Protein 3AQL (pdb70)

Secondary structure (DSSP, 8-state):
---EE-TTTS----GGGS-S-HHHHHHHHHTT--EEEETHHHHHHHHSSPPS--EEEESS-HHHHHHHTTTS-----SSS--EEESSS-EEEEEEP-------HHHHHTTSSBSGGG-EEETTT--EE-SSSHHHHHHHTEE-BSS-HHHHHHH-THHHHHHHHHHHHTT-EEPHHHHTHHHHHGGGGGGS-HHHHHHHHHHHHTSS-HHHHHHHHHHTT-STTT-HHHHTT--SSS--HHHHHHHHHHHHHHHHHHTT----HHHHHHHHTHHHHHHHHHHHHHTT---HHHHHHHHHHHHHHHHHTTS---HHHHHHHHHHHHHHHHTTS---TTHHHHHH-TTHHHHHHHHHHHHHHTT-HHHHHHHHHHHHHTTS-HHHHHHH-/---EE-TTTS----GGGSTTTHHHHHHHHHTT---EEETHHHHHHHHTS--S--EEEESS-TTHHHHHTTTS-B----SS-EEEEEESEEEEEEE-----S--HHHHHTTSSBSGGG-EEETTT--EE-SSSTHHHHHHTEE-BSS-HHHHHHH-TTHHHHHHHHHHHTT-EEPHHHHTHHHHHGGGGGGS-HHHHHHHHHHHHTTTTHHHHHHHHHTTT-HHHH-HHHHTT--SSS--HHHHHHHHHHHHHHHHHHTT----HHHHHHHHTHHHHHHHHHHHHHSS---HHHHHHHHHHHHHHHHTTTS---HHHHHHHHHHHHHHHHHHS--STHHHHHHH-TTHHHHHHHHHHHHHHH--TTHHHHHHHHHHHTTS-HHHHHHT-

Structure (mmCIF, N/CA/C/O backbone):
data_3AQL
#
_entry.id   3AQL
#
_cell.length_a   133.012
_cell.length_b   133.012
_cell.length_c   176.845
_cell.angle_alpha   90.00
_cell.angle_beta   90.00
_cell.angle_gamma   90.00
#
_symmetry.space_group_name_H-M   'P 42 21 2'
#
loop_
_entity.id
_entity.type
_entity.pdbx_description
1 polymer 'Poly(A) polymerase'
2 non-polymer 'MAGNESIUM ION'
3 non-polymer GLYCEROL
#
loop_
_atom_site.group_PDB
_atom_site.id
_atom_site.type_symbol
_atom_site.label_atom_id
_atom_site.label_alt_id
_atom_site.label_comp_id
_atom_site.label_asym_id
_atom_site.label_entity_id
_atom_site.label_seq_id
_atom_site.pdbx_PDB_ins_code
_atom_site.Cartn_x
_atom_site.Cartn_y
_atom_site.Cartn_z
_atom_site.occupancy
_atom_site.B_iso_or_equiv
_atom_site.auth_seq_id
_atom_site.auth_comp_id
_atom_site.auth_asym_id
_atom_site.auth_atom_id
_atom_site.pdbx_PDB_model_num
ATOM 1 N N . GLN A 1 1 ? 29.799 33.001 -36.629 1.00 119.84 17 GLN A N 1
ATOM 2 C CA . GLN A 1 1 ? 30.823 32.008 -36.286 1.00 120.38 17 GLN A CA 1
ATOM 3 C C . GLN A 1 1 ? 31.061 31.897 -34.764 1.00 118.88 17 GLN A C 1
ATOM 4 O O . GLN A 1 1 ? 30.685 30.888 -34.152 1.00 119.37 17 GLN A O 1
ATOM 10 N N . VAL A 1 2 ? 31.668 32.928 -34.163 1.00 115.71 18 VAL A N 1
ATOM 11 C CA . VAL A 1 2 ? 31.973 32.957 -32.714 1.00 111.18 18 VAL A CA 1
ATOM 12 C C . VAL A 1 2 ? 30.775 33.392 -31.833 1.00 107.00 18 VAL A C 1
ATOM 13 O O . VAL A 1 2 ? 30.749 34.511 -31.308 1.00 105.66 18 VAL A O 1
ATOM 17 N N . THR A 1 3 ? 29.797 32.501 -31.655 1.00 101.94 19 THR A N 1
ATOM 18 C CA . THR A 1 3 ? 28.497 32.931 -31.134 1.00 97.65 19 THR A CA 1
ATOM 19 C C . THR A 1 3 ? 28.276 32.789 -29.622 1.00 95.09 19 THR A C 1
ATOM 20 O O . THR A 1 3 ? 27.444 33.501 -29.073 1.00 96.62 19 THR A O 1
ATOM 24 N N . VAL A 1 4 ? 28.991 31.895 -28.938 1.00 91.61 20 VAL A N 1
ATOM 25 C CA . VAL A 1 4 ? 28.818 31.771 -27.476 1.00 87.64 20 VAL A CA 1
ATOM 26 C C . VAL A 1 4 ? 30.103 31.969 -26.666 1.00 85.83 20 VAL A C 1
ATOM 27 O O . VAL A 1 4 ? 31.054 31.197 -26.780 1.00 84.85 20 VAL A O 1
ATOM 31 N N . ILE A 1 5 ? 30.118 33.000 -25.831 1.00 85.41 21 ILE A N 1
ATOM 32 C CA . ILE A 1 5 ? 31.339 33.383 -25.123 1.00 85.32 21 ILE A CA 1
ATOM 33 C C . ILE A 1 5 ? 31.209 33.278 -23.574 1.00 86.13 21 ILE A C 1
ATOM 34 O O . ILE A 1 5 ? 30.401 33.969 -22.959 1.00 85.79 21 ILE A O 1
ATOM 39 N N . PRO A 1 6 ? 31.995 32.364 -22.964 1.00 87.24 22 PRO A N 1
ATOM 40 C CA . PRO A 1 6 ? 32.030 31.858 -21.579 1.00 87.45 22 PRO A CA 1
ATOM 41 C C . PRO A 1 6 ? 32.627 32.792 -20.531 1.00 88.16 22 PRO A C 1
ATOM 42 O O . PRO A 1 6 ? 33.497 33.612 -20.847 1.00 88.02 22 PRO A O 1
ATOM 46 N N . ARG A 1 7 ? 32.195 32.604 -19.282 1.00 88.06 23 ARG A N 1
ATOM 47 C CA . ARG A 1 7 ? 32.458 33.545 -18.193 1.00 88.83 23 ARG A CA 1
ATOM 48 C C . ARG A 1 7 ? 33.876 34.094 -18.129 1.00 88.52 23 ARG A C 1
ATOM 49 O O . ARG A 1 7 ? 34.060 35.278 -17.882 1.00 88.35 23 ARG A O 1
ATOM 57 N N . GLU A 1 8 ? 34.887 33.265 -18.345 1.00 90.25 24 GLU A N 1
ATOM 58 C CA . GLU A 1 8 ? 36.241 33.783 -18.181 1.00 92.99 24 GLU A CA 1
ATOM 59 C C . GLU A 1 8 ? 36.634 34.770 -19.274 1.00 94.00 24 GLU A C 1
ATOM 60 O O . GLU A 1 8 ? 37.167 35.839 -18.986 1.00 93.76 24 GLU A O 1
ATOM 66 N N . GLN A 1 9 ? 36.345 34.431 -20.522 1.00 96.48 25 GLN A N 1
ATOM 67 C CA . GLN A 1 9 ? 36.848 35.223 -21.637 1.00 98.98 25 GLN A CA 1
ATOM 68 C C . GLN A 1 9 ? 35.981 36.434 -21.937 1.00 99.21 25 GLN A C 1
ATOM 69 O O . GLN A 1 9 ? 36.390 37.316 -22.698 1.00 99.91 25 GLN A O 1
ATOM 75 N N . HIS A 1 10 ? 34.784 36.485 -21.367 1.00 99.48 26 HIS A N 1
ATOM 76 C CA . HIS A 1 10 ? 34.026 37.722 -21.459 1.00 100.33 26 HIS A CA 1
ATOM 77 C C . HIS A 1 10 ? 34.287 38.547 -20.218 1.00 103.78 26 HIS A C 1
ATOM 78 O O . HIS A 1 10 ? 34.571 37.992 -19.160 1.00 104.29 26 HIS A O 1
ATOM 85 N N . ALA A 1 11 ? 34.119 39.860 -20.310 1.00 107.48 27 ALA A N 1
ATOM 86 C CA . ALA A 1 11 ? 34.622 40.744 -19.279 1.00 109.95 27 ALA A CA 1
ATOM 87 C C . ALA A 1 11 ? 33.724 40.455 -18.126 1.00 111.40 27 ALA A C 1
ATOM 88 O O . ALA A 1 11 ? 32.743 41.139 -17.848 1.00 109.96 27 ALA A O 1
ATOM 90 N N . ILE A 1 12 ? 34.072 39.366 -17.464 1.00 113.87 28 ILE A N 1
ATOM 91 C CA . ILE A 1 12 ? 33.143 38.674 -16.633 1.00 114.92 28 ILE A CA 1
ATOM 92 C C . ILE A 1 12 ? 32.135 39.679 -16.154 1.00 113.93 28 ILE A C 1
ATOM 93 O O . ILE A 1 12 ? 32.410 40.516 -15.302 1.00 115.12 28 ILE A O 1
ATOM 98 N N . SER A 1 13 ? 30.942 39.574 -16.715 1.00 111.42 29 SER A N 1
ATOM 99 C CA . SER A 1 13 ? 29.846 40.330 -16.202 1.00 110.01 29 SER A CA 1
ATOM 100 C C . SER A 1 13 ? 29.660 39.297 -15.134 1.00 110.30 29 SER A C 1
ATOM 101 O O . SER A 1 13 ? 29.303 38.160 -15.415 1.00 110.75 29 SER A O 1
ATOM 104 N N . ARG A 1 14 ? 29.995 39.678 -13.906 1.00 109.62 30 ARG A N 1
ATOM 105 C CA . ARG A 1 14 ? 29.998 38.773 -12.765 1.00 108.90 30 ARG A CA 1
ATOM 106 C C . ARG A 1 14 ? 28.635 38.659 -12.112 1.00 106.32 30 ARG A C 1
ATOM 107 O O . ARG A 1 14 ? 27.993 39.664 -11.833 1.00 105.93 30 ARG A O 1
ATOM 115 N N . LYS A 1 15 ? 28.196 37.433 -11.851 1.00 104.15 31 LYS A N 1
ATOM 116 C CA . LYS A 1 15 ? 26.851 37.243 -11.287 1.00 102.95 31 LYS A CA 1
ATOM 117 C C . LYS A 1 15 ? 26.556 38.145 -10.064 1.00 103.05 31 LYS A C 1
ATOM 118 O O . LYS A 1 15 ? 25.402 38.318 -9.658 1.00 102.15 31 LYS A O 1
ATOM 124 N N . ASP A 1 16 ? 27.606 38.736 -9.502 1.00 104.21 32 ASP A N 1
ATOM 125 C CA . ASP A 1 16 ? 27.512 39.523 -8.273 1.00 104.06 32 ASP A CA 1
ATOM 126 C C . ASP A 1 16 ? 27.193 40.976 -8.567 1.00 102.21 32 ASP A C 1
ATOM 127 O O . ASP A 1 16 ? 26.832 41.739 -7.666 1.00 102.29 32 ASP A O 1
ATOM 132 N N . ILE A 1 17 ? 27.351 41.367 -9.826 1.00 99.75 33 ILE A N 1
ATOM 133 C CA . ILE A 1 17 ? 27.069 42.741 -10.191 1.00 96.86 33 ILE A CA 1
ATOM 134 C C . ILE A 1 17 ? 25.669 42.853 -10.825 1.00 95.29 33 ILE A C 1
ATOM 135 O O . ILE A 1 17 ? 25.305 43.905 -11.340 1.00 94.47 33 ILE A O 1
ATOM 140 N N . SER A 1 18 ? 24.882 41.776 -10.732 1.00 94.01 34 SER A N 1
ATOM 141 C CA . SER A 1 18 ? 23.450 41.802 -11.079 1.00 93.75 34 SER A CA 1
ATOM 142 C C . SER A 1 18 ? 22.546 42.081 -9.869 1.00 96.77 34 SER A C 1
ATOM 143 O O . SER A 1 18 ? 22.589 41.358 -8.868 1.00 98.07 34 SER A O 1
ATOM 146 N N . GLU A 1 19 ? 21.700 43.100 -9.977 1.00 99.99 35 GLU A N 1
ATOM 147 C CA . GLU A 1 19 ? 20.711 43.405 -8.948 1.00 102.86 35 GLU A CA 1
ATOM 148 C C . GLU A 1 19 ? 19.749 42.243 -8.869 1.00 102.13 35 GLU A C 1
ATOM 149 O O . GLU A 1 19 ? 19.526 41.587 -9.880 1.00 102.19 35 GLU A O 1
ATOM 155 N N . ASN A 1 20 ? 19.173 41.977 -7.696 1.00 101.26 36 ASN A N 1
ATOM 156 C CA . ASN A 1 20 ? 18.340 40.785 -7.584 1.00 101.24 36 ASN A CA 1
ATOM 157 C C . ASN A 1 20 ? 17.019 40.844 -8.345 1.00 102.28 36 ASN A C 1
ATOM 158 O O . ASN A 1 20 ? 15.927 40.702 -7.796 1.00 101.58 36 ASN A O 1
ATOM 163 N N . ALA A 1 21 ? 17.179 41.115 -9.636 1.00 103.83 37 ALA A N 1
ATOM 164 C CA . ALA A 1 21 ? 16.290 40.647 -10.679 1.00 102.73 37 ALA A CA 1
ATOM 165 C C . ALA A 1 21 ? 16.794 39.253 -11.044 1.00 102.52 37 ALA A C 1
ATOM 166 O O . ALA A 1 21 ? 16.292 38.609 -11.969 1.00 102.03 37 ALA A O 1
ATOM 168 N N . LEU A 1 22 ? 17.815 38.799 -10.320 1.00 102.52 38 LEU A N 1
ATOM 169 C CA . LEU A 1 22 ? 18.224 37.408 -10.390 1.00 101.37 38 LEU A CA 1
ATOM 170 C C . LEU A 1 22 ? 17.095 36.594 -9.817 1.00 102.46 38 LEU A C 1
ATOM 171 O O . LEU A 1 22 ? 16.881 35.459 -10.224 1.00 102.66 38 LEU A O 1
ATOM 176 N N . LYS A 1 23 ? 16.364 37.165 -8.868 1.00 103.84 39 LYS A N 1
ATOM 177 C CA . LYS A 1 23 ? 15.276 36.406 -8.272 1.00 104.79 39 LYS A CA 1
ATOM 178 C C . LYS A 1 23 ? 14.220 36.106 -9.333 1.00 104.67 39 LYS A C 1
ATOM 179 O O . LYS A 1 23 ? 13.582 35.047 -9.309 1.00 104.06 39 LYS A O 1
ATOM 185 N N . VAL A 1 24 ? 14.066 37.019 -10.290 1.00 104.37 40 VAL A N 1
ATOM 186 C CA . VAL A 1 24 ? 13.067 36.827 -11.347 1.00 104.10 40 VAL A CA 1
ATOM 187 C C . VAL A 1 24 ? 13.514 35.896 -12.477 1.00 103.43 40 VAL A C 1
ATOM 188 O O . VAL A 1 24 ? 12.686 35.208 -13.075 1.00 103.89 40 VAL A O 1
ATOM 192 N N . MET A 1 25 ? 14.807 35.852 -12.773 1.00 102.41 41 MET A N 1
ATOM 193 C CA . MET A 1 25 ? 15.271 34.864 -13.738 1.00 101.21 41 MET A CA 1
ATOM 194 C C . MET A 1 25 ? 15.134 33.464 -13.170 1.00 102.26 41 MET A C 1
ATOM 195 O O . MET A 1 25 ? 14.732 32.540 -13.881 1.00 101.64 41 MET A O 1
ATOM 200 N N . TYR A 1 26 ? 15.489 33.330 -11.888 1.00 104.06 42 TYR A N 1
ATOM 201 C CA . TYR A 1 26 ? 15.462 32.064 -11.156 1.00 104.94 42 TYR A CA 1
ATOM 202 C C . TYR A 1 26 ? 14.088 31.407 -11.204 1.00 103.53 42 TYR A C 1
ATOM 203 O O . TYR A 1 26 ? 13.981 30.207 -11.448 1.00 102.96 42 TYR A O 1
ATOM 212 N N . ARG A 1 27 ? 13.036 32.184 -10.959 1.00 101.90 43 ARG A N 1
ATOM 213 C CA . ARG A 1 27 ? 11.692 31.618 -10.942 1.00 101.22 43 ARG A CA 1
ATOM 214 C C . ARG A 1 27 ? 11.342 31.109 -12.323 1.00 99.95 43 ARG A C 1
ATOM 215 O O . ARG A 1 27 ? 10.587 30.151 -12.473 1.00 98.94 43 ARG A O 1
ATOM 223 N N . LEU A 1 28 ? 11.917 31.761 -13.327 1.00 99.43 44 LEU A N 1
ATOM 224 C CA . LEU A 1 28 ? 11.702 31.405 -14.723 1.00 99.34 44 LEU A CA 1
ATOM 225 C C . LEU A 1 28 ? 12.469 30.150 -15.071 1.00 99.95 44 LEU A C 1
ATOM 226 O O . LEU A 1 28 ? 11.920 29.231 -15.677 1.00 100.59 44 LEU A O 1
ATOM 231 N N . ASN A 1 29 ? 13.745 30.119 -14.698 1.00 100.49 45 ASN A N 1
ATOM 232 C CA . ASN A 1 29 ? 14.561 28.928 -14.898 1.00 101.04 45 ASN A CA 1
ATOM 233 C C . ASN A 1 29 ? 14.012 27.738 -14.121 1.00 102.67 45 ASN A C 1
ATOM 234 O O . ASN A 1 29 ? 13.631 26.731 -14.722 1.00 103.04 45 ASN A O 1
ATOM 239 N N . LYS A 1 30 ? 13.957 27.866 -12.794 1.00 103.98 46 LYS A N 1
ATOM 240 C CA . LYS A 1 30 ? 13.360 26.835 -11.947 1.00 104.68 46 LYS A CA 1
ATOM 241 C C . LYS A 1 30 ? 12.078 26.269 -12.596 1.00 104.36 46 LYS A C 1
ATOM 242 O O . LYS A 1 30 ? 11.788 25.077 -12.475 1.00 105.10 46 LYS A O 1
ATOM 248 N N . ALA A 1 31 ? 11.337 27.114 -13.312 1.00 103.80 47 ALA A N 1
ATOM 249 C CA . ALA A 1 31 ? 10.038 26.717 -13.870 1.00 102.87 47 ALA A CA 1
ATOM 250 C C . ALA A 1 31 ? 10.070 26.196 -15.311 1.00 102.10 47 ALA A C 1
ATOM 251 O O . ALA A 1 31 ? 9.022 25.978 -15.923 1.00 101.70 47 ALA A O 1
ATOM 253 N N . GLY A 1 32 ? 11.262 25.997 -15.860 1.00 101.29 48 GLY A N 1
ATOM 254 C CA . GLY A 1 32 ? 11.376 25.289 -17.124 1.00 101.22 48 GLY A CA 1
ATOM 255 C C . GLY A 1 32 ? 11.594 26.124 -18.373 1.00 101.10 48 GLY A C 1
ATOM 256 O O . GLY A 1 32 ? 11.851 25.581 -19.447 1.00 102.12 48 GLY A O 1
ATOM 257 N N . TYR A 1 33 ? 11.481 27.441 -18.239 1.00 99.87 49 TYR A N 1
ATOM 258 C CA . TYR A 1 33 ? 11.767 28.354 -19.340 1.00 97.32 49 TYR A CA 1
ATOM 259 C C . TYR A 1 33 ? 13.217 28.807 -19.204 1.00 96.44 49 TYR A C 1
ATOM 260 O O . TYR A 1 33 ? 13.851 28.532 -18.179 1.00 97.45 49 TYR A O 1
ATOM 269 N N . GLU A 1 34 ? 13.760 29.469 -20.223 1.00 94.11 50 GLU A N 1
ATOM 270 C CA . GLU A 1 34 ? 15.086 30.065 -20.067 1.00 92.59 50 GLU A CA 1
ATOM 271 C C . GLU A 1 34 ? 14.934 31.569 -19.867 1.00 90.56 50 GLU A C 1
ATOM 272 O O . GLU A 1 34 ? 13.861 32.121 -20.112 1.00 89.51 50 GLU A O 1
ATOM 278 N N . ALA A 1 35 ? 15.981 32.230 -19.389 1.00 88.46 51 ALA A N 1
ATOM 279 C CA . ALA A 1 35 ? 15.843 33.643 -19.072 1.00 86.18 51 ALA A CA 1
ATOM 280 C C . ALA A 1 35 ? 17.129 34.422 -19.240 1.00 84.82 51 ALA A C 1
ATOM 281 O O . ALA A 1 35 ? 18.121 34.177 -18.539 1.00 85.18 51 ALA A O 1
ATOM 283 N N . TRP A 1 36 ? 17.085 35.388 -20.154 1.00 82.55 52 TRP A N 1
ATOM 284 C CA . TRP A 1 36 ? 18.278 36.111 -20.548 1.00 80.19 52 TRP A CA 1
ATOM 285 C C . TRP A 1 36 ? 18.218 37.610 -20.322 1.00 77.77 52 TRP A C 1
ATOM 286 O O . TRP A 1 36 ? 17.181 38.254 -20.468 1.00 77.13 52 TRP A O 1
ATOM 297 N N . LEU A 1 37 ? 19.383 38.149 -20.016 1.00 74.94 53 LEU A N 1
ATOM 298 C CA . LEU A 1 37 ? 19.552 39.549 -19.731 1.00 74.24 53 LEU A CA 1
ATOM 299 C C . LEU A 1 37 ? 20.004 40.239 -20.995 1.00 73.60 53 LEU A C 1
ATOM 300 O O . LEU A 1 37 ? 20.872 39.719 -21.684 1.00 75.05 53 LEU A O 1
ATOM 305 N N . VAL A 1 38 ? 19.456 41.414 -21.300 1.00 71.33 54 VAL A N 1
ATOM 306 C CA . VAL A 1 38 ? 19.704 42.007 -22.607 1.00 68.92 54 VAL A CA 1
ATOM 307 C C . VAL A 1 38 ? 20.042 43.480 -22.682 1.00 70.85 54 VAL A C 1
ATOM 308 O O . VAL A 1 38 ? 19.444 44.310 -22.018 1.00 73.48 54 VAL A O 1
ATOM 312 N N . GLY A 1 39 ? 20.980 43.799 -23.555 1.00 72.37 55 GLY A N 1
ATOM 313 C CA . GLY A 1 39 ? 21.114 45.149 -24.052 1.00 75.26 55 GLY A CA 1
ATOM 314 C C . GLY A 1 39 ? 21.587 46.166 -23.053 1.00 77.36 55 GLY A C 1
ATOM 315 O O . GLY A 1 39 ? 22.717 46.078 -22.581 1.00 77.82 55 GLY A O 1
ATOM 316 N N . GLY A 1 40 ? 20.740 47.146 -22.745 1.00 79.43 56 GLY A N 1
ATOM 317 C CA . GLY A 1 40 ? 21.140 48.242 -21.870 1.00 80.99 56 GLY A CA 1
ATOM 318 C C . GLY A 1 40 ? 22.092 47.797 -20.769 1.00 80.57 56 GLY A C 1
ATOM 319 O O . GLY A 1 40 ? 23.231 48.281 -20.666 1.00 78.84 56 GLY A O 1
ATOM 320 N N . GLY A 1 41 ? 21.616 46.853 -19.959 1.00 79.99 57 GLY A N 1
ATOM 321 C CA . GLY A 1 41 ? 22.415 46.267 -18.908 1.00 78.57 57 GLY A CA 1
ATOM 322 C C . GLY A 1 41 ? 23.665 45.529 -19.360 1.00 77.50 57 GLY A C 1
ATOM 323 O O . GLY A 1 41 ? 24.779 45.867 -18.939 1.00 77.77 57 GLY A O 1
ATOM 324 N N . VAL A 1 42 ? 23.491 44.509 -20.200 1.00 75.64 58 VAL A N 1
ATOM 325 C CA . VAL A 1 42 ? 24.591 43.606 -20.516 1.00 74.63 58 VAL A CA 1
ATOM 326 C C . VAL A 1 42 ? 25.695 44.363 -21.220 1.00 76.08 58 VAL A C 1
ATOM 327 O O . VAL A 1 42 ? 26.857 43.974 -21.180 1.00 74.54 58 VAL A O 1
ATOM 331 N N . ARG A 1 43 ? 25.344 45.456 -21.902 1.00 79.01 59 ARG A N 1
ATOM 332 C CA . ARG A 1 43 ? 26.348 46.311 -22.556 1.00 82.23 59 ARG A CA 1
ATOM 333 C C . ARG A 1 43 ? 27.270 47.109 -21.630 1.00 84.98 59 ARG A C 1
ATOM 334 O O . ARG A 1 43 ? 28.488 47.032 -21.732 1.00 86.44 59 ARG A O 1
ATOM 342 N N . ASP A 1 44 ? 26.674 47.824 -20.686 1.00 87.69 60 ASP A N 1
ATOM 343 C CA . ASP A 1 44 ? 27.391 48.471 -19.590 1.00 89.22 60 ASP A CA 1
ATOM 344 C C . ASP A 1 44 ? 28.165 47.506 -18.695 1.00 87.92 60 ASP A C 1
ATOM 345 O O . ASP A 1 44 ? 29.288 47.795 -18.290 1.00 89.39 60 ASP A O 1
ATOM 350 N N . LEU A 1 45 ? 27.584 46.359 -18.386 1.00 85.87 61 LEU A N 1
ATOM 351 C CA . LEU A 1 45 ? 28.349 45.376 -17.639 1.00 84.60 61 LEU A CA 1
ATOM 352 C C . LEU A 1 45 ? 29.657 45.002 -18.335 1.00 84.39 61 LEU A C 1
ATOM 353 O O . LEU A 1 45 ? 30.728 45.199 -17.770 1.00 83.18 61 LEU A O 1
ATOM 358 N N . LEU A 1 46 ? 29.578 44.477 -19.556 1.00 85.19 62 LEU A N 1
ATOM 359 C CA . LEU A 1 46 ? 30.785 44.093 -20.296 1.00 85.26 62 LEU A CA 1
ATOM 360 C C . LEU A 1 46 ? 31.771 45.247 -20.388 1.00 86.37 62 LEU A C 1
ATOM 361 O O . LEU A 1 46 ? 32.984 45.042 -20.435 1.00 86.64 62 LEU A O 1
ATOM 366 N N . LEU A 1 47 ? 31.230 46.460 -20.411 1.00 87.63 63 LEU A N 1
ATOM 367 C CA . LEU A 1 47 ? 32.028 47.673 -20.507 1.00 88.89 63 LEU A CA 1
ATOM 368 C C . LEU A 1 47 ? 32.618 48.063 -19.162 1.00 90.64 63 LEU A C 1
ATOM 369 O O . LEU A 1 47 ? 33.565 48.851 -19.100 1.00 91.69 63 LEU A O 1
ATOM 374 N N . GLY A 1 48 ? 32.052 47.523 -18.087 1.00 91.22 64 GLY A N 1
ATOM 375 C CA . GLY A 1 48 ? 32.546 47.813 -16.757 1.00 92.86 64 GLY A CA 1
ATOM 376 C C . GLY A 1 48 ? 31.605 48.653 -15.913 1.00 94.66 64 GLY A C 1
ATOM 377 O O . GLY A 1 48 ? 31.390 48.336 -14.741 1.00 95.89 64 GLY A O 1
ATOM 378 N N . LYS A 1 49 ? 31.045 49.715 -16.495 1.00 95.76 65 LYS A N 1
ATOM 379 C CA . LYS A 1 49 ? 30.184 50.642 -15.751 1.00 97.61 65 LYS A CA 1
ATOM 380 C C . LYS A 1 49 ? 29.039 49.939 -15.009 1.00 98.08 65 LYS A C 1
ATOM 381 O O . LYS A 1 49 ? 28.789 48.751 -15.210 1.00 98.26 65 LYS A O 1
ATOM 387 N N . LYS A 1 50 ? 28.342 50.678 -14.149 1.00 98.74 66 LYS A N 1
ATOM 388 C CA . LYS A 1 50 ? 27.159 50.136 -13.488 1.00 98.64 66 LYS A CA 1
ATOM 389 C C . LYS A 1 50 ? 25.975 50.316 -14.424 1.00 97.23 66 LYS A C 1
ATOM 390 O O . LYS A 1 50 ? 25.720 51.427 -14.886 1.00 97.26 66 LYS A O 1
ATOM 396 N N . PRO A 1 51 ? 25.262 49.221 -14.726 1.00 95.96 67 PRO A N 1
ATOM 397 C CA . PRO A 1 51 ? 24.033 49.281 -15.527 1.00 95.59 67 PRO A CA 1
ATOM 398 C C . PRO A 1 51 ? 23.014 50.217 -14.909 1.00 95.37 67 PRO A C 1
ATOM 399 O O . PRO A 1 51 ? 23.105 50.510 -13.731 1.00 95.20 67 PRO A O 1
ATOM 403 N N . LYS A 1 52 ? 22.071 50.703 -15.696 1.00 96.14 68 LYS A N 1
ATOM 404 C CA . LYS A 1 52 ? 21.053 51.584 -15.153 1.00 97.60 68 LYS A CA 1
ATOM 405 C C . LYS A 1 52 ? 19.725 50.870 -15.123 1.00 97.81 68 LYS A C 1
ATOM 406 O O . LYS A 1 52 ? 18.707 51.438 -14.736 1.00 97.75 68 LYS A O 1
ATOM 412 N N . ASP A 1 53 ? 19.715 49.679 -15.693 1.00 98.26 69 ASP A N 1
ATOM 413 C CA . ASP A 1 53 ? 18.505 48.903 -15.804 1.00 99.55 69 ASP A CA 1
ATOM 414 C C . ASP A 1 53 ? 18.852 47.462 -16.030 1.00 97.81 69 ASP A C 1
ATOM 415 O O . ASP A 1 53 ? 19.926 47.146 -16.520 1.00 98.03 69 ASP A O 1
ATOM 420 N N . PHE A 1 54 ? 17.916 46.587 -15.720 1.00 95.50 70 PHE A N 1
ATOM 421 C CA . PHE A 1 54 ? 18.068 45.184 -16.082 1.00 94.02 70 PHE A CA 1
ATOM 422 C C . PHE A 1 54 ? 16.802 44.644 -16.709 1.00 94.30 70 PHE A C 1
ATOM 423 O O . PHE A 1 54 ? 15.789 44.468 -16.037 1.00 95.71 70 PHE A O 1
ATOM 431 N N . ASP A 1 55 ? 16.860 44.400 -18.012 1.00 93.87 71 ASP A N 1
ATOM 432 C CA . ASP A 1 55 ? 15.706 43.884 -18.727 1.00 92.96 71 ASP A CA 1
ATOM 433 C C . ASP A 1 55 ? 15.980 42.409 -18.996 1.00 91.94 71 ASP A C 1
ATOM 434 O O . ASP A 1 55 ? 17.076 42.054 -19.425 1.00 91.80 71 ASP A O 1
ATOM 439 N N . VAL A 1 56 ? 15.011 41.543 -18.714 1.00 90.72 72 VAL A N 1
ATOM 440 C CA . VAL A 1 56 ? 15.194 40.124 -18.987 1.00 89.32 72 VAL A CA 1
ATOM 441 C C . VAL A 1 56 ? 14.225 39.684 -20.054 1.00 89.02 72 VAL A C 1
ATOM 442 O O . VAL A 1 56 ? 13.098 40.168 -20.130 1.00 88.88 72 VAL A O 1
ATOM 446 N N . THR A 1 57 ? 14.673 38.759 -20.885 1.00 89.15 73 THR A N 1
ATOM 447 C CA . THR A 1 57 ? 13.834 38.252 -21.940 1.00 89.35 73 THR A CA 1
ATOM 448 C C . THR A 1 57 ? 13.667 36.768 -21.732 1.00 88.98 73 THR A C 1
ATOM 449 O O . THR A 1 57 ? 14.584 36.103 -21.258 1.00 88.05 73 THR A O 1
ATOM 453 N N . THR A 1 58 ? 12.491 36.256 -22.064 1.00 90.14 74 THR A N 1
ATOM 454 C CA . THR A 1 58 ? 12.209 34.839 -21.908 1.00 93.13 74 THR A CA 1
ATOM 455 C C . THR A 1 58 ? 11.365 34.302 -23.047 1.00 95.60 74 THR A C 1
ATOM 456 O O . THR A 1 58 ? 10.780 35.059 -23.812 1.00 96.85 74 THR A O 1
ATOM 460 N N . ASN A 1 59 ? 11.286 32.980 -23.123 1.00 98.39 75 ASN A N 1
ATOM 461 C CA . ASN A 1 59 ? 10.473 32.299 -24.112 1.00 100.26 75 ASN A CA 1
ATOM 462 C C . ASN A 1 59 ? 9.187 31.784 -23.502 1.00 101.31 75 ASN A C 1
ATOM 463 O O . ASN A 1 59 ? 8.614 30.806 -23.973 1.00 101.37 75 ASN A O 1
ATOM 468 N N . ALA A 1 60 ? 8.746 32.416 -22.430 1.00 103.07 76 ALA A N 1
ATOM 469 C CA . ALA A 1 60 ? 7.449 32.077 -21.894 1.00 106.17 76 ALA A CA 1
ATOM 470 C C . ALA A 1 60 ? 6.433 32.950 -22.623 1.00 108.72 76 ALA A C 1
ATOM 471 O O . ALA A 1 60 ? 6.727 34.104 -22.925 1.00 110.35 76 ALA A O 1
ATOM 473 N N . THR A 1 61 ? 5.260 32.404 -22.938 1.00 110.34 77 THR A N 1
ATOM 474 C CA . THR A 1 61 ? 4.175 33.224 -23.466 1.00 112.12 77 THR A CA 1
ATOM 475 C C . THR A 1 61 ? 4.055 34.438 -22.564 1.00 114.25 77 THR A C 1
ATOM 476 O O . THR A 1 61 ? 4.340 34.348 -21.370 1.00 113.80 77 THR A O 1
ATOM 480 N N . PRO A 1 62 ? 3.636 35.584 -23.115 1.00 116.43 78 PRO A N 1
ATOM 481 C CA . PRO A 1 62 ? 3.279 36.621 -22.150 1.00 118.12 78 PRO A CA 1
ATOM 482 C C . PRO A 1 62 ? 2.264 36.030 -21.178 1.00 119.27 78 PRO A C 1
ATOM 483 O O . PRO A 1 62 ? 2.228 36.433 -20.015 1.00 120.20 78 PRO A O 1
ATOM 487 N N . GLU A 1 63 ? 1.471 35.070 -21.659 1.00 119.05 79 GLU A N 1
ATOM 488 C CA . GLU A 1 63 ? 0.450 34.408 -20.851 1.00 118.47 79 GLU A CA 1
ATOM 489 C C . GLU A 1 63 ? 1.039 33.518 -19.755 1.00 116.91 79 GLU A C 1
ATOM 490 O O . GLU A 1 63 ? 0.515 33.461 -18.639 1.00 116.83 79 GLU A O 1
ATOM 496 N N . GLN A 1 64 ? 2.119 32.814 -20.077 1.00 115.43 80 GLN A N 1
ATOM 497 C CA . GLN A 1 64 ? 2.771 31.947 -19.102 1.00 114.02 80 GLN A CA 1
ATOM 498 C C . GLN A 1 64 ? 3.490 32.775 -18.040 1.00 113.89 80 GLN A C 1
ATOM 499 O O . GLN A 1 64 ? 3.542 32.390 -16.879 1.00 113.97 80 GLN A O 1
ATOM 505 N N . VAL A 1 65 ? 4.036 33.915 -18.448 1.00 113.57 81 VAL A N 1
ATOM 506 C CA . VAL A 1 65 ? 4.697 34.829 -17.525 1.00 113.31 81 VAL A CA 1
ATOM 507 C C . VAL A 1 65 ? 3.673 35.371 -16.540 1.00 114.49 81 VAL A C 1
ATOM 508 O O . VAL A 1 65 ? 3.943 35.471 -15.347 1.00 113.63 81 VAL A O 1
ATOM 512 N N . ARG A 1 66 ? 2.493 35.712 -17.054 1.00 116.77 82 ARG A N 1
ATOM 513 C CA . ARG A 1 66 ? 1.418 36.288 -16.243 1.00 119.16 82 ARG A CA 1
ATOM 514 C C . ARG A 1 66 ? 1.023 35.348 -15.104 1.00 119.68 82 ARG A C 1
ATOM 515 O O . ARG A 1 66 ? 0.788 35.787 -13.974 1.00 119.53 82 ARG A O 1
ATOM 523 N N . LYS A 1 67 ? 0.963 34.056 -15.415 1.00 120.11 83 LYS A N 1
ATOM 524 C CA . LYS A 1 67 ? 0.593 33.029 -14.447 1.00 120.54 83 LYS A CA 1
ATOM 525 C C . LYS A 1 67 ? 1.676 32.826 -13.377 1.00 121.57 83 LYS A C 1
ATOM 526 O O . LYS A 1 67 ? 1.395 32.897 -12.182 1.00 123.06 83 LYS A O 1
ATOM 532 N N . LEU A 1 68 ? 2.914 32.652 -13.797 1.00 121.64 84 LEU A N 1
ATOM 533 C CA . LEU A 1 68 ? 3.990 32.272 -12.895 1.00 121.55 84 LEU A CA 1
ATOM 534 C C . LEU A 1 68 ? 4.296 33.314 -11.826 1.00 121.82 84 LEU A C 1
ATOM 535 O O . LEU A 1 68 ? 5.030 33.047 -10.883 1.00 121.51 84 LEU A O 1
ATOM 540 N N . PHE A 1 69 ? 3.779 34.517 -12.007 1.00 122.74 85 PHE A N 1
ATOM 541 C CA . PHE A 1 69 ? 4.157 35.650 -11.178 1.00 124.03 85 PHE A CA 1
ATOM 542 C C . PHE A 1 69 ? 2.927 36.291 -10.566 1.00 126.47 85 PHE A C 1
ATOM 543 O O . PHE A 1 69 ? 2.928 37.488 -10.280 1.00 128.34 85 PHE A O 1
ATOM 551 N N . ARG A 1 70 ? 1.874 35.500 -10.379 1.00 127.81 86 ARG A N 1
ATOM 552 C CA . ARG A 1 70 ? 0.652 35.987 -9.745 1.00 128.70 86 ARG A CA 1
ATOM 553 C C . ARG A 1 70 ? 0.927 36.559 -8.344 1.00 129.07 86 ARG A C 1
ATOM 554 O O . ARG A 1 70 ? 0.453 37.648 -8.005 1.00 128.85 86 ARG A O 1
ATOM 562 N N . ASN A 1 71 ? 1.699 35.824 -7.541 1.00 128.99 87 ASN A N 1
ATOM 563 C CA . ASN A 1 71 ? 2.031 36.237 -6.175 1.00 128.35 87 ASN A CA 1
ATOM 564 C C . ASN A 1 71 ? 2.773 37.562 -6.137 1.00 127.42 87 ASN A C 1
ATOM 565 O O . ASN A 1 71 ? 2.965 38.133 -5.063 1.00 128.55 87 ASN A O 1
ATOM 570 N N . CYS A 1 72 ? 3.200 38.038 -7.304 1.00 125.52 88 CYS A N 1
ATOM 571 C CA . CYS A 1 72 ? 4.091 39.197 -7.386 1.00 123.64 88 CYS A CA 1
ATOM 572 C C . CYS A 1 72 ? 3.405 40.537 -7.645 1.00 123.34 88 CYS A C 1
ATOM 573 O O . CYS A 1 72 ? 2.210 40.598 -7.952 1.00 122.42 88 CYS A O 1
ATOM 576 N N . ARG A 1 73 ? 4.186 41.607 -7.512 1.00 123.05 89 ARG A N 1
ATOM 577 C CA . ARG A 1 73 ? 3.702 42.957 -7.772 1.00 123.74 89 ARG A CA 1
ATOM 578 C C . ARG A 1 73 ? 3.971 43.367 -9.232 1.00 123.79 89 ARG A C 1
ATOM 579 O O . ARG A 1 73 ? 4.843 44.197 -9.515 1.00 124.28 89 ARG A O 1
ATOM 587 N N . LEU A 1 74 ? 3.205 42.779 -10.153 1.00 123.11 90 LEU A N 1
ATOM 588 C CA . LEU A 1 74 ? 3.423 42.953 -11.594 1.00 122.43 90 LEU A CA 1
ATOM 589 C C . LEU A 1 74 ? 2.587 44.093 -12.214 1.00 123.17 90 LEU A C 1
ATOM 590 O O . LEU A 1 74 ? 1.371 43.965 -12.402 1.00 122.49 90 LEU A O 1
ATOM 595 N N . VAL A 1 75 ? 3.265 45.201 -12.531 1.00 124.22 91 VAL A N 1
ATOM 596 C CA . VAL A 1 75 ? 2.640 46.424 -13.071 1.00 124.27 91 VAL A CA 1
ATOM 597 C C . VAL A 1 75 ? 2.230 46.266 -14.556 1.00 125.68 91 VAL A C 1
ATOM 598 O O . VAL A 1 75 ? 3.025 45.824 -15.394 1.00 125.66 91 VAL A O 1
ATOM 602 N N . GLY A 1 76 ? 0.995 46.655 -14.873 1.00 127.00 92 GLY A N 1
ATOM 603 C CA . GLY A 1 76 ? 0.311 46.155 -16.057 1.00 128.84 92 GLY A CA 1
ATOM 604 C C . GLY A 1 76 ? 0.470 46.748 -17.453 1.00 130.44 92 GLY A C 1
ATOM 605 O O . GLY A 1 76 ? 1.247 47.682 -17.693 1.00 130.33 92 GLY A O 1
ATOM 606 N N . ARG A 1 77 ? -0.207 46.123 -18.409 1.00 131.79 93 ARG A N 1
ATOM 607 C CA . ARG A 1 77 ? -0.311 46.631 -19.772 1.00 132.14 93 ARG A CA 1
ATOM 608 C C . ARG A 1 77 ? 0.889 46.350 -20.675 1.00 132.53 93 ARG A C 1
ATOM 609 O O . ARG A 1 77 ? 1.939 45.901 -20.223 1.00 132.00 93 ARG A O 1
ATOM 617 N N . ARG A 1 78 ? 0.690 46.600 -21.963 1.00 133.07 94 ARG A N 1
ATOM 618 C CA . ARG A 1 78 ? 1.739 46.484 -22.961 1.00 133.33 94 ARG A CA 1
ATOM 619 C C . ARG A 1 78 ? 1.922 45.046 -23.421 1.00 133.28 94 ARG A C 1
ATOM 620 O O . ARG A 1 78 ? 2.460 44.219 -22.690 1.00 133.72 94 ARG A O 1
ATOM 628 N N . PHE A 1 79 ? 1.488 44.750 -24.639 1.00 133.05 95 PHE A N 1
ATOM 629 C CA . PHE A 1 79 ? 1.594 43.368 -25.153 1.00 133.74 95 PHE A CA 1
ATOM 630 C C . PHE A 1 79 ? 3.039 42.888 -25.118 1.00 133.83 95 PHE A C 1
ATOM 631 O O . PHE A 1 79 ? 3.954 43.660 -25.407 1.00 133.62 95 PHE A O 1
ATOM 639 N N . ARG A 1 80 ? 3.225 41.616 -24.809 1.00 134.19 96 ARG A N 1
ATOM 640 C CA . ARG A 1 80 ? 4.548 41.125 -24.550 1.00 134.86 96 ARG A CA 1
ATOM 641 C C . ARG A 1 80 ? 4.974 41.874 -23.310 1.00 133.83 96 ARG A C 1
ATOM 642 O O . ARG A 1 80 ? 4.322 41.820 -22.271 1.00 134.97 96 ARG A O 1
ATOM 650 N N . LEU A 1 81 ? 6.053 42.628 -23.428 1.00 131.31 97 LEU A N 1
ATOM 651 C CA . LEU A 1 81 ? 6.693 43.172 -22.255 1.00 128.51 97 LEU A CA 1
ATOM 652 C C . LEU A 1 81 ? 5.791 43.063 -21.046 1.00 126.27 97 LEU A C 1
ATOM 653 O O . LEU A 1 81 ? 4.633 43.465 -21.066 1.00 126.28 97 LEU A O 1
ATOM 658 N N . ALA A 1 82 ? 6.360 42.501 -19.986 1.00 123.26 98 ALA A N 1
ATOM 659 C CA . ALA A 1 82 ? 5.734 42.457 -18.660 1.00 119.83 98 ALA A CA 1
ATOM 660 C C . ALA A 1 82 ? 6.619 43.130 -17.598 1.00 118.18 98 ALA A C 1
ATOM 661 O O . ALA A 1 82 ? 7.853 43.096 -17.688 1.00 118.36 98 ALA A O 1
ATOM 663 N N . HIS A 1 83 ? 5.985 43.739 -16.598 1.00 115.97 99 HIS A N 1
ATOM 664 C CA . HIS A 1 83 ? 6.688 44.594 -15.640 1.00 113.51 99 HIS A CA 1
ATOM 665 C C . HIS A 1 83 ? 6.578 44.097 -14.204 1.00 112.77 99 HIS A C 1
ATOM 666 O O . HIS A 1 83 ? 5.502 43.711 -13.755 1.00 112.67 99 HIS A O 1
ATOM 673 N N . VAL A 1 84 ? 7.694 44.103 -13.483 1.00 111.78 100 VAL A N 1
ATOM 674 C CA . VAL A 1 84 ? 7.692 43.661 -12.088 1.00 110.49 100 VAL A CA 1
ATOM 675 C C . VAL A 1 84 ? 8.387 44.666 -11.162 1.00 112.08 100 VAL A C 1
ATOM 676 O O . VAL A 1 84 ? 9.466 45.178 -11.486 1.00 112.06 100 VAL A O 1
ATOM 680 N N . MET A 1 85 ? 7.763 44.926 -10.010 1.00 112.72 101 MET A N 1
ATOM 681 C CA . MET A 1 85 ? 8.212 45.940 -9.049 1.00 112.75 101 MET A CA 1
ATOM 682 C C . MET A 1 85 ? 8.713 45.389 -7.715 1.00 110.79 101 MET A C 1
ATOM 683 O O . MET A 1 85 ? 8.337 44.300 -7.297 1.00 108.92 101 MET A O 1
ATOM 688 N N . PHE A 1 86 ? 9.647 46.119 -7.102 1.00 109.24 102 PHE A N 1
ATOM 689 C CA . PHE A 1 86 ? 10.222 45.771 -5.799 1.00 108.12 102 PHE A CA 1
ATOM 690 C C . PHE A 1 86 ? 10.189 46.961 -4.845 1.00 109.11 102 PHE A C 1
ATOM 691 O O . PHE A 1 86 ? 9.240 47.160 -4.091 1.00 108.10 102 PHE A O 1
ATOM 699 N N . GLY A 1 87 ? 11.260 47.749 -4.912 1.00 110.28 103 GLY A N 1
ATOM 700 C CA . GLY A 1 87 ? 11.378 49.027 -4.232 1.00 109.04 103 GLY A CA 1
ATOM 701 C C . GLY A 1 87 ? 11.546 50.192 -5.210 1.00 106.62 103 GLY A C 1
ATOM 702 O O . GLY A 1 87 ? 10.581 50.653 -5.829 1.00 105.77 103 GLY A O 1
ATOM 703 N N . PRO A 1 88 ? 12.790 50.541 -5.466 1.00 103.98 104 PRO A N 1
ATOM 704 C CA . PRO A 1 88 ? 13.121 51.538 -6.474 1.00 103.20 104 PRO A CA 1
ATOM 705 C C . PRO A 1 88 ? 13.512 50.769 -7.724 1.00 103.59 104 PRO A C 1
ATOM 706 O O . PRO A 1 88 ? 14.281 51.269 -8.537 1.00 105.98 104 PRO A O 1
ATOM 710 N N . GLU A 1 89 ? 13.038 49.530 -7.837 1.00 101.34 105 GLU A N 1
ATOM 711 C CA . GLU A 1 89 ? 13.526 48.636 -8.881 1.00 99.86 105 GLU A CA 1
ATOM 712 C C . GLU A 1 89 ? 12.329 48.065 -9.635 1.00 97.72 105 GLU A C 1
ATOM 713 O O . GLU A 1 89 ? 11.366 47.596 -9.024 1.00 95.45 105 GLU A O 1
ATOM 719 N N . ILE A 1 90 ? 12.392 48.153 -10.966 1.00 96.82 106 ILE A N 1
ATOM 720 C CA . ILE A 1 90 ? 11.422 47.532 -11.865 1.00 94.85 106 ILE A CA 1
ATOM 721 C C . ILE A 1 90 ? 12.189 46.687 -12.864 1.00 93.89 106 ILE A C 1
ATOM 722 O O . ILE A 1 90 ? 13.267 47.079 -13.331 1.00 92.70 106 ILE A O 1
ATOM 727 N N . ILE A 1 91 ? 11.628 45.529 -13.189 1.00 93.58 107 ILE A N 1
ATOM 728 C CA . ILE A 1 91 ? 12.326 44.555 -14.009 1.00 93.99 107 ILE A CA 1
ATOM 729 C C . ILE A 1 91 ? 11.490 44.205 -15.222 1.00 94.79 107 ILE A C 1
ATOM 730 O O . ILE A 1 91 ? 10.392 43.661 -15.084 1.00 95.41 107 ILE A O 1
ATOM 735 N N . GLU A 1 92 ? 12.018 44.526 -16.405 1.00 94.25 108 GLU A N 1
ATOM 736 C CA . GLU A 1 92 ? 11.306 44.346 -17.664 1.00 94.92 108 GLU A CA 1
ATOM 737 C C . GLU A 1 92 ? 11.382 42.881 -18.077 1.00 93.20 108 GLU A C 1
ATOM 738 O O . GLU A 1 92 ? 12.475 42.348 -18.233 1.00 93.56 108 GLU A O 1
ATOM 744 N N . VAL A 1 93 ? 10.240 42.226 -18.269 1.00 90.53 109 VAL A N 1
ATOM 745 C CA . VAL A 1 93 ? 10.258 40.812 -18.655 1.00 89.25 109 VAL A CA 1
ATOM 746 C C . VAL A 1 93 ? 9.487 40.477 -19.927 1.00 90.48 109 VAL A C 1
ATOM 747 O O . VAL A 1 93 ? 8.338 40.044 -19.878 1.00 90.99 109 VAL A O 1
ATOM 751 N N . ALA A 1 94 ? 10.141 40.644 -21.069 1.00 91.74 110 ALA A N 1
ATOM 752 C CA . ALA A 1 94 ? 9.473 40.481 -22.352 1.00 93.04 110 ALA A CA 1
ATOM 753 C C . ALA A 1 94 ? 9.744 39.120 -22.980 1.00 94.29 110 ALA A C 1
ATOM 754 O O . ALA A 1 94 ? 10.832 38.567 -22.828 1.00 94.80 110 ALA A O 1
ATOM 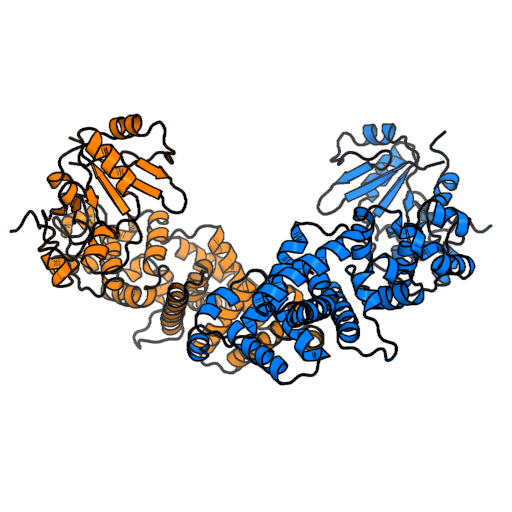756 N N . THR A 1 95 ? 8.745 38.592 -23.683 1.00 95.22 111 THR A N 1
ATOM 757 C CA . THR A 1 95 ? 8.898 37.360 -24.444 1.00 95.40 111 THR A CA 1
ATOM 758 C C . THR A 1 95 ? 9.765 37.614 -25.671 1.00 96.70 111 THR A C 1
ATOM 759 O O . THR A 1 95 ? 9.883 38.751 -26.123 1.00 98.36 111 THR A O 1
ATOM 763 N N . PHE A 1 96 ? 10.381 36.566 -26.207 1.00 97.38 112 PHE A N 1
ATOM 764 C CA . PHE A 1 96 ? 11.125 36.688 -27.454 1.00 97.77 112 PHE A CA 1
ATOM 765 C C . PHE A 1 96 ? 10.143 37.064 -28.556 1.00 99.52 112 PHE A C 1
ATOM 766 O O . PHE A 1 96 ? 8.934 36.929 -28.380 1.00 100.32 112 PHE A O 1
ATOM 774 N N . ARG A 1 97 ? 10.657 37.513 -29.698 1.00 101.10 113 ARG A N 1
ATOM 775 C CA . ARG A 1 97 ? 9.818 37.737 -30.881 1.00 103.21 113 ARG A CA 1
ATOM 776 C C . ARG A 1 97 ? 10.361 36.988 -32.108 1.00 104.71 113 ARG A C 1
ATOM 777 O O . ARG A 1 97 ? 11.531 36.598 -32.138 1.00 106.26 113 ARG A O 1
ATOM 785 N N . GLY A 1 98 ? 9.504 36.774 -33.106 1.00 104.86 114 GLY A N 1
ATOM 786 C CA . GLY A 1 98 ? 9.886 36.061 -34.314 1.00 103.48 114 GLY A CA 1
ATOM 787 C C . GLY A 1 98 ? 9.499 36.797 -35.584 1.00 103.18 114 GLY A C 1
ATOM 788 O O . GLY A 1 98 ? 10.333 37.455 -36.207 1.00 102.60 114 GLY A O 1
ATOM 789 N N . ASN A 1 122 ? 3.447 32.190 -34.779 1.00 145.25 138 ASN A N 1
ATOM 790 C CA . ASN A 1 122 ? 3.541 33.221 -35.811 1.00 145.30 138 ASN A CA 1
ATOM 791 C C . ASN A 1 122 ? 4.378 34.419 -35.353 1.00 145.58 138 ASN A C 1
ATOM 792 O O . ASN A 1 122 ? 5.387 34.770 -35.978 1.00 145.52 138 ASN A O 1
ATOM 797 N N . ILE A 1 123 ? 3.948 35.036 -34.253 1.00 145.59 139 ILE A N 1
ATOM 798 C CA . ILE A 1 123 ? 4.612 36.222 -33.711 1.00 145.27 139 ILE A CA 1
ATOM 799 C C . ILE A 1 123 ? 5.990 35.923 -33.140 1.00 145.36 139 ILE A C 1
ATOM 800 O O . ILE A 1 123 ? 6.986 36.507 -33.579 1.00 146.37 139 ILE A O 1
ATOM 805 N N . PHE A 1 124 ? 6.035 35.021 -32.157 1.00 143.94 140 PHE A N 1
ATOM 806 C CA . PHE A 1 124 ? 7.241 34.810 -31.359 1.00 141.67 140 PHE A CA 1
ATOM 807 C C . PHE A 1 124 ? 7.901 33.423 -31.483 1.00 140.18 140 PHE A C 1
ATOM 808 O O . PHE A 1 124 ? 7.227 32.417 -31.740 1.00 140.53 140 PHE A O 1
ATOM 816 N N . GLY A 1 125 ? 9.226 33.399 -31.307 1.00 137.69 141 GLY A N 1
ATOM 817 C CA . GLY A 1 125 ? 10.021 32.179 -31.368 1.00 134.25 141 GLY A CA 1
ATOM 818 C C . GLY A 1 125 ? 11.461 32.360 -30.892 1.00 131.98 141 GLY A C 1
ATOM 819 O O . GLY A 1 125 ? 11.771 33.311 -30.184 1.00 130.84 141 GLY A O 1
ATOM 820 N N . SER A 1 126 ? 12.373 31.530 -31.384 1.00 130.50 142 SER A N 1
ATOM 821 C CA . SER A 1 126 ? 13.705 31.298 -30.804 1.00 128.35 142 SER A CA 1
ATOM 822 C C . SER A 1 126 ? 14.678 32.468 -30.571 1.00 125.13 142 SER A C 1
ATOM 823 O O . SER A 1 126 ? 14.715 33.439 -31.319 1.00 125.42 142 SER A O 1
ATOM 826 N N . ILE A 1 127 ? 15.438 32.342 -29.480 1.00 121.45 143 ILE A N 1
ATOM 827 C CA . ILE A 1 127 ? 16.321 33.377 -28.953 1.00 118.39 143 ILE A CA 1
ATOM 828 C C . ILE A 1 127 ? 17.026 34.089 -30.094 1.00 118.24 143 ILE A C 1
ATOM 829 O O . ILE A 1 127 ? 17.265 35.295 -30.027 1.00 117.70 143 ILE A O 1
ATOM 834 N N . GLU A 1 128 ? 17.367 33.332 -31.136 1.00 117.97 144 GLU A N 1
ATOM 835 C CA . GLU A 1 128 ? 18.079 33.879 -32.283 1.00 117.10 144 GLU A CA 1
ATOM 836 C C . GLU A 1 128 ? 17.142 34.748 -33.126 1.00 115.53 144 GLU A C 1
ATOM 837 O O . GLU A 1 128 ? 17.520 35.834 -33.563 1.00 114.15 144 GLU A O 1
ATOM 843 N N . GLU A 1 129 ? 15.916 34.275 -33.342 1.00 115.14 145 GLU A N 1
ATOM 844 C CA . GLU A 1 129 ? 14.904 35.078 -34.027 1.00 113.89 145 GLU A CA 1
ATOM 845 C C . GLU A 1 129 ? 14.765 36.462 -33.385 1.00 111.93 145 GLU A C 1
ATOM 846 O O . GLU A 1 129 ? 14.559 37.446 -34.089 1.00 111.56 145 GLU A O 1
ATOM 852 N N . ASP A 1 130 ? 14.876 36.530 -32.056 1.00 110.00 146 ASP A N 1
ATOM 853 C CA . ASP A 1 130 ? 14.737 37.794 -31.316 1.00 107.27 146 ASP A CA 1
ATOM 854 C C . ASP A 1 130 ? 15.901 38.742 -31.577 1.00 105.36 146 ASP A C 1
ATOM 855 O O . ASP A 1 130 ? 15.695 39.932 -31.795 1.00 106.70 146 ASP A O 1
ATOM 860 N N . ALA A 1 131 ? 17.117 38.249 -31.627 1.00 102.16 147 ALA A N 1
ATOM 861 C CA . ALA A 1 131 ? 18.259 39.140 -31.600 1.00 98.08 147 ALA A CA 1
ATOM 862 C C . ALA A 1 131 ? 18.212 40.073 -32.787 1.00 95.18 147 ALA A C 1
ATOM 863 O O . ALA A 1 131 ? 18.957 41.036 -32.866 1.00 93.56 147 ALA A O 1
ATOM 865 N N . GLN A 1 132 ? 17.353 39.744 -33.732 1.00 93.29 148 GLN A N 1
ATOM 866 C CA . GLN A 1 132 ? 17.326 40.396 -35.045 1.00 91.22 148 GLN A CA 1
ATOM 867 C C . GLN A 1 132 ? 16.457 41.658 -35.101 1.00 90.44 148 GLN A C 1
ATOM 868 O O . GLN A 1 132 ? 16.690 42.526 -35.942 1.00 91.33 148 GLN A O 1
ATOM 874 N N . ARG A 1 133 ? 15.468 41.767 -34.218 1.00 88.58 149 ARG A N 1
ATOM 875 C CA . ARG A 1 133 ? 14.574 42.915 -34.252 1.00 87.36 149 ARG A CA 1
ATOM 876 C C . ARG A 1 133 ? 15.094 44.033 -33.350 1.00 86.52 149 ARG A C 1
ATOM 877 O O . ARG A 1 133 ? 14.496 45.103 -33.267 1.00 86.72 149 ARG A O 1
ATOM 885 N N . ARG A 1 134 ? 16.214 43.779 -32.682 1.00 86.54 150 ARG A N 1
ATOM 886 C CA . ARG A 1 134 ? 16.859 44.809 -31.877 1.00 88.10 150 ARG A CA 1
ATOM 887 C C . ARG A 1 134 ? 17.633 45.740 -32.786 1.00 87.76 150 ARG A C 1
ATOM 888 O O . ARG A 1 134 ? 18.335 45.295 -33.682 1.00 88.12 150 ARG A O 1
ATOM 896 N N . ASP A 1 135 ? 17.563 47.046 -32.528 1.00 87.73 151 ASP A N 1
ATOM 897 C CA . ASP A 1 135 ? 18.206 48.042 -33.398 1.00 87.19 151 ASP A CA 1
ATOM 898 C C . ASP A 1 135 ? 19.737 48.055 -33.566 1.00 84.93 151 ASP A C 1
ATOM 899 O O . ASP A 1 135 ? 20.210 48.065 -34.691 1.00 86.60 151 ASP A O 1
ATOM 904 N N . PHE A 1 136 ? 20.517 48.004 -32.490 1.00 83.04 152 PHE A N 1
ATOM 905 C CA . PHE A 1 136 ? 21.980 47.920 -32.651 1.00 82.85 152 PHE A CA 1
ATOM 906 C C . PHE A 1 136 ? 22.702 46.719 -32.040 1.00 83.88 152 PHE A C 1
ATOM 907 O O . PHE A 1 136 ? 22.188 46.043 -31.144 1.00 86.02 152 PHE A O 1
ATOM 915 N N . THR A 1 137 ? 23.915 46.485 -32.533 1.00 83.57 153 THR A N 1
ATOM 916 C CA . THR A 1 137 ? 24.709 45.321 -32.165 1.00 82.98 153 THR A CA 1
ATOM 917 C C . THR A 1 137 ? 24.942 45.226 -30.657 1.00 83.32 153 THR A C 1
ATOM 918 O O . THR A 1 137 ?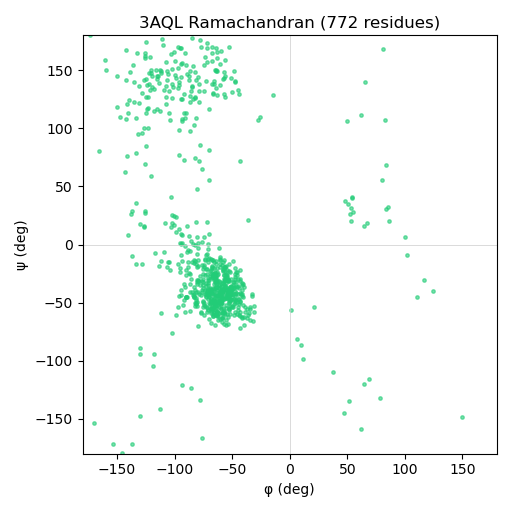 24.416 44.327 -29.995 1.00 84.52 153 THR A O 1
ATOM 922 N N . ILE A 1 138 ? 25.724 46.150 -30.114 1.00 81.80 154 ILE A N 1
ATOM 923 C CA . ILE A 1 138 ? 26.019 46.129 -28.688 1.00 81.13 154 ILE A CA 1
ATOM 924 C C . ILE A 1 138 ? 24.782 45.952 -27.772 1.00 81.35 154 ILE A C 1
ATOM 925 O O . ILE A 1 138 ? 24.858 45.257 -26.744 1.00 81.89 154 ILE A O 1
ATOM 930 N N . ASN A 1 139 ? 23.651 46.559 -28.131 1.00 80.17 155 ASN A N 1
ATOM 931 C CA . ASN A 1 139 ? 22.455 46.428 -27.302 1.00 79.90 155 ASN A CA 1
ATOM 932 C C . ASN A 1 139 ? 21.728 45.147 -27.559 1.00 80.39 155 ASN A C 1
ATOM 933 O O . ASN A 1 139 ? 20.527 45.037 -27.257 1.00 81.73 155 ASN A O 1
ATOM 938 N N . SER A 1 140 ? 22.434 44.187 -28.141 1.00 78.84 156 SER A N 1
ATOM 939 C CA . SER A 1 140 ? 21.795 42.922 -28.413 1.00 77.32 156 SER A CA 1
ATOM 940 C C . SER A 1 140 ? 22.647 41.708 -28.090 1.00 76.99 156 SER A C 1
ATOM 941 O O . SER A 1 140 ? 22.498 40.638 -28.695 1.00 76.71 156 SER A O 1
ATOM 944 N N . LEU A 1 141 ? 23.519 41.893 -27.103 1.00 75.43 157 LEU A N 1
ATOM 945 C CA . LEU A 1 141 ? 24.179 40.793 -26.425 1.00 74.32 157 LEU A CA 1
ATOM 946 C C . LEU A 1 141 ? 23.227 40.171 -25.380 1.00 76.13 157 LEU A C 1
ATOM 947 O O . LEU A 1 141 ? 22.425 40.873 -24.783 1.00 76.95 157 LEU A O 1
ATOM 952 N N . TYR A 1 142 ? 23.287 38.854 -25.197 1.00 78.02 158 TYR A N 1
ATOM 953 C CA . TYR A 1 142 ? 22.419 38.146 -24.245 1.00 80.04 158 TYR A CA 1
ATOM 954 C C . TYR A 1 142 ? 23.210 37.434 -23.123 1.00 82.15 158 TYR A C 1
ATOM 955 O O . TYR A 1 142 ? 24.193 36.743 -23.392 1.00 83.04 158 TYR A O 1
ATOM 964 N N . TYR A 1 143 ? 22.779 37.572 -21.869 1.00 83.87 159 TYR A N 1
ATOM 965 C CA . TYR A 1 143 ? 23.477 36.915 -20.751 1.00 85.59 159 TYR A CA 1
ATOM 966 C C . TYR A 1 143 ? 22.569 35.984 -19.969 1.00 88.11 159 TYR A C 1
ATOM 967 O O . TYR A 1 143 ? 21.414 36.317 -19.698 1.00 89.79 159 TYR A O 1
ATOM 976 N N . SER A 1 144 ? 23.092 34.819 -19.600 1.00 89.38 160 SER A N 1
ATOM 977 C CA . SER A 1 144 ? 22.326 33.877 -18.793 1.00 90.48 160 SER A CA 1
ATOM 978 C C . SER A 1 144 ? 23.083 33.605 -17.518 1.00 91.01 160 SER A C 1
ATOM 979 O O . SER A 1 144 ? 24.291 33.352 -17.542 1.00 90.18 160 SER A O 1
ATOM 982 N N . VAL A 1 145 ? 22.374 33.656 -16.400 1.00 92.25 161 VAL A N 1
ATOM 983 C CA . VAL A 1 145 ? 23.003 33.329 -15.140 1.00 93.05 161 VAL A CA 1
ATOM 984 C C . VAL A 1 145 ? 23.024 31.811 -14.969 1.00 94.90 161 VAL A C 1
ATOM 985 O O . VAL A 1 145 ? 23.757 31.279 -14.132 1.00 95.78 161 VAL A O 1
ATOM 989 N N . ALA A 1 146 ? 22.240 31.116 -15.787 1.00 95.24 162 ALA A N 1
ATOM 990 C CA . ALA A 1 146 ? 22.213 29.659 -15.754 1.00 95.12 162 ALA A CA 1
ATOM 991 C C . ALA A 1 146 ? 23.499 28.990 -16.271 1.00 95.43 162 ALA A C 1
ATOM 992 O O . ALA A 1 146 ? 23.685 27.790 -16.070 1.00 96.01 162 ALA A O 1
ATOM 994 N N . ASP A 1 147 ? 24.266 29.715 -17.087 1.00 95.84 163 ASP A N 1
ATOM 995 C CA . ASP A 1 147 ? 25.527 29.206 -17.637 1.00 96.27 163 ASP A CA 1
ATOM 996 C C . ASP A 1 147 ? 26.730 30.166 -17.645 1.00 95.62 163 ASP A C 1
ATOM 997 O O . ASP A 1 147 ? 27.847 29.761 -17.939 1.00 94.33 163 ASP A O 1
ATOM 1002 N N . PHE A 1 148 ? 26.488 31.434 -17.347 1.00 95.91 164 PHE A N 1
ATOM 1003 C CA . PHE A 1 148 ? 27.508 32.485 -17.364 1.00 96.83 164 PHE A CA 1
ATOM 1004 C C . PHE A 1 148 ? 28.091 32.761 -18.747 1.00 96.21 164 PHE A C 1
ATOM 1005 O O . PHE A 1 148 ? 29.135 33.411 -18.882 1.00 96.14 164 PHE A O 1
ATOM 1013 N N . THR A 1 149 ? 27.394 32.271 -19.766 1.00 94.64 165 THR A N 1
ATOM 1014 C CA . THR A 1 149 ? 27.787 32.494 -21.144 1.00 93.18 165 THR A CA 1
ATOM 1015 C C . THR A 1 149 ? 27.028 33.692 -21.645 1.00 91.70 165 THR A C 1
ATOM 1016 O O . THR A 1 149 ? 25.877 33.901 -21.269 1.00 92.37 165 THR A O 1
ATOM 1020 N N . VAL A 1 150 ? 27.673 34.493 -22.479 1.00 88.74 166 VAL A N 1
ATOM 1021 C CA . VAL A 1 150 ? 26.953 35.502 -23.233 1.00 84.78 166 VAL A CA 1
ATOM 1022 C C . VAL A 1 150 ? 26.881 35.054 -24.693 1.00 84.16 166 VAL A C 1
ATOM 1023 O O . VAL A 1 150 ? 27.893 34.699 -25.295 1.00 84.32 166 VAL A O 1
ATOM 1027 N N . ARG A 1 151 ? 25.666 35.027 -25.230 1.00 83.08 167 ARG A N 1
ATOM 1028 C CA . ARG A 1 151 ? 25.436 34.731 -26.633 1.00 83.08 167 ARG A CA 1
ATOM 1029 C C . ARG A 1 151 ? 25.573 35.986 -27.511 1.00 84.06 167 ARG A C 1
ATOM 1030 O O . ARG A 1 151 ? 25.074 37.063 -27.173 1.00 84.91 167 ARG A O 1
ATOM 1038 N N . ASP A 1 152 ? 26.244 35.831 -28.648 1.00 84.54 168 ASP A N 1
ATOM 1039 C CA . ASP A 1 152 ? 26.496 36.927 -29.568 1.00 84.41 168 ASP A CA 1
ATOM 1040 C C . ASP A 1 152 ? 26.065 36.520 -30.975 1.00 84.74 168 ASP A C 1
ATOM 1041 O O . ASP A 1 152 ? 26.818 35.861 -31.688 1.00 86.50 168 ASP A O 1
ATOM 1046 N N . TYR A 1 153 ? 24.852 36.895 -31.373 1.00 84.19 169 TYR A N 1
ATOM 1047 C CA . TYR A 1 153 ? 24.367 36.576 -32.716 1.00 84.07 169 TYR A CA 1
ATOM 1048 C C . TYR A 1 153 ? 24.469 37.760 -33.693 1.00 83.48 169 TYR A C 1
ATOM 1049 O O . TYR A 1 153 ? 23.711 37.849 -34.662 1.00 84.39 169 TYR A O 1
ATOM 1058 N N . VAL A 1 154 ? 25.384 38.681 -33.422 1.00 81.19 170 VAL A N 1
ATOM 1059 C CA . VAL A 1 154 ? 25.640 39.790 -34.325 1.00 79.45 170 VAL A CA 1
ATOM 1060 C C . VAL A 1 154 ? 27.078 40.218 -34.103 1.00 80.08 170 VAL A C 1
ATOM 1061 O O . VAL A 1 154 ? 27.817 39.550 -33.383 1.00 80.31 170 VAL A O 1
ATOM 1065 N N . GLY A 1 155 ? 27.491 41.327 -34.704 1.00 80.85 171 GLY A N 1
ATOM 1066 C CA . GLY A 1 155 ? 28.828 41.836 -34.438 1.00 81.71 171 GLY A CA 1
ATOM 1067 C C . GLY A 1 155 ? 29.075 41.897 -32.933 1.00 82.08 171 GLY A C 1
ATOM 1068 O O . GLY A 1 155 ? 30.198 41.709 -32.454 1.00 81.92 171 GLY A O 1
ATOM 1069 N N . GLY A 1 156 ? 27.990 42.150 -32.204 1.00 81.64 172 GLY A N 1
ATOM 1070 C CA . GLY A 1 156 ? 28.005 42.351 -30.772 1.00 80.93 172 GLY A CA 1
ATOM 1071 C C . GLY A 1 156 ? 29.361 42.529 -30.132 1.00 81.48 172 GLY A C 1
ATOM 1072 O O . GLY A 1 156 ? 29.924 43.626 -30.134 1.00 81.86 172 GLY A O 1
ATOM 1073 N N . MET A 1 157 ? 29.880 41.441 -29.573 1.00 81.64 173 MET A N 1
ATOM 1074 C CA . MET A 1 157 ? 31.120 41.495 -28.823 1.00 81.50 173 MET A CA 1
ATOM 1075 C C . MET A 1 157 ? 32.200 42.277 -29.557 1.00 80.68 173 MET A C 1
ATOM 1076 O O . MET A 1 157 ? 32.857 43.138 -28.974 1.00 78.78 173 MET A O 1
ATOM 1081 N N . LYS A 1 158 ? 32.380 41.985 -30.841 1.00 81.13 174 LYS A N 1
ATOM 1082 C CA . LYS A 1 158 ? 33.434 42.643 -31.589 1.00 81.33 174 LYS A CA 1
ATOM 1083 C C . LYS A 1 158 ? 33.204 44.143 -31.705 1.00 81.02 174 LYS A C 1
ATOM 1084 O O . LYS A 1 158 ? 34.134 44.924 -31.519 1.00 80.90 174 LYS A O 1
ATOM 1090 N N . ASP A 1 159 ? 31.973 44.541 -32.011 1.00 81.05 175 ASP A N 1
ATOM 1091 C CA . ASP A 1 159 ? 31.640 45.961 -32.135 1.00 81.83 175 ASP A CA 1
ATOM 1092 C C . ASP A 1 159 ? 31.837 46.691 -30.807 1.00 82.20 175 ASP A C 1
ATOM 1093 O O . ASP A 1 159 ? 32.299 47.833 -30.750 1.00 82.31 175 ASP A O 1
ATOM 1098 N N . LEU A 1 160 ? 31.459 46.013 -29.736 1.00 81.99 176 LEU A N 1
ATOM 1099 C CA . LEU A 1 160 ? 31.670 46.512 -28.397 1.00 81.74 176 LEU A CA 1
ATOM 1100 C C . LEU A 1 160 ? 33.142 46.822 -28.173 1.00 83.46 176 LEU A C 1
ATOM 1101 O O . LEU A 1 160 ? 33.518 47.932 -27.781 1.00 83.73 176 LEU A O 1
ATOM 1106 N N . LYS A 1 161 ? 33.972 45.820 -28.413 1.00 84.85 177 LYS A N 1
ATOM 1107 C CA . LYS A 1 161 ? 35.397 45.984 -28.273 1.00 86.52 177 LYS A CA 1
ATOM 1108 C C . LYS A 1 161 ? 35.845 47.157 -29.152 1.00 86.68 177 LYS A C 1
ATOM 1109 O O . LYS A 1 161 ? 36.484 48.096 -28.664 1.00 87.21 177 LYS A O 1
ATOM 1115 N N . ASP A 1 162 ? 35.455 47.117 -30.428 1.00 86.40 178 ASP A N 1
ATOM 1116 C CA . ASP A 1 162 ? 35.892 48.083 -31.448 1.00 86.34 178 ASP A CA 1
ATOM 1117 C C . ASP A 1 162 ? 35.390 49.509 -31.277 1.00 84.04 178 ASP A C 1
ATOM 1118 O O . ASP A 1 162 ? 35.948 50.434 -31.866 1.00 84.17 178 ASP A O 1
ATOM 1123 N N . GLY A 1 163 ? 34.313 49.685 -30.523 1.00 81.79 179 GLY A N 1
ATOM 1124 C CA . GLY A 1 163 ? 33.752 51.008 -30.317 1.00 80.22 179 GLY A CA 1
ATOM 1125 C C . GLY A 1 163 ? 32.885 51.492 -31.465 1.00 78.76 179 GLY A C 1
ATOM 1126 O O . GLY A 1 163 ? 33.099 52.587 -31.984 1.00 79.46 179 GLY A O 1
ATOM 1127 N N . VAL A 1 164 ? 31.875 50.692 -31.812 1.00 77.05 180 VAL A N 1
ATOM 1128 C CA . VAL A 1 164 ? 31.067 50.884 -33.017 1.00 74.57 180 VAL A CA 1
ATOM 1129 C C . VAL A 1 164 ? 29.539 50.734 -32.849 1.00 73.17 180 VAL A C 1
ATOM 1130 O O . VAL A 1 164 ? 29.043 49.683 -32.427 1.00 72.06 180 VAL A O 1
ATOM 1134 N N . ILE A 1 165 ? 28.797 51.779 -33.207 1.00 71.87 181 ILE A N 1
ATOM 1135 C CA . ILE A 1 165 ? 27.344 51.684 -33.291 1.00 70.32 181 ILE A CA 1
ATOM 1136 C C . ILE A 1 165 ? 27.010 51.253 -34.701 1.00 70.16 181 ILE A C 1
ATOM 1137 O O . ILE A 1 165 ? 27.240 52.000 -35.649 1.00 70.08 181 ILE A O 1
ATOM 1142 N N . ARG A 1 166 ? 26.475 50.048 -34.840 1.00 69.88 182 ARG A N 1
ATOM 1143 C CA . ARG A 1 166 ? 26.242 49.459 -36.147 1.00 70.38 182 ARG A CA 1
ATOM 1144 C C . ARG A 1 166 ? 24.826 48.943 -36.209 1.00 71.02 182 ARG A C 1
ATOM 1145 O O . ARG A 1 166 ? 24.461 48.076 -35.440 1.00 70.73 182 ARG A O 1
ATOM 1153 N N . LEU A 1 167 ? 24.036 49.419 -37.160 1.00 74.04 183 LEU A N 1
ATOM 1154 C CA . LEU A 1 167 ? 22.644 48.996 -37.261 1.00 76.23 183 LEU A CA 1
ATOM 1155 C C . LEU A 1 167 ? 22.564 47.534 -37.662 1.00 76.59 183 LEU A C 1
ATOM 1156 O O . LEU A 1 167 ? 23.523 46.985 -38.175 1.00 76.64 183 LEU A O 1
ATOM 1161 N N . ILE A 1 168 ? 21.445 46.883 -37.376 1.00 77.61 184 ILE A N 1
ATOM 1162 C CA . ILE A 1 168 ? 21.399 45.436 -37.501 1.00 80.98 184 ILE A CA 1
ATOM 1163 C C . ILE A 1 168 ? 21.216 44.950 -38.945 1.00 84.48 184 ILE A C 1
ATOM 1164 O O . ILE A 1 168 ? 22.154 44.401 -39.546 1.00 85.75 184 ILE A O 1
ATOM 1169 N N . GLY A 1 169 ? 20.030 45.158 -39.514 1.00 86.77 185 GLY A N 1
ATOM 1170 C CA . GLY A 1 169 ? 19.736 44.625 -40.834 1.00 89.22 185 GLY A CA 1
ATOM 1171 C C . GLY A 1 169 ? 20.197 45.530 -41.955 1.00 90.55 185 GLY A C 1
ATOM 1172 O O . GLY A 1 169 ? 21.380 45.897 -42.048 1.00 90.32 185 GLY A O 1
ATOM 1173 N N . ASN A 1 170 ? 19.253 45.894 -42.814 1.00 91.41 186 ASN A N 1
ATOM 1174 C CA . ASN A 1 170 ? 19.530 46.895 -43.820 1.00 91.59 186 ASN A CA 1
ATOM 1175 C C . ASN A 1 170 ? 19.184 48.277 -43.306 1.00 90.98 186 ASN A C 1
ATOM 1176 O O . ASN A 1 170 ? 18.006 48.609 -43.160 1.00 90.96 186 ASN A O 1
ATOM 1181 N N . PRO A 1 171 ? 20.211 49.091 -43.028 1.00 89.83 187 PRO A N 1
ATOM 1182 C CA . PRO A 1 171 ? 19.930 50.457 -42.596 1.00 89.00 187 PRO A CA 1
ATOM 1183 C C . PRO A 1 171 ? 18.764 51.041 -43.392 1.00 88.47 187 PRO A C 1
ATOM 1184 O O . PRO A 1 171 ? 17.680 51.205 -42.847 1.00 87.59 187 PRO A O 1
ATOM 1188 N N . GLU A 1 172 ? 18.967 51.310 -44.673 1.00 89.52 188 GLU A N 1
ATOM 1189 C CA . GLU A 1 172 ? 17.917 51.913 -45.483 1.00 90.92 188 GLU A CA 1
ATOM 1190 C C . GLU A 1 172 ? 16.528 51.438 -45.083 1.00 90.33 188 GLU A C 1
ATOM 1191 O O . GLU A 1 172 ? 15.659 52.253 -44.795 1.00 90.92 188 GLU A O 1
ATOM 1197 N N . THR A 1 173 ? 16.304 50.129 -45.075 1.00 89.45 189 THR A N 1
ATOM 1198 C CA . THR A 1 173 ? 14.946 49.634 -44.872 1.00 89.46 189 THR A CA 1
ATOM 1199 C C . THR A 1 173 ? 14.450 49.958 -43.484 1.00 89.36 189 THR A C 1
ATOM 1200 O O . THR A 1 173 ? 13.290 50.337 -43.297 1.00 88.46 189 THR A O 1
ATOM 1204 N N . ARG A 1 174 ? 15.338 49.784 -42.511 1.00 89.89 190 ARG A N 1
ATOM 1205 C CA . ARG A 1 174 ? 14.977 49.912 -41.105 1.00 90.49 190 ARG A CA 1
ATOM 1206 C C . ARG A 1 174 ? 14.645 51.339 -40.740 1.00 90.17 190 ARG A C 1
ATOM 1207 O O . ARG A 1 174 ? 13.574 51.600 -40.205 1.00 91.50 190 ARG A O 1
ATOM 1215 N N . TYR A 1 175 ? 15.560 52.261 -41.018 1.00 88.91 191 TYR A N 1
ATOM 1216 C CA . TYR A 1 175 ? 15.269 53.667 -40.810 1.00 86.97 191 TYR A CA 1
ATOM 1217 C C . TYR A 1 175 ? 13.920 54.055 -41.390 1.00 87.16 191 TYR A C 1
ATOM 1218 O O . TYR A 1 175 ? 13.304 54.997 -40.920 1.00 87.97 191 TYR A O 1
ATOM 1227 N N . ARG A 1 176 ? 13.459 53.356 -42.419 1.00 87.10 192 ARG A N 1
ATOM 1228 C CA . ARG A 1 176 ? 12.173 53.707 -43.011 1.00 87.44 192 ARG A CA 1
ATOM 1229 C C . ARG A 1 176 ? 11.067 53.085 -42.181 1.00 87.33 192 ARG A C 1
ATOM 1230 O O . ARG A 1 176 ? 10.019 53.694 -41.949 1.00 86.43 192 ARG A O 1
ATOM 1238 N N . GLU A 1 177 ? 11.314 51.867 -41.719 1.00 89.04 193 GLU A N 1
ATOM 1239 C CA . GLU A 1 177 ? 10.368 51.195 -40.845 1.00 90.99 193 GLU A CA 1
ATOM 1240 C C . GLU A 1 177 ? 10.154 52.023 -39.562 1.00 90.00 193 GLU A C 1
ATOM 1241 O O . GLU A 1 177 ? 9.011 52.198 -39.115 1.00 89.54 193 GLU A O 1
ATOM 1247 N N . ASP A 1 178 ? 11.255 52.525 -38.985 1.00 89.66 194 ASP A N 1
ATOM 1248 C CA . ASP A 1 178 ? 11.214 53.466 -37.849 1.00 88.50 194 ASP A CA 1
ATOM 1249 C C . ASP A 1 178 ? 12.303 54.539 -37.922 1.00 84.94 194 ASP A C 1
ATOM 1250 O O . ASP A 1 178 ? 13.470 54.261 -37.674 1.00 85.09 194 ASP A O 1
ATOM 1255 N N . PRO A 1 179 ? 11.915 55.782 -38.224 1.00 81.49 195 PRO A N 1
ATOM 1256 C CA . PRO A 1 179 ? 12.911 56.851 -38.345 1.00 79.79 195 PRO A CA 1
ATOM 1257 C C . PRO A 1 179 ? 13.626 57.172 -37.031 1.00 78.31 195 PRO A C 1
ATOM 1258 O O . PRO A 1 179 ? 14.734 57.701 -37.064 1.00 77.44 195 PRO A O 1
ATOM 1262 N N . VAL A 1 180 ? 13.017 56.876 -35.890 1.00 77.20 196 VAL A N 1
ATOM 1263 C CA . VAL A 1 180 ? 13.658 57.240 -34.628 1.00 74.77 196 VAL A CA 1
ATOM 1264 C C . VAL A 1 180 ? 14.934 56.430 -34.381 1.00 72.55 196 VAL A C 1
ATOM 1265 O O . VAL A 1 180 ? 15.859 56.910 -33.718 1.00 70.25 196 VAL A O 1
ATOM 1269 N N . ARG A 1 181 ? 14.988 55.218 -34.933 1.00 71.15 197 ARG A N 1
ATOM 1270 C CA . ARG A 1 181 ? 16.220 54.445 -34.923 1.00 70.03 197 ARG A CA 1
ATOM 1271 C C . ARG A 1 181 ? 17.381 55.343 -35.343 1.00 68.91 197 ARG A C 1
ATOM 1272 O O . ARG A 1 181 ? 18.531 55.070 -35.020 1.00 68.70 197 ARG A O 1
ATOM 1280 N N . MET A 1 182 ? 17.085 56.407 -36.080 1.00 68.78 198 MET A N 1
ATOM 1281 C CA . MET A 1 182 ? 18.132 57.311 -36.542 1.00 69.16 198 MET A CA 1
ATOM 1282 C C . MET A 1 182 ? 18.690 58.112 -35.397 1.00 68.15 198 MET A C 1
ATOM 1283 O O . MET A 1 182 ? 19.904 58.252 -35.245 1.00 69.40 198 MET A O 1
ATOM 1288 N N . LEU A 1 183 ? 17.782 58.660 -34.603 1.00 66.16 199 LEU A N 1
ATOM 1289 C CA . LEU A 1 183 ? 18.148 59.436 -33.443 1.00 63.46 199 LEU A CA 1
ATOM 1290 C C . LEU A 1 183 ? 18.855 58.517 -32.451 1.00 62.94 199 LEU A C 1
ATOM 1291 O O . LEU A 1 183 ? 19.971 58.796 -32.016 1.00 63.77 199 LEU A O 1
ATOM 1296 N N . ARG A 1 184 ? 18.214 57.406 -32.112 1.00 61.66 200 ARG A N 1
ATOM 1297 C CA . ARG A 1 184 ? 18.856 56.472 -31.226 1.00 60.08 200 ARG A CA 1
ATOM 1298 C C . ARG A 1 184 ? 20.315 56.355 -31.635 1.00 58.66 200 ARG A C 1
ATOM 1299 O O . ARG A 1 184 ? 21.200 56.734 -30.879 1.00 58.03 200 ARG A O 1
ATOM 1307 N N . ALA A 1 185 ? 20.570 55.886 -32.844 1.00 57.80 201 ALA A N 1
ATOM 1308 C CA . ALA A 1 185 ? 21.938 55.732 -33.312 1.00 59.64 201 ALA A CA 1
ATOM 1309 C C . ALA A 1 185 ? 22.848 56.902 -32.932 1.00 62.07 201 ALA A C 1
ATOM 1310 O O . ALA A 1 185 ? 23.983 56.700 -32.507 1.00 63.87 201 ALA A O 1
ATOM 1312 N N . VAL A 1 186 ? 22.370 58.129 -33.092 1.00 63.63 202 VAL A N 1
ATOM 1313 C CA . VAL A 1 186 ? 23.229 59.280 -32.832 1.00 64.99 202 VAL A CA 1
ATOM 1314 C C . VAL A 1 186 ? 23.396 59.483 -31.326 1.00 66.43 202 VAL A C 1
ATOM 1315 O O . VAL A 1 186 ? 24.429 59.972 -30.874 1.00 67.86 202 VAL A O 1
ATOM 1319 N N . ARG A 1 187 ? 22.375 59.089 -30.560 1.00 66.77 203 ARG A N 1
ATOM 1320 C CA . ARG A 1 187 ? 22.405 59.170 -29.100 1.00 66.93 203 ARG A CA 1
ATOM 1321 C C . ARG A 1 187 ? 23.413 58.222 -28.476 1.00 67.08 203 ARG A C 1
ATOM 1322 O O . ARG A 1 187 ? 24.241 58.639 -27.663 1.00 67.81 203 ARG A O 1
ATOM 1330 N N . PHE A 1 188 ? 23.330 56.946 -28.835 1.00 66.19 204 PHE A N 1
ATOM 1331 C CA . PHE A 1 188 ? 24.281 55.979 -28.318 1.00 64.91 204 PHE A CA 1
ATOM 1332 C C . PHE A 1 188 ? 25.670 56.400 -28.709 1.00 63.91 204 PHE A C 1
ATOM 1333 O O . PHE A 1 188 ? 26.570 56.439 -27.886 1.00 62.97 204 PHE A O 1
ATOM 1341 N N . ALA A 1 189 ? 25.831 56.728 -29.978 1.00 64.57 205 ALA A N 1
ATOM 1342 C CA . ALA A 1 189 ? 27.089 57.241 -30.492 1.00 66.97 205 ALA A CA 1
ATOM 1343 C C . ALA A 1 189 ? 27.740 58.238 -29.536 1.00 69.10 205 ALA A C 1
ATOM 1344 O O . ALA A 1 189 ? 28.952 58.197 -29.330 1.00 72.15 205 ALA A O 1
ATOM 1346 N N . ALA A 1 190 ? 26.935 59.132 -28.963 1.00 69.08 206 ALA A N 1
ATOM 1347 C CA . ALA A 1 190 ? 27.461 60.243 -28.173 1.00 68.68 206 ALA A CA 1
ATOM 1348 C C . ALA A 1 190 ? 27.717 59.847 -26.731 1.00 68.80 206 ALA A C 1
ATOM 1349 O O . ALA A 1 190 ? 28.721 60.244 -26.138 1.00 68.83 206 ALA A O 1
ATOM 1351 N N . LYS A 1 191 ? 26.787 59.075 -26.177 1.00 69.47 207 LYS A N 1
ATOM 1352 C CA . LYS A 1 191 ? 26.817 58.658 -24.776 1.00 69.86 207 LYS A CA 1
ATOM 1353 C C . LYS A 1 191 ? 27.995 57.728 -24.496 1.00 70.39 207 LYS A C 1
ATOM 1354 O O . LYS A 1 191 ? 28.857 58.043 -23.659 1.00 72.61 207 LYS A O 1
ATOM 1360 N N . LEU A 1 192 ? 28.023 56.590 -25.194 1.00 69.14 208 LEU A N 1
ATOM 1361 C CA . LEU A 1 192 ? 29.198 55.734 -25.244 1.00 68.12 208 LEU A CA 1
ATOM 1362 C C . LEU A 1 192 ? 30.163 56.594 -26.018 1.00 70.65 208 LEU A C 1
ATOM 1363 O O . LEU A 1 192 ? 29.758 57.632 -26.524 1.00 72.55 208 LEU A O 1
ATOM 1368 N N . GLY A 1 193 ? 31.436 56.240 -26.102 1.00 72.47 209 GLY A N 1
ATOM 1369 C CA . GLY A 1 193 ? 32.355 57.153 -26.770 1.00 74.96 209 GLY A CA 1
ATOM 1370 C C . GLY A 1 193 ? 32.753 56.760 -28.181 1.00 76.86 209 GLY A C 1
ATOM 1371 O O . GLY A 1 193 ? 33.918 56.916 -28.556 1.00 78.73 209 GLY A O 1
ATOM 1372 N N . MET A 1 194 ? 31.794 56.275 -28.970 1.00 77.81 210 MET A N 1
ATOM 1373 C CA . MET A 1 194 ? 32.134 55.527 -30.185 1.00 78.63 210 MET A CA 1
ATOM 1374 C C . MET A 1 194 ? 31.531 55.992 -31.505 1.00 78.88 210 MET A C 1
ATOM 1375 O O . MET A 1 194 ? 30.563 56.757 -31.541 1.00 78.41 210 MET A O 1
ATOM 1380 N N . ARG A 1 195 ? 32.117 55.484 -32.586 1.00 79.49 211 ARG A N 1
ATOM 1381 C CA . ARG A 1 195 ? 31.806 55.933 -33.937 1.00 80.34 211 ARG A CA 1
ATOM 1382 C C . ARG A 1 195 ? 30.659 55.154 -34.577 1.00 79.01 211 ARG A C 1
ATOM 1383 O O . ARG A 1 195 ? 30.481 53.968 -34.327 1.00 77.85 211 ARG A O 1
ATOM 1391 N N . ILE A 1 196 ? 29.877 55.838 -35.401 1.00 79.54 212 ILE A N 1
ATOM 1392 C CA . ILE A 1 196 ? 28.779 55.207 -36.123 1.00 79.14 212 ILE A CA 1
ATOM 1393 C C . ILE A 1 196 ? 29.363 54.550 -37.357 1.00 80.34 212 ILE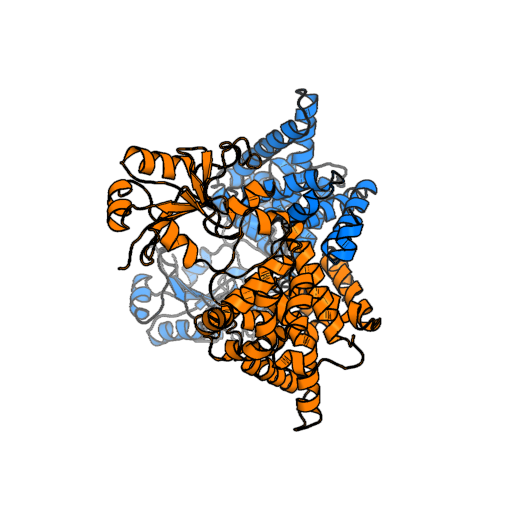 A C 1
ATOM 1394 O O . ILE A 1 196 ? 30.078 55.195 -38.130 1.00 80.18 212 ILE A O 1
ATOM 1399 N N . SER A 1 197 ? 29.077 53.266 -37.538 1.00 82.18 213 SER A N 1
ATOM 1400 C CA . SER A 1 197 ? 29.691 52.533 -38.632 1.00 83.95 213 SER A CA 1
ATOM 1401 C C . SER A 1 197 ? 29.167 53.070 -39.947 1.00 85.52 213 SER A C 1
ATOM 1402 O O . SER A 1 197 ? 27.972 53.354 -40.083 1.00 86.17 213 SER A O 1
ATOM 1405 N N . PRO A 1 198 ? 30.078 53.222 -40.916 1.00 86.59 214 PRO A N 1
ATOM 1406 C CA . PRO A 1 198 ? 29.870 53.651 -42.301 1.00 85.38 214 PRO A CA 1
ATOM 1407 C C . PRO A 1 198 ? 28.525 53.226 -42.883 1.00 84.62 214 PRO A C 1
ATOM 1408 O O . PRO A 1 198 ? 27.700 54.099 -43.161 1.00 84.46 214 PRO A O 1
ATOM 1412 N N . GLU A 1 199 ? 28.296 51.929 -43.063 1.00 84.28 215 GLU A N 1
ATOM 1413 C CA . GLU A 1 199 ? 27.034 51.479 -43.663 1.00 85.56 215 GLU A CA 1
ATOM 1414 C C . GLU A 1 199 ? 25.786 51.974 -42.911 1.00 83.43 215 GLU A C 1
ATOM 1415 O O . GLU A 1 199 ? 24.687 51.985 -43.470 1.00 81.67 215 GLU A O 1
ATOM 1421 N N . THR A 1 200 ? 25.967 52.372 -41.648 1.00 82.10 216 THR A N 1
ATOM 1422 C CA . THR A 1 200 ? 24.865 52.798 -40.781 1.00 79.85 216 THR A CA 1
ATOM 1423 C C . THR A 1 200 ? 24.728 54.320 -40.770 1.00 79.61 216 THR A C 1
ATOM 1424 O O . THR A 1 200 ? 23.696 54.853 -40.374 1.00 79.69 216 THR A O 1
ATOM 1428 N N . ALA A 1 201 ? 25.768 55.014 -41.223 1.00 78.37 217 ALA A N 1
ATOM 1429 C CA . ALA A 1 201 ? 25.795 56.472 -41.194 1.00 77.40 217 ALA A CA 1
ATOM 1430 C C . ALA A 1 201 ? 25.319 57.089 -42.505 1.00 78.41 217 ALA A C 1
ATOM 1431 O O . ALA A 1 201 ? 24.618 58.112 -42.507 1.00 78.30 217 ALA A O 1
ATOM 1433 N N . GLU A 1 202 ? 25.711 56.463 -43.615 1.00 78.81 218 GLU A N 1
ATOM 1434 C CA . GLU A 1 202 ? 25.410 56.979 -44.950 1.00 79.03 218 GLU A CA 1
ATOM 1435 C C . GLU A 1 202 ? 23.961 57.443 -45.059 1.00 77.31 218 GLU A C 1
ATOM 1436 O O . GLU A 1 202 ? 23.716 58.603 -45.397 1.00 79.41 218 GLU A O 1
ATOM 1442 N N . PRO A 1 203 ? 22.994 56.554 -44.758 1.00 73.68 219 PRO A N 1
ATOM 1443 C CA . PRO A 1 203 ? 21.597 56.918 -45.026 1.00 71.74 219 PRO A CA 1
ATOM 1444 C C . PRO A 1 203 ? 21.016 58.045 -44.164 1.00 72.06 219 PRO A C 1
ATOM 1445 O O . PRO A 1 203 ? 19.954 58.571 -44.509 1.00 70.99 219 PRO A O 1
ATOM 1449 N N . ILE A 1 204 ? 21.685 58.423 -43.076 1.00 73.33 220 ILE A N 1
ATOM 1450 C CA . ILE A 1 204 ? 21.060 59.326 -42.102 1.00 74.13 220 ILE A CA 1
ATOM 1451 C C . ILE A 1 204 ? 20.794 60.728 -42.636 1.00 74.19 220 ILE A C 1
ATOM 1452 O O . ILE A 1 204 ? 19.657 61.204 -42.571 1.00 73.27 220 ILE A O 1
ATOM 1457 N N . PRO A 1 205 ? 21.837 61.389 -43.164 1.00 73.90 221 PRO A N 1
ATOM 1458 C CA . PRO A 1 205 ? 21.646 62.758 -43.658 1.00 74.08 221 PRO A CA 1
ATOM 1459 C C . PRO A 1 205 ? 20.549 62.821 -44.725 1.00 75.77 221 PRO A C 1
ATOM 1460 O O . PRO A 1 205 ? 19.844 63.834 -44.830 1.00 78.26 221 PRO A O 1
ATOM 1464 N N . ARG A 1 206 ? 20.389 61.745 -45.492 1.00 76.07 222 ARG A N 1
ATOM 1465 C CA . ARG A 1 206 ? 19.387 61.714 -46.561 1.00 75.85 222 ARG A CA 1
ATOM 1466 C C . ARG A 1 206 ? 17.993 61.540 -45.988 1.00 75.09 222 ARG A C 1
ATOM 1467 O O . ARG A 1 206 ? 17.089 62.342 -46.268 1.00 74.44 222 ARG A O 1
ATOM 1475 N N . LEU A 1 207 ? 17.831 60.498 -45.173 1.00 73.86 223 LEU A N 1
ATOM 1476 C CA . LEU A 1 207 ? 16.517 60.150 -44.636 1.00 74.74 223 LEU A CA 1
ATOM 1477 C C . LEU A 1 207 ? 16.069 61.000 -43.438 1.00 76.02 223 LEU A C 1
ATOM 1478 O O . LEU A 1 207 ? 14.940 60.839 -42.941 1.00 74.73 223 LEU A O 1
ATOM 1483 N N . ALA A 1 208 ? 16.945 61.902 -42.993 1.00 77.03 224 ALA A N 1
ATOM 1484 C CA . ALA A 1 208 ? 16.654 62.770 -41.850 1.00 78.04 224 ALA A CA 1
ATOM 1485 C C . ALA A 1 208 ? 15.208 63.249 -41.837 1.00 79.12 224 ALA A C 1
ATOM 1486 O O . ALA A 1 208 ? 14.442 62.898 -40.955 1.00 79.85 224 ALA A O 1
ATOM 1488 N N . THR A 1 209 ? 14.766 63.843 -42.924 1.00 81.26 225 THR A N 1
ATOM 1489 C CA . THR A 1 209 ? 13.472 64.490 -42.959 1.00 81.83 225 THR A CA 1
ATOM 1490 C C . THR A 1 209 ? 12.420 63.515 -42.496 1.00 82.22 225 THR A C 1
ATOM 1491 O O . THR A 1 209 ? 11.403 63.893 -41.929 1.00 82.59 225 THR A O 1
ATOM 1495 N N . LEU A 1 210 ? 12.655 62.251 -42.774 1.00 82.04 226 LEU A N 1
ATOM 1496 C CA . LEU A 1 210 ? 11.668 61.207 -42.497 1.00 83.59 226 LEU A CA 1
ATOM 1497 C C . LEU A 1 210 ? 10.996 61.352 -41.129 1.00 84.57 226 LEU A C 1
ATOM 1498 O O . LEU A 1 210 ? 9.903 60.821 -40.902 1.00 85.09 226 LEU A O 1
ATOM 1503 N N . LEU A 1 211 ? 11.674 62.069 -40.231 1.00 84.62 227 LEU A N 1
ATOM 1504 C CA . LEU A 1 211 ? 11.247 62.275 -38.853 1.00 84.22 227 LEU A CA 1
ATOM 1505 C C . LEU A 1 211 ? 10.001 63.128 -38.785 1.00 85.73 227 LEU A C 1
ATOM 1506 O O . LEU A 1 211 ? 9.311 63.140 -37.764 1.00 87.33 227 LEU A O 1
ATOM 1511 N N . ASN A 1 212 ? 9.728 63.869 -39.852 1.00 86.51 228 ASN A N 1
ATOM 1512 C CA . ASN A 1 212 ? 8.636 64.822 -39.825 1.00 87.64 228 ASN A CA 1
ATOM 1513 C C . ASN A 1 212 ? 7.302 64.119 -39.885 1.00 88.88 228 ASN A C 1
ATOM 1514 O O . ASN A 1 212 ? 6.256 64.707 -39.603 1.00 89.63 228 ASN A O 1
ATOM 1519 N N . ASP A 1 213 ? 7.360 62.838 -40.227 1.00 90.77 229 ASP A N 1
ATOM 1520 C CA . ASP A 1 213 ? 6.162 62.036 -40.425 1.00 93.62 229 ASP A CA 1
ATOM 1521 C C . ASP A 1 213 ? 5.721 61.447 -39.064 1.00 93.29 229 ASP A C 1
ATOM 1522 O O . ASP A 1 213 ? 4.645 60.845 -38.943 1.00 94.41 229 ASP A O 1
ATOM 1527 N N . ILE A 1 214 ? 6.558 61.670 -38.043 1.00 91.48 230 ILE A N 1
ATOM 1528 C CA . ILE A 1 214 ? 6.408 61.096 -36.696 1.00 88.26 230 ILE A CA 1
ATOM 1529 C C . ILE A 1 214 ? 5.709 62.037 -35.721 1.00 87.92 230 ILE A C 1
ATOM 1530 O O . ILE A 1 214 ? 5.984 63.251 -35.708 1.00 88.46 230 ILE A O 1
ATOM 1535 N N . PRO A 1 215 ? 4.826 61.474 -34.875 1.00 87.03 231 PRO A N 1
ATOM 1536 C CA . PRO A 1 215 ? 4.096 62.239 -33.851 1.00 86.98 231 PRO A CA 1
ATOM 1537 C C . PRO A 1 215 ? 5.021 63.193 -33.103 1.00 87.42 231 PRO A C 1
ATOM 1538 O O . PRO A 1 215 ? 6.099 62.782 -32.691 1.00 88.37 231 PRO A O 1
ATOM 1542 N N . PRO A 1 216 ? 4.617 64.455 -32.931 1.00 87.74 232 PRO A N 1
ATOM 1543 C CA . PRO A 1 216 ? 5.448 65.347 -32.119 1.00 88.94 232 PRO A CA 1
ATOM 1544 C C . PRO A 1 216 ? 5.677 64.780 -30.708 1.00 89.58 232 PRO A C 1
ATOM 1545 O O . PRO A 1 216 ? 6.657 65.150 -30.057 1.00 89.11 232 PRO A O 1
ATOM 1549 N N . ALA A 1 217 ? 4.785 63.900 -30.252 1.00 89.37 233 ALA A N 1
ATOM 1550 C CA . ALA A 1 217 ? 4.958 63.218 -28.974 1.00 88.84 233 ALA A CA 1
ATOM 1551 C C . ALA A 1 217 ? 6.275 62.455 -28.959 1.00 88.80 233 ALA A C 1
ATOM 1552 O O . ALA A 1 217 ? 7.144 62.723 -28.132 1.00 87.95 233 ALA A O 1
ATOM 1554 N N . HIS A 1 218 ? 6.462 61.562 -29.889 1.00 89.78 234 HIS A N 1
ATOM 1555 C CA . HIS A 1 218 ? 7.667 60.804 -29.843 1.00 90.81 234 HIS A CA 1
ATOM 1556 C C . HIS A 1 218 ? 8.857 61.713 -29.915 1.00 90.34 234 HIS A C 1
ATOM 1557 O O . HIS A 1 218 ? 9.774 61.571 -29.152 1.00 90.92 234 HIS A O 1
ATOM 1564 N N . LEU A 1 219 ? 8.835 62.671 -30.815 1.00 89.70 235 LEU A N 1
ATOM 1565 C CA . LEU A 1 219 ? 9.998 63.544 -30.971 1.00 88.62 235 LEU A CA 1
ATOM 1566 C C . LEU A 1 219 ? 10.344 64.268 -29.676 1.00 88.54 235 LEU A C 1
ATOM 1567 O O . LEU A 1 219 ? 11.512 64.549 -29.397 1.00 88.05 235 LEU A O 1
ATOM 1572 N N . PHE A 1 220 ? 9.325 64.582 -28.886 1.00 88.48 236 PHE A N 1
ATOM 1573 C CA . PHE A 1 220 ? 9.572 65.182 -27.591 1.00 87.46 236 PHE A CA 1
ATOM 1574 C C . PHE A 1 220 ? 10.276 64.188 -26.673 1.00 87.02 236 PHE A C 1
ATOM 1575 O O . PHE A 1 220 ? 11.400 64.432 -26.244 1.00 85.93 236 PHE A O 1
ATOM 1583 N N . GLU A 1 221 ? 9.628 63.063 -26.392 1.00 87.79 237 GLU A N 1
ATOM 1584 C CA . GLU A 1 221 ? 10.268 62.005 -25.617 1.00 88.77 237 GLU A CA 1
ATOM 1585 C C . GLU A 1 221 ? 11.747 61.897 -25.969 1.00 86.14 237 GLU A C 1
ATOM 1586 O O . GLU A 1 221 ? 12.618 62.131 -25.133 1.00 84.31 237 GLU A O 1
ATOM 1592 N N . GLU A 1 222 ? 12.034 61.558 -27.217 1.00 84.81 238 GLU A N 1
ATOM 1593 C CA . GLU A 1 222 ? 13.420 61.368 -27.630 1.00 83.91 238 GLU A CA 1
ATOM 1594 C C . GLU A 1 222 ? 14.265 62.644 -27.615 1.00 80.92 238 GLU A C 1
ATOM 1595 O O . GLU A 1 222 ? 15.484 62.586 -27.467 1.00 81.01 238 GLU A O 1
ATOM 1601 N N . SER A 1 223 ? 13.623 63.795 -27.748 1.00 78.15 239 SER A N 1
ATOM 1602 C CA . SER A 1 223 ? 14.367 65.043 -27.726 1.00 74.96 239 SER A CA 1
ATOM 1603 C C . SER A 1 223 ? 15.032 65.198 -26.373 1.00 72.31 239 SER A C 1
ATOM 1604 O O . SER A 1 223 ? 16.036 65.897 -26.243 1.00 70.34 239 SER A O 1
ATOM 1607 N N . LEU A 1 224 ? 14.474 64.531 -25.366 1.00 69.89 240 LEU A N 1
ATOM 1608 C CA . LEU A 1 224 ? 14.967 64.669 -24.002 1.00 68.42 240 LEU A CA 1
ATOM 1609 C C . LEU A 1 224 ? 16.004 63.627 -23.694 1.00 68.23 240 LEU A C 1
ATOM 1610 O O . LEU A 1 224 ? 16.935 63.884 -22.948 1.00 67.70 240 LEU A O 1
ATOM 1615 N N . LYS A 1 225 ? 15.843 62.443 -24.264 1.00 68.21 241 LYS A N 1
ATOM 1616 C CA . LYS A 1 225 ? 16.844 61.414 -24.066 1.00 68.01 241 LYS A CA 1
ATOM 1617 C C . LYS A 1 225 ? 18.159 61.834 -24.728 1.00 67.61 241 LYS A C 1
ATOM 1618 O O . LYS A 1 225 ? 19.226 61.291 -24.424 1.00 67.65 241 LYS A O 1
ATOM 1624 N N . LEU A 1 226 ? 18.088 62.836 -25.597 1.00 66.67 242 LEU A N 1
ATOM 1625 C CA . LEU A 1 226 ? 19.264 63.255 -26.338 1.00 67.12 242 LEU A CA 1
ATOM 1626 C C . LEU A 1 226 ? 20.016 64.406 -25.674 1.00 68.25 242 LEU A C 1
ATOM 1627 O O . LEU A 1 226 ? 21.245 64.400 -25.615 1.00 69.02 242 LEU A O 1
ATOM 1632 N N . LEU A 1 227 ? 19.286 65.406 -25.193 1.00 68.71 243 LEU A N 1
ATOM 1633 C CA . LEU A 1 227 ? 19.924 66.629 -24.693 1.00 68.97 243 LEU A CA 1
ATOM 1634 C C . LEU A 1 227 ? 19.956 66.751 -23.156 1.00 71.70 243 LEU A C 1
ATOM 1635 O O . LEU A 1 227 ? 20.703 67.552 -22.587 1.00 72.01 243 LEU A O 1
ATOM 1640 N N . GLN A 1 228 ? 19.156 65.926 -22.497 1.00 74.83 244 GLN A N 1
ATOM 1641 C CA . GLN A 1 228 ? 18.898 66.055 -21.083 1.00 77.03 244 GLN A CA 1
ATOM 1642 C C . GLN A 1 228 ? 19.514 64.878 -20.334 1.00 78.38 244 GLN A C 1
ATOM 1643 O O . GLN A 1 228 ? 19.617 64.904 -19.126 1.00 81.55 244 GLN A O 1
ATOM 1649 N N . ALA A 1 229 ? 19.909 63.830 -21.039 1.00 78.69 245 ALA A N 1
ATOM 1650 C CA . ALA A 1 229 ? 20.393 62.622 -20.376 1.00 77.26 245 ALA A CA 1
ATOM 1651 C C . ALA A 1 229 ? 21.792 62.857 -19.867 1.00 76.70 245 ALA A C 1
ATOM 1652 O O . ALA A 1 229 ? 22.435 61.954 -19.337 1.00 73.76 245 ALA A O 1
ATOM 1654 N N . GLY A 1 230 ? 22.277 64.072 -20.065 1.00 77.39 246 GLY A N 1
ATOM 1655 C CA . GLY A 1 230 ? 23.596 64.405 -19.593 1.00 79.55 246 GLY A CA 1
ATOM 1656 C C . GLY A 1 230 ? 24.666 64.021 -20.588 1.00 80.99 246 GLY A C 1
ATOM 1657 O O . GLY A 1 230 ? 25.780 63.658 -20.202 1.00 81.53 246 GLY A O 1
ATOM 1658 N N . TYR A 1 231 ? 24.330 64.099 -21.875 1.00 80.72 247 TYR A N 1
ATOM 1659 C CA . TYR A 1 231 ? 25.344 64.012 -22.914 1.00 78.69 247 TYR A CA 1
ATOM 1660 C C . TYR A 1 231 ? 25.125 65.117 -23.933 1.00 77.87 247 TYR A C 1
ATOM 1661 O O . TYR A 1 231 ? 26.024 65.460 -24.687 1.00 78.17 247 TYR A O 1
ATOM 1670 N N . GLY A 1 232 ? 23.930 65.697 -23.901 1.00 77.69 248 GLY A N 1
ATOM 1671 C CA . GLY A 1 232 ? 23.615 66.915 -24.629 1.00 76.52 248 GLY A CA 1
ATOM 1672 C C . GLY A 1 232 ? 24.674 67.461 -25.568 1.00 75.43 248 GLY A C 1
ATOM 1673 O O . GLY A 1 232 ? 24.595 67.225 -26.766 1.00 76.79 248 GLY A O 1
ATOM 1674 N N . TYR A 1 233 ? 25.660 68.187 -25.049 1.00 72.90 249 TYR A N 1
ATOM 1675 C CA . TYR A 1 233 ? 26.659 68.804 -25.918 1.00 71.05 249 TYR A CA 1
ATOM 1676 C C . TYR A 1 233 ? 27.168 67.894 -27.030 1.00 70.52 249 TYR A C 1
ATOM 1677 O O . TYR A 1 233 ? 27.071 68.243 -28.193 1.00 71.22 249 TYR A O 1
ATOM 1686 N N . GLU A 1 234 ? 27.722 66.743 -26.675 1.00 70.18 250 GLU A N 1
ATOM 1687 C CA . GLU A 1 234 ? 28.215 65.815 -27.682 1.00 70.43 250 GLU A CA 1
ATOM 1688 C C . GLU A 1 234 ? 27.113 65.317 -28.628 1.00 68.43 250 GLU A C 1
ATOM 1689 O O . GLU A 1 234 ? 27.284 65.308 -29.853 1.00 67.53 250 GLU A O 1
ATOM 1695 N N . THR A 1 235 ? 25.985 64.916 -28.064 1.00 67.09 251 THR A N 1
ATOM 1696 C CA . THR A 1 235 ? 24.824 64.530 -28.854 1.00 67.11 251 THR A CA 1
ATOM 1697 C C . THR A 1 235 ? 24.317 65.661 -29.793 1.00 67.88 251 THR A C 1
ATOM 1698 O O . THR A 1 235 ? 23.547 65.426 -30.717 1.00 68.11 251 THR A O 1
ATOM 1702 N N . TYR A 1 236 ? 24.763 66.889 -29.563 1.00 68.69 252 TYR A N 1
ATOM 1703 C CA . TYR A 1 236 ? 24.352 68.026 -30.384 1.00 68.47 252 TYR A CA 1
ATOM 1704 C C . TYR A 1 236 ? 25.337 68.209 -31.527 1.00 69.89 252 TYR A C 1
ATOM 1705 O O . TYR A 1 236 ? 24.947 68.370 -32.680 1.00 72.00 252 TYR A O 1
ATOM 1714 N N . LYS A 1 237 ? 26.620 68.186 -31.196 1.00 69.25 253 LYS A N 1
ATOM 1715 C CA . LYS A 1 237 ? 27.659 68.157 -32.198 1.00 68.57 253 LYS A CA 1
ATOM 1716 C C . LYS A 1 237 ? 27.340 67.098 -33.254 1.00 67.01 253 LYS A C 1
ATOM 1717 O O . LYS A 1 237 ? 27.804 67.185 -34.386 1.00 67.38 253 LYS A O 1
ATOM 1723 N N . LEU A 1 238 ? 26.562 66.092 -32.874 1.00 65.04 254 LEU A N 1
ATOM 1724 C CA . LEU A 1 238 ? 26.235 65.001 -33.782 1.00 65.16 254 LEU A CA 1
ATOM 1725 C C . LEU A 1 238 ? 24.972 65.283 -34.547 1.00 65.71 254 LEU A C 1
ATOM 1726 O O . LEU A 1 238 ? 24.972 65.282 -35.771 1.00 66.81 254 LEU A O 1
ATOM 1731 N N . LEU A 1 239 ? 23.892 65.495 -33.812 1.00 66.26 255 LEU A N 1
ATOM 1732 C CA . LEU A 1 239 ? 22.635 65.914 -34.400 1.00 68.66 255 LEU A CA 1
ATOM 1733 C C . LEU A 1 239 ? 22.830 67.004 -35.462 1.00 71.04 255 LEU A C 1
ATOM 1734 O O . LEU A 1 239 ? 22.067 67.097 -36.425 1.00 71.79 255 LEU A O 1
ATOM 1739 N N . CYS A 1 240 ? 23.844 67.838 -35.281 1.00 72.36 256 CYS A N 1
ATOM 1740 C CA . CYS A 1 240 ? 24.124 68.866 -36.259 1.00 72.96 256 CYS A CA 1
ATOM 1741 C C . CYS A 1 240 ? 24.888 68.296 -37.435 1.00 72.37 256 CYS A C 1
ATOM 1742 O O . CYS A 1 240 ? 24.505 68.493 -38.583 1.00 72.36 256 CYS A O 1
ATOM 1745 N N . GLU A 1 241 ? 25.950 67.561 -37.151 1.00 72.03 257 GLU A N 1
ATOM 1746 C CA . GLU A 1 241 ? 26.725 66.918 -38.202 1.00 72.27 257 GLU A CA 1
ATOM 1747 C C . GLU A 1 241 ? 25.940 65.880 -39.047 1.00 71.36 257 GLU A C 1
ATOM 1748 O O . GLU A 1 241 ? 26.482 65.333 -40.006 1.00 72.48 257 GLU A O 1
ATOM 1754 N N . TYR A 1 242 ? 24.672 65.619 -38.727 1.00 70.51 258 TYR A N 1
ATOM 1755 C CA . TYR A 1 242 ? 23.883 64.662 -39.517 1.00 69.73 258 TYR A CA 1
ATOM 1756 C C . TYR A 1 242 ? 22.542 65.226 -39.933 1.00 71.31 258 TYR A C 1
ATOM 1757 O O . TYR A 1 242 ? 21.636 64.476 -40.301 1.00 71.84 258 TYR A O 1
ATOM 1766 N N . HIS A 1 243 ? 22.411 66.546 -39.861 1.00 72.94 259 HIS A N 1
ATOM 1767 C CA . HIS A 1 243 ? 21.195 67.235 -40.306 1.00 74.43 259 HIS A CA 1
ATOM 1768 C C . HIS A 1 243 ? 19.962 66.626 -39.651 1.00 74.61 259 HIS A C 1
ATOM 1769 O O . HIS A 1 243 ? 18.850 66.706 -40.185 1.00 75.45 259 HIS A O 1
ATOM 1776 N N . LEU A 1 244 ? 20.183 66.032 -38.480 1.00 73.72 260 LEU A N 1
ATOM 1777 C CA . LEU A 1 244 ? 19.118 65.443 -37.685 1.00 73.22 260 LEU A CA 1
ATOM 1778 C C . LEU A 1 244 ? 18.553 66.471 -36.722 1.00 73.74 260 LEU A C 1
ATOM 1779 O O . LEU A 1 244 ? 17.428 66.345 -36.242 1.00 73.92 260 LEU A O 1
ATOM 1784 N N . PHE A 1 245 ? 19.355 67.492 -36.449 1.00 73.49 261 PHE A N 1
ATOM 1785 C CA . PHE A 1 245 ? 18.944 68.577 -35.588 1.00 73.64 261 PHE A CA 1
ATOM 1786 C C . PHE A 1 245 ? 17.773 69.346 -36.175 1.00 74.41 261 PHE A C 1
ATOM 1787 O O . PHE A 1 245 ? 16.815 69.660 -35.479 1.00 74.36 261 PHE A O 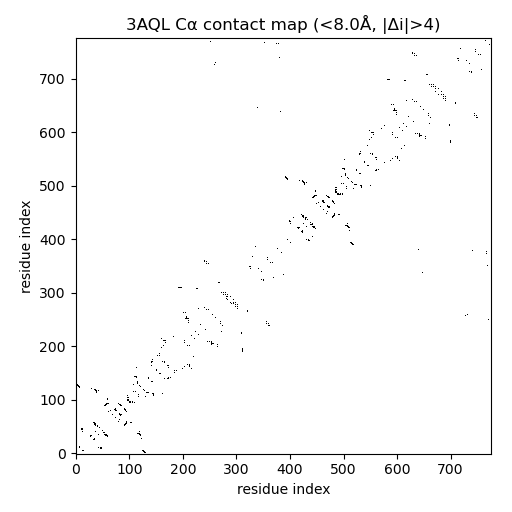1
ATOM 1795 N N . GLN A 1 246 ? 17.847 69.646 -37.465 1.00 75.60 262 GLN A N 1
ATOM 1796 C CA . GLN A 1 246 ? 16.865 70.529 -38.076 1.00 76.33 262 GLN A CA 1
ATOM 1797 C C . GLN A 1 246 ? 15.401 70.069 -38.011 1.00 74.51 262 GLN A C 1
ATOM 1798 O O . GLN A 1 246 ? 14.529 70.842 -37.625 1.00 74.16 262 GLN A O 1
ATOM 1804 N N . PRO A 1 247 ? 15.124 68.821 -38.403 1.00 73.22 263 PRO A N 1
ATOM 1805 C CA . PRO A 1 247 ? 13.751 68.296 -38.347 1.00 74.41 263 PRO A CA 1
ATOM 1806 C C . PRO A 1 247 ? 13.121 68.479 -36.970 1.00 76.07 263 PRO A C 1
ATOM 1807 O O . PRO A 1 247 ? 11.895 68.498 -36.851 1.00 77.83 263 PRO A O 1
ATOM 1811 N N . LEU A 1 248 ? 13.970 68.589 -35.951 1.00 75.56 264 LEU A N 1
ATOM 1812 C CA . LEU A 1 248 ? 13.544 68.694 -34.564 1.00 74.36 264 LEU A CA 1
ATOM 1813 C C . LEU A 1 248 ? 13.341 70.142 -34.132 1.00 75.04 264 LEU A C 1
ATOM 1814 O O . LEU A 1 248 ? 12.363 70.467 -33.469 1.00 75.53 264 LEU A O 1
ATOM 1819 N N . PHE A 1 249 ? 14.283 71.006 -34.482 1.00 76.36 265 PHE A N 1
ATOM 1820 C CA . PHE A 1 249 ? 14.214 72.401 -34.064 1.00 78.01 265 PHE A CA 1
ATOM 1821 C C . PHE A 1 249 ? 14.188 73.352 -35.248 1.00 78.47 265 PHE A C 1
ATOM 1822 O O . PHE A 1 249 ? 15.067 74.199 -35.372 1.00 79.73 265 PHE A O 1
ATOM 1830 N N . PRO A 1 250 ? 13.182 73.217 -36.128 1.00 78.77 266 PRO A N 1
ATOM 1831 C CA . PRO A 1 250 ? 13.150 74.117 -37.276 1.00 78.35 266 PRO A CA 1
ATOM 1832 C C . PRO A 1 250 ? 13.477 75.517 -36.800 1.00 78.96 266 PRO A C 1
ATOM 1833 O O . PRO A 1 250 ? 14.501 76.069 -37.198 1.00 79.63 266 PRO A O 1
ATOM 1837 N N . THR A 1 251 ? 12.644 76.060 -35.920 1.00 79.16 267 THR A N 1
ATOM 1838 C CA . THR A 1 251 ? 12.809 77.435 -35.462 1.00 80.13 267 THR A CA 1
ATOM 1839 C C . THR A 1 251 ? 14.251 77.851 -35.200 1.00 80.87 267 THR A C 1
ATOM 1840 O O . THR A 1 251 ? 14.664 78.930 -35.599 1.00 80.66 267 THR A O 1
ATOM 1844 N N . ILE A 1 252 ? 15.019 77.013 -34.523 1.00 82.36 268 ILE A N 1
ATOM 1845 C CA . ILE A 1 252 ? 16.382 77.404 -34.204 1.00 83.63 268 ILE A CA 1
ATOM 1846 C C . ILE A 1 252 ? 17.291 77.317 -35.427 1.00 85.41 268 ILE A C 1
ATOM 1847 O O . ILE A 1 252 ? 18.007 78.269 -35.720 1.00 86.73 268 ILE A O 1
ATOM 1852 N N . THR A 1 253 ? 17.260 76.187 -36.135 1.00 86.68 269 THR A N 1
ATOM 1853 C CA . THR A 1 253 ? 18.178 75.947 -37.261 1.00 88.03 269 THR A CA 1
ATOM 1854 C C . THR A 1 253 ? 18.226 77.193 -38.119 1.00 88.34 269 THR A C 1
ATOM 1855 O O . THR A 1 253 ? 19.297 77.725 -38.421 1.00 87.97 269 THR A O 1
ATOM 1859 N N . ARG A 1 254 ? 17.056 77.758 -38.322 1.00 88.99 270 ARG A N 1
ATOM 1860 C CA . ARG A 1 254 ? 16.867 78.878 -39.204 1.00 88.53 270 ARG A CA 1
ATOM 1861 C C . ARG A 1 254 ? 17.764 80.025 -38.793 1.00 87.74 270 ARG A C 1
ATOM 1862 O O . ARG A 1 254 ? 18.163 80.827 -39.626 1.00 87.38 270 ARG A O 1
ATOM 1870 N N . TYR A 1 255 ? 18.067 80.123 -37.509 1.00 87.24 271 TYR A N 1
ATOM 1871 C CA . TYR A 1 255 ? 18.850 81.248 -37.026 1.00 87.54 271 TYR A CA 1
ATOM 1872 C C . TYR A 1 255 ? 20.351 80.988 -36.955 1.00 88.79 271 TYR A C 1
ATOM 1873 O O . TYR A 1 255 ? 21.102 81.862 -36.527 1.00 88.58 271 TYR A O 1
ATOM 1882 N N . PHE A 1 256 ? 20.803 79.804 -37.355 1.00 90.54 272 PHE A N 1
ATOM 1883 C CA . PHE A 1 256 ? 22.244 79.554 -37.333 1.00 93.49 272 PHE A CA 1
ATOM 1884 C C . PHE A 1 256 ? 22.974 80.550 -38.238 1.00 96.12 272 PHE A C 1
ATOM 1885 O O . PHE A 1 256 ? 22.354 81.248 -39.044 1.00 97.27 272 PHE A O 1
ATOM 1893 N N . THR A 1 257 ? 24.291 80.621 -38.098 1.00 98.79 273 THR A N 1
ATOM 1894 C CA . THR A 1 257 ? 25.078 81.587 -38.850 1.00 101.23 273 THR A CA 1
ATOM 1895 C C . THR A 1 257 ? 26.403 80.979 -39.277 1.00 103.79 273 THR A C 1
ATOM 1896 O O . THR A 1 257 ? 27.023 80.226 -38.526 1.00 103.63 273 THR A O 1
ATOM 1900 N N . GLU A 1 258 ? 26.836 81.313 -40.487 1.00 106.87 274 GLU A N 1
ATOM 1901 C CA . GLU A 1 258 ? 28.078 80.767 -41.023 1.00 110.27 274 GLU A CA 1
ATOM 1902 C C . GLU A 1 258 ? 29.297 81.063 -40.141 1.00 111.34 274 GLU A C 1
ATOM 1903 O O . GLU A 1 258 ? 30.129 80.185 -39.912 1.00 111.08 274 GLU A O 1
ATOM 1909 N N . ASN A 1 259 ? 29.407 82.298 -39.662 1.00 113.14 275 ASN A N 1
ATOM 1910 C CA . ASN A 1 259 ? 30.423 82.629 -38.673 1.00 114.70 275 ASN A CA 1
ATOM 1911 C C . ASN A 1 259 ? 30.555 81.463 -37.688 1.00 114.35 275 ASN A C 1
ATOM 1912 O O . ASN A 1 259 ? 31.630 80.870 -37.540 1.00 114.95 275 ASN A O 1
ATOM 1917 N N . GLY A 1 260 ? 29.442 81.123 -37.040 1.00 112.55 276 GLY A N 1
ATOM 1918 C CA . GLY A 1 260 ? 29.422 80.075 -36.037 1.00 109.76 276 GLY A CA 1
ATOM 1919 C C . GLY A 1 260 ? 29.465 80.587 -34.602 1.00 107.75 276 GLY A C 1
ATOM 1920 O O . GLY A 1 260 ? 29.551 79.800 -33.663 1.00 107.08 276 GLY A O 1
ATOM 1921 N N . ASP A 1 261 ? 29.390 81.902 -34.424 1.00 105.82 277 ASP A N 1
ATOM 1922 C CA . ASP A 1 261 ? 29.570 82.492 -33.104 1.00 103.86 277 ASP A CA 1
ATOM 1923 C C . ASP A 1 261 ? 28.527 83.539 -32.734 1.00 101.03 277 ASP A C 1
ATOM 1924 O O . ASP A 1 261 ? 28.843 84.524 -32.062 1.00 101.36 277 ASP A O 1
ATOM 1929 N N . SER A 1 262 ? 27.286 83.330 -33.164 1.00 96.41 278 SER A N 1
ATOM 1930 C CA . SER A 1 262 ? 26.214 84.239 -32.787 1.00 92.06 278 SER A CA 1
ATOM 1931 C C . SER A 1 262 ? 25.886 83.973 -31.338 1.00 90.36 278 SER A C 1
ATOM 1932 O O . SER A 1 262 ? 26.214 82.908 -30.814 1.00 89.68 278 SER A O 1
ATOM 1935 N N . PRO A 1 263 ? 25.221 84.926 -30.677 1.00 88.69 279 PRO A N 1
ATOM 1936 C CA . PRO A 1 263 ? 25.030 84.709 -29.247 1.00 86.38 279 PRO A CA 1
ATOM 1937 C C . PRO A 1 263 ? 24.078 83.528 -28.995 1.00 84.72 279 PRO A C 1
ATOM 1938 O O . PRO A 1 263 ? 24.214 82.841 -27.988 1.00 84.73 279 PRO A O 1
ATOM 1942 N N . MET A 1 264 ? 23.151 83.265 -29.910 1.00 82.73 280 MET A N 1
ATOM 1943 C CA . MET A 1 264 ? 22.333 82.071 -29.769 1.00 80.51 280 MET A CA 1
ATOM 1944 C C . MET A 1 264 ? 23.149 80.783 -29.789 1.00 81.02 280 MET A C 1
ATOM 1945 O O . MET A 1 264 ? 22.932 79.885 -28.985 1.00 82.02 280 MET A O 1
ATOM 1950 N N . GLU A 1 265 ? 24.069 80.670 -30.729 1.00 81.37 281 GLU A N 1
ATOM 1951 C CA . GLU A 1 265 ? 24.801 79.430 -30.860 1.00 81.34 281 GLU A CA 1
ATOM 1952 C C . GLU A 1 265 ? 25.649 79.220 -29.639 1.00 81.10 281 GLU A C 1
ATOM 1953 O O . GLU A 1 265 ? 25.784 78.100 -29.159 1.00 81.74 281 GLU A O 1
ATOM 1959 N N . ARG A 1 266 ? 26.225 80.301 -29.128 1.00 80.88 282 ARG A N 1
ATOM 1960 C CA . ARG A 1 266 ? 27.069 80.199 -27.939 1.00 80.98 282 ARG A CA 1
ATOM 1961 C C . ARG A 1 266 ? 26.237 79.643 -26.802 1.00 78.64 282 ARG A C 1
ATOM 1962 O O . ARG A 1 266 ? 26.630 78.691 -26.141 1.00 79.50 282 ARG A O 1
ATOM 1970 N N . ILE A 1 267 ? 25.063 80.232 -26.616 1.00 75.80 283 ILE A N 1
ATOM 1971 C CA . ILE A 1 267 ? 24.154 79.867 -25.541 1.00 72.15 283 ILE A CA 1
ATOM 1972 C C . ILE A 1 267 ? 23.745 78.404 -25.639 1.00 71.32 283 ILE A C 1
ATOM 1973 O O . ILE A 1 267 ? 23.786 77.685 -24.651 1.00 70.37 283 ILE A O 1
ATOM 1978 N N . ILE A 1 268 ? 23.370 77.955 -26.828 1.00 70.80 284 ILE A N 1
ATOM 1979 C CA . ILE A 1 268 ? 22.914 76.586 -26.968 1.00 71.27 284 ILE A CA 1
ATOM 1980 C C . ILE A 1 268 ? 24.033 75.620 -26.651 1.00 72.12 284 ILE A C 1
ATOM 1981 O O . ILE A 1 268 ? 23.784 74.499 -26.219 1.00 70.71 284 ILE A O 1
ATOM 1986 N N . GLU A 1 269 ? 25.271 76.034 -26.868 1.00 73.80 285 GLU A N 1
ATOM 1987 C CA . GLU A 1 269 ? 26.374 75.186 -26.446 1.00 75.72 285 GLU A CA 1
ATOM 1988 C C . GLU A 1 269 ? 26.458 75.162 -24.921 1.00 74.92 285 GLU A C 1
ATOM 1989 O O . GLU A 1 269 ? 26.257 74.123 -24.281 1.00 72.54 285 GLU A O 1
ATOM 1995 N N . GLN A 1 270 ? 26.738 76.330 -24.355 1.00 74.46 286 GLN A N 1
ATOM 1996 C CA . GLN A 1 270 ? 26.899 76.492 -22.925 1.00 73.91 286 GLN A CA 1
ATOM 1997 C C . GLN A 1 270 ? 25.801 75.792 -22.115 1.00 73.32 286 GLN A C 1
ATOM 1998 O O . GLN A 1 270 ? 26.083 74.908 -21.306 1.00 75.02 286 GLN A O 1
ATOM 2004 N N . VAL A 1 271 ? 24.549 76.172 -22.333 1.00 70.82 287 VAL A N 1
ATOM 2005 C CA . VAL A 1 271 ? 23.458 75.544 -21.601 1.00 66.60 287 VAL A CA 1
ATOM 2006 C C . VAL A 1 271 ? 23.543 74.035 -21.679 1.00 65.22 287 VAL A C 1
ATOM 2007 O O . VAL A 1 271 ? 23.291 73.355 -20.701 1.00 65.59 287 VAL A O 1
ATOM 2011 N N . LEU A 1 272 ? 23.895 73.494 -22.835 1.00 63.97 288 LEU A N 1
ATOM 2012 C CA . LEU A 1 272 ? 23.989 72.044 -22.933 1.00 63.29 288 LEU A CA 1
ATOM 2013 C C . LEU A 1 272 ? 25.131 71.503 -22.058 1.00 63.53 288 LEU A C 1
ATOM 2014 O O . LEU A 1 272 ? 24.935 70.547 -21.307 1.00 59.02 288 LEU A O 1
ATOM 2019 N N . LYS A 1 273 ? 26.309 72.129 -22.152 1.00 65.46 289 LYS A N 1
ATOM 2020 C CA . LYS A 1 273 ? 27.460 71.758 -21.321 1.00 67.89 289 LYS A CA 1
ATOM 2021 C C . LYS A 1 273 ? 27.052 71.745 -19.850 1.00 70.09 289 LYS A C 1
ATOM 2022 O O . LYS A 1 273 ? 27.263 70.752 -19.145 1.00 70.87 289 LYS A O 1
ATOM 2028 N N . ASN A 1 274 ? 26.471 72.865 -19.411 1.00 71.41 290 ASN A N 1
ATOM 2029 C CA . ASN A 1 274 ? 26.027 73.062 -18.035 1.00 71.14 290 ASN A CA 1
ATOM 2030 C C . ASN A 1 274 ? 24.974 72.046 -17.590 1.00 72.71 290 ASN A C 1
ATOM 2031 O O . ASN A 1 274 ? 25.187 71.341 -16.597 1.00 74.10 290 ASN A O 1
ATOM 2036 N N . THR A 1 275 ? 23.868 71.942 -18.321 1.00 73.08 291 THR A N 1
ATOM 2037 C CA . THR A 1 275 ? 22.951 70.829 -18.107 1.00 74.11 291 THR A CA 1
ATOM 2038 C C . THR A 1 275 ? 23.728 69.529 -17.910 1.00 76.57 291 THR A C 1
ATOM 2039 O O . THR A 1 275 ? 23.400 68.731 -17.041 1.00 77.54 291 THR A O 1
ATOM 2043 N N . ASP A 1 276 ? 24.758 69.299 -18.712 1.00 78.83 292 ASP A N 1
ATOM 2044 C CA . ASP A 1 276 ? 25.470 68.028 -18.607 1.00 80.46 292 ASP A CA 1
ATOM 2045 C C . ASP A 1 276 ? 26.175 67.907 -17.255 1.00 78.21 292 ASP A C 1
ATOM 2046 O O . ASP A 1 276 ? 26.139 66.849 -16.628 1.00 77.33 292 ASP A O 1
ATOM 2051 N N . THR A 1 277 ? 26.815 68.993 -16.817 1.00 76.53 293 THR A N 1
ATOM 2052 C CA . THR A 1 277 ? 27.520 69.033 -15.533 1.00 74.81 293 THR A CA 1
ATOM 2053 C C . THR A 1 277 ? 26.554 68.738 -14.395 1.00 75.55 293 THR A C 1
ATOM 2054 O O . THR A 1 277 ? 26.837 67.906 -13.540 1.00 75.08 293 THR A O 1
ATOM 2058 N N . ARG A 1 278 ? 25.417 69.432 -14.397 1.00 77.06 294 ARG A N 1
ATOM 2059 C CA . ARG A 1 278 ? 24.329 69.172 -13.457 1.00 78.91 294 ARG A CA 1
ATOM 2060 C C . ARG A 1 278 ? 23.989 67.688 -13.329 1.00 79.70 294 ARG A C 1
ATOM 2061 O O . ARG A 1 278 ? 23.744 67.200 -12.236 1.00 81.50 294 ARG A O 1
ATOM 2069 N N . ILE A 1 279 ? 23.958 66.967 -14.439 1.00 79.95 295 ILE A N 1
ATOM 2070 C CA . ILE A 1 279 ? 23.554 65.572 -14.399 1.00 80.21 295 ILE A CA 1
ATOM 2071 C C . ILE A 1 279 ? 24.694 64.682 -13.887 1.00 83.29 295 ILE A C 1
ATOM 2072 O O . ILE A 1 279 ? 24.445 63.628 -13.303 1.00 84.20 295 ILE A O 1
ATOM 2077 N N . HIS A 1 280 ? 25.941 65.103 -14.076 1.00 86.36 296 HIS A N 1
ATOM 2078 C CA . HIS A 1 280 ? 27.055 64.293 -13.581 1.00 90.45 296 HIS A CA 1
ATOM 2079 C C . HIS A 1 280 ? 27.369 64.558 -12.113 1.00 91.64 296 HIS A C 1
ATOM 2080 O O . HIS A 1 280 ? 28.287 63.964 -11.548 1.00 94.32 296 HIS A O 1
ATOM 2087 N N . ASN A 1 281 ? 26.594 65.453 -11.508 1.00 91.15 297 ASN A N 1
ATOM 2088 C CA . ASN A 1 281 ? 26.679 65.735 -10.082 1.00 90.71 297 ASN A CA 1
ATOM 2089 C C . ASN A 1 281 ? 25.296 65.559 -9.465 1.00 92.55 297 ASN A C 1
ATOM 2090 O O . ASN A 1 281 ? 24.935 66.226 -8.488 1.00 92.64 297 ASN A O 1
ATOM 2095 N N . ASP A 1 282 ? 24.514 64.677 -10.077 1.00 93.80 298 ASP A N 1
ATOM 2096 C CA . ASP A 1 282 ? 23.248 64.250 -9.506 1.00 96.07 298 ASP A CA 1
ATOM 2097 C C . ASP A 1 282 ? 22.279 65.350 -9.135 1.00 96.68 298 ASP A C 1
ATOM 2098 O O . ASP A 1 282 ? 21.624 65.247 -8.102 1.00 97.60 298 ASP A O 1
ATOM 2103 N N . MET A 1 283 ? 22.158 66.390 -9.949 1.00 96.97 299 MET A N 1
ATOM 2104 C CA . MET A 1 283 ? 21.198 67.435 -9.621 1.00 97.57 299 MET A CA 1
ATOM 2105 C C . MET A 1 283 ? 19.892 67.231 -10.376 1.00 97.76 299 MET A C 1
ATOM 2106 O O . MET A 1 283 ? 19.869 66.600 -11.434 1.00 96.73 299 MET A O 1
ATOM 2111 N N . ARG A 1 284 ? 18.794 67.706 -9.800 1.00 99.40 300 ARG A N 1
ATOM 2112 C CA . ARG A 1 284 ? 17.546 67.708 -10.531 1.00 100.03 300 ARG A CA 1
ATOM 2113 C C . ARG A 1 284 ? 17.793 68.679 -11.659 1.00 98.56 300 ARG A C 1
ATOM 2114 O O . ARG A 1 284 ? 18.440 69.729 -11.474 1.00 97.94 300 ARG A O 1
ATOM 2122 N N . VAL A 1 285 ? 17.330 68.303 -12.842 1.00 95.65 301 VAL A N 1
ATOM 2123 C CA . VAL A 1 285 ? 17.411 69.213 -13.957 1.00 93.18 301 VAL A CA 1
ATOM 2124 C C . VAL A 1 285 ? 16.012 69.590 -14.411 1.00 92.90 301 VAL A C 1
ATOM 2125 O O . VAL A 1 285 ? 15.069 68.795 -14.333 1.00 92.31 301 VAL A O 1
ATOM 2129 N N . ASN A 1 286 ? 15.895 70.837 -14.845 1.00 92.53 302 ASN A N 1
ATOM 2130 C CA . ASN A 1 286 ? 14.651 71.400 -15.339 1.00 92.08 302 ASN A CA 1
ATOM 2131 C C . ASN A 1 286 ? 14.600 71.258 -16.863 1.00 91.67 302 ASN A C 1
ATOM 2132 O O . ASN A 1 286 ? 15.535 71.672 -17.559 1.00 91.10 302 ASN A O 1
ATOM 2137 N N . PRO A 1 287 ? 13.523 70.638 -17.381 1.00 91.06 303 PRO A N 1
ATOM 2138 C CA . PRO A 1 287 ? 13.274 70.528 -18.829 1.00 88.70 303 PRO A CA 1
ATOM 2139 C C . PRO A 1 287 ? 12.951 71.888 -19.419 1.00 87.20 303 PRO A C 1
ATOM 2140 O O . PRO A 1 287 ? 13.490 72.264 -20.460 1.00 87.74 303 PRO A O 1
ATOM 2144 N N . ALA A 1 288 ? 12.079 72.624 -18.740 1.00 84.38 304 ALA A N 1
ATOM 2145 C CA . ALA A 1 288 ? 11.570 73.876 -19.272 1.00 81.72 304 ALA A CA 1
ATOM 2146 C C . ALA A 1 288 ? 12.648 74.940 -19.337 1.00 81.11 304 ALA A C 1
ATOM 2147 O O . ALA A 1 288 ? 12.522 75.898 -20.096 1.00 82.30 304 ALA A O 1
ATOM 2149 N N . PHE A 1 289 ? 13.698 74.786 -18.535 1.00 79.13 305 PHE A N 1
ATOM 2150 C CA . PHE A 1 289 ? 14.825 75.700 -18.623 1.00 77.05 305 PHE A CA 1
ATOM 2151 C C . PHE A 1 289 ? 15.462 75.524 -19.978 1.00 77.12 305 PHE A C 1
ATOM 2152 O O . PHE A 1 289 ? 15.536 76.465 -20.769 1.00 78.27 305 PHE A O 1
ATOM 2160 N N . LEU A 1 290 ? 15.927 74.308 -20.239 1.00 76.29 306 LEU A N 1
ATOM 2161 C CA . LEU A 1 290 ? 16.603 73.998 -21.489 1.00 75.98 306 LEU A CA 1
ATOM 2162 C C . LEU A 1 290 ? 15.985 74.735 -22.665 1.00 78.05 306 LEU A C 1
ATOM 2163 O O . LEU A 1 290 ? 16.670 75.455 -23.401 1.00 79.97 306 LEU A O 1
ATOM 2168 N N . PHE A 1 291 ? 14.681 74.554 -22.839 1.00 78.47 307 PHE A N 1
ATOM 2169 C CA . PHE A 1 291 ? 13.989 75.171 -23.958 1.00 78.84 307 PHE A CA 1
ATOM 2170 C C . PHE A 1 291 ? 14.041 76.687 -23.860 1.00 77.82 307 PHE A C 1
ATOM 2171 O O . PHE A 1 291 ? 14.586 77.349 -24.736 1.00 77.89 307 PHE A O 1
ATOM 2179 N N . ALA A 1 292 ? 13.527 77.232 -22.770 1.00 77.59 308 ALA A N 1
ATOM 2180 C CA . ALA A 1 292 ? 13.619 78.666 -22.531 1.00 77.02 308 ALA A CA 1
ATOM 2181 C C . ALA A 1 292 ? 15.021 79.243 -22.784 1.00 76.78 308 ALA A C 1
ATOM 2182 O O . ALA A 1 292 ? 15.155 80.428 -23.054 1.00 78.08 308 ALA A O 1
ATOM 2184 N N . ALA A 1 293 ? 16.065 78.430 -22.705 1.00 76.12 309 ALA A N 1
ATOM 2185 C CA . ALA A 1 293 ? 17.394 78.933 -23.053 1.00 75.07 309 ALA A CA 1
ATOM 2186 C C . ALA A 1 293 ? 17.639 78.896 -24.562 1.00 75.61 309 ALA A C 1
ATOM 2187 O O . ALA A 1 293 ? 18.149 79.855 -25.137 1.00 76.00 309 ALA A O 1
ATOM 2189 N N . MET A 1 294 ? 17.289 77.792 -25.211 1.00 76.21 310 MET A N 1
ATOM 2190 C CA . MET A 1 294 ? 17.543 77.702 -26.635 1.00 77.09 310 MET A CA 1
ATOM 2191 C C . MET A 1 294 ? 16.761 78.750 -27.385 1.00 76.82 310 MET A C 1
ATOM 2192 O O . MET A 1 294 ? 17.343 79.651 -27.994 1.00 78.07 310 MET A O 1
ATOM 2197 N N . PHE A 1 295 ? 15.458 78.749 -27.239 1.00 75.45 311 PHE A N 1
ATOM 2198 C CA . PHE A 1 295 ? 14.624 79.628 -28.031 1.00 74.43 311 PHE A CA 1
ATOM 2199 C C . PHE A 1 295 ? 14.753 81.088 -27.645 1.00 74.79 311 PHE A C 1
ATOM 2200 O O . PHE A 1 295 ? 14.056 81.935 -28.186 1.00 74.61 311 PHE A O 1
ATOM 2208 N N . TRP A 1 296 ? 15.588 81.387 -26.664 1.00 75.79 312 TRP A N 1
ATOM 2209 C CA . TRP A 1 296 ? 15.583 82.747 -26.128 1.00 76.53 312 TRP A CA 1
ATOM 2210 C C . TRP A 1 296 ? 15.790 83.724 -27.252 1.00 77.71 312 TRP A C 1
ATOM 2211 O O . TRP A 1 296 ? 14.946 84.572 -27.521 1.00 79.93 312 TRP A O 1
ATOM 2222 N N . TYR A 1 297 ? 16.917 83.594 -27.926 1.00 77.70 313 TYR A N 1
ATOM 2223 C CA . TYR A 1 297 ? 17.238 84.523 -28.980 1.00 77.21 313 TYR A CA 1
ATOM 2224 C C . TYR A 1 297 ? 16.236 84.522 -30.128 1.00 77.11 313 TYR A C 1
ATOM 2225 O O . TYR A 1 297 ? 15.871 85.584 -30.619 1.00 76.33 313 TYR A O 1
ATOM 2234 N N . PRO A 1 298 ? 15.773 83.340 -30.554 1.00 77.30 314 PRO A N 1
ATOM 2235 C CA . PRO A 1 298 ? 14.659 83.390 -31.504 1.00 78.45 314 PRO A CA 1
ATOM 2236 C C . PRO A 1 298 ? 13.478 84.158 -30.936 1.00 79.92 314 PRO A C 1
ATOM 2237 O O . PRO A 1 298 ? 12.733 84.763 -31.699 1.00 81.60 314 PRO A O 1
ATOM 2241 N N . LEU A 1 299 ? 13.305 84.144 -29.618 1.00 81.27 315 LEU A N 1
ATOM 2242 C CA . LEU A 1 299 ? 12.194 84.874 -29.009 1.00 82.75 315 LEU A CA 1
ATOM 2243 C C . LEU A 1 299 ? 12.487 86.350 -28.987 1.00 83.59 315 LEU A C 1
ATOM 2244 O O . LEU A 1 299 ? 11.614 87.172 -29.228 1.00 83.63 315 LEU A O 1
ATOM 2249 N N . LEU A 1 300 ? 13.728 86.676 -28.673 1.00 85.49 316 LEU A N 1
ATOM 2250 C CA . LEU A 1 300 ? 14.166 88.051 -28.666 1.00 88.69 316 LEU A CA 1
ATOM 2251 C C . LEU A 1 300 ? 13.998 88.671 -30.060 1.00 91.46 316 LEU A C 1
ATOM 2252 O O . LEU A 1 300 ? 13.575 89.826 -30.193 1.00 92.69 316 LEU A O 1
ATOM 2257 N N . GLU A 1 301 ? 14.308 87.878 -31.085 1.00 93.74 317 GLU A N 1
ATOM 2258 C CA . GLU A 1 301 ? 14.329 88.319 -32.480 1.00 95.43 317 GLU A CA 1
ATOM 2259 C C . GLU A 1 301 ? 12.924 88.546 -33.023 1.00 94.95 317 GLU A C 1
ATOM 2260 O O . GLU A 1 301 ? 12.592 89.631 -33.493 1.00 94.31 317 GLU A O 1
ATOM 2266 N N . THR A 1 302 ? 12.117 87.494 -32.974 1.00 95.04 318 THR A N 1
ATOM 2267 C CA . THR A 1 302 ? 10.716 87.558 -33.340 1.00 95.70 318 THR A CA 1
ATOM 2268 C C . THR A 1 302 ? 10.015 88.679 -32.584 1.00 98.21 318 THR A C 1
ATOM 2269 O O . THR A 1 302 ? 8.986 89.181 -33.017 1.00 100.01 318 THR A O 1
ATOM 2273 N N . ALA A 1 303 ? 10.572 89.076 -31.449 1.00 100.25 319 ALA A N 1
ATOM 2274 C CA . ALA A 1 303 ? 9.972 90.145 -30.663 1.00 102.47 319 ALA A CA 1
ATOM 2275 C C . ALA A 1 303 ? 10.216 91.486 -31.325 1.00 104.36 319 ALA A C 1
ATOM 2276 O O . ALA A 1 303 ? 9.279 92.196 -31.679 1.00 104.89 319 ALA A O 1
ATOM 2278 N N . GLN A 1 304 ? 11.489 91.832 -31.466 1.00 106.62 320 GLN A N 1
ATOM 2279 C CA . GLN A 1 304 ? 11.882 93.101 -32.064 1.00 108.75 320 GLN A CA 1
ATOM 2280 C C . GLN A 1 304 ? 11.247 93.317 -33.436 1.00 109.45 320 GLN A C 1
ATOM 2281 O O . GLN A 1 304 ? 10.791 94.416 -33.743 1.00 110.21 320 GLN A O 1
ATOM 2287 N N . LYS A 1 305 ? 11.214 92.270 -34.257 1.00 109.81 321 LYS A N 1
ATOM 2288 C CA . LYS A 1 305 ? 10.551 92.329 -35.561 1.00 109.57 321 LYS A CA 1
ATOM 2289 C C . LYS A 1 305 ? 9.074 92.713 -35.443 1.00 109.58 321 LYS A C 1
ATOM 2290 O O . LYS A 1 305 ? 8.551 93.456 -36.269 1.00 109.49 321 LYS A O 1
ATOM 2296 N N . ILE A 1 306 ? 8.410 92.206 -34.413 1.00 109.67 322 ILE A N 1
ATOM 2297 C CA . ILE A 1 306 ? 7.019 92.553 -34.153 1.00 110.59 322 ILE A CA 1
ATOM 2298 C C . ILE A 1 306 ? 6.909 93.994 -33.659 1.00 112.36 322 ILE A C 1
ATOM 2299 O O . ILE A 1 306 ? 5.897 94.664 -33.874 1.00 112.12 322 ILE A O 1
ATOM 2304 N N . ALA A 1 307 ? 7.969 94.461 -33.006 1.00 114.87 323 ALA A N 1
ATOM 2305 C CA . ALA A 1 307 ? 8.033 95.818 -32.473 1.00 117.60 323 ALA A CA 1
ATOM 2306 C C . ALA A 1 307 ? 8.036 96.916 -33.555 1.00 120.05 323 ALA A C 1
ATOM 2307 O O . ALA A 1 307 ? 7.262 97.871 -33.462 1.00 121.49 323 ALA A O 1
ATOM 2309 N N . GLN A 1 308 ? 8.894 96.804 -34.569 1.00 122.15 324 GLN A N 1
ATOM 2310 C CA . GLN A 1 308 ? 8.904 97.813 -35.638 1.00 124.17 324 GLN A CA 1
ATOM 2311 C C . GLN A 1 308 ? 7.841 97.544 -36.702 1.00 124.57 324 GLN A C 1
ATOM 2312 O O . GLN A 1 308 ? 7.042 98.420 -37.028 1.00 125.15 324 GLN A O 1
ATOM 2318 N N . GLU A 1 309 ? 7.711 96.292 -37.086 1.00 124.80 325 GLU A N 1
ATOM 2319 C CA . GLU A 1 309 ? 6.877 95.889 -38.196 1.00 124.62 325 GLU A CA 1
ATOM 2320 C C . GLU A 1 309 ? 5.434 96.269 -37.916 1.00 124.15 325 GLU A C 1
ATOM 2321 O O . GLU A 1 309 ? 4.581 96.197 -38.794 1.00 124.76 325 GLU A O 1
ATOM 2327 N N . SER A 1 310 ? 5.162 96.629 -36.672 1.00 122.67 326 SER A N 1
ATOM 2328 C CA . SER A 1 310 ? 3.794 96.860 -36.191 1.00 122.22 326 SER A CA 1
ATOM 2329 C C . SER A 1 310 ? 3.791 97.583 -34.858 1.00 121.88 326 SER A C 1
ATOM 2330 O O . SER A 1 310 ? 3.598 96.952 -33.827 1.00 123.36 326 SER A O 1
ATOM 2333 N N . GLY A 1 311 ? 3.970 98.901 -34.889 1.00 120.91 327 GLY A N 1
ATOM 2334 C CA . GLY A 1 311 ? 4.265 99.706 -33.703 1.00 120.79 327 GLY A CA 1
ATOM 2335 C C . GLY A 1 311 ? 3.532 99.505 -32.377 1.00 120.81 327 GLY A C 1
ATOM 2336 O O . GLY A 1 311 ? 2.737 100.354 -31.958 1.00 121.05 327 GLY A O 1
ATOM 2337 N N . LEU A 1 312 ? 3.821 98.402 -31.692 1.00 120.67 328 LEU A N 1
ATOM 2338 C CA . LEU A 1 312 ? 3.246 98.152 -30.377 1.00 120.46 328 LEU A CA 1
ATOM 2339 C C . LEU A 1 312 ? 4.259 98.490 -29.308 1.00 121.06 328 LEU A C 1
ATOM 2340 O O . LEU A 1 312 ? 5.448 98.645 -29.583 1.00 120.60 328 LEU A O 1
ATOM 2345 N N . THR A 1 313 ? 3.780 98.599 -28.079 1.00 121.97 329 THR A N 1
ATOM 2346 C CA . THR A 1 313 ? 4.671 98.716 -26.952 1.00 122.73 329 THR A CA 1
ATOM 2347 C C . THR A 1 313 ? 5.509 97.440 -26.974 1.00 122.69 329 THR A C 1
ATOM 2348 O O . THR A 1 313 ? 5.076 96.422 -27.527 1.00 122.11 329 THR A O 1
ATOM 2352 N N . TYR A 1 314 ? 6.707 97.484 -26.397 1.00 122.48 330 TYR A N 1
ATOM 2353 C CA . TYR A 1 314 ? 7.570 96.302 -26.384 1.00 121.86 330 TYR A CA 1
ATOM 2354 C C . TYR A 1 314 ? 6.993 95.176 -25.532 1.00 121.39 330 TYR A C 1
ATOM 2355 O O . TYR A 1 314 ? 7.115 94.003 -25.882 1.00 120.79 330 TYR A O 1
ATOM 2364 N N . HIS A 1 315 ? 6.364 95.548 -24.419 1.00 121.10 331 HIS A N 1
ATOM 2365 C CA . HIS A 1 315 ? 5.757 94.589 -23.496 1.00 120.49 331 HIS A CA 1
ATOM 2366 C C . HIS A 1 315 ? 4.647 93.770 -24.167 1.00 119.50 331 HIS A C 1
ATOM 2367 O O . HIS A 1 315 ? 4.562 92.557 -23.992 1.00 117.96 331 HIS A O 1
ATOM 2374 N N . ASP A 1 316 ? 3.801 94.430 -24.945 1.00 119.45 332 ASP A N 1
ATOM 2375 C CA . ASP A 1 316 ? 2.759 93.719 -25.672 1.00 119.37 332 ASP A CA 1
ATOM 2376 C C . ASP A 1 316 ? 3.354 92.905 -26.821 1.00 117.38 332 ASP A C 1
ATOM 2377 O O . ASP A 1 316 ? 2.929 91.774 -27.080 1.00 116.73 332 ASP A O 1
ATOM 2382 N N . ALA A 1 317 ? 4.341 93.494 -27.498 1.00 114.68 333 ALA A N 1
ATOM 2383 C CA . ALA A 1 317 ? 5.044 92.857 -28.609 1.00 111.48 333 ALA A CA 1
ATOM 2384 C C . ALA A 1 317 ? 5.591 91.491 -28.198 1.00 109.52 333 ALA A C 1
ATOM 2385 O O . ALA A 1 317 ? 5.219 90.455 -28.754 1.00 109.19 333 ALA A O 1
ATOM 2387 N N . PHE A 1 318 ? 6.488 91.519 -27.220 1.00 106.65 334 PHE A N 1
ATOM 2388 C CA . PHE A 1 318 ? 7.021 90.337 -26.546 1.00 102.11 334 PHE A CA 1
ATOM 2389 C C . PHE A 1 318 ? 5.999 89.212 -26.343 1.00 99.37 334 PHE A C 1
ATOM 2390 O O . PHE A 1 318 ? 6.186 88.112 -26.848 1.00 99.12 334 PHE A O 1
ATOM 2398 N N . ALA A 1 319 ? 4.925 89.475 -25.604 1.00 96.83 335 ALA A N 1
ATOM 2399 C CA . ALA A 1 319 ? 3.965 88.419 -25.285 1.00 94.57 335 ALA A CA 1
ATOM 2400 C C . ALA A 1 319 ? 3.405 87.746 -26.528 1.00 94.32 335 ALA A C 1
ATOM 2401 O O . ALA A 1 319 ? 3.051 86.568 -26.493 1.00 94.62 335 ALA A O 1
ATOM 2403 N N . LEU A 1 320 ? 3.309 88.496 -27.622 1.00 93.63 336 LEU A N 1
ATOM 2404 C CA . LEU A 1 320 ? 2.912 87.913 -28.895 1.00 92.85 336 LEU A CA 1
ATOM 2405 C C . LEU A 1 320 ? 4.002 86.987 -29.364 1.00 92.89 336 LEU A C 1
ATOM 2406 O O . LEU A 1 320 ? 3.759 85.821 -29.647 1.00 92.61 336 LEU A O 1
ATOM 2411 N N . ALA A 1 321 ? 5.212 87.526 -29.444 1.00 93.33 337 ALA A N 1
ATOM 2412 C CA . ALA A 1 321 ? 6.365 86.750 -29.866 1.00 93.01 337 ALA A CA 1
ATOM 2413 C C . ALA A 1 321 ? 6.479 85.430 -29.089 1.00 93.44 337 ALA A C 1
ATOM 2414 O O . ALA A 1 321 ? 6.833 84.404 -29.665 1.00 93.99 337 ALA A O 1
ATOM 2416 N N . MET A 1 322 ? 6.172 85.446 -27.792 1.00 94.23 338 MET A N 1
ATOM 2417 C CA . MET A 1 322 ? 6.161 84.210 -27.015 1.00 94.07 338 MET A CA 1
ATOM 2418 C C . MET A 1 322 ? 5.165 83.251 -27.645 1.00 94.81 338 MET A C 1
ATOM 2419 O O . MET A 1 322 ? 5.528 82.155 -28.063 1.00 94.10 338 MET A O 1
ATOM 2424 N N . ASN A 1 323 ? 3.908 83.667 -27.732 1.00 96.39 339 ASN A N 1
ATOM 2425 C CA . ASN A 1 323 ? 2.926 82.848 -28.425 1.00 98.64 339 ASN A CA 1
ATOM 2426 C C . ASN A 1 323 ? 3.467 82.270 -29.724 1.00 98.46 339 ASN A C 1
ATOM 2427 O O . ASN A 1 323 ? 3.331 81.073 -29.963 1.00 99.10 339 ASN A O 1
ATOM 2432 N N . ASP A 1 324 ? 4.081 83.120 -30.550 1.00 97.66 340 ASP A N 1
ATOM 2433 C CA . ASP A 1 324 ? 4.563 82.732 -31.880 1.00 95.99 340 ASP A CA 1
ATOM 2434 C C . ASP A 1 324 ? 5.646 81.662 -31.841 1.00 93.66 340 ASP A C 1
ATOM 2435 O O . ASP A 1 324 ? 5.496 80.591 -32.425 1.00 92.93 340 ASP A O 1
ATOM 2440 N N . VAL A 1 325 ? 6.742 81.963 -31.155 1.00 91.40 341 VAL A N 1
ATOM 2441 C CA . VAL A 1 325 ? 7.866 81.042 -31.070 1.00 88.72 341 VAL A CA 1
ATOM 2442 C C . VAL A 1 325 ? 7.428 79.654 -30.626 1.00 88.07 341 VAL A C 1
ATOM 2443 O O . VAL A 1 325 ? 7.877 78.651 -31.168 1.00 87.89 341 VAL A O 1
ATOM 2447 N N . LEU A 1 326 ? 6.522 79.617 -29.657 1.00 87.91 342 LEU A N 1
ATOM 2448 C CA . LEU A 1 326 ? 5.989 78.377 -29.094 1.00 88.62 342 LEU A CA 1
ATOM 2449 C C . LEU A 1 326 ? 5.133 77.478 -30.006 1.00 89.96 342 LEU A C 1
ATOM 2450 O O . LEU A 1 326 ? 5.153 76.262 -29.846 1.00 89.36 342 LEU A O 1
ATOM 2455 N N . ASP A 1 327 ? 4.358 78.042 -30.929 1.00 92.79 343 ASP A N 1
ATOM 2456 C CA . ASP A 1 327 ? 3.478 77.191 -31.733 1.00 95.64 343 ASP A CA 1
ATOM 2457 C C . ASP A 1 327 ? 4.287 76.563 -32.835 1.00 96.25 343 ASP A C 1
ATOM 2458 O O . ASP A 1 327 ? 4.009 75.442 -33.255 1.00 97.33 343 ASP A O 1
ATOM 2463 N N . GLU A 1 328 ? 5.288 77.291 -33.313 1.00 96.84 344 GLU A N 1
ATOM 2464 C CA . GLU A 1 328 ? 6.102 76.765 -34.389 1.00 98.18 344 GLU A CA 1
ATOM 2465 C C . GLU A 1 328 ? 6.940 75.604 -33.893 1.00 97.31 344 GLU A C 1
ATOM 2466 O O . GLU A 1 328 ? 7.094 74.596 -34.583 1.00 97.99 344 GLU A O 1
ATOM 2472 N N . ALA A 1 329 ? 7.482 75.742 -32.693 1.00 96.04 345 ALA A N 1
ATOM 2473 C CA . ALA A 1 329 ? 8.217 74.643 -32.105 1.00 95.49 345 ALA A CA 1
ATOM 2474 C C . ALA A 1 329 ? 7.275 73.494 -31.772 1.00 94.92 345 ALA A C 1
ATOM 2475 O O . ALA A 1 329 ? 7.627 72.336 -31.967 1.00 96.16 345 ALA A O 1
ATOM 2477 N N . CYS A 1 330 ? 6.085 73.809 -31.271 1.00 94.21 346 CYS A N 1
ATOM 2478 C CA . CYS A 1 330 ? 5.111 72.766 -30.952 1.00 94.28 346 CYS A CA 1
ATOM 2479 C C . CYS A 1 330 ? 4.755 71.995 -32.215 1.00 93.93 346 CYS A C 1
ATOM 2480 O O . CYS A 1 330 ? 4.197 70.899 -32.151 1.00 94.56 346 CYS A O 1
ATOM 2483 N N . ARG A 1 331 ? 5.072 72.583 -33.363 1.00 93.19 347 ARG A N 1
ATOM 2484 C CA . ARG A 1 331 ? 4.735 71.996 -34.648 1.00 93.60 347 ARG A CA 1
ATOM 2485 C C . ARG A 1 331 ? 5.663 70.812 -34.947 1.00 93.00 347 ARG A C 1
ATOM 2486 O O . ARG A 1 331 ? 5.363 69.969 -35.801 1.00 94.00 347 ARG A O 1
ATOM 2494 N N . SER A 1 332 ? 6.786 70.746 -34.235 1.00 91.56 348 SER A N 1
ATOM 2495 C CA . SER A 1 332 ? 7.701 69.611 -34.356 1.00 90.49 348 SER A CA 1
ATOM 2496 C C . SER A 1 332 ? 7.705 68.780 -33.075 1.00 89.76 348 SER A C 1
ATOM 2497 O O . SER A 1 332 ? 7.402 67.589 -33.106 1.00 92.21 348 SER A O 1
ATOM 2500 N N . LEU A 1 333 ? 8.048 69.410 -31.952 1.00 87.17 349 LEU A N 1
ATOM 2501 C CA . LEU A 1 333 ? 8.015 68.744 -30.652 1.00 84.19 349 LEU A CA 1
ATOM 2502 C C . LEU A 1 333 ? 6.683 68.927 -29.925 1.00 83.44 349 LEU A C 1
ATOM 2503 O O . LEU A 1 333 ? 6.198 70.047 -29.752 1.00 83.00 349 LEU A O 1
ATOM 2508 N N . ALA A 1 334 ? 6.105 67.824 -29.471 1.00 83.15 350 ALA A N 1
ATOM 2509 C CA . ALA A 1 334 ? 4.915 67.896 -28.625 1.00 83.56 350 ALA A CA 1
ATOM 2510 C C . ALA A 1 334 ? 5.244 68.306 -27.185 1.00 83.59 350 ALA A C 1
ATOM 2511 O O . ALA A 1 334 ? 5.056 67.526 -26.252 1.00 84.33 350 ALA A O 1
ATOM 2513 N N . ILE A 1 335 ? 5.724 69.531 -27.014 1.00 83.15 351 ILE A N 1
ATOM 2514 C CA . ILE A 1 335 ? 6.032 70.055 -25.695 1.00 83.94 351 ILE A CA 1
ATOM 2515 C C . ILE A 1 335 ? 4.765 70.225 -24.870 1.00 85.07 351 ILE A C 1
ATOM 2516 O O . ILE A 1 335 ? 3.801 70.853 -25.330 1.00 84.94 351 ILE A O 1
ATOM 2521 N N . PRO A 1 336 ? 4.777 69.685 -23.636 1.00 85.89 352 PRO A N 1
ATOM 2522 C CA . PRO A 1 336 ? 3.636 69.640 -22.712 1.00 87.79 352 PRO A CA 1
ATOM 2523 C C . PRO A 1 336 ? 3.197 71.011 -22.223 1.00 90.25 352 PRO A C 1
ATOM 2524 O O . PRO A 1 336 ? 4.029 71.878 -21.957 1.00 89.95 352 PRO A O 1
ATOM 2528 N N . LYS A 1 337 ? 1.883 71.191 -22.123 1.00 92.71 353 LYS A N 1
ATOM 2529 C CA . LYS A 1 337 ? 1.297 72.454 -21.695 1.00 93.26 353 LYS A CA 1
ATOM 2530 C C . LYS A 1 337 ? 1.903 72.812 -20.340 1.00 92.56 353 LYS A C 1
ATOM 2531 O O . LYS A 1 337 ? 2.115 73.982 -20.023 1.00 90.67 353 LYS A O 1
ATOM 2537 N N . ARG A 1 338 ? 2.203 71.782 -19.556 1.00 92.86 354 ARG A N 1
ATOM 2538 C CA . ARG A 1 338 ? 2.941 71.943 -18.313 1.00 92.98 354 ARG A CA 1
ATOM 2539 C C . ARG A 1 338 ? 4.187 72.798 -18.510 1.00 92.05 354 ARG A C 1
ATOM 2540 O O . ARG A 1 338 ? 4.326 73.855 -17.906 1.00 92.52 354 ARG A O 1
ATOM 2548 N N . LEU A 1 339 ? 5.090 72.341 -19.370 1.00 90.69 355 LEU A N 1
ATOM 2549 C CA . LEU A 1 339 ? 6.383 72.999 -19.547 1.00 89.74 355 LEU A CA 1
ATOM 2550 C C . LEU A 1 339 ? 6.362 74.315 -20.323 1.00 89.80 355 LEU A C 1
ATOM 2551 O O . LEU A 1 339 ? 7.307 75.090 -20.240 1.00 88.19 355 LEU A O 1
ATOM 2556 N N . THR A 1 340 ? 5.311 74.572 -21.091 1.00 91.15 356 THR A N 1
ATOM 2557 C CA . THR A 1 340 ? 5.237 75.835 -21.825 1.00 91.68 356 THR A CA 1
ATOM 2558 C C . THR A 1 340 ? 4.893 76.998 -20.890 1.00 92.89 356 THR A C 1
ATOM 2559 O O . THR A 1 340 ? 5.334 78.125 -21.109 1.00 92.99 356 THR A O 1
ATOM 2563 N N . THR A 1 341 ? 4.111 76.712 -19.848 1.00 93.73 357 THR A N 1
ATOM 2564 C CA . THR A 1 341 ? 3.750 77.705 -18.839 1.00 93.53 357 THR A CA 1
ATOM 2565 C C . THR A 1 341 ? 4.996 78.167 -18.103 1.00 92.49 357 THR A C 1
ATOM 2566 O O . THR A 1 341 ? 5.280 79.363 -18.034 1.00 91.80 357 THR A O 1
ATOM 2570 N N . LEU A 1 342 ? 5.734 77.202 -17.557 1.00 91.52 358 LEU A N 1
ATOM 2571 C CA . LEU A 1 342 ? 7.005 77.464 -16.882 1.00 91.01 358 LEU A CA 1
ATOM 2572 C C . LEU A 1 342 ? 7.962 78.295 -17.746 1.00 90.59 358 LEU A C 1
ATOM 2573 O O . LEU A 1 342 ? 8.556 79.261 -17.271 1.00 90.28 358 LEU A O 1
ATOM 2578 N N . THR A 1 343 ? 8.109 77.917 -19.015 1.00 90.67 359 THR A N 1
ATOM 2579 C CA . THR A 1 343 ? 9.019 78.618 -19.921 1.00 90.14 359 THR A CA 1
ATOM 2580 C C . THR A 1 343 ? 8.644 80.093 -20.013 1.00 92.38 359 THR A C 1
ATOM 2581 O O . THR A 1 343 ? 9.457 80.971 -19.696 1.00 92.75 359 THR A O 1
ATOM 2585 N N . ARG A 1 344 ? 7.406 80.359 -20.427 1.00 94.31 360 ARG A N 1
ATOM 2586 C CA . ARG A 1 344 ? 6.898 81.727 -20.499 1.00 95.28 360 ARG A CA 1
ATOM 2587 C C . ARG A 1 344 ? 7.264 82.484 -19.227 1.00 95.85 360 ARG A C 1
ATOM 2588 O O . ARG A 1 344 ? 7.774 83.606 -19.280 1.00 94.92 360 ARG A O 1
ATOM 2596 N N . ASP A 1 345 ? 7.022 81.850 -18.084 1.00 96.44 361 ASP A N 1
ATOM 2597 C CA . ASP A 1 345 ? 7.298 82.490 -16.807 1.00 97.18 361 ASP A CA 1
ATOM 2598 C C . ASP A 1 345 ? 8.791 82.842 -16.686 1.00 95.26 361 ASP A C 1
ATOM 2599 O O . ASP A 1 345 ? 9.139 83.952 -16.264 1.00 96.46 361 ASP A O 1
ATOM 2604 N N . ILE A 1 346 ? 9.670 81.926 -17.090 1.00 91.68 362 ILE A N 1
ATOM 2605 C CA . ILE A 1 346 ? 11.106 82.186 -17.021 1.00 87.99 362 ILE A CA 1
ATOM 2606 C C . ILE A 1 346 ? 11.496 83.386 -17.852 1.00 87.20 362 ILE A C 1
ATOM 2607 O O . ILE A 1 346 ? 12.389 84.144 -17.487 1.00 86.92 362 ILE A O 1
ATOM 2612 N N . TRP A 1 347 ? 10.825 83.541 -18.987 1.00 86.75 363 TRP A N 1
ATOM 2613 C CA . TRP A 1 347 ? 11.142 84.606 -19.928 1.00 85.97 363 TRP A CA 1
ATOM 2614 C C . TRP A 1 347 ? 10.649 85.944 -19.397 1.00 85.48 363 TRP A C 1
ATOM 2615 O O . TRP A 1 347 ? 11.401 86.920 -19.355 1.00 83.93 363 TRP A O 1
ATOM 2626 N N . GLN A 1 348 ? 9.370 85.970 -19.019 1.00 85.67 364 GLN A N 1
ATOM 2627 C CA . GLN A 1 348 ? 8.737 87.132 -18.402 1.00 86.02 364 GLN A CA 1
ATOM 2628 C C . GLN A 1 348 ? 9.623 87.719 -17.314 1.00 85.05 364 GLN A C 1
ATOM 2629 O O . GLN A 1 348 ? 9.851 88.930 -17.273 1.00 84.52 364 GLN A O 1
ATOM 2635 N N . LEU A 1 349 ? 10.108 86.850 -16.426 1.00 84.72 365 LEU A N 1
ATOM 2636 C CA . LEU A 1 349 ? 10.969 87.290 -15.338 1.00 86.38 365 LEU A CA 1
ATOM 2637 C C . LEU A 1 349 ? 12.177 88.039 -15.890 1.00 87.54 365 LEU A C 1
ATOM 2638 O O . LEU A 1 349 ? 12.760 88.877 -15.207 1.00 88.48 365 LEU A O 1
ATOM 2643 N N . GLN A 1 350 ? 12.541 87.749 -17.135 1.00 88.36 366 GLN A N 1
ATOM 2644 C CA . GLN A 1 350 ? 13.689 88.399 -17.766 1.00 88.61 366 GLN A CA 1
ATOM 2645 C C . GLN A 1 350 ? 13.469 89.899 -18.013 1.00 89.54 366 GLN A C 1
ATOM 2646 O O . GLN A 1 350 ? 14.424 90.679 -18.067 1.00 88.85 366 GLN A O 1
ATOM 2652 N N . LEU A 1 351 ? 12.214 90.306 -18.156 1.00 91.04 367 LEU A N 1
ATOM 2653 C CA . LEU A 1 351 ? 11.916 91.723 -18.221 1.00 93.20 367 LEU A CA 1
ATOM 2654 C C . LEU A 1 351 ? 11.907 92.277 -16.804 1.00 94.92 367 LEU A C 1
ATOM 2655 O O . LEU A 1 351 ? 12.604 93.246 -16.505 1.00 95.23 367 LEU A O 1
ATOM 2660 N N . ARG A 1 352 ? 11.128 91.648 -15.925 1.00 95.98 368 ARG A N 1
ATOM 2661 C CA . ARG A 1 352 ? 10.982 92.131 -14.552 1.00 96.35 368 ARG A CA 1
ATOM 2662 C C . ARG A 1 352 ? 12.328 92.361 -13.862 1.00 96.13 368 ARG A C 1
ATOM 2663 O O . ARG A 1 352 ? 12.522 93.370 -13.192 1.00 94.99 368 ARG A O 1
ATOM 2671 N N . MET A 1 353 ? 13.256 91.432 -14.043 1.00 97.55 369 MET A N 1
ATOM 2672 C CA . MET A 1 353 ? 14.565 91.527 -13.413 1.00 100.58 369 MET A CA 1
ATOM 2673 C C . MET A 1 353 ? 15.430 92.616 -14.006 1.00 104.67 369 MET A C 1
ATOM 2674 O O . MET A 1 353 ? 16.443 92.995 -13.423 1.00 104.34 369 MET A O 1
ATOM 2679 N N . SER A 1 354 ? 15.042 93.112 -15.176 1.00 110.54 370 SER A N 1
ATOM 2680 C CA . SER A 1 354 ? 15.839 94.132 -15.859 1.00 115.91 370 SER A CA 1
ATOM 2681 C C . SER A 1 354 ? 15.542 95.510 -15.281 1.00 118.85 370 SER A C 1
ATOM 2682 O O . SER A 1 354 ? 16.459 96.276 -14.971 1.00 118.78 370 SER A O 1
ATOM 2685 N N . ARG A 1 355 ? 14.256 95.816 -15.136 1.00 122.29 371 ARG A N 1
ATOM 2686 C CA . ARG A 1 355 ? 13.850 97.033 -14.459 1.00 125.61 371 ARG A CA 1
ATOM 2687 C C . ARG A 1 355 ? 14.424 97.046 -13.064 1.00 127.75 371 ARG A C 1
ATOM 2688 O O . ARG A 1 355 ? 14.245 96.096 -12.298 1.00 128.33 371 ARG A O 1
ATOM 2696 N N . ARG A 1 356 ? 15.069 98.138 -12.684 1.00 130.21 372 ARG A N 1
ATOM 2697 C CA . ARG A 1 356 ? 15.721 98.158 -11.391 1.00 132.25 372 ARG A CA 1
ATOM 2698 C C . ARG A 1 356 ? 14.625 98.399 -10.390 1.00 132.88 372 ARG A C 1
ATOM 2699 O O . ARG A 1 356 ? 14.496 99.458 -9.787 1.00 132.47 372 ARG A O 1
ATOM 2707 N N . GLN A 1 357 ? 13.840 97.342 -10.241 1.00 133.68 373 GLN A N 1
ATOM 2708 C CA . GLN A 1 357 ? 12.632 97.314 -9.438 1.00 133.98 373 GLN A CA 1
ATOM 2709 C C . GLN A 1 357 ? 12.963 97.560 -7.980 1.00 132.73 373 GLN A C 1
ATOM 2710 O O . GLN A 1 357 ? 14.056 97.225 -7.509 1.00 131.57 373 GLN A O 1
ATOM 2716 N N . GLY A 1 358 ? 12.015 98.170 -7.280 1.00 131.28 374 GLY A N 1
ATOM 2717 C CA . GLY A 1 358 ? 12.184 98.440 -5.872 1.00 129.06 374 GLY A CA 1
ATOM 2718 C C . GLY A 1 358 ? 11.594 97.320 -5.044 1.00 127.66 374 GLY A C 1
ATOM 2719 O O . GLY A 1 358 ? 11.989 96.161 -5.178 1.00 127.99 374 GLY A O 1
ATOM 2720 N N . LYS A 1 359 ? 10.626 97.676 -4.203 1.00 126.31 375 LYS A N 1
ATOM 2721 C CA . LYS A 1 359 ? 10.044 96.762 -3.220 1.00 124.60 375 LYS A CA 1
ATOM 2722 C C . LYS A 1 359 ? 9.239 95.604 -3.823 1.00 123.16 375 LYS A C 1
ATOM 2723 O O . LYS A 1 359 ? 8.901 94.645 -3.132 1.00 122.44 375 LYS A O 1
ATOM 2729 N N . ARG A 1 360 ? 8.933 95.692 -5.110 1.00 121.41 376 ARG A N 1
ATOM 2730 C CA . ARG A 1 360 ? 8.236 94.609 -5.778 1.00 119.52 376 ARG A CA 1
ATOM 2731 C C . ARG A 1 360 ? 9.154 93.388 -5.848 1.00 117.97 376 ARG A C 1
ATOM 2732 O O . ARG A 1 360 ? 8.696 92.266 -6.045 1.00 117.70 376 ARG A O 1
ATOM 2740 N N . ALA A 1 361 ? 10.452 93.631 -5.678 1.00 115.98 377 ALA A N 1
ATOM 2741 C CA . ALA A 1 361 ? 11.488 92.602 -5.755 1.00 114.06 377 ALA A CA 1
ATOM 2742 C C . ALA A 1 361 ? 11.257 91.416 -4.829 1.00 113.45 377 ALA A C 1
ATOM 2743 O O . ALA A 1 361 ? 11.473 90.274 -5.211 1.00 113.48 377 ALA A O 1
ATOM 2745 N N . TRP A 1 362 ? 10.850 91.688 -3.598 1.00 113.04 378 TRP A N 1
ATOM 2746 C CA . TRP A 1 362 ? 10.608 90.619 -2.639 1.00 112.68 378 TRP A CA 1
ATOM 2747 C C . TRP A 1 362 ? 9.687 89.567 -3.244 1.00 112.02 378 TRP A C 1
ATOM 2748 O O . TRP A 1 362 ? 9.961 88.374 -3.167 1.00 111.94 378 TRP A O 1
ATOM 2759 N N . LYS A 1 363 ? 8.597 90.017 -3.855 1.00 111.56 379 LYS A N 1
ATOM 2760 C CA . LYS A 1 363 ? 7.677 89.120 -4.548 1.00 110.54 379 LYS A CA 1
ATOM 2761 C C . LYS A 1 363 ? 8.421 88.25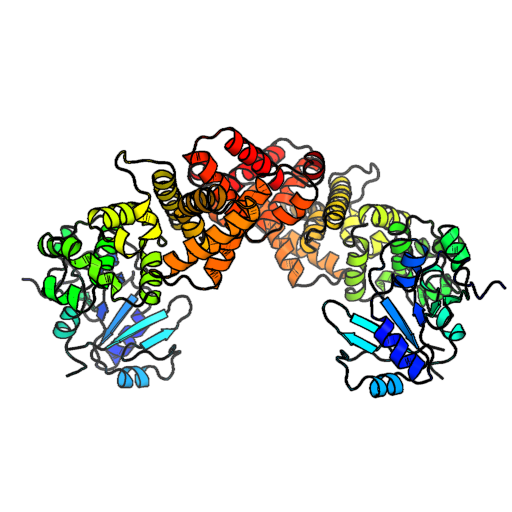1 -5.566 1.00 108.32 379 LYS A C 1
ATOM 2762 O O . LYS A 1 363 ? 8.214 87.033 -5.623 1.00 107.38 379 LYS A O 1
ATOM 2768 N N . LEU A 1 364 ? 9.287 88.887 -6.358 1.00 105.43 380 LEU A N 1
ATOM 2769 C CA . LEU A 1 364 ? 10.076 88.194 -7.375 1.00 102.30 380 LEU A CA 1
ATOM 2770 C C . LEU A 1 364 ? 10.962 87.125 -6.793 1.00 99.91 380 LEU A C 1
ATOM 2771 O O . LEU A 1 364 ? 10.931 85.982 -7.229 1.00 100.68 380 LEU A O 1
ATOM 2776 N N . LEU A 1 365 ? 11.777 87.516 -5.823 1.00 96.92 381 LEU A N 1
ATOM 2777 C CA . LEU A 1 365 ? 12.709 86.602 -5.188 1.00 94.34 381 LEU A CA 1
ATOM 2778 C C . LEU A 1 365 ? 11.968 85.312 -4.872 1.00 93.72 381 LEU A C 1
ATOM 2779 O O . LEU A 1 365 ? 12.545 84.220 -4.822 1.00 92.27 381 LEU A O 1
ATOM 2784 N N . GLU A 1 366 ? 10.661 85.460 -4.698 1.00 94.71 382 GLU A N 1
ATOM 2785 C CA . GLU A 1 366 ? 9.812 84.390 -4.212 1.00 96.11 382 GLU A CA 1
ATOM 2786 C C . GLU A 1 366 ? 9.296 83.466 -5.307 1.00 95.08 382 GLU A C 1
ATOM 2787 O O . GLU A 1 366 ? 8.980 82.308 -5.031 1.00 95.96 382 GLU A O 1
ATOM 2793 N N . HIS A 1 367 ? 9.212 83.971 -6.537 1.00 93.04 383 HIS A N 1
ATOM 2794 C CA . HIS A 1 367 ? 8.690 83.183 -7.654 1.00 90.03 383 HIS A CA 1
ATOM 2795 C C . HIS A 1 367 ? 9.354 81.821 -7.652 1.00 88.19 383 HIS A C 1
ATOM 2796 O O . HIS A 1 367 ? 10.551 81.705 -7.355 1.00 86.97 383 HIS A O 1
ATOM 2803 N N . PRO A 1 368 ? 8.569 80.777 -7.953 1.00 86.47 384 PRO A N 1
ATOM 2804 C CA . PRO A 1 368 ? 9.080 79.406 -8.011 1.00 86.08 384 PRO A CA 1
ATOM 2805 C C . PRO A 1 368 ? 10.211 79.320 -9.023 1.00 85.75 384 PRO A C 1
ATOM 2806 O O . PRO A 1 368 ? 11.249 78.696 -8.780 1.00 85.24 384 PRO A O 1
ATOM 2810 N N . LYS A 1 369 ? 10.019 79.996 -10.146 1.00 84.82 385 LYS A N 1
ATOM 2811 C CA . LYS A 1 369 ? 10.976 79.925 -11.231 1.00 84.53 385 LYS A CA 1
ATOM 2812 C C . LYS A 1 369 ? 12.207 80.820 -11.073 1.00 84.78 385 LYS A C 1
ATOM 2813 O O . LYS A 1 369 ? 13.217 80.583 -11.717 1.00 86.13 385 LYS A O 1
ATOM 2819 N N . PHE A 1 370 ? 12.233 81.680 -10.080 1.00 84.34 386 PHE A N 1
ATOM 2820 C CA . PHE A 1 370 ? 13.278 82.673 -10.043 1.00 83.84 386 PHE A CA 1
ATOM 2821 C C . PHE A 1 370 ? 14.647 82.033 -10.190 1.00 85.87 386 PHE A C 1
ATOM 2822 O O . PHE A 1 370 ? 15.519 82.606 -10.831 1.00 86.74 386 PHE A O 1
ATOM 2830 N N . ARG A 1 371 ? 14.865 80.859 -9.621 1.00 87.53 387 ARG A N 1
ATOM 2831 C CA . ARG A 1 371 ? 16.188 80.253 -9.779 1.00 89.28 387 ARG A CA 1
ATOM 2832 C C . ARG A 1 371 ? 16.518 80.058 -11.261 1.00 88.08 387 ARG A C 1
ATOM 2833 O O . ARG A 1 371 ? 17.598 80.448 -11.715 1.00 88.30 387 ARG A O 1
ATOM 2841 N N . ALA A 1 372 ? 15.575 79.518 -12.032 1.00 85.37 388 ALA A N 1
ATOM 2842 C CA . ALA A 1 372 ? 15.775 79.364 -13.474 1.00 82.44 388 ALA A CA 1
ATOM 2843 C C . ALA A 1 372 ? 15.912 80.678 -14.252 1.00 80.14 388 ALA A C 1
ATOM 2844 O O . ALA A 1 372 ? 16.858 80.848 -15.007 1.00 80.66 388 ALA A O 1
ATOM 2846 N N . ALA A 1 373 ? 15.009 81.625 -14.019 1.00 77.02 389 ALA A N 1
ATOM 2847 C CA . ALA A 1 373 ? 15.153 82.974 -14.534 1.00 74.69 389 ALA A CA 1
ATOM 2848 C C . ALA A 1 373 ? 16.538 83.508 -14.238 1.00 73.65 389 ALA A C 1
ATOM 2849 O O . ALA A 1 373 ? 17.204 84.061 -15.101 1.00 73.50 389 ALA A O 1
ATOM 2851 N N . TYR A 1 374 ? 16.983 83.341 -13.010 1.00 73.13 390 TYR A N 1
ATOM 2852 C CA . TYR A 1 374 ? 18.295 83.838 -12.662 1.00 74.13 390 TYR A CA 1
ATOM 2853 C C . TYR A 1 374 ? 19.378 83.135 -13.477 1.00 76.14 390 TYR A C 1
ATOM 2854 O O . TYR A 1 374 ? 20.232 83.794 -14.067 1.00 76.36 390 TYR A O 1
ATOM 2863 N N . ASP A 1 375 ? 19.341 81.805 -13.501 1.00 77.96 391 ASP A N 1
ATOM 2864 C CA . ASP A 1 375 ? 20.301 81.002 -14.262 1.00 78.55 391 ASP A CA 1
ATOM 2865 C C . ASP A 1 375 ? 20.375 81.375 -15.772 1.00 77.16 391 ASP A C 1
ATOM 2866 O O . ASP A 1 375 ? 21.408 81.199 -16.422 1.00 75.52 391 ASP A O 1
ATOM 2871 N N . LEU A 1 376 ? 19.272 81.893 -16.311 1.00 76.32 392 LEU A N 1
ATOM 2872 C CA . LEU A 1 376 ? 19.206 82.351 -17.698 1.00 74.42 392 LEU A CA 1
ATOM 2873 C C . LEU A 1 376 ? 19.742 83.765 -17.866 1.00 74.67 392 LEU A C 1
ATOM 2874 O O . LEU A 1 376 ? 20.493 84.041 -18.792 1.00 75.16 392 LEU A O 1
ATOM 2879 N N . LEU A 1 377 ? 19.353 84.674 -16.987 1.00 75.38 393 LEU A N 1
ATOM 2880 C CA . LEU A 1 377 ? 20.006 85.965 -16.983 1.00 76.79 393 LEU A CA 1
ATOM 2881 C C . LEU A 1 377 ? 21.486 85.722 -16.778 1.00 77.78 393 LEU A C 1
ATOM 2882 O O . LEU A 1 377 ? 22.318 86.525 -17.173 1.00 77.81 393 LEU A O 1
ATOM 2887 N N . ALA A 1 378 ? 21.808 84.606 -16.141 1.00 79.50 394 ALA A N 1
ATOM 2888 C CA . ALA A 1 378 ? 23.193 84.247 -15.893 1.00 82.10 394 ALA A CA 1
ATOM 2889 C C . ALA A 1 378 ? 23.951 84.096 -17.206 1.00 84.30 394 ALA A C 1
ATOM 2890 O O . ALA A 1 378 ? 24.897 84.837 -17.487 1.00 84.58 394 ALA A O 1
ATOM 2892 N N . LEU A 1 379 ? 23.529 83.105 -17.991 1.00 85.40 395 LEU A N 1
ATOM 2893 C CA . LEU A 1 379 ? 24.055 82.854 -19.327 1.00 84.64 395 LEU A CA 1
ATOM 2894 C C . LEU A 1 379 ? 23.993 84.103 -20.182 1.00 85.35 395 LEU A C 1
ATOM 2895 O O . LEU A 1 379 ? 25.002 84.536 -20.724 1.00 85.86 395 LEU A O 1
ATOM 2900 N N . ARG A 1 380 ? 22.800 84.674 -20.314 1.00 86.31 396 ARG A N 1
ATOM 2901 C CA . ARG A 1 380 ? 22.634 85.868 -21.130 1.00 88.32 396 ARG A CA 1
ATOM 2902 C C . ARG A 1 380 ? 23.768 86.870 -20.941 1.00 90.81 396 ARG A C 1
ATOM 2903 O O . ARG A 1 380 ? 24.205 87.491 -21.903 1.00 93.54 396 ARG A O 1
ATOM 2911 N N . ALA A 1 381 ? 24.246 87.035 -19.711 1.00 91.67 397 ALA A N 1
ATOM 2912 C CA . ALA A 1 381 ? 25.374 87.927 -19.484 1.00 92.38 397 ALA A CA 1
ATOM 2913 C C . ALA A 1 381 ? 26.669 87.300 -19.980 1.00 93.65 397 ALA A C 1
ATOM 2914 O O . ALA A 1 381 ? 27.506 87.987 -20.555 1.00 92.88 397 ALA A O 1
ATOM 2916 N N . GLU A 1 382 ? 26.825 85.994 -19.774 1.00 96.35 398 GLU A N 1
ATOM 2917 C CA . GLU A 1 382 ? 28.076 85.301 -20.122 1.00 98.09 398 GLU A CA 1
ATOM 2918 C C . GLU A 1 382 ? 28.341 85.191 -21.630 1.00 97.66 398 GLU A C 1
ATOM 2919 O O . GLU A 1 382 ? 29.488 85.308 -22.053 1.00 98.63 398 GLU A O 1
ATOM 2925 N N . VAL A 1 383 ? 27.301 84.969 -22.436 1.00 97.27 399 VAL A N 1
ATOM 2926 C CA . VAL A 1 383 ? 27.488 84.812 -23.884 1.00 97.03 399 VAL A CA 1
ATOM 2927 C C . VAL A 1 383 ? 27.573 86.145 -24.625 1.00 98.62 399 VAL A C 1
ATOM 2928 O O . VAL A 1 383 ? 28.433 86.320 -25.488 1.00 98.86 399 VAL A O 1
ATOM 2932 N N . GLU A 1 384 ? 26.688 87.083 -24.296 1.00 99.88 400 GLU A N 1
ATOM 2933 C CA . GLU A 1 384 ? 26.764 88.418 -24.883 1.00 100.55 400 GLU A CA 1
ATOM 2934 C C . GLU A 1 384 ? 27.944 89.226 -24.305 1.00 103.25 400 GLU A C 1
ATOM 2935 O O . GLU A 1 384 ? 28.150 90.379 -24.692 1.00 103.70 400 GLU A O 1
ATOM 2941 N N . ARG A 1 385 ? 28.595 88.725 -23.272 1.00 106.07 401 ARG A N 1
ATOM 2942 C CA . ARG A 1 385 ? 29.793 89.392 -22.796 1.00 108.67 401 ARG A CA 1
ATOM 2943 C C . ARG A 1 385 ? 29.469 90.874 -22.684 1.00 109.13 401 ARG A C 1
ATOM 2944 O O . ARG A 1 385 ? 30.296 91.737 -22.962 1.00 108.99 401 ARG A O 1
ATOM 2952 N N . ASN A 1 386 ? 28.244 91.134 -22.265 1.00 109.66 402 ASN A N 1
ATOM 2953 C CA . ASN A 1 386 ? 27.697 92.460 -22.017 1.00 109.86 402 ASN A CA 1
ATOM 2954 C C . ASN A 1 386 ? 28.030 92.837 -20.569 1.00 112.09 402 ASN A C 1
ATOM 2955 O O . ASN A 1 386 ? 28.070 91.969 -19.693 1.00 113.23 402 ASN A O 1
ATOM 2960 N N . ALA A 1 387 ? 28.304 94.110 -20.307 1.00 113.80 403 ALA A N 1
ATOM 2961 C CA . ALA A 1 387 ? 28.578 94.526 -18.932 1.00 114.84 403 ALA A CA 1
ATOM 2962 C C . ALA A 1 387 ? 27.298 94.951 -18.187 1.00 115.24 403 ALA A C 1
ATOM 2963 O O . ALA A 1 387 ? 27.078 94.551 -17.040 1.00 115.09 403 ALA A O 1
ATOM 2965 N N . GLU A 1 388 ? 26.460 95.750 -18.843 1.00 115.66 404 GLU A N 1
ATOM 2966 C CA . GLU A 1 388 ? 25.146 96.104 -18.310 1.00 116.04 404 GLU A CA 1
ATOM 2967 C C . GLU A 1 388 ? 24.490 94.905 -17.639 1.00 115.11 404 GLU A C 1
ATOM 2968 O O . GLU A 1 388 ? 24.222 94.937 -16.445 1.00 115.59 404 GLU A O 1
ATOM 2974 N N . LEU A 1 389 ? 24.228 93.854 -18.414 1.00 113.67 405 LEU A N 1
ATOM 2975 C CA . LEU A 1 389 ? 23.611 92.633 -17.891 1.00 112.08 405 LEU A CA 1
ATOM 2976 C C . LEU A 1 389 ? 24.447 91.989 -16.800 1.00 112.67 405 LEU A C 1
ATOM 2977 O O . LEU A 1 389 ? 23.926 91.549 -15.780 1.00 112.52 405 LEU A O 1
ATOM 2982 N N . GLN A 1 390 ? 25.750 91.913 -17.032 1.00 113.79 406 GLN A N 1
ATOM 2983 C CA . GLN A 1 390 ? 26.645 91.260 -16.097 1.00 115.70 406 GLN A CA 1
ATOM 2984 C C . GLN A 1 390 ? 26.484 91.885 -14.716 1.00 115.54 406 GLN A C 1
ATOM 2985 O O . GLN A 1 390 ? 26.864 91.289 -13.701 1.00 115.85 406 GLN A O 1
ATOM 2991 N N . ARG A 1 391 ? 25.908 93.086 -14.687 1.00 115.44 407 ARG A N 1
ATOM 2992 C CA . ARG A 1 391 ? 25.671 93.811 -13.440 1.00 114.92 407 ARG A CA 1
ATOM 2993 C C . ARG A 1 391 ? 24.416 93.330 -12.721 1.00 111.65 407 ARG A C 1
ATOM 2994 O O . ARG A 1 391 ? 24.468 93.010 -11.533 1.00 111.40 407 ARG A O 1
ATOM 3002 N N . LEU A 1 392 ? 23.291 93.275 -13.429 1.00 107.36 408 LEU A N 1
ATOM 3003 C CA . LEU A 1 392 ? 22.078 92.748 -12.825 1.00 103.73 408 LEU A CA 1
ATOM 3004 C C . LEU A 1 392 ? 22.326 91.338 -12.292 1.00 102.45 408 LEU A C 1
ATOM 3005 O O . LEU A 1 392 ? 21.585 90.856 -11.443 1.00 102.36 408 LEU A O 1
ATOM 3010 N N . VAL A 1 393 ? 23.375 90.683 -12.781 1.00 101.73 409 VAL A N 1
ATOM 3011 C CA . VAL A 1 393 ? 23.729 89.334 -12.326 1.00 100.18 409 VAL A CA 1
ATOM 3012 C C . VAL A 1 393 ? 24.445 89.362 -10.988 1.00 99.96 409 VAL A C 1
ATOM 3013 O O . VAL A 1 393 ? 24.198 88.523 -10.118 1.00 100.01 409 VAL A O 1
ATOM 3017 N N . LYS A 1 394 ? 25.360 90.314 -10.843 1.00 99.39 410 LYS A N 1
ATOM 3018 C CA . LYS A 1 394 ? 26.089 90.481 -9.602 1.00 98.31 410 LYS A CA 1
ATOM 3019 C C . LYS A 1 394 ? 25.105 91.006 -8.568 1.00 97.27 410 LYS A C 1
ATOM 3020 O O . LYS A 1 394 ? 25.075 90.532 -7.428 1.00 96.79 410 LYS A O 1
ATOM 3026 N N . TRP A 1 395 ? 24.270 91.959 -8.974 1.00 95.20 411 TRP A N 1
ATOM 3027 C CA . TRP A 1 395 ? 23.275 92.506 -8.060 1.00 93.57 411 TRP A CA 1
ATOM 3028 C C . TRP A 1 395 ? 22.348 91.420 -7.537 1.00 92.01 411 TRP A C 1
ATOM 3029 O O . TRP A 1 395 ? 22.365 91.100 -6.356 1.00 92.15 411 TRP A O 1
ATOM 3040 N N . TRP A 1 396 ? 21.541 90.850 -8.418 1.00 89.99 412 TRP A N 1
ATOM 3041 C CA . TRP A 1 396 ? 20.613 89.810 -8.014 1.00 88.82 412 TRP A CA 1
ATOM 3042 C C . TRP A 1 396 ? 21.299 88.666 -7.298 1.00 89.96 412 TRP A C 1
ATOM 3043 O O . TRP A 1 396 ? 20.682 87.957 -6.515 1.00 89.46 412 TRP A O 1
ATOM 3054 N N . GLY A 1 397 ? 22.576 88.468 -7.586 1.00 92.11 413 GLY A N 1
ATOM 3055 C CA . GLY A 1 397 ? 23.325 87.411 -6.938 1.00 94.23 413 GLY A CA 1
ATOM 3056 C C . GLY A 1 397 ? 23.417 87.653 -5.445 1.00 95.89 413 GLY A C 1
ATOM 3057 O O . GLY A 1 397 ? 23.380 86.713 -4.654 1.00 96.35 413 GLY A O 1
ATOM 3058 N N . GLU A 1 398 ? 23.538 88.924 -5.068 1.00 97.47 414 GLU A N 1
ATOM 3059 C CA . GLU A 1 398 ? 23.638 89.327 -3.669 1.00 99.05 414 GLU A CA 1
ATOM 3060 C C . GLU A 1 398 ? 22.268 89.406 -3.031 1.00 98.10 414 GLU A C 1
ATOM 3061 O O . GLU A 1 398 ? 21.997 88.744 -2.039 1.00 98.03 414 GLU A O 1
ATOM 3067 N N . PHE A 1 399 ? 21.350 90.086 -3.669 1.00 97.41 415 PHE A N 1
ATOM 3068 C CA . PHE A 1 399 ? 20.102 90.360 -3.020 1.00 98.46 415 PHE A CA 1
ATOM 3069 C C . PHE A 1 399 ? 19.463 89.052 -2.614 1.00 98.82 415 PHE A C 1
ATOM 3070 O O . PHE A 1 399 ? 18.573 89.029 -1.773 1.00 100.38 415 PHE A O 1
ATOM 3078 N N . GLN A 1 400 ? 19.890 87.962 -3.233 1.00 98.47 416 GLN A N 1
ATOM 3079 C CA . GLN A 1 400 ? 19.176 86.695 -3.097 1.00 98.30 416 GLN A CA 1
ATOM 3080 C C . GLN A 1 400 ? 19.745 85.844 -1.990 1.00 98.17 416 GLN A C 1
ATOM 3081 O O . GLN A 1 400 ? 19.119 84.881 -1.566 1.00 97.54 416 GLN A O 1
ATOM 3087 N N . VAL A 1 401 ? 20.938 86.199 -1.527 1.00 99.55 417 VAL A N 1
ATOM 3088 C CA . VAL A 1 401 ? 21.620 85.445 -0.477 1.00 101.18 417 VAL A CA 1
ATOM 3089 C C . VAL A 1 401 ? 21.813 86.301 0.771 1.00 102.53 417 VAL A C 1
ATOM 3090 O O . VAL A 1 401 ? 22.249 85.800 1.804 1.00 103.18 417 VAL A O 1
ATOM 3094 N N . SER A 1 402 ? 21.496 87.588 0.667 1.00 103.10 418 SER A N 1
ATOM 3095 C CA . SER A 1 402 ? 21.666 88.518 1.775 1.00 103.40 418 SER A CA 1
ATOM 3096 C C . SER A 1 402 ? 20.637 88.261 2.876 1.00 104.45 418 SER A C 1
ATOM 3097 O O . SER A 1 402 ? 19.743 87.435 2.720 1.00 103.83 418 SER A O 1
ATOM 3100 N N . ALA A 1 403 ? 20.771 88.960 3.998 1.00 106.13 419 ALA A N 1
ATOM 3101 C CA . ALA A 1 403 ? 19.760 88.875 5.041 1.00 107.55 419 ALA A CA 1
ATOM 3102 C C . ALA A 1 403 ? 18.840 90.089 4.933 1.00 108.51 419 ALA A C 1
ATOM 3103 O O . ALA A 1 403 ? 19.239 91.112 4.370 1.00 109.26 419 ALA A O 1
ATOM 3105 N N . PRO A 1 404 ? 17.608 89.981 5.469 1.00 108.20 420 PRO A N 1
ATOM 3106 C CA . PRO A 1 404 ? 16.619 91.067 5.410 1.00 108.83 420 PRO A CA 1
ATOM 3107 C C . PRO A 1 404 ? 17.147 92.458 5.819 1.00 110.29 420 PRO A C 1
ATOM 3108 O O . PRO A 1 404 ? 16.721 93.452 5.225 1.00 109.49 420 PRO A O 1
ATOM 3112 N N . PRO A 1 405 ? 18.047 92.535 6.820 1.00 111.55 421 PRO A N 1
ATOM 3113 C CA . PRO A 1 405 ? 18.693 93.824 7.091 1.00 112.78 421 PRO A CA 1
ATOM 3114 C C . PRO A 1 405 ? 19.441 94.314 5.863 1.00 114.07 421 PRO A C 1
ATOM 3115 O O . PRO A 1 405 ? 19.105 95.359 5.309 1.00 114.78 421 PRO A O 1
ATOM 3119 N N . ASP A 1 406 ? 20.449 93.557 5.445 1.00 114.74 422 ASP A N 1
ATOM 3120 C CA . ASP A 1 406 ? 21.201 93.906 4.252 1.00 115.31 422 ASP A CA 1
ATOM 3121 C C . ASP A 1 406 ? 20.254 94.118 3.074 1.00 115.75 422 ASP A C 1
ATOM 3122 O O . ASP A 1 406 ? 20.280 95.169 2.428 1.00 115.66 422 ASP A O 1
ATOM 3127 N N . GLN A 1 407 ? 19.423 93.111 2.804 1.00 115.86 423 GLN A N 1
ATOM 3128 C CA . GLN A 1 407 ? 18.474 93.154 1.691 1.00 116.30 423 GLN A CA 1
ATOM 3129 C C . GLN A 1 407 ? 17.644 94.431 1.731 1.00 117.96 423 GLN A C 1
ATOM 3130 O O . GLN A 1 407 ? 17.485 95.109 0.715 1.00 118.96 423 GLN A O 1
ATOM 3136 N N . LYS A 1 408 ? 17.113 94.749 2.910 1.00 118.71 424 LYS A N 1
ATOM 3137 C CA . LYS A 1 408 ? 16.366 95.988 3.103 1.00 118.63 424 LYS A CA 1
ATOM 3138 C C . LYS A 1 408 ? 17.154 97.107 2.423 1.00 118.57 424 LYS A C 1
ATOM 3139 O O . LYS A 1 408 ? 16.671 97.739 1.469 1.00 117.64 424 LYS A O 1
ATOM 3145 N N . GLY A 1 409 ? 18.385 97.307 2.899 1.00 118.73 425 GLY A N 1
ATOM 3146 C CA . GLY A 1 409 ? 19.274 98.341 2.394 1.00 120.08 425 GLY A CA 1
ATOM 3147 C C . GLY A 1 409 ? 19.341 98.443 0.877 1.00 121.19 425 GLY A C 1
ATOM 3148 O O . GLY A 1 409 ? 19.124 99.519 0.302 1.00 122.01 425 GLY A O 1
ATOM 3149 N N . MET A 1 410 ? 19.631 97.322 0.224 1.00 121.05 426 MET A N 1
ATOM 3150 C CA . MET A 1 410 ? 19.898 97.329 -1.209 1.00 120.20 426 MET A CA 1
ATOM 3151 C C . MET A 1 410 ? 18.812 98.012 -2.029 1.00 118.80 426 MET A C 1
ATOM 3152 O O . MET A 1 410 ? 19.040 98.384 -3.174 1.00 118.85 426 MET A O 1
ATOM 3157 N N . LEU A 1 411 ? 17.641 98.205 -1.442 1.00 117.25 427 LEU A N 1
ATOM 3158 C CA . LEU A 1 411 ? 16.506 98.663 -2.226 1.00 116.00 427 LEU A CA 1
ATOM 3159 C C . LEU A 1 411 ? 16.242 100.162 -2.236 1.00 116.29 427 LEU A C 1
ATOM 3160 O O . LEU A 1 411 ? 15.605 100.666 -3.164 1.00 115.21 427 LEU A O 1
ATOM 3165 N N . GLN B 1 1 ? -21.138 107.596 30.077 1.00 113.03 17 GLN B N 1
ATOM 3166 C CA . GLN B 1 1 ? -21.473 106.324 29.436 1.00 113.91 17 GLN B CA 1
ATOM 3167 C C . GLN B 1 1 ? -22.238 106.537 28.140 1.00 112.46 17 GLN B C 1
ATOM 3168 O O . GLN B 1 1 ? -23.334 107.095 28.152 1.00 113.59 17 GLN B O 1
ATOM 3174 N N . VAL B 1 2 ? -21.675 106.074 27.028 1.00 109.77 18 VAL B N 1
ATOM 3175 C CA . VAL B 1 2 ? -22.294 106.299 25.723 1.00 106.14 18 VAL B CA 1
ATOM 3176 C C . VAL B 1 2 ? -22.491 105.004 24.925 1.00 103.81 18 VAL B C 1
ATOM 3177 O O . VAL B 1 2 ? -21.570 104.492 24.296 1.00 102.84 18 VAL B O 1
ATOM 3181 N N . THR B 1 3 ? -23.715 104.495 24.946 1.00 101.60 19 THR B N 1
ATOM 3182 C CA . THR B 1 3 ? -24.001 103.162 24.436 1.00 99.45 19 THR B CA 1
ATOM 3183 C C . THR B 1 3 ? -24.176 103.089 22.909 1.00 98.27 19 THR B C 1
ATOM 3184 O O . THR B 1 3 ? -24.111 102.008 22.329 1.00 98.52 19 THR B O 1
ATOM 3188 N N . VAL B 1 4 ? -24.386 104.220 22.244 1.00 96.74 20 VAL B N 1
ATOM 3189 C CA . VAL B 1 4 ? -24.568 104.163 20.789 1.00 95.80 20 VAL B CA 1
ATOM 3190 C C . VAL B 1 4 ? -23.898 105.321 20.038 1.00 95.35 20 VAL B C 1
ATOM 3191 O O . VAL B 1 4 ? -24.182 106.494 20.282 1.00 94.29 20 VAL B O 1
ATOM 3195 N N . ILE B 1 5 ? -22.986 104.987 19.135 1.00 95.29 21 ILE B N 1
ATOM 3196 C CA . ILE B 1 5 ? -22.301 106.021 18.371 1.00 96.13 21 ILE B CA 1
ATOM 3197 C C . ILE B 1 5 ? -22.869 106.143 16.955 1.00 97.66 21 ILE B C 1
ATOM 3198 O O . ILE B 1 5 ? -22.957 105.152 16.225 1.00 97.27 21 ILE B O 1
ATOM 3203 N N . PRO B 1 6 ? -23.271 107.367 16.570 1.00 98.91 22 PRO B N 1
ATOM 3204 C CA . PRO B 1 6 ? -23.853 107.631 15.251 1.00 99.60 22 PRO B CA 1
ATOM 3205 C C . PRO B 1 6 ? -22.776 107.816 14.178 1.00 101.32 22 PRO B C 1
ATOM 3206 O O . PRO B 1 6 ? -21.705 108.363 14.458 1.00 101.04 22 PRO B O 1
ATOM 3210 N N . ARG B 1 7 ? -23.057 107.443 12.947 1.00 103.06 23 ARG B N 1
ATOM 3211 C CA . ARG B 1 7 ? -22.006 107.330 11.957 1.00 105.05 23 ARG B CA 1
ATOM 3212 C C . ARG B 1 7 ? -21.263 108.640 11.770 1.00 106.26 23 ARG B C 1
ATOM 3213 O O . ARG B 1 7 ? -20.148 108.663 11.263 1.00 106.45 23 ARG B O 1
ATOM 3221 N N . GLU B 1 8 ? -21.902 109.731 12.149 1.00 108.41 24 GLU B N 1
ATOM 3222 C CA . GLU B 1 8 ? -21.360 111.069 11.922 1.00 110.44 24 GLU B CA 1
ATOM 3223 C C . GLU B 1 8 ? -20.463 111.499 13.066 1.00 110.87 24 GLU B C 1
ATOM 3224 O O . GLU B 1 8 ? -19.860 112.572 13.037 1.00 111.38 24 GLU B O 1
ATOM 3230 N N . GLN B 1 9 ? -20.394 110.663 14.090 1.00 110.99 25 GLN B N 1
ATOM 3231 C CA . GLN B 1 9 ? -19.506 110.936 15.200 1.00 111.32 25 GLN B CA 1
ATOM 3232 C C . GLN B 1 9 ? -18.425 109.893 15.229 1.00 110.65 25 GLN B C 1
ATOM 3233 O O . GLN B 1 9 ? -17.390 110.092 15.859 1.00 110.45 25 GLN B O 1
ATOM 3239 N N . HIS B 1 10 ? -18.664 108.770 14.560 1.00 109.96 26 HIS B N 1
ATOM 3240 C CA . HIS B 1 10 ? -17.680 107.704 14.604 1.00 109.26 26 HIS B CA 1
ATOM 3241 C C . HIS B 1 10 ? -16.821 107.632 13.371 1.00 110.70 26 HIS B C 1
ATOM 3242 O O . HIS B 1 10 ? -17.325 107.580 12.252 1.00 109.37 26 HIS B O 1
ATOM 3249 N N . ALA B 1 11 ? -15.523 107.459 13.557 1.00 113.50 27 ALA B N 1
ATOM 3250 C CA . ALA B 1 11 ? -14.609 107.597 12.446 1.00 116.08 27 ALA B CA 1
ATOM 3251 C C . ALA B 1 11 ? -15.084 106.769 11.271 1.00 117.45 27 ALA B C 1
ATOM 3252 O O . ALA B 1 11 ? -15.444 105.600 11.384 1.00 116.36 27 ALA B O 1
ATOM 3254 N N . ILE B 1 12 ? -15.094 107.431 10.124 1.00 120.12 28 ILE B N 1
ATOM 3255 C CA . ILE B 1 12 ? -15.631 106.874 8.901 1.00 121.77 28 ILE B CA 1
ATOM 3256 C C . ILE B 1 12 ? -16.370 105.579 9.157 1.00 119.94 28 ILE B C 1
ATOM 3257 O O . ILE B 1 12 ? -17.584 105.574 9.334 1.00 119.67 28 ILE B O 1
ATOM 3262 N N . SER B 1 13 ? -15.644 104.476 9.158 1.00 117.92 29 SER B N 1
ATOM 3263 C CA . SER B 1 13 ? -16.316 103.212 9.277 1.00 116.65 29 SER B CA 1
ATOM 3264 C C . SER B 1 13 ? -17.299 103.314 8.136 1.00 117.66 29 SER B C 1
ATOM 3265 O O . SER B 1 13 ? -18.467 102.958 8.264 1.00 117.77 29 SER B O 1
ATOM 3268 N N . ARG B 1 14 ? -16.813 103.846 7.020 1.00 117.88 30 ARG B N 1
ATOM 3269 C CA . ARG B 1 14 ? -17.652 104.060 5.843 1.00 117.56 30 ARG B CA 1
ATOM 3270 C C . ARG B 1 14 ? -18.147 102.737 5.285 1.00 115.99 30 ARG B C 1
ATOM 3271 O O . ARG B 1 14 ? -17.370 101.794 5.110 1.00 114.05 30 ARG B O 1
ATOM 3279 N N . LYS B 1 15 ? -19.419 102.639 4.959 1.00 115.65 31 LYS B N 1
ATOM 3280 C CA . LYS B 1 15 ? -19.988 101.336 4.687 1.00 115.60 31 LYS B CA 1
ATOM 3281 C C . LYS B 1 15 ? -19.230 100.713 3.543 1.00 115.25 31 LYS B C 1
ATOM 3282 O O . LYS B 1 15 ? -19.307 99.513 3.306 1.00 115.07 31 LYS B O 1
ATOM 3288 N N . ASP B 1 16 ? -18.519 101.549 2.809 1.00 114.62 32 ASP B N 1
ATOM 3289 C CA . ASP B 1 16 ? -17.854 101.109 1.587 1.00 113.11 32 ASP B CA 1
ATOM 3290 C C . ASP B 1 16 ? -16.498 100.425 1.803 1.00 111.10 32 ASP B C 1
ATOM 3291 O O . ASP B 1 16 ? -15.857 100.009 0.836 1.00 111.19 32 ASP B O 1
ATOM 3296 N N . ILE B 1 17 ? -16.055 100.306 3.052 1.00 108.00 33 ILE B N 1
ATOM 3297 C CA . ILE B 1 17 ? -14.792 99.627 3.310 1.00 103.90 33 ILE B CA 1
ATOM 3298 C C . ILE B 1 17 ? -15.036 98.221 3.838 1.00 102.11 33 ILE B C 1
ATOM 3299 O O . ILE B 1 17 ? -14.127 97.566 4.339 1.00 100.59 33 ILE B O 1
ATOM 3304 N N . SER B 1 18 ? -16.262 97.743 3.687 1.00 101.18 34 SER B N 1
ATOM 3305 C CA . SER B 1 18 ? -16.626 96.471 4.284 1.00 102.04 34 SER B CA 1
ATOM 3306 C C . SER B 1 18 ? -16.674 95.271 3.344 1.00 104.52 34 SER B C 1
ATOM 3307 O O . SER B 1 18 ? -17.349 94.281 3.627 1.00 105.12 34 SER B O 1
ATOM 3310 N N . GLU B 1 19 ? -16.046 95.367 2.182 1.00 107.91 35 GLU B N 1
ATOM 3311 C CA . GLU B 1 19 ? -16.004 94.235 1.254 1.00 110.65 35 GLU B CA 1
ATOM 3312 C C . GLU B 1 19 ? -17.413 93.717 1.016 1.00 110.07 35 GLU B C 1
ATOM 3313 O O . GLU B 1 19 ? -18.331 94.507 0.846 1.00 109.98 35 GLU B O 1
ATOM 3319 N N . ASN B 1 20 ? -17.617 92.402 1.049 1.00 109.60 36 ASN B N 1
ATOM 3320 C CA . ASN B 1 20 ? -18.993 91.954 1.008 1.00 109.47 36 ASN B CA 1
ATOM 3321 C C . ASN B 1 20 ? -19.351 90.751 1.825 1.00 109.23 36 ASN B C 1
ATOM 3322 O O . ASN B 1 20 ? -19.774 89.715 1.312 1.00 108.94 36 ASN B O 1
ATOM 3327 N N . ALA B 1 21 ? -19.172 90.927 3.123 1.00 108.25 37 ALA B N 1
ATOM 3328 C CA . ALA B 1 21 ? -20.010 90.249 4.075 1.00 107.27 37 ALA B CA 1
ATOM 3329 C C . ALA B 1 21 ? -21.305 91.053 4.114 1.00 106.16 37 ALA B C 1
ATOM 3330 O O . ALA B 1 21 ? -22.306 90.591 4.652 1.00 106.25 37 ALA B O 1
ATOM 3332 N N . LEU B 1 22 ? -21.277 92.260 3.540 1.00 104.61 38 LEU B N 1
ATOM 3333 C CA . LEU B 1 22 ? -22.482 93.083 3.380 1.00 102.36 38 LEU B CA 1
ATOM 3334 C C . LEU B 1 22 ? -23.618 92.230 2.840 1.00 102.78 38 LEU B C 1
ATOM 3335 O O . LEU B 1 22 ? -24.779 92.410 3.201 1.00 102.33 38 LEU B O 1
ATOM 3340 N N . LYS B 1 23 ? -23.276 91.305 1.953 1.00 103.73 39 LYS B N 1
ATOM 3341 C CA . LYS B 1 23 ? -24.284 90.454 1.351 1.00 104.14 39 LYS B CA 1
ATOM 3342 C C . LYS B 1 23 ? -24.786 89.487 2.420 1.00 103.50 39 LYS B C 1
ATOM 3343 O O . LYS B 1 23 ? -25.969 89.127 2.450 1.00 104.02 39 LYS B O 1
ATOM 3349 N N . VAL B 1 24 ? -23.888 89.107 3.324 1.00 102.05 40 VAL B N 1
ATOM 3350 C CA . VAL B 1 24 ? -24.218 88.169 4.398 1.00 99.97 40 VAL B CA 1
ATOM 3351 C C . VAL B 1 24 ? -25.133 88.766 5.471 1.00 99.82 40 VAL B C 1
ATOM 3352 O O . VAL B 1 24 ? -25.932 88.057 6.084 1.00 99.33 40 VAL B O 1
ATOM 3356 N N . MET B 1 25 ? -25.011 90.069 5.687 1.00 99.48 41 MET B N 1
ATOM 3357 C CA . MET B 1 25 ? -25.859 90.779 6.634 1.00 99.82 41 MET B CA 1
ATOM 3358 C C . MET B 1 25 ? -27.215 91.168 6.045 1.00 101.95 41 MET B C 1
ATOM 3359 O O . MET B 1 25 ? -28.253 90.876 6.642 1.00 102.50 41 MET B O 1
ATOM 3364 N N . TYR B 1 26 ? -27.195 91.850 4.896 1.00 103.41 42 TYR B N 1
ATOM 3365 C CA . TYR B 1 26 ? -28.415 92.282 4.220 1.00 103.98 42 TYR B CA 1
ATOM 3366 C C . TYR B 1 26 ? -29.365 91.110 4.143 1.00 103.34 42 TYR B C 1
ATOM 3367 O O . TYR B 1 26 ? -30.579 91.284 4.171 1.00 102.98 42 TYR B O 1
ATOM 3376 N N . ARG B 1 27 ? -28.805 89.911 4.030 1.00 102.30 43 ARG B N 1
ATOM 3377 C CA . ARG B 1 27 ? -29.623 88.715 3.926 1.00 101.84 43 ARG B CA 1
ATOM 3378 C C . ARG B 1 27 ? -30.343 88.470 5.248 1.00 100.81 43 ARG B C 1
ATOM 3379 O O . ARG B 1 27 ? -31.554 88.240 5.273 1.00 100.80 43 ARG B O 1
ATOM 3387 N N . LEU B 1 28 ? -29.588 88.531 6.345 1.00 100.18 44 LEU B N 1
ATOM 3388 C CA . LEU B 1 28 ? -30.151 88.400 7.689 1.00 100.00 44 LEU B CA 1
ATOM 3389 C C . LEU B 1 28 ? -31.092 89.549 8.000 1.00 99.96 44 LEU B C 1
ATOM 3390 O O . LEU B 1 28 ? -32.218 89.331 8.440 1.00 99.27 44 LEU B O 1
ATOM 3395 N N . ASN B 1 29 ? -30.614 90.772 7.786 1.00 100.47 45 ASN B N 1
ATOM 3396 C CA . ASN B 1 29 ? -31.439 91.957 7.972 1.00 100.74 45 ASN B CA 1
ATOM 3397 C C . ASN B 1 29 ? -32.788 91.862 7.230 1.00 100.59 45 ASN B C 1
ATOM 3398 O O . ASN B 1 29 ? -33.820 92.282 7.758 1.00 100.17 45 ASN B O 1
ATOM 3403 N N . LYS B 1 30 ? -32.781 91.291 6.024 1.00 100.74 46 LYS B N 1
ATOM 3404 C CA . LYS B 1 30 ? -34.018 91.089 5.255 1.00 99.89 46 LYS B CA 1
ATOM 3405 C C . LYS B 1 30 ? -34.964 90.093 5.943 1.00 98.84 46 LYS B C 1
ATOM 3406 O O . LYS B 1 30 ? -36.181 90.136 5.742 1.00 98.47 46 LYS B O 1
ATOM 3412 N N . ALA B 1 31 ? -34.412 89.199 6.757 1.00 98.00 47 ALA B N 1
ATOM 3413 C CA . ALA B 1 31 ? -35.214 88.115 7.331 1.00 97.27 47 ALA B CA 1
ATOM 3414 C C . ALA B 1 31 ? -35.672 88.323 8.782 1.00 96.42 47 ALA B C 1
ATOM 3415 O O . ALA B 1 31 ? -36.085 87.372 9.444 1.00 95.70 47 ALA B O 1
ATOM 3417 N N . GLY B 1 32 ? -35.608 89.558 9.270 1.00 95.86 48 GLY B N 1
ATOM 3418 C CA . GLY B 1 32 ? -36.096 89.865 10.606 1.00 95.71 48 GLY B CA 1
ATOM 3419 C C . GLY B 1 32 ? -35.082 89.570 11.695 1.00 95.79 48 GLY B C 1
ATOM 3420 O O . GLY B 1 32 ? -35.436 89.238 12.831 1.00 96.34 48 GLY B O 1
ATOM 3421 N N . TYR B 1 33 ? -33.812 89.705 11.336 1.00 95.07 49 TYR B N 1
ATOM 3422 C CA . TYR B 1 33 ? -32.716 89.429 12.242 1.00 93.43 49 TYR B CA 1
ATOM 3423 C C . TYR B 1 33 ? -31.804 90.638 12.335 1.00 94.36 49 TYR B C 1
ATOM 3424 O O . TYR B 1 33 ? -31.974 91.616 11.603 1.00 94.43 49 TYR B O 1
ATOM 3433 N N . GLU B 1 34 ? -30.826 90.566 13.230 1.00 95.41 50 GLU B N 1
ATOM 3434 C CA . GLU B 1 34 ? -29.911 91.677 13.421 1.00 96.25 50 GLU B CA 1
ATOM 3435 C C . GLU B 1 34 ? -28.524 91.272 12.976 1.00 95.13 50 GLU B C 1
ATOM 3436 O O . GLU B 1 34 ? -28.084 90.149 13.223 1.00 95.20 50 GLU B O 1
ATOM 3442 N N . ALA B 1 35 ? -27.834 92.184 12.308 1.00 92.97 51 ALA B N 1
ATOM 3443 C CA . ALA B 1 35 ? -26.519 91.863 11.788 1.00 90.24 51 ALA B CA 1
ATOM 3444 C C . ALA B 1 35 ? -25.489 92.854 12.288 1.00 88.69 51 ALA B C 1
ATOM 3445 O O . ALA B 1 35 ? -25.513 94.036 11.927 1.00 88.02 51 ALA B O 1
ATOM 3447 N N . TRP B 1 36 ? -24.572 92.368 13.110 1.00 87.24 52 TRP B N 1
ATOM 3448 C CA . TRP B 1 36 ? -23.547 93.242 13.637 1.00 86.45 52 TRP B CA 1
ATOM 3449 C C . TRP B 1 36 ? -22.150 92.784 13.271 1.00 84.28 52 TRP B C 1
ATOM 3450 O O . TRP B 1 36 ? -21.886 91.592 13.116 1.00 82.21 52 TRP B O 1
ATOM 3461 N N . LEU B 1 37 ? -21.257 93.754 13.146 1.00 81.91 53 LEU B N 1
ATOM 3462 C CA . LEU B 1 37 ? -19.878 93.488 12.781 1.00 80.41 53 LEU B CA 1
ATOM 3463 C C . LEU B 1 37 ? -18.970 93.628 13.996 1.00 79.91 53 LEU B C 1
ATOM 3464 O O . LEU B 1 37 ? -18.777 94.726 14.516 1.00 78.57 53 LEU B O 1
ATOM 3469 N N . VAL B 1 38 ? -18.397 92.516 14.436 1.00 80.25 54 VAL B N 1
ATOM 3470 C CA . VAL B 1 38 ? -17.692 92.502 15.710 1.00 80.79 54 VAL B CA 1
ATOM 3471 C C . VAL B 1 38 ? -16.192 92.334 15.698 1.00 81.01 54 VAL B C 1
ATOM 3472 O O . VAL B 1 38 ? -15.616 91.649 14.861 1.00 82.78 54 VAL B O 1
ATOM 3476 N N . GLY B 1 39 ? -15.569 92.960 16.677 1.00 80.45 55 GLY B N 1
ATOM 3477 C CA . GLY B 1 39 ? -14.210 92.632 17.011 1.00 80.63 55 GLY B CA 1
ATOM 3478 C C . GLY B 1 39 ? -13.165 93.206 16.104 1.00 80.20 55 GLY B C 1
ATOM 3479 O O . GLY B 1 39 ? -13.176 94.401 15.793 1.00 78.26 55 GLY B O 1
ATOM 3480 N N . GLY B 1 40 ? -12.248 92.334 15.698 1.00 81.34 56 GLY B N 1
ATOM 3481 C CA . GLY B 1 40 ? -11.054 92.742 14.981 1.00 83.60 56 GLY B CA 1
ATOM 3482 C C . GLY B 1 40 ? -11.303 93.800 13.925 1.00 84.82 56 GLY B C 1
ATOM 3483 O O . GLY B 1 40 ? -10.787 94.921 14.012 1.00 83.81 56 GLY B O 1
ATOM 3484 N N . GLY B 1 41 ? -12.104 93.434 12.927 1.00 85.96 57 GLY B N 1
ATOM 3485 C CA . GLY B 1 41 ? -12.354 94.295 11.792 1.00 85.97 57 GLY B CA 1
ATOM 3486 C C . GLY B 1 41 ? -12.816 95.670 12.204 1.00 85.80 57 GLY B C 1
ATOM 3487 O O . GLY B 1 41 ? -12.259 96.681 11.757 1.00 85.82 57 GLY B O 1
ATOM 3488 N N . VAL B 1 42 ? -13.823 95.702 13.073 1.00 84.81 58 VAL B N 1
ATOM 3489 C CA . VAL B 1 42 ? -14.482 96.954 13.432 1.00 83.25 58 VAL B CA 1
ATOM 3490 C C . VAL B 1 42 ? -13.594 97.864 14.269 1.00 84.36 58 VAL B C 1
ATOM 3491 O O . VAL B 1 42 ? -13.682 99.096 14.181 1.00 82.36 58 VAL B O 1
ATOM 3495 N N . ARG B 1 43 ? -12.715 97.250 15.052 1.00 87.31 59 ARG B N 1
ATOM 3496 C CA . ARG B 1 43 ? -11.621 97.985 15.677 1.00 91.27 59 ARG B CA 1
ATOM 3497 C C . ARG B 1 43 ? -10.866 98.736 14.579 1.00 93.01 59 ARG B C 1
ATOM 3498 O O . ARG B 1 43 ? -10.912 99.967 14.489 1.00 92.92 59 ARG B O 1
ATOM 3506 N N . ASP B 1 44 ? -10.193 97.967 13.731 1.00 94.93 60 ASP B N 1
ATOM 3507 C CA . ASP B 1 44 ? -9.344 98.502 12.679 1.00 95.53 60 ASP B CA 1
ATOM 3508 C C . ASP B 1 44 ? -10.024 99.594 11.872 1.00 93.89 60 ASP B C 1
ATOM 3509 O O . ASP B 1 44 ? -9.460 100.667 11.697 1.00 93.74 60 ASP B O 1
ATOM 3514 N N . LEU B 1 45 ? -11.232 99.327 11.383 1.00 91.90 61 LEU B N 1
ATOM 3515 C CA . LEU B 1 45 ? -11.980 100.345 10.650 1.00 89.82 61 LEU B CA 1
ATOM 3516 C C . LEU B 1 45 ? -11.982 101.687 11.372 1.00 89.17 61 LEU B C 1
ATOM 3517 O O . LEU B 1 45 ? -11.533 102.679 10.815 1.00 88.14 61 LEU B O 1
ATOM 3522 N N . LEU B 1 46 ? -12.477 101.719 12.608 1.00 88.89 62 LEU B N 1
ATOM 3523 C CA . LEU B 1 46 ? -12.428 102.944 13.412 1.00 88.11 62 LEU B CA 1
ATOM 3524 C C . LEU B 1 46 ? -11.014 103.495 13.476 1.00 88.74 62 LEU B C 1
ATOM 3525 O O . LEU B 1 46 ? -10.801 104.708 13.448 1.00 86.45 62 LEU B O 1
ATOM 3530 N N . LEU B 1 47 ? -10.056 102.582 13.594 1.00 91.81 63 LEU B N 1
ATOM 3531 C CA . LEU B 1 47 ? -8.643 102.929 13.697 1.00 94.60 63 LEU B CA 1
ATOM 3532 C C . LEU B 1 47 ? -8.127 103.636 12.446 1.00 96.75 63 LEU B C 1
ATOM 3533 O O . LEU B 1 47 ? -7.208 104.460 12.519 1.00 96.19 63 LEU B O 1
ATOM 3538 N N . GLY B 1 48 ? -8.726 103.297 11.304 1.00 98.51 64 GLY B N 1
ATOM 3539 C CA . GLY B 1 48 ? -8.337 103.844 10.013 1.00 99.67 64 GLY B CA 1
ATOM 3540 C C . GLY B 1 48 ? -7.809 102.768 9.080 1.00 100.44 64 GLY B C 1
ATOM 3541 O O . GLY B 1 48 ? -8.037 102.814 7.868 1.00 99.63 64 GLY B O 1
ATOM 3542 N N . LYS B 1 49 ? -7.207 101.751 9.692 1.00 101.82 65 LYS B N 1
ATOM 3543 C CA . LYS B 1 49 ? -6.532 100.624 9.038 1.00 102.97 65 LYS B CA 1
ATOM 3544 C C . LYS B 1 49 ? -7.456 99.610 8.363 1.00 103.34 65 LYS B C 1
ATOM 3545 O O . LYS B 1 49 ? -8.670 99.667 8.510 1.00 103.48 65 LYS B O 1
ATOM 3551 N N . LYS B 1 50 ? -6.861 98.714 7.578 1.00 103.57 66 LYS B N 1
ATOM 3552 C CA . LYS B 1 50 ? -7.611 97.783 6.745 1.00 104.22 66 LYS B CA 1
ATOM 3553 C C . LYS B 1 50 ? -7.891 96.449 7.437 1.00 102.89 66 LYS B C 1
ATOM 3554 O O . LYS B 1 50 ? -6.982 95.666 7.707 1.00 101.55 66 LYS B O 1
ATOM 3560 N N . PRO B 1 51 ? -9.167 96.192 7.722 1.00 102.68 67 PRO B N 1
ATOM 3561 C CA . PRO B 1 51 ? -9.634 94.950 8.344 1.00 103.14 67 PRO B CA 1
ATOM 3562 C C . PRO B 1 51 ? -9.047 93.722 7.669 1.00 103.40 67 PRO B C 1
ATOM 3563 O O . PRO B 1 51 ? -8.941 93.696 6.442 1.00 103.89 67 PRO B O 1
ATOM 3567 N N . LYS B 1 52 ? -8.675 92.723 8.466 1.00 102.78 68 LYS B N 1
ATOM 3568 C CA . LYS B 1 52 ? -8.147 91.468 7.943 1.00 101.85 68 LYS B CA 1
ATOM 3569 C C . LYS B 1 52 ? -9.195 90.374 8.033 1.00 100.36 68 LYS B C 1
ATOM 3570 O O . LYS B 1 52 ? -9.140 89.368 7.326 1.00 99.50 68 LYS B O 1
ATOM 3576 N N . ASP B 1 53 ? -10.155 90.583 8.918 1.00 99.46 69 ASP B N 1
ATOM 3577 C CA . ASP B 1 53 ? -11.278 89.676 9.044 1.00 98.95 69 ASP B CA 1
ATOM 3578 C C . ASP B 1 53 ? -12.544 90.496 9.075 1.00 96.25 69 ASP B C 1
ATOM 3579 O O . ASP B 1 53 ? -12.508 91.711 9.252 1.00 94.04 69 ASP B O 1
ATOM 3584 N N . PHE B 1 54 ? -13.660 89.815 8.879 1.00 94.63 70 PHE B N 1
ATOM 3585 C CA . PHE B 1 54 ? -14.967 90.389 9.104 1.00 94.00 70 PHE B CA 1
ATOM 3586 C C . PHE B 1 54 ? -15.782 89.288 9.740 1.00 94.42 70 PHE B C 1
ATOM 3587 O O . PHE B 1 54 ? -16.036 88.246 9.134 1.00 95.37 70 PHE B O 1
ATOM 3595 N N . ASP B 1 55 ? -16.144 89.496 10.994 1.00 93.60 71 ASP B N 1
ATOM 3596 C CA . ASP B 1 55 ? -16.901 88.500 11.713 1.00 91.76 71 ASP B CA 1
ATOM 3597 C C . ASP B 1 55 ? -18.233 89.159 11.984 1.00 89.12 71 ASP B C 1
ATOM 3598 O O . ASP B 1 55 ? -18.276 90.364 12.219 1.00 88.43 71 ASP B O 1
ATOM 3603 N N . VAL B 1 56 ? -19.327 88.411 11.907 1.00 86.87 72 VAL B N 1
ATOM 3604 C CA . VAL B 1 56 ? -20.611 88.995 12.289 1.00 85.86 72 VAL B CA 1
ATOM 3605 C C . VAL B 1 56 ? -21.353 88.184 13.337 1.00 85.81 72 VAL B C 1
ATOM 3606 O O . VAL B 1 56 ? -21.071 87.002 13.554 1.00 84.53 72 VAL B O 1
ATOM 3610 N N . THR B 1 57 ? -22.314 88.842 13.977 1.00 86.02 73 THR B N 1
ATOM 3611 C CA . THR B 1 57 ? -23.079 88.236 15.051 1.00 86.77 73 THR B CA 1
ATOM 3612 C C . THR B 1 57 ? -24.539 88.578 14.862 1.00 86.60 73 THR B C 1
ATOM 3613 O O . THR B 1 57 ? -24.871 89.595 14.247 1.00 84.41 73 THR B O 1
ATOM 3617 N N . THR B 1 58 ? -25.410 87.724 15.385 1.00 87.99 74 THR B N 1
ATOM 3618 C CA . THR B 1 58 ? -26.839 87.885 15.169 1.00 89.99 74 THR B CA 1
ATOM 3619 C C . THR B 1 58 ? -27.697 87.158 16.189 1.00 90.64 74 THR B C 1
ATOM 3620 O O . THR B 1 58 ? -27.315 86.110 16.711 1.00 90.28 74 THR B O 1
ATOM 3624 N N . ASN B 1 59 ? -28.878 87.709 16.440 1.00 91.86 75 ASN B N 1
ATOM 3625 C CA . ASN B 1 59 ? -29.842 87.081 17.328 1.00 92.61 75 ASN B CA 1
ATOM 3626 C C . ASN B 1 59 ? -30.508 85.894 16.667 1.00 92.38 75 ASN B C 1
ATOM 3627 O O . ASN B 1 59 ? -31.450 85.311 17.204 1.00 90.90 75 ASN B O 1
ATOM 3632 N N . ALA B 1 60 ? -30.023 85.542 15.488 1.00 94.59 76 ALA B N 1
ATOM 3633 C CA . ALA B 1 60 ? -30.548 84.385 14.799 1.00 98.12 76 ALA B CA 1
ATOM 3634 C C . ALA B 1 60 ? -29.934 83.143 15.420 1.00 101.27 76 ALA B C 1
ATOM 3635 O O . ALA B 1 60 ? -28.723 83.088 15.616 1.00 103.40 76 ALA B O 1
ATOM 3637 N N . THR B 1 61 ? -30.761 82.150 15.737 1.00 103.61 77 THR B N 1
ATOM 3638 C CA . THR B 1 61 ? -30.248 80.880 16.242 1.00 105.83 77 THR B CA 1
ATOM 3639 C C . THR B 1 61 ? -29.385 80.201 15.164 1.00 108.20 77 THR B C 1
ATOM 3640 O O . THR B 1 61 ? -29.475 80.544 13.993 1.00 107.95 77 THR B O 1
ATOM 3644 N N . PRO B 1 62 ? -28.523 79.253 15.555 1.00 110.82 78 PRO B N 1
ATOM 3645 C CA . PRO B 1 62 ? -27.594 78.652 14.590 1.00 113.11 78 PRO B CA 1
ATOM 3646 C C . PRO B 1 62 ? -28.284 77.719 13.616 1.00 114.93 78 PRO B C 1
ATOM 3647 O O . PRO B 1 62 ? -27.739 77.431 12.552 1.00 115.14 78 PRO B O 1
ATOM 3651 N N . GLU B 1 63 ? -29.462 77.236 13.986 1.00 116.50 79 GLU B N 1
ATOM 3652 C CA . GLU B 1 63 ? -30.254 76.445 13.063 1.00 117.64 79 GLU B CA 1
ATOM 3653 C C . GLU B 1 63 ? -31.143 77.352 12.223 1.00 116.63 79 GLU B C 1
ATOM 3654 O O . GLU B 1 63 ? -31.620 76.954 11.166 1.00 116.57 79 GLU B O 1
ATOM 3660 N N . GLN B 1 64 ? -31.369 78.571 12.698 1.00 116.15 80 GLN B N 1
ATOM 3661 C CA . GLN B 1 64 ? -32.065 79.572 11.895 1.00 116.39 80 GLN B CA 1
ATOM 3662 C C . GLN B 1 64 ? -31.108 80.183 10.887 1.00 116.13 80 GLN B C 1
ATOM 3663 O O . GLN B 1 64 ? -31.520 80.601 9.813 1.00 116.01 80 GLN B O 1
ATOM 3669 N N . VAL B 1 65 ? -29.832 80.260 11.251 1.00 116.44 81 VAL B N 1
ATOM 3670 C CA . VAL B 1 65 ? -28.809 80.742 10.332 1.00 116.39 81 VAL B CA 1
ATOM 3671 C C . VAL B 1 65 ? -28.557 79.656 9.305 1.00 118.09 81 VAL B C 1
ATOM 3672 O O . VAL B 1 65 ? -28.145 79.933 8.182 1.00 117.17 81 VAL B O 1
ATOM 3676 N N . ARG B 1 66 ? -28.826 78.415 9.703 1.00 121.10 82 ARG B N 1
ATOM 3677 C CA . ARG B 1 66 ? -28.736 77.273 8.797 1.00 124.25 82 ARG B CA 1
ATOM 3678 C C . ARG B 1 66 ? -29.743 77.362 7.644 1.00 124.97 82 ARG B C 1
ATOM 3679 O O . ARG B 1 66 ? -29.348 77.400 6.481 1.00 126.55 82 ARG B O 1
ATOM 3687 N N . LYS B 1 67 ? -31.038 77.390 7.959 1.00 124.28 83 LYS B N 1
ATOM 3688 C CA . LYS B 1 67 ? -32.063 77.481 6.919 1.00 122.35 83 LYS B CA 1
ATOM 3689 C C . LYS B 1 67 ? -31.800 78.642 5.961 1.00 121.55 83 LYS B C 1
ATOM 3690 O O . LYS B 1 67 ? -31.732 78.445 4.748 1.00 122.02 83 LYS B O 1
ATOM 3696 N N . LEU B 1 68 ? -31.533 79.815 6.496 1.00 120.15 84 LEU B N 1
ATOM 3697 C CA . LEU B 1 68 ? -31.428 80.997 5.667 1.00 119.76 84 LEU B CA 1
ATOM 3698 C C . LEU B 1 68 ? -30.318 80.855 4.639 1.00 120.61 84 LEU B C 1
ATOM 3699 O O . LEU B 1 68 ? -30.278 81.589 3.659 1.00 120.71 84 LEU B O 1
ATOM 3704 N N . PHE B 1 69 ? -29.397 79.934 4.877 1.00 121.25 85 PHE B N 1
ATOM 3705 C CA . PHE B 1 69 ? -28.236 79.794 3.996 1.00 122.50 85 PHE B CA 1
ATOM 3706 C C . PHE B 1 69 ? -28.026 78.373 3.454 1.00 125.05 85 PHE B C 1
ATOM 3707 O O . PHE B 1 69 ? -26.949 78.051 2.953 1.00 125.86 85 PHE B O 1
ATOM 3715 N N . ARG B 1 70 ? -29.048 77.527 3.543 1.00 127.87 86 ARG B N 1
ATOM 3716 C CA . ARG B 1 70 ? -28.918 76.138 3.106 1.00 130.22 86 ARG B CA 1
ATOM 3717 C C . ARG B 1 70 ? -28.520 76.066 1.637 1.00 131.37 86 ARG B C 1
ATOM 3718 O O . ARG B 1 70 ? -27.961 75.063 1.182 1.00 131.71 86 ARG B O 1
ATOM 3726 N N . ASN B 1 71 ? -28.812 77.140 0.906 1.00 132.11 87 ASN B N 1
ATOM 3727 C CA . ASN B 1 71 ? -28.442 77.248 -0.501 1.00 132.52 87 ASN B CA 1
ATOM 3728 C C . ASN B 1 71 ? -26.974 77.635 -0.697 1.00 132.15 87 ASN B C 1
ATOM 3729 O O . ASN B 1 71 ? -26.358 77.242 -1.686 1.00 132.50 87 ASN B O 1
ATOM 3734 N N . CYS B 1 72 ? -26.414 78.394 0.248 1.00 131.28 88 CYS B N 1
ATOM 3735 C CA . CYS B 1 72 ? -25.013 78.827 0.165 1.00 129.80 88 CYS B CA 1
ATOM 3736 C C . CYS B 1 72 ? -24.011 77.741 0.556 1.00 130.29 88 CYS B C 1
ATOM 3737 O O . CYS B 1 72 ? -24.394 76.647 0.973 1.00 129.44 88 CYS B O 1
ATOM 3740 N N . ARG B 1 73 ? -22.724 78.059 0.424 1.00 131.56 89 ARG B N 1
ATOM 3741 C CA . ARG B 1 73 ? -21.653 77.110 0.738 1.00 133.72 89 ARG B CA 1
ATOM 3742 C C . ARG B 1 73 ? -21.129 77.329 2.153 1.00 133.66 89 ARG B C 1
ATOM 3743 O O . ARG B 1 73 ? -20.303 78.214 2.404 1.00 133.33 89 ARG B O 1
ATOM 3751 N N . LEU B 1 74 ? -21.619 76.505 3.071 1.00 133.39 90 LEU B N 1
ATOM 3752 C CA . LEU B 1 74 ? -21.339 76.676 4.487 1.00 133.64 90 LEU B CA 1
ATOM 3753 C C . LEU B 1 74 ? -20.309 75.682 4.991 1.00 134.67 90 LEU B C 1
ATOM 3754 O O . LEU B 1 74 ? -20.610 74.505 5.165 1.00 134.50 90 LEU B O 1
ATOM 3759 N N . VAL B 1 75 ? -19.105 76.178 5.260 1.00 136.29 91 VAL B N 1
ATOM 3760 C CA . VAL B 1 75 ? -17.958 75.336 5.622 1.00 137.16 91 VAL B CA 1
ATOM 3761 C C . VAL B 1 75 ? -17.911 74.807 7.071 1.00 138.87 91 VAL B C 1
ATOM 3762 O O . VAL B 1 75 ? -17.292 75.412 7.951 1.00 138.19 91 VAL B O 1
ATOM 3766 N N . GLY B 1 76 ? -18.577 73.675 7.295 1.00 141.21 92 GLY B N 1
ATOM 3767 C CA . GLY B 1 76 ? -18.367 72.855 8.480 1.00 144.12 92 GLY B CA 1
ATOM 3768 C C . GLY B 1 76 ? -18.728 73.412 9.849 1.00 146.21 92 GLY B C 1
ATOM 3769 O O . GLY B 1 76 ? -18.730 74.636 10.073 1.00 147.15 92 GLY B O 1
ATOM 3770 N N . ARG B 1 77 ? -19.305 72.551 10.685 1.00 147.36 93 ARG B N 1
ATOM 3771 C CA . ARG B 1 77 ? -19.234 72.406 12.148 1.00 148.11 93 ARG B CA 1
ATOM 3772 C C . ARG B 1 77 ? -19.371 73.555 13.186 1.00 147.23 93 ARG B C 1
ATOM 3773 O O . ARG B 1 77 ? -20.088 74.538 13.017 1.00 147.68 93 ARG B O 1
ATOM 3781 N N . ARG B 1 78 ? -18.590 73.386 14.258 1.00 145.90 94 ARG B N 1
ATOM 3782 C CA . ARG B 1 78 ? -18.377 74.400 15.292 1.00 144.20 94 ARG B CA 1
ATOM 3783 C C . ARG B 1 78 ? -19.618 74.830 16.055 1.00 142.72 94 ARG B C 1
ATOM 3784 O O . ARG B 1 78 ? -20.499 75.457 15.475 1.00 143.87 94 ARG B O 1
ATOM 3792 N N . PHE B 1 79 ? -19.730 74.495 17.340 1.00 140.06 95 PHE B N 1
ATOM 3793 C CA . PHE B 1 79 ? -21.004 74.879 17.972 1.00 137.72 95 PHE B CA 1
ATOM 3794 C C . PHE B 1 79 ? -21.213 76.395 17.942 1.00 136.61 95 PHE B C 1
ATOM 3795 O O . PHE B 1 79 ? -20.247 77.157 18.021 1.00 136.43 95 PHE B O 1
ATOM 3803 N N . ARG B 1 80 ? -22.450 76.768 17.631 1.00 135.30 96 ARG B N 1
ATOM 3804 C CA . ARG B 1 80 ? -22.822 78.135 17.339 1.00 133.75 96 ARG B CA 1
ATOM 3805 C C . ARG B 1 80 ? -21.971 78.406 16.119 1.00 132.50 96 ARG B C 1
ATOM 3806 O O . ARG B 1 80 ? -21.567 77.468 15.435 1.00 133.77 96 ARG B O 1
ATOM 3814 N N . LEU B 1 81 ? -21.701 79.665 15.813 1.00 130.15 97 LEU B N 1
ATOM 3815 C CA . LEU B 1 81 ? -20.687 79.968 14.817 1.00 127.53 97 LEU B CA 1
ATOM 3816 C C . LEU B 1 81 ? -20.810 79.208 13.498 1.00 125.83 97 LEU B C 1
ATOM 3817 O O . LEU B 1 81 ? -20.503 78.023 13.434 1.00 124.93 97 LEU B O 1
ATOM 3822 N N . ALA B 1 82 ? -21.251 79.889 12.451 1.00 123.90 98 ALA B N 1
ATOM 3823 C CA . ALA B 1 82 ? -21.303 79.304 11.114 1.00 122.24 98 ALA B CA 1
ATOM 3824 C C . ALA B 1 82 ? -20.293 79.954 10.148 1.00 122.35 98 ALA B C 1
ATOM 3825 O O . ALA B 1 82 ? -19.963 81.143 10.272 1.00 121.50 98 ALA B O 1
ATOM 3827 N N . HIS B 1 83 ? -19.801 79.161 9.193 1.00 122.59 99 HIS B N 1
ATOM 3828 C CA . HIS B 1 83 ? -18.780 79.618 8.248 1.00 122.37 99 HIS B CA 1
ATOM 3829 C C . HIS B 1 83 ? -19.306 79.715 6.812 1.00 122.38 99 HIS B C 1
ATOM 3830 O O . HIS B 1 83 ? -19.671 78.710 6.199 1.00 122.43 99 HIS B O 1
ATOM 3837 N N . VAL B 1 84 ? -19.342 80.935 6.285 1.00 122.45 100 VAL B N 1
ATOM 3838 C CA . VAL B 1 84 ? -19.802 81.175 4.924 1.00 122.20 100 VAL B CA 1
ATOM 3839 C C . VAL B 1 84 ? -18.611 81.300 3.997 1.00 123.58 100 VAL B C 1
ATOM 3840 O O . VAL B 1 84 ? -17.574 81.851 4.383 1.00 123.79 100 VAL B O 1
ATOM 3844 N N . MET B 1 85 ? -18.754 80.794 2.775 1.00 124.50 101 MET B N 1
A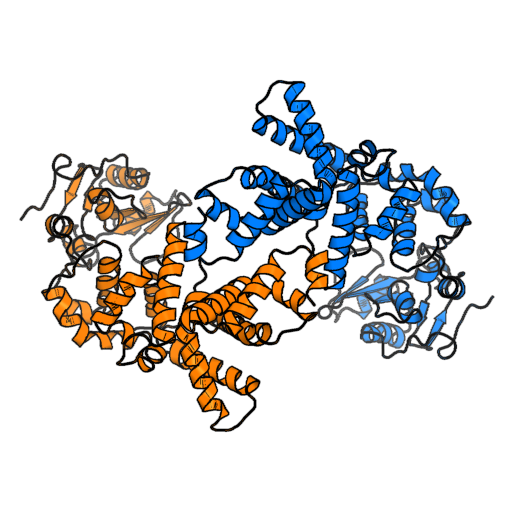TOM 3845 C CA . MET B 1 85 ? -17.655 80.873 1.826 1.00 124.97 101 MET B CA 1
ATOM 3846 C C . MET B 1 85 ? -17.984 81.540 0.488 1.00 123.99 101 MET B C 1
ATOM 3847 O O . MET B 1 85 ? -18.946 81.181 -0.189 1.00 123.45 101 MET B O 1
ATOM 3852 N N . PHE B 1 86 ? -17.170 82.534 0.145 1.00 123.45 102 PHE B N 1
ATOM 3853 C CA . PHE B 1 86 ? -17.125 83.132 -1.177 1.00 122.92 102 PHE B CA 1
ATOM 3854 C C . PHE B 1 86 ? -15.994 82.424 -1.893 1.00 123.66 102 PHE B C 1
ATOM 3855 O O . PHE B 1 86 ? -16.125 82.025 -3.054 1.00 123.15 102 PHE B O 1
ATOM 3863 N N . GLY B 1 87 ? -14.896 82.277 -1.139 1.00 124.24 103 GLY B N 1
ATOM 3864 C CA . GLY B 1 87 ? -13.561 81.900 -1.599 1.00 123.16 103 GLY B CA 1
ATOM 3865 C C . GLY B 1 87 ? -12.555 82.556 -0.658 1.00 121.14 103 GLY B C 1
ATOM 3866 O O . GLY B 1 87 ? -12.860 82.691 0.526 1.00 122.52 103 GLY B O 1
ATOM 3867 N N . PRO B 1 88 ? -11.353 82.934 -1.153 1.00 118.15 104 PRO B N 1
ATOM 3868 C CA . PRO B 1 88 ? -10.425 83.847 -0.475 1.00 117.06 104 PRO B CA 1
ATOM 3869 C C . PRO B 1 88 ? -11.021 85.026 0.320 1.00 116.78 104 PRO B C 1
ATOM 3870 O O . PRO B 1 88 ? -10.348 86.030 0.585 1.00 116.40 104 PRO B O 1
ATOM 3874 N N . GLU B 1 89 ? -12.286 84.874 0.693 1.00 116.48 105 GLU B N 1
ATOM 3875 C CA . GLU B 1 89 ? -12.917 85.623 1.768 1.00 116.30 105 GLU B CA 1
ATOM 3876 C C . GLU B 1 89 ? -13.945 84.663 2.372 1.00 114.76 105 GLU B C 1
ATOM 3877 O O . GLU B 1 89 ? -14.929 84.325 1.713 1.00 114.72 105 GLU B O 1
ATOM 3883 N N . ILE B 1 90 ? -13.702 84.172 3.587 1.00 112.77 106 ILE B N 1
ATOM 3884 C CA . ILE B 1 90 ? -14.762 83.459 4.300 1.00 110.09 106 ILE B CA 1
ATOM 3885 C C . ILE B 1 90 ? -15.259 84.358 5.418 1.00 108.32 106 ILE B C 1
ATOM 3886 O O . ILE B 1 90 ? -14.513 85.183 5.952 1.00 107.63 106 ILE B O 1
ATOM 3891 N N . ILE B 1 91 ? -16.534 84.215 5.748 1.00 106.27 107 ILE B N 1
ATOM 3892 C CA . ILE B 1 91 ? -17.169 85.114 6.693 1.00 104.47 107 ILE B CA 1
ATOM 3893 C C . ILE B 1 91 ? -17.751 84.307 7.839 1.00 105.01 107 ILE B C 1
ATOM 3894 O O . ILE B 1 91 ? -18.493 83.348 7.611 1.00 104.74 107 ILE B O 1
ATOM 3899 N N . GLU B 1 92 ? -17.377 84.689 9.064 1.00 104.63 108 GLU B N 1
ATOM 3900 C CA . GLU B 1 92 ? -17.834 84.026 10.284 1.00 103.70 108 GLU B CA 1
ATOM 3901 C C . GLU B 1 92 ? -19.166 84.614 10.749 1.00 100.93 108 GLU B C 1
ATOM 3902 O O . GLU B 1 92 ? -19.302 85.837 10.891 1.00 100.25 108 GLU B O 1
ATOM 3908 N N . VAL B 1 93 ? -20.151 83.746 10.975 1.00 97.43 109 VAL B N 1
ATOM 3909 C CA . VAL B 1 93 ? -21.465 84.190 11.458 1.00 94.98 109 VAL B CA 1
ATOM 3910 C C . VAL B 1 93 ? -21.875 83.513 12.771 1.00 95.32 109 VAL B C 1
ATOM 3911 O O . VAL B 1 93 ? -22.359 82.373 12.786 1.00 95.49 109 VAL B O 1
ATOM 3915 N N . ALA B 1 94 ? -21.688 84.243 13.870 1.00 94.80 110 ALA B N 1
ATOM 3916 C CA . ALA B 1 94 ? -21.908 83.711 15.210 1.00 94.22 110 ALA B CA 1
ATOM 3917 C C . ALA B 1 94 ? -23.178 84.255 15.837 1.00 94.51 110 ALA B C 1
ATOM 3918 O O . ALA B 1 94 ? -23.516 85.435 15.674 1.00 93.67 110 ALA B O 1
ATOM 3920 N N . THR B 1 95 ? -23.873 83.384 16.561 1.00 94.78 111 THR B N 1
ATOM 3921 C CA . THR B 1 95 ? -25.028 83.786 17.345 1.00 95.00 111 THR B CA 1
ATOM 3922 C C . THR B 1 95 ? -24.580 84.383 18.681 1.00 97.29 111 THR B C 1
ATOM 3923 O O . THR B 1 95 ? -23.621 83.898 19.294 1.00 98.63 111 THR B O 1
ATOM 3927 N N . PHE B 1 96 ? -25.270 85.433 19.125 1.00 98.16 112 PHE B N 1
ATOM 3928 C CA . PHE B 1 96 ? -25.040 86.026 20.444 1.00 99.07 112 PHE B CA 1
ATOM 3929 C C . PHE B 1 96 ? -25.072 84.960 21.554 1.00 101.06 112 PHE B C 1
ATOM 3930 O O . PHE B 1 96 ? -25.872 84.026 21.486 1.00 101.46 112 PHE B O 1
ATOM 3938 N N . ARG B 1 97 ? -24.225 85.100 22.578 1.00 102.85 113 ARG B N 1
ATOM 3939 C CA . ARG B 1 97 ? -24.305 84.220 23.755 1.00 104.81 113 ARG B CA 1
ATOM 3940 C C . ARG B 1 97 ? -24.791 84.969 25.015 1.00 105.30 113 ARG B C 1
ATOM 3941 O O . ARG B 1 97 ? -24.991 86.187 24.969 1.00 106.09 113 ARG B O 1
ATOM 3949 N N . GLY B 1 98 ? -24.970 84.242 26.128 1.00 105.13 114 GLY B N 1
ATOM 3950 C CA . GLY B 1 98 ? -25.420 84.825 27.392 1.00 104.02 114 GLY B CA 1
ATOM 3951 C C . GLY B 1 98 ? -24.461 84.708 28.573 1.00 103.75 114 GLY B C 1
ATOM 3952 O O . GLY B 1 98 ? -24.811 85.011 29.725 1.00 103.33 114 GLY B O 1
ATOM 3953 N N . ASN B 1 122 ? -30.781 80.140 28.106 1.00 141.01 138 ASN B N 1
ATOM 3954 C CA . ASN B 1 122 ? -29.585 80.339 28.920 1.00 140.70 138 ASN B CA 1
ATOM 3955 C C . ASN B 1 122 ? -28.330 80.506 28.054 1.00 139.94 138 ASN B C 1
ATOM 3956 O O . ASN B 1 122 ? -27.397 81.234 28.414 1.00 139.19 138 ASN B O 1
ATOM 3961 N N . ILE B 1 123 ? -28.330 79.827 26.907 1.00 138.76 139 ILE B N 1
ATOM 3962 C CA . ILE B 1 123 ? -27.161 79.736 26.027 1.00 136.48 139 ILE B CA 1
ATOM 3963 C C . ILE B 1 123 ? -27.055 80.852 24.976 1.00 134.83 139 ILE B C 1
ATOM 3964 O O . ILE B 1 123 ? -25.970 81.407 24.772 1.00 134.65 139 ILE B O 1
ATOM 3969 N N . PHE B 1 124 ? -28.167 81.172 24.309 1.00 132.21 140 PHE B N 1
ATOM 3970 C CA . PHE B 1 124 ? -28.191 82.237 23.291 1.00 128.78 140 PHE B CA 1
ATOM 3971 C C . PHE B 1 124 ? -28.930 83.492 23.792 1.00 125.81 140 PHE B C 1
ATOM 3972 O O . PHE B 1 124 ? -30.116 83.423 24.122 1.00 124.91 140 PHE B O 1
ATOM 3980 N N . GLY B 1 125 ? -28.242 84.636 23.825 1.00 122.62 141 GLY B N 1
ATOM 3981 C CA . GLY B 1 125 ? -28.808 85.852 24.397 1.00 119.09 141 GLY B CA 1
ATOM 3982 C C . GLY B 1 125 ? -28.746 87.151 23.595 1.00 116.45 141 GLY B C 1
ATOM 3983 O O . GLY B 1 125 ? -28.811 87.142 22.365 1.00 116.54 141 GLY B O 1
ATOM 3984 N N . SER B 1 126 ? -28.632 88.275 24.306 1.00 113.25 142 SER B N 1
ATOM 3985 C CA . SER B 1 126 ? -28.689 89.609 23.705 1.00 110.29 142 SER B CA 1
ATOM 3986 C C . SER B 1 126 ? -27.318 90.123 23.313 1.00 108.57 142 SER B C 1
ATOM 3987 O O . SER B 1 126 ? -26.298 89.598 23.755 1.00 107.89 142 SER B O 1
ATOM 3990 N N . ILE B 1 127 ? -27.309 91.169 22.493 1.00 107.20 143 ILE B N 1
ATOM 3991 C CA . ILE B 1 127 ? -26.077 91.847 22.129 1.00 105.85 143 ILE B CA 1
ATOM 3992 C C . ILE B 1 127 ? -25.307 92.289 23.371 1.00 105.53 143 ILE B C 1
ATOM 3993 O O . ILE B 1 127 ? -24.092 92.125 23.429 1.00 106.32 143 ILE B O 1
ATOM 3998 N N . GLU B 1 128 ? -26.000 92.838 24.370 1.00 105.15 144 GLU B N 1
ATOM 3999 C CA . GLU B 1 128 ? -25.307 93.285 25.576 1.00 104.18 144 GLU B CA 1
ATOM 4000 C C . GLU B 1 128 ? -24.693 92.101 26.306 1.00 102.06 144 GLU B C 1
ATOM 4001 O O . GLU B 1 128 ? -23.538 92.151 26.723 1.00 100.49 144 GLU B O 1
ATOM 4007 N N . GLU B 1 129 ? -25.463 91.031 26.444 1.00 100.75 145 GLU B N 1
ATOM 4008 C CA . GLU B 1 129 ? -24.921 89.812 27.011 1.00 100.34 145 GLU B CA 1
ATOM 4009 C C . GLU B 1 129 ? -23.643 89.416 26.271 1.00 98.67 145 GLU B C 1
ATOM 4010 O O . GLU B 1 129 ? -22.578 89.336 26.878 1.00 98.52 145 GLU B O 1
ATOM 4016 N N . ASP B 1 130 ? -23.744 89.190 24.963 1.00 97.10 146 ASP B N 1
ATOM 4017 C CA . ASP B 1 130 ? -22.601 88.749 24.154 1.00 95.81 146 ASP B CA 1
ATOM 4018 C C . ASP B 1 130 ? -21.333 89.579 24.352 1.00 94.71 146 ASP B C 1
ATOM 4019 O O . ASP B 1 130 ? -20.223 89.055 24.274 1.00 95.77 146 ASP B O 1
ATOM 4024 N N . ALA B 1 131 ? -21.498 90.877 24.580 1.00 92.58 147 ALA B N 1
ATOM 4025 C CA . ALA B 1 131 ? -20.354 91.778 24.648 1.00 89.90 147 ALA B CA 1
ATOM 4026 C C . ALA B 1 131 ? -19.492 91.457 25.853 1.00 88.68 147 ALA B C 1
ATOM 4027 O O . ALA B 1 131 ? -18.298 91.738 25.870 1.00 88.22 147 ALA B O 1
ATOM 4029 N N . GLN B 1 132 ? -20.101 90.858 26.866 1.00 88.14 148 GLN B N 1
ATOM 4030 C CA . GLN B 1 132 ? -19.419 90.676 28.138 1.00 87.82 148 GLN B CA 1
ATOM 4031 C C . GLN B 1 132 ? -18.536 89.428 28.189 1.00 87.05 148 GLN B C 1
ATOM 4032 O O . GLN B 1 132 ? -17.689 89.315 29.072 1.00 88.03 148 GLN B O 1
ATOM 4038 N N . ARG B 1 133 ? -18.707 88.502 27.253 1.00 85.15 149 ARG B N 1
ATOM 4039 C CA . ARG B 1 133 ? -17.905 87.282 27.281 1.00 84.82 149 ARG B CA 1
ATOM 4040 C C . ARG B 1 133 ? -16.662 87.412 26.396 1.00 84.02 149 ARG B C 1
ATOM 4041 O O . ARG B 1 133 ? -15.834 86.494 26.294 1.00 83.55 149 ARG B O 1
ATOM 4049 N N . ARG B 1 134 ? -16.543 88.591 25.789 1.00 82.68 150 ARG B N 1
ATOM 4050 C CA . ARG B 1 134 ? -15.394 88.975 24.984 1.00 81.99 150 ARG B CA 1
ATOM 4051 C C . ARG B 1 134 ? -14.236 89.486 25.838 1.00 81.16 150 ARG B C 1
ATOM 4052 O O . ARG B 1 134 ? -14.400 90.413 26.607 1.00 81.70 150 ARG B O 1
ATOM 4060 N N . ASP B 1 135 ? -13.061 88.897 25.663 1.00 80.93 151 ASP B N 1
ATOM 4061 C CA . ASP B 1 135 ? -11.852 89.302 26.375 1.00 80.17 151 ASP B CA 1
ATOM 4062 C C . ASP B 1 135 ? -11.577 90.819 26.513 1.00 78.91 151 ASP B C 1
ATOM 4063 O O . ASP B 1 135 ? -11.699 91.346 27.598 1.00 81.90 151 ASP B O 1
ATOM 4068 N N . PHE B 1 136 ? -11.198 91.542 25.470 1.00 77.14 152 PHE B N 1
ATOM 4069 C CA . PHE B 1 136 ? -10.834 92.950 25.701 1.00 78.15 152 PHE B CA 1
ATOM 4070 C C . PHE B 1 136 ? -11.796 93.970 25.139 1.00 80.00 152 PHE B C 1
ATOM 4071 O O . PHE B 1 136 ? -12.706 93.631 24.392 1.00 82.35 152 PHE B O 1
ATOM 4079 N N . THR B 1 137 ? -11.576 95.230 25.492 1.00 80.84 153 THR B N 1
ATOM 4080 C CA . THR B 1 137 ? -12.511 96.296 25.153 1.00 82.79 153 THR B CA 1
ATOM 4081 C C . THR B 1 137 ? -12.628 96.545 23.650 1.00 83.77 153 THR B C 1
ATOM 4082 O O . THR B 1 137 ? -13.671 96.271 23.042 1.00 84.88 153 THR B O 1
ATOM 4086 N N . ILE B 1 138 ? -11.563 97.075 23.055 1.00 83.24 154 ILE B N 1
ATOM 4087 C CA . ILE B 1 138 ? -11.585 97.427 21.646 1.00 81.02 154 ILE B CA 1
ATOM 4088 C C . ILE B 1 138 ? -12.080 96.266 20.775 1.00 81.36 154 ILE B C 1
ATOM 4089 O O . ILE B 1 138 ? -12.847 96.484 19.834 1.00 83.18 154 ILE B O 1
ATOM 4094 N N . ASN B 1 139 ? -11.668 95.039 21.087 1.00 79.93 155 ASN B N 1
ATOM 4095 C CA . ASN B 1 139 ? -12.127 93.867 20.331 1.00 79.38 155 ASN B CA 1
ATOM 4096 C C . ASN B 1 139 ? -13.591 93.525 20.601 1.00 79.29 155 ASN B C 1
ATOM 4097 O O . ASN B 1 139 ? -14.044 92.384 20.365 1.00 78.21 155 ASN B O 1
ATOM 4102 N N . SER B 1 140 ? -14.322 94.507 21.110 1.00 78.90 156 SER B N 1
ATOM 4103 C CA . SER B 1 140 ? -15.696 94.269 21.489 1.00 80.43 156 SER B CA 1
ATOM 4104 C C . SER B 1 140 ? -16.639 95.401 21.095 1.00 81.18 156 SER B C 1
ATOM 4105 O O . SER B 1 140 ? -17.692 95.591 21.719 1.00 81.10 156 SER B O 1
ATOM 4108 N N . LEU B 1 141 ? -16.259 96.130 20.047 1.00 80.79 157 LEU B N 1
ATOM 4109 C CA . LEU B 1 141 ? -17.141 97.098 19.401 1.00 80.66 157 LEU B CA 1
ATOM 4110 C C . LEU B 1 141 ? -18.005 96.414 18.327 1.00 82.25 157 LEU B C 1
ATOM 4111 O O . LEU B 1 141 ? -17.591 95.415 17.740 1.00 82.84 157 LEU B O 1
ATOM 4116 N N . TYR B 1 142 ? -19.215 96.929 18.104 1.00 83.43 158 TYR B N 1
ATOM 4117 C CA . TYR B 1 142 ? -20.153 96.355 17.130 1.00 83.31 158 TYR B CA 1
ATOM 4118 C C . TYR B 1 142 ? -20.631 97.380 16.095 1.00 85.16 158 TYR B C 1
ATOM 4119 O O . TYR B 1 142 ? -20.877 98.541 16.439 1.00 82.96 158 TYR B O 1
ATOM 4128 N N . TYR B 1 143 ? -20.784 96.941 14.840 1.00 88.55 159 TYR B N 1
ATOM 4129 C CA . TYR B 1 143 ? -21.269 97.807 13.748 1.00 91.01 159 TYR B CA 1
ATOM 4130 C C . TYR B 1 143 ? -22.503 97.224 13.071 1.00 92.76 159 TYR B C 1
ATOM 4131 O O . TYR B 1 143 ? -22.571 96.014 12.807 1.00 91.41 159 TYR B O 1
ATOM 4140 N N . SER B 1 144 ? -23.474 98.098 12.796 1.00 95.45 160 SER B N 1
ATOM 4141 C CA . SER B 1 144 ? -24.721 97.710 12.139 1.00 97.77 160 SER B CA 1
ATOM 4142 C C . SER B 1 144 ? -24.813 98.373 10.793 1.00 100.15 160 SER B C 1
ATOM 4143 O O . SER B 1 144 ? -24.867 99.604 10.702 1.00 100.64 160 SER B O 1
ATOM 4146 N N . VAL B 1 145 ? -24.829 97.553 9.748 1.00 102.49 161 VAL B N 1
ATOM 4147 C CA . VAL B 1 145 ? -25.083 98.048 8.403 1.00 103.72 161 VAL B CA 1
ATOM 4148 C C . VAL B 1 145 ? -26.469 98.671 8.379 1.00 104.35 161 VAL B C 1
ATOM 4149 O O . VAL B 1 145 ? -26.722 99.630 7.650 1.00 103.94 161 VAL B O 1
ATOM 4153 N N . ALA B 1 146 ? -27.356 98.122 9.202 1.00 104.23 162 ALA B N 1
ATOM 4154 C CA . ALA B 1 146 ? -28.737 98.561 9.230 1.00 103.32 162 ALA B CA 1
ATOM 4155 C C . ALA B 1 146 ? -28.950 99.952 9.853 1.00 102.63 162 ALA B C 1
ATOM 4156 O O . ALA B 1 146 ? -30.015 100.540 9.693 1.00 101.90 162 ALA B O 1
ATOM 4158 N N . ASP B 1 147 ? -28.007 100.412 10.667 1.00 102.84 163 ASP B N 1
ATOM 4159 C CA . ASP B 1 147 ? -28.119 101.751 11.240 1.00 104.41 163 ASP B CA 1
ATOM 4160 C C . ASP B 1 147 ? -26.832 102.567 11.339 1.00 104.93 163 ASP B C 1
ATOM 4161 O O . ASP B 1 147 ? -26.824 103.629 11.947 1.00 104.34 163 ASP B O 1
ATOM 4166 N N . PHE B 1 148 ? -25.752 102.079 10.747 1.00 105.97 164 PHE B N 1
ATOM 4167 C CA . PHE B 1 148 ? -24.512 102.845 10.686 1.00 107.22 164 PHE B CA 1
ATOM 4168 C C . PHE B 1 148 ? -24.077 103.328 12.067 1.00 107.11 164 PHE B C 1
ATOM 4169 O O . PHE B 1 148 ? -23.305 104.284 12.189 1.00 106.58 164 PHE B O 1
ATOM 4177 N N . THR B 1 149 ? -24.589 102.665 13.104 1.00 107.02 165 THR B N 1
ATOM 4178 C CA . THR B 1 149 ? -24.225 102.969 14.489 1.00 105.40 165 THR B CA 1
ATOM 4179 C C . THR B 1 149 ? -23.295 101.889 15.030 1.00 104.46 165 THR B C 1
ATOM 4180 O O . THR B 1 149 ? -23.393 100.717 14.650 1.00 104.41 165 THR B O 1
ATOM 4184 N N . VAL B 1 150 ? -22.382 102.289 15.905 1.00 101.91 166 VAL B N 1
ATOM 4185 C CA . VAL B 1 150 ? -21.563 101.334 16.635 1.00 98.83 166 VAL B CA 1
ATOM 4186 C C . VAL B 1 150 ? -21.974 101.313 18.117 1.00 98.50 166 VAL B C 1
ATOM 4187 O O . VAL B 1 150 ? -22.121 102.366 18.756 1.00 99.22 166 VAL B O 1
ATOM 4191 N N . ARG B 1 151 ? -22.136 100.102 18.640 1.00 96.27 167 ARG B N 1
ATOM 4192 C CA . ARG B 1 151 ? -22.571 99.866 20.009 1.00 92.49 167 ARG B CA 1
ATOM 4193 C C . ARG B 1 151 ? -21.375 99.606 20.918 1.00 90.94 167 ARG B C 1
ATOM 4194 O O . ARG B 1 151 ? -20.473 98.853 20.574 1.00 90.79 167 ARG B O 1
ATOM 4202 N N . ASP B 1 152 ? -21.377 100.252 22.077 1.00 89.67 168 ASP B N 1
ATOM 4203 C CA . ASP B 1 152 ? -20.247 100.246 22.994 1.00 88.14 168 ASP B CA 1
ATOM 4204 C C . ASP B 1 152 ? -20.702 99.975 24.442 1.00 87.59 168 ASP B C 1
ATOM 4205 O O . ASP B 1 152 ? -20.721 100.877 25.284 1.00 87.93 168 ASP B O 1
ATOM 4210 N N . TYR B 1 153 ? -20.972 98.731 24.794 1.00 85.69 169 TYR B N 1
ATOM 4211 C CA . TYR B 1 153 ? -21.485 98.427 26.129 1.00 84.66 169 TYR B CA 1
ATOM 4212 C C . TYR B 1 153 ? -20.366 98.393 27.158 1.00 85.05 169 TYR B C 1
ATOM 4213 O O . TYR B 1 153 ? -20.562 97.993 28.297 1.00 86.79 169 TYR B O 1
ATOM 4222 N N . VAL B 1 154 ? -19.179 98.772 26.719 1.00 84.09 170 VAL B N 1
ATOM 4223 C CA . VAL B 1 154 ? -17.923 98.485 27.399 1.00 83.17 170 VAL B CA 1
ATOM 4224 C C . VAL B 1 154 ? -17.121 99.775 27.335 1.00 84.11 170 VAL B C 1
ATOM 4225 O O . VAL B 1 154 ? -17.660 100.802 26.920 1.00 84.79 170 VAL B O 1
ATOM 4229 N N . GLY B 1 155 ? -15.853 99.746 27.733 1.00 84.52 171 GLY B N 1
ATOM 4230 C CA . GLY B 1 155 ? -15.014 100.930 27.624 1.00 86.42 171 GLY B CA 1
ATOM 4231 C C . GLY B 1 155 ? -14.865 101.386 26.180 1.00 88.49 171 GLY B C 1
ATOM 4232 O O . GLY B 1 155 ? -15.121 102.546 25.840 1.00 87.53 171 GLY B O 1
ATOM 4233 N N . GLY B 1 156 ? -14.432 100.453 25.335 1.00 90.62 172 GLY B N 1
ATOM 4234 C CA . GLY B 1 156 ? -14.296 100.650 23.900 1.00 91.67 172 GLY B CA 1
ATOM 4235 C C . GLY B 1 156 ? -13.819 101.995 23.387 1.00 92.24 172 GLY B C 1
ATOM 4236 O O . GLY B 1 156 ? -12.656 102.363 23.517 1.00 91.44 172 GLY B O 1
ATOM 4237 N N . MET B 1 157 ? -14.740 102.718 22.770 1.00 94.18 173 MET B N 1
ATOM 4238 C CA . MET B 1 157 ? -14.434 103.989 22.138 1.00 96.27 173 MET B CA 1
ATOM 4239 C C . MET B 1 157 ? -13.337 104.796 22.834 1.00 96.50 173 MET B C 1
ATOM 4240 O O . MET B 1 157 ? -12.460 105.347 22.167 1.00 97.25 173 MET B O 1
ATOM 4245 N N . LYS B 1 158 ? -13.372 104.881 24.158 1.00 96.10 174 LYS B N 1
ATOM 4246 C CA . LYS B 1 158 ? -12.318 105.621 24.841 1.00 96.47 174 LYS B CA 1
ATOM 4247 C C . LYS B 1 158 ? -11.018 104.830 24.839 1.00 96.43 174 LYS B C 1
ATOM 4248 O O . LYS B 1 158 ? -9.975 105.339 24.428 1.00 96.05 174 LYS B O 1
ATOM 4254 N N . ASP B 1 159 ? -11.088 103.585 25.297 1.00 96.85 175 ASP B N 1
ATOM 4255 C CA . ASP B 1 159 ? -9.922 102.705 25.325 1.00 98.61 175 ASP B CA 1
ATOM 4256 C C . ASP B 1 159 ? -9.199 102.745 23.980 1.00 99.08 175 ASP B C 1
ATOM 4257 O O . ASP B 1 159 ? -7.981 102.940 23.904 1.00 99.89 175 ASP B O 1
ATOM 4262 N N . LEU B 1 160 ? -9.979 102.556 22.924 1.00 98.16 176 LEU B N 1
ATOM 4263 C CA . LEU B 1 160 ? -9.499 102.629 21.561 1.00 95.98 176 LEU B CA 1
ATOM 4264 C C . LEU B 1 160 ? -8.818 103.968 21.273 1.00 95.60 176 LEU B C 1
ATOM 4265 O O . LEU B 1 160 ? -7.757 104.014 20.653 1.00 95.11 176 LEU B O 1
ATOM 4270 N N . LYS B 1 161 ? -9.429 105.058 21.725 1.00 96.11 177 LYS B N 1
ATOM 4271 C CA . LYS B 1 161 ? -8.871 106.389 21.500 1.00 97.29 177 LYS B CA 1
ATOM 4272 C C . LYS B 1 161 ? -7.579 106.587 22.288 1.00 96.71 177 LYS B C 1
ATOM 4273 O O . LYS B 1 161 ? -6.569 107.030 21.735 1.00 95.72 177 LYS B O 1
ATOM 4279 N N . ASP B 1 162 ? -7.620 106.254 23.576 1.00 96.79 178 ASP B N 1
ATOM 4280 C CA . ASP B 1 162 ? -6.481 106.465 24.467 1.00 96.61 178 ASP B CA 1
ATOM 4281 C C . ASP B 1 162 ? -5.360 105.471 24.143 1.00 95.14 178 ASP B C 1
ATOM 4282 O O . ASP B 1 162 ? -4.175 105.720 24.393 1.00 94.44 178 ASP B O 1
ATOM 4287 N N . GLY B 1 163 ? -5.749 104.344 23.563 1.00 94.01 179 GLY B N 1
ATOM 4288 C CA . GLY B 1 163 ? -4.788 103.324 23.208 1.00 92.32 179 GLY B CA 1
ATOM 4289 C C . GLY B 1 163 ? -4.491 102.468 24.412 1.00 90.58 179 GLY B C 1
ATOM 4290 O O . GLY B 1 163 ? -3.379 102.485 24.941 1.00 90.19 179 GLY B O 1
ATOM 4291 N N . VAL B 1 164 ? -5.495 101.705 24.827 1.00 89.10 180 VAL B N 1
ATOM 4292 C CA . VAL B 1 164 ? -5.414 100.928 26.050 1.00 87.96 180 VAL B CA 1
ATOM 4293 C C . VAL B 1 164 ? -6.027 99.541 25.924 1.00 87.71 180 VAL B C 1
ATOM 4294 O O . VAL B 1 164 ? -7.202 99.384 25.570 1.00 88.21 180 VAL B O 1
ATOM 4298 N N . ILE B 1 165 ? -5.232 98.529 26.230 1.00 85.33 181 ILE B N 1
ATOM 4299 C CA . ILE B 1 165 ? -5.740 97.177 26.210 1.00 82.23 181 ILE B CA 1
ATOM 4300 C C . ILE B 1 165 ? -6.343 96.919 27.560 1.00 82.43 181 ILE B C 1
ATOM 4301 O O . ILE B 1 165 ? -5.610 96.601 28.479 1.00 84.71 181 ILE B O 1
ATOM 4306 N N . ARG B 1 166 ? -7.655 97.058 27.712 1.00 80.44 182 ARG B N 1
ATOM 4307 C CA . ARG B 1 166 ? -8.275 96.772 29.008 1.00 79.46 182 ARG B CA 1
ATOM 4308 C C . ARG B 1 166 ? -9.072 95.478 28.977 1.00 78.73 182 ARG B C 1
ATOM 4309 O O . ARG B 1 166 ? -9.809 95.245 28.027 1.00 80.20 182 ARG B O 1
ATOM 4317 N N . LEU B 1 167 ? -8.946 94.638 30.003 1.00 77.06 183 LEU B N 1
ATOM 4318 C CA . LEU B 1 167 ? -9.762 93.425 30.053 1.00 75.71 183 LEU B CA 1
ATOM 4319 C C . LEU B 1 167 ? -11.193 93.751 30.488 1.00 76.33 183 LEU B C 1
ATOM 4320 O O . LEU B 1 167 ? -11.488 94.884 30.867 1.00 77.43 183 LEU B O 1
ATOM 4325 N N . ILE B 1 168 ? -12.102 92.782 30.385 1.00 77.37 184 ILE B N 1
ATOM 4326 C CA . ILE B 1 168 ? -13.527 93.065 30.582 1.00 80.89 184 ILE B CA 1
ATOM 4327 C C . ILE B 1 168 ? -14.185 92.765 31.938 1.00 83.31 184 ILE B C 1
ATOM 4328 O O . ILE B 1 168 ? -14.684 93.675 32.587 1.00 85.65 184 ILE B O 1
ATOM 4333 N N . GLY B 1 169 ? -14.185 91.516 32.387 1.00 84.35 185 GLY B N 1
ATOM 4334 C CA . GLY B 1 169 ? -14.746 91.223 33.697 1.00 85.58 185 GLY B CA 1
ATOM 4335 C C . GLY B 1 169 ? -13.796 91.600 34.821 1.00 85.40 185 GLY B C 1
ATOM 4336 O O . GLY B 1 169 ? -13.202 92.700 34.834 1.00 84.62 185 GLY B O 1
ATOM 4337 N N . ASN B 1 170 ? -13.647 90.680 35.769 1.00 84.94 186 ASN B N 1
ATOM 4338 C CA . ASN B 1 170 ? -12.613 90.833 36.771 1.00 84.53 186 ASN B CA 1
ATOM 4339 C C . ASN B 1 170 ? -11.367 90.099 36.333 1.00 83.16 186 ASN B C 1
ATOM 4340 O O . ASN B 1 170 ? -11.339 88.871 36.337 1.00 83.77 186 ASN B O 1
ATOM 4345 N N . PRO B 1 171 ? -10.329 90.846 35.944 1.00 81.45 187 PRO B N 1
ATOM 4346 C CA . PRO B 1 171 ? -9.090 90.208 35.509 1.00 81.79 187 PRO B CA 1
ATOM 4347 C C . PRO B 1 171 ? -8.831 88.937 36.295 1.00 82.76 187 PRO B C 1
ATOM 4348 O O . PRO B 1 171 ? -8.873 87.843 35.733 1.00 80.63 187 PRO B O 1
ATOM 4352 N N . GLU B 1 172 ? -8.607 89.091 37.594 1.00 86.55 188 GLU B N 1
ATOM 4353 C CA . GLU B 1 172 ? -8.324 87.973 38.495 1.00 90.96 188 GLU B CA 1
ATOM 4354 C C . GLU B 1 172 ? -9.007 86.674 38.060 1.00 91.06 188 GLU B C 1
ATOM 4355 O O . GLU B 1 172 ? -8.348 85.641 37.904 1.00 91.73 188 GLU B O 1
ATOM 4361 N N . THR B 1 173 ? -10.323 86.737 37.849 1.00 90.36 189 THR B N 1
ATOM 4362 C CA . THR B 1 173 ? -11.116 85.530 37.627 1.00 88.69 189 THR B CA 1
ATOM 4363 C C . THR B 1 173 ? -11.072 85.060 36.182 1.00 87.33 189 THR B C 1
ATOM 4364 O O . THR B 1 173 ? -11.069 83.856 35.916 1.00 86.92 189 THR B O 1
ATOM 4368 N N . ARG B 1 174 ? -11.053 86.012 35.254 1.00 85.98 190 ARG B N 1
ATOM 4369 C CA . ARG B 1 174 ? -11.008 85.688 33.830 1.00 83.92 190 ARG B CA 1
ATOM 4370 C C . ARG B 1 174 ? -9.722 84.929 33.494 1.00 82.37 190 ARG B C 1
ATOM 4371 O O . ARG B 1 174 ? -9.769 83.844 32.904 1.00 81.15 190 ARG B O 1
ATOM 4379 N N . TYR B 1 175 ? -8.581 85.484 33.897 1.00 80.27 191 TYR B N 1
ATOM 4380 C CA . TYR B 1 175 ? -7.318 84.800 33.684 1.00 78.41 191 TYR B CA 1
ATOM 4381 C C . TYR B 1 175 ? -7.331 83.399 34.283 1.00 78.81 191 TYR B C 1
ATOM 4382 O O . TYR B 1 175 ? -6.596 82.533 33.837 1.00 79.55 191 TYR B O 1
ATOM 4391 N N . ARG B 1 176 ? -8.145 83.162 35.299 1.00 79.56 192 ARG B N 1
ATOM 4392 C CA . ARG B 1 176 ? -8.133 81.841 35.928 1.00 80.94 192 ARG B CA 1
ATOM 4393 C C . ARG B 1 176 ? -8.959 80.833 35.131 1.00 81.65 192 ARG B C 1
ATOM 4394 O O . ARG B 1 176 ? -8.619 79.642 35.070 1.00 80.45 192 ARG B O 1
ATOM 4402 N N . GLU B 1 177 ? -10.031 81.342 34.518 1.00 83.25 193 GLU B N 1
ATOM 4403 C CA . GLU B 1 177 ? -10.931 80.575 33.667 1.00 85.50 193 GLU B CA 1
ATOM 4404 C C . GLU B 1 177 ? -10.186 80.184 32.391 1.00 85.22 193 GLU B C 1
ATOM 4405 O O . GLU B 1 177 ? -10.084 78.994 32.057 1.00 85.62 193 GLU B O 1
ATOM 4411 N N . ASP B 1 178 ? -9.645 81.191 31.698 1.00 84.70 194 ASP B N 1
ATOM 4412 C CA . ASP B 1 178 ? -8.789 80.976 30.523 1.00 83.13 194 ASP B CA 1
ATOM 4413 C C . ASP B 1 178 ? -7.501 81.796 30.564 1.00 79.40 194 ASP B C 1
ATOM 4414 O O . ASP B 1 178 ? -7.467 82.950 30.130 1.00 78.42 194 ASP B O 1
ATOM 4419 N N . PRO B 1 179 ? -6.426 81.170 31.052 1.00 75.59 195 PRO B N 1
ATOM 4420 C CA . PRO B 1 179 ? -5.120 81.797 31.241 1.00 73.41 195 PRO B CA 1
ATOM 4421 C C . PRO B 1 179 ? -4.613 82.404 29.950 1.00 72.85 195 PRO B C 1
ATOM 4422 O O . PRO B 1 179 ? -3.987 83.460 29.977 1.00 72.30 195 PRO B O 1
ATOM 4426 N N . VAL B 1 180 ? -4.889 81.742 28.830 1.00 72.08 196 VAL B N 1
ATOM 4427 C CA . VAL B 1 180 ? -4.370 82.200 27.543 1.00 69.34 196 VAL B CA 1
ATOM 4428 C C . VAL B 1 180 ? -4.746 83.655 27.274 1.00 68.18 196 VAL B C 1
ATOM 4429 O O . VAL B 1 180 ? -4.015 84.364 26.585 1.00 67.19 196 VAL B O 1
ATOM 4433 N N . ARG B 1 181 ? -5.862 84.102 27.846 1.00 67.31 197 ARG B N 1
ATOM 4434 C CA . ARG B 1 181 ? -6.226 85.507 27.775 1.00 67.42 197 ARG B CA 1
ATOM 4435 C C . ARG B 1 181 ? -5.031 86.363 28.132 1.00 67.38 197 ARG B C 1
ATOM 4436 O O . ARG B 1 181 ? -4.891 87.493 27.680 1.00 67.28 197 ARG B O 1
ATOM 4444 N N . MET B 1 182 ? -4.167 85.834 28.974 1.00 69.05 198 MET B N 1
ATOM 4445 C CA . MET B 1 182 ? -3.030 86.610 29.419 1.00 72.92 198 MET B CA 1
ATOM 4446 C C . MET B 1 182 ? -2.036 86.824 28.289 1.00 74.01 198 MET B C 1
ATOM 4447 O O . MET B 1 182 ? -1.410 87.891 28.186 1.00 74.14 198 MET B O 1
ATOM 4452 N N . LEU B 1 183 ? -1.864 85.782 27.474 1.00 73.28 199 LEU B N 1
ATOM 4453 C CA . LEU B 1 183 ? -0.969 85.838 26.335 1.00 70.21 199 LEU B CA 1
ATOM 4454 C C . LEU B 1 183 ? -1.551 86.821 25.339 1.00 71.03 199 LEU B C 1
ATOM 4455 O O . LEU B 1 183 ? -0.849 87.719 24.854 1.00 70.93 199 LEU B O 1
ATOM 4460 N N . ARG B 1 184 ? -2.846 86.674 25.071 1.00 70.58 200 ARG B N 1
ATOM 4461 C CA . ARG B 1 184 ? -3.523 87.560 24.141 1.00 70.75 200 ARG B CA 1
ATOM 4462 C C . ARG B 1 184 ? -3.310 89.015 24.523 1.00 71.21 200 ARG B C 1
ATOM 4463 O O . ARG B 1 184 ? -3.011 89.859 23.683 1.00 70.28 200 ARG B O 1
ATOM 4471 N N . ALA B 1 185 ? -3.454 89.305 25.803 1.00 72.09 201 ALA B N 1
ATOM 4472 C CA . ALA B 1 185 ? -3.297 90.665 26.282 1.00 74.13 201 ALA B CA 1
ATOM 4473 C C . ALA B 1 185 ? -2.032 91.308 25.735 1.00 75.94 201 ALA B C 1
ATOM 4474 O O . ALA B 1 185 ? -2.061 92.430 25.233 1.00 76.28 201 ALA B O 1
ATOM 4476 N N . VAL B 1 186 ? -0.925 90.580 25.840 1.00 77.38 202 VAL B N 1
ATOM 4477 C CA . VAL B 1 186 ? 0.378 91.063 25.404 1.00 77.61 202 VAL B CA 1
ATOM 4478 C C . VAL B 1 186 ? 0.403 91.189 23.892 1.00 77.80 202 VAL B C 1
ATOM 4479 O O . VAL B 1 186 ? 0.854 92.198 23.341 1.00 78.56 202 VAL B O 1
ATOM 4483 N N . ARG B 1 187 ? -0.085 90.142 23.232 1.00 76.68 203 ARG B N 1
ATOM 4484 C CA . ARG B 1 187 ? -0.129 90.093 21.779 1.00 75.40 203 ARG B CA 1
ATOM 4485 C C . ARG B 1 187 ? -0.744 91.352 21.159 1.00 74.12 203 ARG B C 1
ATOM 4486 O O . ARG B 1 187 ? -0.119 91.989 20.306 1.00 73.11 203 ARG B O 1
ATOM 4494 N N . PHE B 1 188 ? -1.954 91.712 21.588 1.00 72.61 204 PHE B N 1
ATOM 4495 C CA . PHE B 1 188 ? -2.573 92.948 21.124 1.00 71.27 204 PHE B CA 1
ATOM 4496 C C . PHE B 1 188 ? -1.750 94.127 21.604 1.00 71.70 204 PHE B C 1
ATOM 4497 O O . PHE B 1 188 ? -1.600 95.122 20.907 1.00 71.36 204 PHE B O 1
ATOM 4505 N N . ALA B 1 189 ? -1.227 94.015 22.814 1.00 72.28 205 ALA B N 1
ATOM 4506 C CA . ALA B 1 189 ? -0.400 95.070 23.367 1.00 72.50 205 ALA B CA 1
ATOM 4507 C C . ALA B 1 189 ? 0.711 95.466 22.394 1.00 72.70 205 ALA B C 1
ATOM 4508 O O . ALA B 1 189 ? 0.990 96.651 22.227 1.00 72.23 205 ALA B O 1
ATOM 4510 N N . ALA B 1 190 ? 1.343 94.471 21.766 1.00 72.36 206 ALA B N 1
ATOM 4511 C CA . ALA B 1 190 ? 2.448 94.718 20.832 1.00 73.22 206 ALA B CA 1
ATOM 4512 C C . ALA B 1 190 ? 1.980 95.119 19.432 1.00 74.98 206 ALA B C 1
ATOM 4513 O O . ALA B 1 190 ? 2.464 96.115 18.886 1.00 75.79 206 ALA B O 1
ATOM 4515 N N . LYS B 1 191 ? 0.995 94.417 18.859 1.00 75.91 207 LYS B N 1
ATOM 4516 C CA . LYS B 1 191 ? 0.563 94.702 17.476 1.00 76.28 207 LYS B CA 1
ATOM 4517 C C . LYS B 1 191 ? -0.004 96.094 17.182 1.00 77.04 207 LYS B C 1
ATOM 4518 O O . LYS B 1 191 ? 0.471 96.767 16.278 1.00 78.73 207 LYS B O 1
ATOM 4524 N N . LEU B 1 192 ? -0.958 96.561 17.974 1.00 77.47 208 LEU B N 1
ATOM 4525 C CA . LEU B 1 192 ? -1.264 97.987 18.050 1.00 78.03 208 LEU B CA 1
ATOM 4526 C C . LEU B 1 192 ? -0.296 98.602 19.048 1.00 80.51 208 LEU B C 1
ATOM 4527 O O . LEU B 1 192 ? 0.199 97.911 19.934 1.00 82.13 208 LEU B O 1
ATOM 4532 N N . GLY B 1 193 ? 0.009 99.885 18.922 1.00 82.42 209 GLY B N 1
ATOM 4533 C CA . GLY B 1 193 ? 1.015 100.463 19.803 1.00 84.41 209 GLY B CA 1
ATOM 4534 C C . GLY B 1 193 ? 0.516 100.831 21.192 1.00 86.08 209 GLY B C 1
ATOM 4535 O O . GLY B 1 193 ? 0.808 101.920 21.684 1.00 86.54 209 GLY B O 1
ATOM 4536 N N . MET B 1 194 ? -0.208 99.916 21.834 1.00 87.90 210 MET B N 1
ATOM 4537 C CA . MET B 1 194 ? -0.991 100.245 23.031 1.00 88.93 210 MET B CA 1
ATOM 4538 C C . MET B 1 194 ? -0.437 99.709 24.349 1.00 89.58 210 MET B C 1
ATOM 4539 O O . MET B 1 194 ? 0.326 98.740 24.374 1.00 90.01 210 MET B O 1
ATOM 4544 N N . ARG B 1 195 ? -0.829 100.358 25.444 1.00 90.23 211 ARG B N 1
ATOM 4545 C CA . ARG B 1 195 ? -0.430 99.924 26.786 1.00 90.53 211 ARG B CA 1
ATOM 4546 C C . ARG B 1 195 ? -1.546 99.185 27.522 1.00 89.98 211 ARG B C 1
ATOM 4547 O O . ARG B 1 195 ? -2.744 99.415 27.306 1.00 89.31 211 ARG B O 1
ATOM 4555 N N . ILE B 1 196 ? -1.139 98.284 28.397 1.00 88.55 212 ILE B N 1
ATOM 4556 C CA . ILE B 1 196 ? -2.101 97.521 29.153 1.00 87.24 212 ILE B CA 1
ATOM 4557 C C . ILE B 1 196 ? -2.542 98.287 30.385 1.00 88.28 212 ILE B C 1
ATOM 4558 O O . ILE B 1 196 ? -1.731 98.887 31.098 1.00 88.60 212 ILE B O 1
ATOM 4563 N N . SER B 1 197 ? -3.846 98.268 30.621 1.00 89.84 213 SER B N 1
ATOM 4564 C CA . SER B 1 197 ? -4.410 98.909 31.785 1.00 90.89 213 SER B CA 1
ATOM 4565 C C . SER B 1 197 ? -3.760 98.298 32.993 1.00 91.45 213 SER B C 1
ATOM 4566 O O . SER B 1 197 ? -3.474 97.096 33.012 1.00 92.12 213 SER B O 1
ATOM 4569 N N . PRO B 1 198 ? -3.506 99.130 34.007 1.00 91.14 214 PRO B N 1
ATOM 4570 C CA . PRO B 1 198 ? -2.899 98.687 35.264 1.00 90.40 214 PRO B CA 1
ATOM 4571 C C . PRO B 1 198 ? -3.630 97.492 35.919 1.00 89.67 214 PRO B C 1
ATOM 4572 O O . PRO B 1 198 ? -2.981 96.492 36.271 1.00 89.25 214 PRO B O 1
ATOM 4576 N N . GLU B 1 199 ? -4.951 97.573 36.064 1.00 89.04 215 GLU B N 1
ATOM 4577 C CA . GLU B 1 199 ? -5.680 96.488 36.722 1.00 89.48 215 GLU B CA 1
ATOM 4578 C C . GLU B 1 199 ? -5.576 95.206 35.893 1.00 88.20 215 GLU B C 1
ATOM 4579 O O . GLU B 1 199 ? -5.546 94.106 36.442 1.00 87.48 215 GLU B O 1
ATOM 4585 N N . THR B 1 200 ? -5.501 95.367 34.572 1.00 87.75 216 THR B N 1
ATOM 4586 C CA . THR B 1 200 ? -5.338 94.251 33.642 1.00 85.76 216 THR B CA 1
ATOM 4587 C C . THR B 1 200 ? -3.923 93.689 33.724 1.00 84.08 216 THR B C 1
ATOM 4588 O O . THR B 1 200 ? -3.719 92.487 33.602 1.00 82.55 216 THR B O 1
ATOM 4592 N N . ALA B 1 201 ? -2.957 94.575 33.945 1.00 83.12 217 ALA B N 1
ATOM 4593 C CA . ALA B 1 201 ? -1.547 94.209 34.042 1.00 82.13 217 ALA B CA 1
ATOM 4594 C C . ALA B 1 201 ? -1.137 93.510 35.362 1.00 82.49 217 ALA B C 1
ATOM 4595 O O . ALA B 1 201 ? -0.499 92.440 35.327 1.00 82.56 217 ALA B O 1
ATOM 4597 N N . GLU B 1 202 ? -1.509 94.107 36.504 1.00 81.17 218 GLU B N 1
ATOM 4598 C CA . GLU B 1 202 ? -1.084 93.639 37.840 1.00 80.02 218 GLU B CA 1
ATOM 4599 C C . GLU B 1 202 ? -0.940 92.119 37.989 1.00 77.71 218 GLU B C 1
ATOM 4600 O O . GLU B 1 202 ? 0.110 91.628 38.422 1.00 78.61 218 GLU B O 1
ATOM 4606 N N . PRO B 1 203 ? -2.005 91.376 37.649 1.00 74.32 219 PRO B N 1
ATOM 4607 C CA . PRO B 1 203 ? -2.115 89.938 37.907 1.00 72.48 219 PRO B CA 1
ATOM 4608 C C . PRO B 1 203 ? -1.269 89.052 37.026 1.00 72.62 219 PRO B C 1
ATOM 4609 O O . PRO B 1 203 ? -1.166 87.865 37.329 1.00 73.07 219 PRO B O 1
ATOM 4613 N N . ILE B 1 204 ? -0.703 89.573 35.946 1.00 72.72 220 ILE B N 1
ATOM 4614 C CA . ILE B 1 204 ? -0.110 88.646 34.989 1.00 73.14 220 ILE B CA 1
ATOM 4615 C C . ILE B 1 204 ? 1.126 87.972 35.584 1.00 73.36 220 ILE B C 1
ATOM 4616 O O . ILE B 1 204 ? 1.179 86.745 35.685 1.00 74.05 220 ILE B O 1
ATOM 4621 N N . PRO B 1 205 ? 2.089 88.770 36.048 1.00 72.36 221 PRO B N 1
ATOM 4622 C CA . PRO B 1 205 ? 3.330 88.134 36.498 1.00 71.12 221 PRO B CA 1
ATOM 4623 C C . PRO B 1 205 ? 3.081 87.076 37.572 1.00 70.93 221 PRO B C 1
ATOM 4624 O O . PRO B 1 205 ? 3.737 86.023 37.578 1.00 71.75 221 PRO B O 1
ATOM 4628 N N . ARG B 1 206 ? 2.121 87.339 38.453 1.00 69.94 222 ARG B N 1
ATOM 4629 C CA . ARG B 1 206 ? 1.774 86.394 39.519 1.00 69.95 222 ARG B CA 1
ATOM 4630 C C . ARG B 1 206 ? 1.122 85.138 38.955 1.00 68.80 222 ARG B C 1
ATOM 4631 O O . ARG B 1 206 ? 1.372 84.029 39.430 1.00 69.13 222 ARG B O 1
ATOM 4639 N N . LEU B 1 207 ? 0.281 85.321 37.941 1.00 67.25 223 LEU B N 1
ATOM 4640 C CA . LEU B 1 207 ? -0.526 84.225 37.409 1.00 66.34 223 LEU B CA 1
ATOM 4641 C C . LEU B 1 207 ? 0.087 83.515 36.218 1.00 66.03 223 LEU B C 1
ATOM 4642 O O . LEU B 1 207 ? -0.419 82.478 35.792 1.00 64.56 223 LEU B O 1
ATOM 4647 N N . ALA B 1 208 ? 1.164 84.068 35.675 1.00 66.20 224 ALA B N 1
ATOM 4648 C CA . ALA B 1 208 ? 1.760 83.487 34.478 1.00 68.06 224 ALA B CA 1
ATOM 4649 C C . ALA B 1 208 ? 1.846 81.968 34.586 1.00 69.33 224 ALA B C 1
ATOM 4650 O O . ALA B 1 208 ? 1.348 81.239 33.734 1.00 71.93 224 ALA B O 1
ATOM 4652 N N . THR B 1 209 ? 2.325 81.469 35.702 1.00 69.90 225 THR B N 1
ATOM 4653 C CA . THR B 1 209 ? 2.661 80.072 35.774 1.00 70.14 225 THR B CA 1
ATOM 4654 C C . THR B 1 209 ? 1.446 79.264 35.366 1.00 71.27 225 THR B C 1
ATOM 4655 O O . THR B 1 209 ? 1.563 78.108 34.986 1.00 71.81 225 THR B O 1
ATOM 4659 N N . LEU B 1 210 ? 0.276 79.874 35.465 1.00 70.84 226 LEU B N 1
ATOM 4660 C CA . LEU B 1 210 ? -0.973 79.197 35.111 1.00 70.73 226 LEU B CA 1
ATOM 4661 C C . LEU B 1 210 ? -1.059 78.643 33.680 1.00 72.37 226 LEU B C 1
ATOM 4662 O O . LEU B 1 210 ? -1.962 77.867 33.355 1.00 72.18 226 LEU B O 1
ATOM 4667 N N . LEU B 1 211 ? -0.138 79.051 32.823 1.00 73.99 227 LEU B N 1
ATOM 4668 C CA . LEU B 1 211 ? -0.135 78.566 31.454 1.00 77.18 227 LEU B CA 1
ATOM 4669 C C . LEU B 1 211 ? 0.304 77.103 31.367 1.00 79.72 227 LEU B C 1
ATOM 4670 O O . LEU B 1 211 ? 0.215 76.487 30.306 1.00 80.87 227 LEU B O 1
ATOM 4675 N N . ASN B 1 212 ? 0.767 76.536 32.476 1.00 82.26 228 ASN B N 1
ATOM 4676 C CA . ASN B 1 212 ? 1.308 75.181 32.435 1.00 85.19 228 ASN B CA 1
ATOM 4677 C C . ASN B 1 212 ? 0.216 74.143 32.518 1.00 88.15 228 ASN B C 1
ATOM 4678 O O . ASN B 1 212 ? 0.422 72.970 32.208 1.00 89.20 228 ASN B O 1
ATOM 4683 N N . ASP B 1 213 ? -0.957 74.599 32.935 1.00 91.26 229 ASP B N 1
ATOM 4684 C CA . ASP B 1 213 ? -2.133 73.752 33.007 1.00 94.47 229 ASP B CA 1
ATOM 4685 C C . ASP B 1 213 ? -2.847 73.819 31.659 1.00 94.89 229 ASP B C 1
ATOM 4686 O O . ASP B 1 213 ? -4.014 73.443 31.545 1.00 97.36 229 ASP B O 1
ATOM 4691 N N . ILE B 1 214 ? -2.139 74.306 30.640 1.00 93.66 230 ILE B N 1
ATOM 4692 C CA . ILE B 1 214 ? -2.694 74.448 29.297 1.00 91.73 230 ILE B CA 1
ATOM 4693 C C . ILE B 1 214 ? -2.193 73.324 28.398 1.00 92.84 230 ILE B C 1
ATOM 4694 O O . ILE B 1 214 ? -1.016 72.966 28.460 1.00 93.98 230 ILE B O 1
ATOM 4699 N N . PRO B 1 215 ? -3.091 72.760 27.564 1.00 92.90 231 PRO B N 1
ATOM 4700 C CA . PRO B 1 215 ? -2.704 71.735 26.590 1.00 92.93 231 PRO B CA 1
ATOM 4701 C C . PRO B 1 215 ? -1.607 72.306 25.719 1.00 92.79 231 PRO B C 1
ATOM 4702 O O . PRO B 1 215 ? -1.783 73.381 25.146 1.00 93.26 231 PRO B O 1
ATOM 4706 N N . PRO B 1 216 ? -0.480 71.601 25.610 1.00 91.77 232 PRO B N 1
ATOM 4707 C CA . PRO B 1 216 ? 0.664 72.184 24.909 1.00 91.63 232 PRO B CA 1
ATOM 4708 C C . PRO B 1 216 ? 0.308 72.575 23.473 1.00 91.42 232 PRO B C 1
ATOM 4709 O O . PRO B 1 216 ? 0.818 73.578 22.963 1.00 90.94 232 PRO B O 1
ATOM 4713 N N . ALA B 1 217 ? -0.567 71.799 22.840 1.00 90.74 233 ALA B N 1
ATOM 4714 C CA . ALA B 1 217 ? -1.023 72.138 21.504 1.00 90.37 233 ALA B CA 1
ATOM 4715 C C . ALA B 1 217 ? -1.555 73.573 21.482 1.00 90.47 233 ALA B C 1
ATOM 4716 O O . ALA B 1 217 ? -1.034 74.404 20.740 1.00 90.96 233 ALA B O 1
ATOM 4718 N N . HIS B 1 218 ? -2.525 73.877 22.317 1.00 90.36 234 HIS B N 1
ATOM 4719 C CA . HIS B 1 218 ? -3.095 75.203 22.333 1.00 90.30 234 HIS B CA 1
ATOM 4720 C C . HIS B 1 218 ? -2.055 76.281 22.438 1.00 88.39 234 HIS B C 1
ATOM 4721 O O . HIS B 1 218 ? -2.200 77.342 21.882 1.00 87.76 234 HIS B O 1
ATOM 4728 N N . LEU B 1 219 ? -1.014 75.995 23.187 1.00 86.30 235 LEU B N 1
ATOM 4729 C CA . LEU B 1 219 ? 0.071 76.943 23.433 1.00 83.15 235 LEU B CA 1
ATOM 4730 C C . LEU B 1 219 ? 0.915 77.148 22.194 1.00 81.45 235 LEU B C 1
ATOM 4731 O O . LEU B 1 219 ? 1.384 78.257 21.898 1.00 78.42 235 LEU B O 1
ATOM 4736 N N . PHE B 1 220 ? 1.125 76.051 21.483 1.00 80.96 236 PHE B N 1
ATOM 4737 C CA . PHE B 1 220 ? 1.852 76.118 20.245 1.00 81.08 236 PHE B CA 1
ATOM 4738 C C . PHE B 1 220 ? 1.203 77.106 19.274 1.00 80.91 236 PHE B C 1
ATOM 4739 O O . PHE B 1 220 ? 1.909 77.865 18.627 1.00 80.46 236 PHE B O 1
ATOM 4747 N N . GLU B 1 221 ? -0.128 77.123 19.190 1.00 81.36 237 GLU B N 1
ATOM 4748 C CA . GLU B 1 221 ? -0.810 78.088 18.316 1.00 82.28 237 GLU B CA 1
ATOM 4749 C C . GLU B 1 221 ? -0.467 79.503 18.715 1.00 81.39 237 GLU B C 1
ATOM 4750 O O . GLU B 1 221 ? -0.085 80.330 17.879 1.00 80.25 237 GLU B O 1
ATOM 4756 N N . GLU B 1 222 ? -0.639 79.786 20.000 1.00 81.06 238 GLU B N 1
ATOM 4757 C CA . GLU B 1 222 ? -0.424 81.127 20.487 1.00 80.49 238 GLU B CA 1
ATOM 4758 C C . GLU B 1 222 ? 1.051 81.498 20.412 1.00 79.02 238 GLU B C 1
ATOM 4759 O O . GLU B 1 222 ? 1.388 82.670 20.289 1.00 80.18 238 GLU B O 1
ATOM 4765 N N . SER B 1 223 ? 1.940 80.514 20.444 1.00 76.91 239 SER B N 1
ATOM 4766 C CA . SER B 1 223 ? 3.352 80.835 20.241 1.00 75.15 239 SER B CA 1
ATOM 4767 C C . SER B 1 223 ? 3.572 81.445 18.845 1.00 74.22 239 SER B C 1
ATOM 4768 O O . SER B 1 223 ? 4.376 82.367 18.651 1.00 73.19 239 SER B O 1
ATOM 4771 N N . LEU B 1 224 ? 2.829 80.929 17.876 1.00 73.18 240 LEU B N 1
ATOM 4772 C CA . LEU B 1 224 ? 2.946 81.405 16.520 1.00 71.01 240 LEU B CA 1
ATOM 4773 C C . LEU B 1 224 ? 2.240 82.735 16.361 1.00 70.25 240 LEU B C 1
ATOM 4774 O O . LEU B 1 224 ? 2.776 83.647 15.741 1.00 70.46 240 LEU B O 1
ATOM 4779 N N . LYS B 1 225 ? 1.047 82.861 16.928 1.00 69.80 241 LYS B N 1
ATOM 4780 C CA . LYS B 1 225 ? 0.318 84.120 16.840 1.00 69.92 241 LYS B CA 1
ATOM 4781 C C . LYS B 1 225 ? 1.128 85.290 17.418 1.00 69.76 241 LYS B C 1
ATOM 4782 O O . LYS B 1 225 ? 0.901 86.462 17.074 1.00 70.17 241 LYS B O 1
ATOM 4788 N N . LEU B 1 226 ? 2.084 84.968 18.286 1.00 69.28 242 LEU B N 1
ATOM 4789 C CA . LEU B 1 226 ? 2.834 85.988 19.017 1.00 69.19 242 LEU B CA 1
ATOM 4790 C C . LEU B 1 226 ? 4.121 86.380 18.291 1.00 70.99 242 LEU B C 1
ATOM 4791 O O . LEU B 1 226 ? 4.380 87.561 18.041 1.00 72.12 242 LEU B O 1
ATOM 4796 N N . LEU B 1 227 ? 4.924 85.387 17.938 1.00 71.19 243 LEU B N 1
ATOM 4797 C CA . LEU B 1 227 ? 6.207 85.673 17.327 1.00 71.51 243 LEU B CA 1
ATOM 4798 C C . LEU B 1 227 ? 6.108 85.726 15.799 1.00 74.38 243 LEU B C 1
ATOM 4799 O O . LEU B 1 227 ? 6.744 86.553 15.136 1.00 75.51 243 LEU B O 1
ATOM 4804 N N . GLN B 1 228 ? 5.269 84.860 15.249 1.00 76.56 244 GLN B N 1
ATOM 4805 C CA . GLN B 1 228 ? 5.309 84.561 13.836 1.00 77.65 244 GLN B CA 1
ATOM 4806 C C . GLN B 1 228 ? 4.339 85.398 13.029 1.00 76.85 244 GLN B C 1
ATOM 4807 O O . GLN B 1 228 ? 4.131 85.132 11.849 1.00 77.74 244 GLN B O 1
ATOM 4813 N N . ALA B 1 229 ? 3.725 86.394 13.644 1.00 75.68 245 ALA B N 1
ATOM 4814 C CA . ALA B 1 229 ? 2.766 87.189 12.900 1.00 74.81 245 ALA B CA 1
ATOM 4815 C C . ALA B 1 229 ? 3.301 88.580 12.603 1.00 75.05 245 ALA B C 1
ATOM 4816 O O . ALA B 1 229 ? 2.551 89.508 12.290 1.00 72.64 245 ALA B O 1
ATOM 4818 N N . GLY B 1 230 ? 4.614 88.722 12.704 1.00 76.82 246 GLY B N 1
ATOM 4819 C CA . GLY B 1 230 ? 5.250 89.935 12.239 1.00 78.45 246 GLY B CA 1
ATOM 4820 C C . GLY B 1 230 ? 5.313 91.075 13.234 1.00 79.14 246 GLY B C 1
ATOM 4821 O O . GLY B 1 230 ? 5.484 92.236 12.838 1.00 77.95 246 GLY B O 1
ATOM 4822 N N . TYR B 1 231 ? 5.170 90.746 14.521 1.00 79.84 247 TYR B N 1
ATOM 4823 C CA . TYR B 1 231 ? 5.435 91.695 15.607 1.00 78.80 247 TYR B CA 1
ATOM 4824 C C . TYR B 1 231 ? 6.384 91.068 16.620 1.00 78.86 247 TYR B C 1
ATOM 4825 O O . TYR B 1 231 ? 6.985 91.768 17.422 1.00 79.95 247 TYR B O 1
ATOM 4834 N N . GLY B 1 232 ? 6.521 89.745 16.549 1.00 79.30 248 GLY B N 1
ATOM 4835 C CA . GLY B 1 232 ? 7.550 88.999 17.260 1.00 79.44 248 GLY B CA 1
ATOM 4836 C C . GLY B 1 232 ? 8.531 89.734 18.172 1.00 80.74 248 GLY B C 1
ATOM 4837 O O . GLY B 1 232 ? 8.641 89.399 19.348 1.00 81.17 248 GLY B O 1
ATOM 4838 N N . TYR B 1 233 ? 9.259 90.722 17.662 1.00 81.18 249 TYR B N 1
ATOM 4839 C CA . TYR B 1 233 ? 10.223 91.427 18.509 1.00 80.82 249 TYR B CA 1
ATOM 4840 C C . TYR B 1 233 ? 9.578 92.206 19.658 1.00 80.40 249 TYR B C 1
ATOM 4841 O O . TYR B 1 233 ? 9.922 92.003 20.820 1.00 80.50 249 TYR B O 1
ATOM 4850 N N . GLU B 1 234 ? 8.656 93.106 19.335 1.00 79.60 250 GLU B N 1
ATOM 4851 C CA . GLU B 1 234 ? 8.008 93.890 20.371 1.00 77.81 250 GLU B CA 1
ATOM 4852 C C . GLU B 1 234 ? 7.199 93.003 21.310 1.00 75.41 250 GLU B C 1
ATOM 4853 O O . GLU B 1 234 ? 7.064 93.314 22.492 1.00 75.93 250 GLU B O 1
ATOM 4859 N N . THR B 1 235 ? 6.679 91.896 20.796 1.00 72.51 251 THR B N 1
ATOM 4860 C CA . THR B 1 235 ? 5.890 90.984 21.616 1.00 70.74 251 THR B CA 1
ATOM 4861 C C . THR B 1 235 ? 6.756 90.133 22.557 1.00 71.51 251 THR B C 1
ATOM 4862 O O . THR B 1 235 ? 6.282 89.606 23.560 1.00 72.43 251 THR B O 1
ATOM 4866 N N . TYR B 1 236 ? 8.030 90.000 22.230 1.00 72.48 252 TYR B N 1
ATOM 4867 C CA . TYR B 1 236 ? 8.968 89.237 23.053 1.00 72.73 252 TYR B CA 1
ATOM 4868 C C . TYR B 1 236 ? 9.426 90.123 24.196 1.00 73.70 252 TYR B C 1
ATOM 4869 O O . TYR B 1 236 ? 9.543 89.673 25.330 1.00 74.49 252 TYR B O 1
ATOM 4878 N N . LYS B 1 237 ? 9.669 91.391 23.888 1.00 73.86 253 LYS B N 1
ATOM 4879 C CA . LYS B 1 237 ? 9.909 92.379 24.914 1.00 73.67 253 LYS B CA 1
ATOM 4880 C C . LYS B 1 237 ? 8.793 92.310 25.960 1.00 73.25 253 LYS B C 1
ATOM 4881 O O . LYS B 1 237 ? 9.060 92.305 27.165 1.00 74.67 253 LYS B O 1
ATOM 4887 N N . LEU B 1 238 ? 7.544 92.253 25.513 1.00 70.75 254 LEU B N 1
ATOM 4888 C CA . LEU B 1 238 ? 6.432 92.239 26.452 1.00 68.16 254 LEU B CA 1
ATOM 4889 C C . LEU B 1 238 ? 6.253 90.891 27.103 1.00 68.50 254 LEU B C 1
ATOM 4890 O O . LEU B 1 238 ? 5.800 90.811 28.229 1.00 70.75 254 LEU B O 1
ATOM 4895 N N . LEU B 1 239 ? 6.577 89.824 26.393 1.00 67.84 255 LEU B N 1
ATOM 4896 C CA . LEU B 1 239 ? 6.473 88.509 26.992 1.00 67.13 255 LEU B CA 1
ATOM 4897 C C . LEU B 1 239 ? 7.531 88.335 28.072 1.00 69.30 255 LEU B C 1
ATOM 4898 O O . LEU B 1 239 ? 7.356 87.554 29.008 1.00 69.82 255 LEU B O 1
ATOM 4903 N N . CYS B 1 240 ? 8.637 89.056 27.934 1.00 71.29 256 CYS B N 1
ATOM 4904 C CA . CYS B 1 240 ? 9.715 88.962 28.904 1.00 72.14 256 CYS B CA 1
ATOM 4905 C C . CYS B 1 240 ? 9.395 89.790 30.133 1.00 72.24 256 CYS B C 1
ATOM 4906 O O . CYS B 1 240 ? 9.623 89.345 31.253 1.00 72.21 256 CYS B O 1
ATOM 4909 N N . GLU B 1 241 ? 8.830 90.974 29.917 1.00 72.95 257 GLU B N 1
ATOM 4910 C CA . GLU B 1 241 ? 8.513 91.905 31.000 1.00 73.84 257 GLU B CA 1
ATOM 4911 C C . GLU B 1 241 ? 7.334 91.467 31.891 1.00 72.92 257 GLU B C 1
ATOM 4912 O O . GLU B 1 241 ? 7.029 92.131 32.876 1.00 74.94 257 GLU B O 1
ATOM 4918 N N . TYR B 1 242 ? 6.674 90.359 31.560 1.00 71.83 258 TYR B N 1
ATOM 4919 C CA . TYR B 1 242 ? 5.579 89.854 32.388 1.00 71.03 258 TYR B CA 1
ATOM 4920 C C . TYR B 1 242 ? 5.783 88.397 32.764 1.00 72.87 258 TYR B C 1
ATOM 4921 O O . TYR B 1 242 ? 4.848 87.737 33.204 1.00 72.68 258 TYR B O 1
ATOM 4930 N N . HIS B 1 243 ? 7.002 87.898 32.589 1.00 75.67 259 HIS B N 1
ATOM 4931 C CA . HIS B 1 243 ? 7.329 86.506 32.911 1.00 77.55 259 HIS B CA 1
ATOM 4932 C C . HIS B 1 243 ? 6.385 85.535 32.231 1.00 77.81 259 HIS B C 1
ATOM 4933 O O . HIS B 1 243 ? 6.086 84.462 32.769 1.00 78.36 259 HIS B O 1
ATOM 4940 N N . LEU B 1 244 ? 5.913 85.929 31.051 1.00 76.64 260 LEU B N 1
ATOM 4941 C CA . LEU B 1 244 ? 5.082 85.074 30.216 1.00 74.12 260 LEU B CA 1
ATOM 4942 C C . LEU B 1 244 ? 5.967 84.262 29.285 1.00 74.72 260 LEU B C 1
ATOM 4943 O O . LEU B 1 244 ? 5.601 83.169 28.859 1.00 73.49 260 LEU B O 1
ATOM 4948 N N . PHE B 1 245 ? 7.144 84.798 28.978 1.00 75.85 261 PHE B N 1
ATOM 4949 C CA . PHE B 1 245 ? 8.076 84.072 28.144 1.00 77.03 261 PHE B CA 1
ATOM 4950 C C . PHE B 1 245 ? 8.496 82.769 28.801 1.00 78.84 261 PHE B C 1
ATOM 4951 O O . PHE B 1 245 ? 8.722 81.767 28.120 1.00 78.07 261 PHE B O 1
ATOM 4959 N N . GLN B 1 246 ? 8.613 82.781 30.126 1.00 80.80 262 GLN B N 1
ATOM 4960 C CA . GLN B 1 246 ? 9.229 81.648 30.805 1.00 81.56 262 GLN B CA 1
ATOM 4961 C C . GLN B 1 246 ? 8.409 80.351 30.820 1.00 79.74 262 GLN B C 1
ATOM 4962 O O . GLN B 1 246 ? 8.967 79.279 30.615 1.00 79.89 262 GLN B O 1
ATOM 4968 N N . PRO B 1 247 ? 7.089 80.438 31.048 1.00 77.62 263 PRO B N 1
ATOM 4969 C CA . PRO B 1 247 ? 6.288 79.208 31.043 1.00 76.35 263 PRO B CA 1
ATOM 4970 C C . PRO B 1 247 ? 6.297 78.508 29.689 1.00 76.47 263 PRO B C 1
ATOM 4971 O O . PRO B 1 247 ? 6.085 77.293 29.657 1.00 77.20 263 PRO B O 1
ATOM 4975 N N . LEU B 1 248 ? 6.535 79.252 28.603 1.00 75.74 264 LEU B N 1
ATOM 4976 C CA . LEU B 1 248 ? 6.508 78.687 27.243 1.00 75.00 264 LEU B CA 1
ATOM 4977 C C . LEU B 1 248 ? 7.840 78.085 26.787 1.00 75.69 264 LEU B C 1
ATOM 4978 O O . LEU B 1 248 ? 7.878 77.000 26.202 1.00 73.13 264 LEU B O 1
ATOM 4983 N N . PHE B 1 249 ? 8.921 78.772 27.113 1.00 77.65 265 PHE B N 1
ATOM 4984 C CA . PHE B 1 249 ? 10.220 78.310 26.700 1.00 78.58 265 PHE B CA 1
ATOM 4985 C C . PHE B 1 249 ? 11.129 78.192 27.894 1.00 80.22 265 PHE B C 1
ATOM 4986 O O . PHE B 1 249 ? 12.126 78.891 28.009 1.00 80.31 265 PHE B O 1
ATOM 4994 N N . PRO B 1 250 ? 10.874 77.225 28.777 1.00 82.27 266 PRO B N 1
ATOM 4995 C CA . PRO B 1 250 ? 11.792 76.990 29.907 1.00 83.63 266 PRO B CA 1
ATOM 4996 C C . PRO B 1 250 ? 13.212 76.522 29.525 1.00 84.78 266 PRO B C 1
ATOM 4997 O O . PRO B 1 250 ? 14.170 77.160 29.933 1.00 86.66 266 PRO B O 1
ATOM 5001 N N . THR B 1 251 ? 13.313 75.667 28.532 1.00 84.94 267 THR B N 1
ATOM 5002 C CA . THR B 1 251 ? 14.613 75.251 28.083 1.00 85.78 267 THR B CA 1
ATOM 5003 C C . THR B 1 251 ? 15.380 76.509 27.717 1.00 85.20 267 THR B C 1
ATOM 5004 O O . THR B 1 251 ? 16.587 76.570 27.910 1.00 85.49 267 THR B O 1
ATOM 5008 N N . ILE B 1 252 ? 14.703 77.511 27.170 1.00 84.89 268 ILE B N 1
ATOM 5009 C CA . ILE B 1 252 ? 15.431 78.704 26.733 1.00 85.08 268 ILE B CA 1
ATOM 5010 C C . ILE B 1 252 ? 15.714 79.730 27.816 1.00 85.62 268 ILE B C 1
ATOM 5011 O O . ILE B 1 252 ? 16.810 80.278 27.851 1.00 86.45 268 ILE B O 1
ATOM 5016 N N . THR B 1 253 ? 14.743 80.021 28.676 1.00 86.49 269 THR B N 1
ATOM 5017 C CA . THR B 1 253 ? 14.956 81.044 29.699 1.00 87.39 269 THR B CA 1
ATOM 5018 C C . THR B 1 253 ? 16.238 80.694 30.444 1.00 87.70 269 THR B C 1
ATOM 5019 O O . THR B 1 253 ? 17.205 81.460 30.439 1.00 89.22 269 THR B O 1
ATOM 5023 N N . ARG B 1 254 ? 16.376 79.427 30.756 1.00 86.45 270 ARG B N 1
ATOM 5024 C CA . ARG B 1 254 ? 17.420 78.945 31.622 1.00 83.52 270 ARG B CA 1
ATOM 5025 C C . ARG B 1 254 ? 18.802 79.434 31.195 1.00 81.53 270 ARG B C 1
ATOM 5026 O O . ARG B 1 254 ? 19.678 79.581 32.036 1.00 80.53 270 ARG B O 1
ATOM 5034 N N . TYR B 1 255 ? 19.022 79.666 29.910 1.00 80.56 271 TYR B N 1
ATOM 5035 C CA . TYR B 1 255 ? 20.343 80.118 29.468 1.00 80.49 271 TYR B CA 1
ATOM 5036 C C . TYR B 1 255 ? 20.464 81.635 29.300 1.00 81.41 271 TYR B C 1
ATOM 5037 O O . TYR B 1 255 ? 21.429 82.111 28.702 1.00 80.11 271 TYR B O 1
ATOM 5046 N N . PHE B 1 256 ? 19.496 82.388 29.823 1.00 83.10 272 PHE B N 1
ATOM 5047 C CA . PHE B 1 256 ? 19.608 83.849 29.868 1.00 85.74 272 PHE B CA 1
ATOM 5048 C C . PHE B 1 256 ? 20.717 84.244 30.831 1.00 89.19 272 PHE B C 1
ATOM 5049 O O . PHE B 1 256 ? 21.154 83.445 31.667 1.00 90.38 272 PHE B O 1
ATOM 5057 N N . THR B 1 257 ? 21.141 85.497 30.753 1.00 93.05 273 THR B N 1
ATOM 5058 C CA . THR B 1 257 ? 22.273 85.936 31.543 1.00 96.95 273 THR B CA 1
ATOM 5059 C C . THR B 1 257 ? 22.048 87.304 32.134 1.00 100.03 273 THR B C 1
ATOM 5060 O O . THR B 1 257 ? 21.377 88.151 31.537 1.00 99.03 273 THR B O 1
ATOM 5064 N N . GLU B 1 258 ? 22.635 87.516 33.307 1.00 104.87 274 GLU B N 1
ATOM 5065 C CA . GLU B 1 258 ? 22.555 88.803 33.976 1.00 109.64 274 GLU B CA 1
ATOM 5066 C C . GLU B 1 258 ? 23.062 89.917 33.063 1.00 110.54 274 GLU B C 1
ATOM 5067 O O . GLU B 1 258 ? 22.413 90.958 32.938 1.00 109.71 274 GLU B O 1
ATOM 5073 N N . ASN B 1 259 ? 24.205 89.695 32.412 1.00 112.50 275 ASN B N 1
ATOM 5074 C CA . ASN B 1 259 ? 24.817 90.750 31.594 1.00 114.70 275 ASN B CA 1
ATOM 5075 C C . ASN B 1 259 ? 23.792 91.424 30.668 1.00 114.73 275 ASN B C 1
ATOM 5076 O O . ASN B 1 259 ? 23.733 92.656 30.584 1.00 114.75 275 ASN B O 1
ATOM 5081 N N . GLY B 1 260 ? 22.956 90.614 30.024 1.00 114.12 276 GLY B N 1
ATOM 5082 C CA . GLY B 1 260 ? 21.906 91.133 29.165 1.00 113.02 276 GLY B CA 1
ATOM 5083 C C . GLY B 1 260 ? 21.904 90.608 27.734 1.00 112.04 276 GLY B C 1
ATOM 5084 O O . GLY B 1 260 ? 20.838 90.340 27.175 1.00 112.55 276 GLY B O 1
ATOM 5085 N N . ASP B 1 261 ? 23.087 90.464 27.134 1.00 110.77 277 ASP B N 1
ATOM 5086 C CA . ASP B 1 261 ? 23.187 90.117 25.713 1.00 109.50 277 ASP B CA 1
ATOM 5087 C C . ASP B 1 261 ? 24.321 89.138 25.376 1.00 106.48 277 ASP B C 1
ATOM 5088 O O . ASP B 1 261 ? 25.347 89.538 24.820 1.00 106.16 277 ASP B O 1
ATOM 5093 N N . SER B 1 262 ? 24.107 87.859 25.692 1.00 102.51 278 SER B N 1
ATOM 5094 C CA . SER B 1 262 ? 25.000 86.758 25.300 1.00 98.96 278 SER B CA 1
ATOM 5095 C C . SER B 1 262 ? 24.804 86.407 23.806 1.00 97.11 278 SER B C 1
ATOM 5096 O O . SER B 1 262 ? 24.170 87.171 23.094 1.00 98.12 278 SER B O 1
ATOM 5099 N N . PRO B 1 263 ? 25.323 85.255 23.313 1.00 94.80 279 PRO B N 1
ATOM 5100 C CA . PRO B 1 263 ? 25.055 85.063 21.882 1.00 91.87 279 PRO B CA 1
ATOM 5101 C C . PRO B 1 263 ? 23.588 84.687 21.635 1.00 89.86 279 PRO B C 1
ATOM 5102 O O . PRO B 1 263 ? 22.949 85.219 20.734 1.00 88.77 279 PRO B O 1
ATOM 5106 N N . MET B 1 264 ? 23.046 83.799 22.458 1.00 87.85 280 MET B N 1
ATOM 5107 C CA . MET B 1 264 ? 21.665 83.400 22.291 1.00 85.26 280 MET B CA 1
ATOM 5108 C C . MET B 1 264 ? 20.711 84.578 22.391 1.00 85.07 280 MET B C 1
ATOM 5109 O O . MET B 1 264 ? 19.748 84.679 21.641 1.00 85.73 280 MET B O 1
ATOM 5114 N N . GLU B 1 265 ? 20.959 85.471 23.329 1.00 85.69 281 GLU B N 1
ATOM 5115 C CA . GLU B 1 265 ? 20.001 86.540 23.557 1.00 87.34 281 GLU B CA 1
ATOM 5116 C C . GLU B 1 265 ? 20.018 87.537 22.421 1.00 86.52 281 GLU B C 1
ATOM 5117 O O . GLU B 1 265 ? 19.130 88.378 22.320 1.00 87.24 281 GLU B O 1
ATOM 5123 N N . ARG B 1 266 ? 21.038 87.440 21.575 1.00 85.32 282 ARG B N 1
ATOM 5124 C CA . ARG B 1 266 ? 21.173 88.328 20.432 1.00 83.91 282 ARG B CA 1
ATOM 5125 C C . ARG B 1 266 ? 20.462 87.702 19.242 1.00 81.82 282 ARG B C 1
ATOM 5126 O O . ARG B 1 266 ? 19.721 88.375 18.519 1.00 81.96 282 ARG B O 1
ATOM 5134 N N . ILE B 1 267 ? 20.695 86.407 19.050 1.00 79.07 283 ILE B N 1
ATOM 5135 C CA . ILE B 1 267 ? 20.105 85.705 17.934 1.00 75.17 283 ILE B CA 1
ATOM 5136 C C . ILE B 1 267 ? 18.604 85.836 18.048 1.00 74.31 283 ILE B C 1
ATOM 5137 O O . ILE B 1 267 ? 17.939 86.246 17.101 1.00 74.39 283 ILE B O 1
ATOM 5142 N N . ILE B 1 268 ? 18.073 85.534 19.222 1.00 72.68 284 ILE B N 1
ATOM 5143 C CA . ILE B 1 268 ? 16.637 85.560 19.413 1.00 70.97 284 ILE B CA 1
ATOM 5144 C C . ILE B 1 268 ? 16.071 86.909 19.040 1.00 71.17 284 ILE B C 1
ATOM 5145 O O . ILE B 1 268 ? 15.006 86.985 18.456 1.00 70.25 284 ILE B O 1
ATOM 5150 N N . GLU B 1 269 ? 16.771 87.982 19.371 1.00 72.58 285 GLU B N 1
ATOM 5151 C CA . GLU B 1 269 ? 16.255 89.290 19.023 1.00 73.85 285 GLU B CA 1
ATOM 5152 C C . GLU B 1 269 ? 16.253 89.376 17.517 1.00 72.52 285 GLU B C 1
ATOM 5153 O O . GLU B 1 269 ? 15.225 89.679 16.909 1.00 72.95 285 GLU B O 1
ATOM 5159 N N . GLN B 1 270 ? 17.395 89.056 16.919 1.00 70.70 286 GLN B N 1
ATOM 5160 C CA . GLN B 1 270 ? 17.573 89.184 15.479 1.00 69.11 286 GLN B CA 1
ATOM 5161 C C . GLN B 1 270 ? 16.570 88.355 14.646 1.00 68.48 286 GLN B C 1
ATOM 5162 O O . GLN B 1 270 ? 15.765 88.910 13.883 1.00 67.81 286 GLN B O 1
ATOM 5168 N N . VAL B 1 271 ? 16.624 87.034 14.784 1.00 66.50 287 VAL B N 1
ATOM 5169 C CA . VAL B 1 271 ? 15.697 86.165 14.076 1.00 63.84 287 VAL B CA 1
ATOM 5170 C C . VAL B 1 271 ? 14.277 86.715 14.187 1.00 64.01 287 VAL B C 1
ATOM 5171 O O . VAL B 1 271 ? 13.503 86.625 13.246 1.00 63.69 287 VAL B O 1
ATOM 5175 N N . LEU B 1 272 ? 13.938 87.297 15.334 1.00 64.10 288 LEU B N 1
ATOM 5176 C CA . LEU B 1 272 ? 12.616 87.878 15.508 1.00 64.72 288 LEU B CA 1
ATOM 5177 C C . LEU B 1 272 ? 12.429 89.173 14.722 1.00 66.77 288 LEU B C 1
ATOM 5178 O O . LEU B 1 272 ? 11.414 89.349 14.078 1.00 67.32 288 LEU B O 1
ATOM 5183 N N . LYS B 1 273 ? 13.396 90.079 14.768 1.00 69.04 289 LYS B N 1
ATOM 5184 C CA . LYS B 1 273 ? 13.314 91.290 13.959 1.00 71.41 289 LYS B CA 1
ATOM 5185 C C . LYS B 1 273 ? 13.229 90.946 12.455 1.00 73.93 289 LYS B C 1
ATOM 5186 O O . LYS B 1 273 ? 12.485 91.588 11.694 1.00 74.42 289 LYS B O 1
ATOM 5192 N N . ASN B 1 274 ? 13.991 89.936 12.033 1.00 76.24 290 ASN B N 1
ATOM 5193 C CA . ASN B 1 274 ? 13.975 89.488 10.638 1.00 77.67 290 ASN B CA 1
ATOM 5194 C C . ASN B 1 274 ? 12.687 88.769 10.256 1.00 78.72 290 ASN B C 1
ATOM 5195 O O . ASN B 1 274 ? 12.017 89.178 9.306 1.00 79.15 290 ASN B O 1
ATOM 5200 N N . THR B 1 275 ? 12.347 87.701 10.981 1.00 79.46 291 THR B N 1
ATOM 5201 C CA . THR B 1 275 ? 11.063 87.046 10.779 1.00 80.62 291 THR B CA 1
ATOM 5202 C C . THR B 1 275 ? 10.013 88.145 10.661 1.00 82.86 291 THR B C 1
ATOM 5203 O O . THR B 1 275 ? 9.090 88.055 9.850 1.00 83.79 291 THR B O 1
ATOM 5207 N N . ASP B 1 276 ? 10.182 89.208 11.441 1.00 85.72 292 ASP B N 1
ATOM 5208 C CA . ASP B 1 276 ? 9.264 90.345 11.389 1.00 87.80 292 ASP B CA 1
ATOM 5209 C C . ASP B 1 276 ? 9.326 91.066 10.041 1.00 87.01 292 ASP B C 1
ATOM 5210 O O . ASP B 1 276 ? 8.295 91.240 9.389 1.00 87.01 292 ASP B O 1
ATOM 5215 N N . THR B 1 277 ? 10.534 91.468 9.632 1.00 86.25 293 THR B N 1
ATOM 5216 C CA . THR B 1 277 ? 10.743 92.158 8.350 1.00 84.25 293 THR B CA 1
ATOM 5217 C C . THR B 1 277 ? 10.167 91.368 7.179 1.00 83.55 293 THR B C 1
ATOM 5218 O O . THR B 1 277 ? 9.440 91.920 6.352 1.00 82.89 293 THR B O 1
ATOM 5222 N N . ARG B 1 278 ? 10.372 90.054 7.167 1.00 82.90 294 ARG B N 1
ATOM 5223 C CA . ARG B 1 278 ? 9.842 89.253 6.073 1.00 82.55 294 ARG B CA 1
ATOM 5224 C C . ARG B 1 278 ? 8.331 89.346 5.988 1.00 81.86 294 ARG B C 1
ATOM 5225 O O . ARG B 1 278 ? 7.790 89.658 4.943 1.00 83.85 294 ARG B O 1
ATOM 5233 N N . ILE B 1 279 ? 7.661 89.272 7.123 1.00 82.05 295 ILE B N 1
ATOM 5234 C CA . ILE B 1 279 ? 6.213 89.353 7.119 1.00 83.53 295 ILE B CA 1
ATOM 5235 C C . ILE B 1 279 ? 5.693 90.659 6.535 1.00 86.08 295 ILE B C 1
ATOM 5236 O O . ILE B 1 279 ? 4.683 90.661 5.842 1.00 85.55 295 ILE B O 1
ATOM 5241 N N . HIS B 1 280 ? 6.353 91.772 6.824 1.00 89.61 296 HIS B N 1
ATOM 5242 C CA . HIS B 1 280 ? 5.841 93.054 6.342 1.00 93.80 296 HIS B CA 1
ATOM 5243 C C . HIS B 1 280 ? 6.076 93.302 4.859 1.00 95.40 296 HIS B C 1
ATOM 5244 O O . HIS B 1 280 ? 5.267 93.960 4.205 1.00 97.43 296 HIS B O 1
ATOM 5251 N N . ASN B 1 281 ? 7.095 92.660 4.315 1.00 95.62 297 ASN B N 1
ATOM 5252 C CA . ASN B 1 281 ? 7.392 92.753 2.901 1.00 95.55 297 ASN B CA 1
ATOM 5253 C C . ASN B 1 281 ? 6.585 91.689 2.206 1.00 96.44 297 ASN B C 1
ATOM 5254 O O . ASN B 1 281 ? 6.757 91.418 1.026 1.00 96.72 297 ASN B O 1
ATOM 5259 N N . ASP B 1 282 ? 5.718 91.066 2.987 1.00 97.29 298 ASP B N 1
ATOM 5260 C CA . ASP B 1 282 ? 4.850 90.003 2.507 1.00 98.91 298 ASP B CA 1
ATOM 5261 C C . ASP B 1 282 ? 5.520 88.694 2.077 1.00 98.83 298 ASP B C 1
ATOM 5262 O O . ASP B 1 282 ? 4.902 87.908 1.366 1.00 99.17 298 ASP B O 1
ATOM 5267 N N . MET B 1 283 ? 6.756 88.440 2.499 1.00 98.92 299 MET B N 1
ATOM 5268 C CA . MET B 1 283 ? 7.348 87.125 2.248 1.00 99.51 299 MET B CA 1
ATOM 5269 C C . MET B 1 283 ? 6.539 86.081 3.005 1.00 100.27 299 MET B C 1
ATOM 5270 O O . MET B 1 283 ? 5.688 86.421 3.826 1.00 100.59 299 MET B O 1
ATOM 5275 N N . ARG B 1 284 ? 6.795 84.811 2.719 1.00 101.12 300 ARG B N 1
ATOM 5276 C CA . ARG B 1 284 ? 6.247 83.735 3.524 1.00 102.68 300 ARG B CA 1
ATOM 5277 C C . ARG B 1 284 ? 7.354 83.432 4.499 1.00 101.99 300 ARG B C 1
ATOM 5278 O O . ARG B 1 284 ? 8.476 83.930 4.333 1.00 101.24 300 ARG B O 1
ATOM 5286 N N . VAL B 1 285 ? 7.063 82.635 5.519 1.00 100.83 301 VAL B N 1
ATOM 5287 C CA . VAL B 1 285 ? 8.101 82.329 6.494 1.00 98.91 301 VAL B CA 1
ATOM 5288 C C . VAL B 1 285 ? 7.967 80.963 7.155 1.00 98.03 301 VAL B C 1
ATOM 5289 O O . VAL B 1 285 ? 6.863 80.468 7.410 1.00 96.56 301 VAL B O 1
ATOM 5293 N N . ASN B 1 286 ? 9.129 80.375 7.413 1.00 97.51 302 ASN B N 1
ATOM 5294 C CA . ASN B 1 286 ? 9.247 79.051 7.983 1.00 97.01 302 ASN B CA 1
ATOM 5295 C C . ASN B 1 286 ? 9.202 79.131 9.512 1.00 95.85 302 ASN B C 1
ATOM 5296 O O . ASN B 1 286 ? 10.010 79.842 10.133 1.00 96.90 302 ASN B O 1
ATOM 5301 N N . PRO B 1 287 ? 8.241 78.423 10.132 1.00 93.40 303 PRO B N 1
ATOM 5302 C CA . PRO B 1 287 ? 8.245 78.426 11.589 1.00 90.69 303 PRO B CA 1
ATOM 5303 C C . PRO B 1 287 ? 9.299 77.449 12.075 1.00 88.25 303 PRO B C 1
ATOM 5304 O O . PRO B 1 287 ? 9.914 77.690 13.122 1.00 88.70 303 PRO B O 1
ATOM 5308 N N . ALA B 1 288 ? 9.527 76.386 11.309 1.00 85.01 304 ALA B N 1
ATOM 5309 C CA . ALA B 1 288 ? 10.543 75.417 11.668 1.00 82.64 304 ALA B CA 1
ATOM 5310 C C . ALA B 1 288 ? 11.848 76.156 11.875 1.00 81.24 304 ALA B C 1
ATOM 5311 O O . ALA B 1 288 ? 12.696 75.741 12.678 1.00 81.17 304 ALA B O 1
ATOM 5313 N N . PHE B 1 289 ? 11.999 77.257 11.145 1.00 78.28 305 PHE B N 1
ATOM 5314 C CA . PHE B 1 289 ? 13.182 78.094 11.271 1.00 75.52 305 PHE B CA 1
ATOM 5315 C C . PHE B 1 289 ? 13.234 78.800 12.626 1.00 75.48 305 PHE B C 1
ATOM 5316 O O . PHE B 1 289 ? 14.110 78.523 13.453 1.00 75.19 305 PHE B O 1
ATOM 5324 N N . LEU B 1 290 ? 12.218 79.569 12.952 1.00 75.53 306 LEU B N 1
ATOM 5325 C CA . LEU B 1 290 ? 12.323 80.435 14.098 1.00 75.23 306 LEU B CA 1
ATOM 5326 C C . LEU B 1 290 ? 12.750 79.625 15.300 1.00 75.84 306 LEU B C 1
ATOM 5327 O O . LEU B 1 290 ? 13.568 80.076 16.087 1.00 77.27 306 LEU B O 1
ATOM 5332 N N . PHE B 1 291 ? 12.223 78.423 15.438 1.00 75.84 307 PHE B N 1
ATOM 5333 C CA . PHE B 1 291 ? 12.603 77.564 16.546 1.00 76.19 307 PHE B CA 1
ATOM 5334 C C . PHE B 1 291 ? 14.027 77.106 16.409 1.00 75.26 307 PHE B C 1
ATOM 5335 O O . PHE B 1 291 ? 14.816 77.237 17.327 1.00 76.22 307 PHE B O 1
ATOM 5343 N N . ALA B 1 292 ? 14.359 76.593 15.235 1.00 74.41 308 ALA B N 1
ATOM 5344 C CA . ALA B 1 292 ? 15.713 76.155 14.955 1.00 73.33 308 ALA B CA 1
ATOM 5345 C C . ALA B 1 292 ? 16.721 77.225 15.326 1.00 73.28 308 ALA B C 1
ATOM 5346 O O . ALA B 1 292 ? 17.799 76.912 15.799 1.00 74.93 308 ALA B O 1
ATOM 5348 N N . ALA B 1 293 ? 16.375 78.489 15.120 1.00 73.02 309 ALA B N 1
ATOM 5349 C CA . ALA B 1 293 ? 17.257 79.584 15.530 1.00 72.81 309 ALA B CA 1
ATOM 5350 C C . ALA B 1 293 ? 17.296 79.738 17.046 1.00 73.01 309 ALA B C 1
ATOM 5351 O O . ALA B 1 293 ? 18.358 79.725 17.662 1.00 73.94 309 ALA B O 1
ATOM 5353 N N . MET B 1 294 ? 16.134 79.866 17.681 1.00 72.64 310 MET B N 1
ATOM 5354 C CA . MET B 1 294 ? 16.117 80.138 19.119 1.00 74.14 310 MET B CA 1
ATOM 5355 C C . MET B 1 294 ? 16.735 79.071 20.015 1.00 75.55 310 MET B C 1
ATOM 5356 O O . MET B 1 294 ? 17.604 79.366 20.822 1.00 77.12 310 MET B O 1
ATOM 5361 N N . PHE B 1 295 ? 16.436 77.821 19.735 1.00 76.96 311 PHE B N 1
ATOM 5362 C CA . PHE B 1 295 ? 16.977 76.727 20.515 1.00 78.35 311 PHE B CA 1
ATOM 5363 C C . PHE B 1 295 ? 18.400 76.373 20.123 1.00 78.90 311 PHE B C 1
ATOM 5364 O O . PHE B 1 295 ? 18.966 75.428 20.646 1.00 79.95 311 PHE B O 1
ATOM 5372 N N . TRP B 1 296 ? 18.966 77.095 19.169 1.00 79.63 312 TRP B N 1
ATOM 5373 C CA . TRP B 1 296 ? 20.275 76.703 18.635 1.00 80.14 312 TRP B CA 1
ATOM 5374 C C . TRP B 1 296 ? 21.319 76.583 19.720 1.00 81.13 312 TRP B C 1
ATOM 5375 O O . TRP B 1 296 ? 21.841 75.493 19.973 1.00 81.78 312 TRP B O 1
ATOM 5386 N N . TYR B 1 297 ? 21.625 77.715 20.349 1.00 80.74 313 TYR B N 1
ATOM 5387 C CA . TYR B 1 297 ? 22.665 77.769 21.371 1.00 78.68 313 TYR B CA 1
ATOM 5388 C C . TYR B 1 297 ? 22.464 76.822 22.555 1.00 76.65 313 TYR B C 1
ATOM 5389 O O . TYR B 1 297 ? 23.424 76.241 23.046 1.00 75.90 313 TYR B O 1
ATOM 5398 N N . PRO B 1 298 ? 21.218 76.653 23.004 1.00 75.19 314 PRO B N 1
ATOM 5399 C CA . PRO B 1 298 ? 20.917 75.590 23.962 1.00 75.43 314 PRO B CA 1
ATOM 5400 C C . PRO B 1 298 ? 21.297 74.210 23.441 1.00 76.05 314 PRO B C 1
ATOM 5401 O O . PRO B 1 298 ? 21.782 73.381 24.209 1.00 77.01 314 PRO B O 1
ATOM 5405 N N . LEU B 1 299 ? 21.065 73.953 22.158 1.00 76.27 315 LEU B N 1
ATOM 5406 C CA . LEU B 1 299 ? 21.380 72.646 21.588 1.00 77.98 315 LEU B CA 1
ATOM 5407 C C . LEU B 1 299 ? 22.877 72.467 21.671 1.00 80.06 315 LEU B C 1
ATOM 5408 O O . LEU B 1 299 ? 23.384 71.375 21.931 1.00 80.95 315 LEU B O 1
ATOM 5413 N N . LEU B 1 300 ? 23.572 73.576 21.470 1.00 81.05 316 LEU B N 1
ATOM 5414 C CA . LEU B 1 300 ? 25.014 73.594 21.365 1.00 81.46 316 LEU B CA 1
ATOM 5415 C C . LEU B 1 300 ? 25.657 73.351 22.726 1.00 84.50 316 LEU B C 1
ATOM 5416 O O . LEU B 1 300 ? 26.651 72.620 22.851 1.00 83.93 316 LEU B O 1
ATOM 5421 N N . GLU B 1 301 ? 25.065 73.984 23.736 1.00 88.24 317 GLU B N 1
ATOM 5422 C CA . GLU B 1 301 ? 25.452 73.807 25.122 1.00 91.70 317 GLU B CA 1
ATOM 5423 C C . GLU B 1 301 ? 25.263 72.359 25.509 1.00 92.55 317 GLU B C 1
ATOM 5424 O O . GLU B 1 301 ? 26.138 71.751 26.118 1.00 93.95 317 GLU B O 1
ATOM 5430 N N . THR B 1 302 ? 24.105 71.809 25.170 1.00 92.62 318 THR B N 1
ATOM 5431 C CA . THR B 1 302 ? 23.800 70.443 25.548 1.00 93.37 318 THR B CA 1
ATOM 5432 C C . THR B 1 302 ? 24.741 69.490 24.831 1.00 96.09 318 THR B C 1
ATOM 5433 O O . THR B 1 302 ? 24.929 68.351 25.258 1.00 96.04 318 THR B O 1
ATOM 5437 N N . ALA B 1 303 ? 25.341 69.968 23.745 1.00 98.80 319 ALA B N 1
ATOM 5438 C CA . ALA B 1 303 ? 26.303 69.166 23.010 1.00 101.35 319 ALA B CA 1
ATOM 5439 C C . ALA B 1 303 ? 27.619 69.151 23.769 1.00 103.64 319 ALA B C 1
ATOM 5440 O O . ALA B 1 303 ? 28.286 68.120 23.838 1.00 104.42 319 ALA B O 1
ATOM 5442 N N . GLN B 1 304 ? 27.987 70.297 24.337 1.00 105.61 320 GLN B N 1
ATOM 5443 C CA . GLN B 1 304 ? 29.170 70.388 25.195 1.00 107.64 320 GLN B CA 1
ATOM 5444 C C . GLN B 1 304 ? 29.097 69.372 26.338 1.00 108.52 320 GLN B C 1
ATOM 5445 O O . GLN B 1 304 ? 29.856 68.403 26.352 1.00 108.15 320 GLN B O 1
ATOM 5451 N N . LYS B 1 305 ? 28.181 69.586 27.283 1.00 109.75 321 LYS B N 1
ATOM 5452 C CA . LYS B 1 305 ? 28.036 68.671 28.418 1.00 111.95 321 LYS B CA 1
ATOM 5453 C C . LYS B 1 305 ? 27.935 67.196 27.994 1.00 113.82 321 LYS B C 1
ATOM 5454 O O . LYS B 1 305 ? 28.581 66.329 28.581 1.00 115.48 321 LYS B O 1
ATOM 5460 N N . ILE B 1 306 ? 27.130 66.912 26.978 1.00 114.65 322 ILE B N 1
ATOM 5461 C CA . ILE B 1 306 ? 26.977 65.544 26.485 1.00 115.86 322 ILE B CA 1
ATOM 5462 C C . ILE B 1 306 ? 28.309 64.911 26.046 1.00 117.40 322 ILE B C 1
ATOM 5463 O O . ILE B 1 306 ? 28.462 63.684 26.045 1.00 117.23 322 ILE B O 1
ATOM 5468 N N . ALA B 1 307 ? 29.273 65.740 25.646 1.00 119.10 323 ALA B N 1
ATOM 5469 C CA . ALA B 1 307 ? 30.538 65.198 25.147 1.00 120.95 323 ALA B CA 1
ATOM 5470 C C . ALA B 1 307 ? 31.687 65.127 26.154 1.00 122.60 323 ALA B C 1
ATOM 5471 O O . ALA B 1 307 ? 32.253 64.058 26.369 1.00 122.22 323 ALA B O 1
ATOM 5473 N N . GLN B 1 308 ? 32.008 66.244 26.798 1.00 124.64 324 GLN B N 1
ATOM 5474 C CA . GLN B 1 308 ? 33.016 66.233 27.860 1.00 126.14 324 GLN B CA 1
ATOM 5475 C C . GLN B 1 308 ? 32.623 65.324 29.037 1.00 126.24 324 GLN B C 1
ATOM 5476 O O . GLN B 1 308 ? 33.486 64.684 29.643 1.00 126.98 324 GLN B O 1
ATOM 5482 N N . GLU B 1 309 ? 31.329 65.266 29.350 1.00 125.24 325 GLU B N 1
ATOM 5483 C CA . GLU B 1 309 ? 30.785 64.238 30.239 1.00 124.49 325 GLU B CA 1
ATOM 5484 C C . GLU B 1 309 ? 30.358 63.029 29.394 1.00 124.43 325 GLU B C 1
ATOM 5485 O O . GLU B 1 309 ? 30.177 63.158 28.184 1.00 124.89 325 GLU B O 1
ATOM 5491 N N . SER B 1 310 ? 30.321 61.841 29.965 1.00 123.99 326 SER B N 1
ATOM 5492 C CA . SER B 1 310 ? 29.767 60.725 29.228 1.00 123.19 326 SER B CA 1
ATOM 5493 C C . SER B 1 310 ? 30.440 60.712 27.870 1.00 123.06 326 SER B C 1
ATOM 5494 O O . SER B 1 310 ? 29.833 60.364 26.863 1.00 123.21 326 SER B O 1
ATOM 5497 N N . GLY B 1 311 ? 31.706 61.087 27.858 1.00 122.27 327 GLY B N 1
ATOM 5498 C CA . GLY B 1 311 ? 32.512 61.131 26.645 1.00 121.12 327 GLY B CA 1
ATOM 5499 C C . GLY B 1 311 ? 32.207 60.247 25.444 1.00 120.70 327 GLY B C 1
ATOM 5500 O O . GLY B 1 311 ? 32.420 59.028 25.482 1.00 120.66 327 GLY B O 1
ATOM 5501 N N . LEU B 1 312 ? 31.725 60.872 24.368 1.00 119.58 328 LEU B N 1
ATOM 5502 C CA . LEU B 1 312 ? 31.620 60.219 23.064 1.00 118.12 328 LEU B CA 1
ATOM 5503 C C . LEU B 1 312 ? 31.866 61.215 21.940 1.00 118.12 328 LEU B C 1
ATOM 5504 O O . LEU B 1 312 ? 32.140 62.388 22.187 1.00 117.17 328 LEU B O 1
ATOM 5509 N N . THR B 1 313 ? 31.781 60.726 20.709 1.00 119.00 329 THR B N 1
ATOM 5510 C CA . THR B 1 313 ? 32.061 61.513 19.507 1.00 120.15 329 THR B CA 1
ATOM 5511 C C . THR B 1 313 ? 31.184 62.762 19.425 1.00 120.09 329 THR B C 1
ATOM 5512 O O . THR B 1 313 ? 30.047 62.748 19.897 1.00 121.52 329 THR B O 1
ATOM 5516 N N . TYR B 1 314 ? 31.689 63.842 18.830 1.00 118.49 330 TYR B N 1
ATOM 5517 C CA . TYR B 1 314 ? 30.873 65.056 18.755 1.00 117.38 330 TYR B CA 1
ATOM 5518 C C . TYR B 1 314 ? 29.608 64.879 17.931 1.00 117.32 330 TYR B C 1
ATOM 5519 O O . TYR B 1 314 ? 28.592 65.506 18.209 1.00 117.21 330 TYR B O 1
ATOM 5528 N N . HIS B 1 315 ? 29.673 64.027 16.916 1.00 117.92 331 HIS B N 1
ATOM 5529 C CA . HIS B 1 315 ? 28.523 63.774 16.052 1.00 118.60 331 HIS B CA 1
ATOM 5530 C C . HIS B 1 315 ? 27.380 63.092 16.811 1.00 117.89 331 HIS B C 1
ATOM 5531 O O . HIS B 1 315 ? 26.271 63.624 16.877 1.00 117.60 331 HIS B O 1
ATOM 5538 N N . ASP B 1 316 ? 27.650 61.924 17.390 1.00 117.63 332 ASP B N 1
ATOM 5539 C CA . ASP B 1 316 ? 26.616 61.169 18.103 1.00 117.74 332 ASP B CA 1
ATOM 5540 C C . ASP B 1 316 ? 26.141 61.939 19.331 1.00 115.63 332 ASP B C 1
ATOM 5541 O O . ASP B 1 316 ? 24.994 61.796 19.765 1.00 115.14 332 ASP B O 1
ATOM 5546 N N . ALA B 1 317 ? 27.037 62.757 19.876 1.00 112.99 333 ALA B N 1
ATOM 5547 C CA . ALA B 1 317 ? 26.730 63.624 21.007 1.00 110.69 333 ALA B CA 1
ATOM 5548 C C . ALA B 1 317 ? 25.662 64.628 20.611 1.00 109.50 333 ALA B C 1
ATOM 5549 O O . ALA B 1 317 ? 24.573 64.663 21.185 1.00 111.07 333 ALA B O 1
ATOM 5551 N N . PHE B 1 318 ? 26.001 65.453 19.630 1.00 106.33 334 PHE B N 1
ATOM 5552 C CA . PHE B 1 318 ? 25.086 66.421 19.053 1.00 102.52 334 PHE B CA 1
ATOM 5553 C C . PHE B 1 318 ? 23.709 65.809 18.800 1.00 100.91 334 PHE B C 1
ATOM 5554 O O . PHE B 1 318 ? 22.688 66.355 19.214 1.00 100.32 334 PHE B O 1
ATOM 5562 N N . ALA B 1 319 ? 23.690 64.668 18.121 1.00 100.03 335 ALA B N 1
ATOM 5563 C CA . ALA B 1 319 ? 22.447 63.959 17.841 1.00 100.46 335 ALA B CA 1
ATOM 5564 C C . ALA B 1 319 ? 21.596 63.752 19.089 1.00 100.74 335 ALA B C 1
ATOM 5565 O O . ALA B 1 319 ? 20.377 63.896 19.054 1.00 100.81 335 ALA B O 1
ATOM 5567 N N . LEU B 1 320 ? 22.248 63.386 20.184 1.00 100.97 336 LEU B N 1
ATOM 5568 C CA . LEU B 1 320 ? 21.573 63.246 21.468 1.00 100.98 336 LEU B CA 1
ATOM 5569 C C . LEU B 1 320 ? 20.983 64.562 21.915 1.00 100.71 336 LEU B C 1
ATOM 5570 O O . LEU B 1 320 ? 19.817 64.629 22.304 1.00 101.50 336 LEU B O 1
ATOM 5575 N N . ALA B 1 321 ? 21.805 65.607 21.870 1.00 99.66 337 ALA B N 1
ATOM 5576 C CA . ALA B 1 321 ? 21.368 66.931 22.281 1.00 98.25 337 ALA B CA 1
ATOM 5577 C C . ALA B 1 321 ? 20.068 67.318 21.575 1.00 97.64 337 ALA B C 1
ATOM 5578 O O . ALA B 1 321 ? 19.199 67.942 22.180 1.00 97.12 337 ALA B O 1
ATOM 5580 N N . MET B 1 322 ? 19.922 66.928 20.310 1.00 97.39 338 MET B N 1
ATOM 5581 C CA . MET B 1 322 ? 18.702 67.250 19.572 1.00 97.02 338 MET B CA 1
ATOM 5582 C C . MET B 1 322 ? 17.484 66.592 20.216 1.00 96.88 338 MET B C 1
ATOM 5583 O O . MET B 1 322 ? 16.530 67.264 20.608 1.00 95.67 338 MET B O 1
ATOM 5588 N N . ASN B 1 323 ? 17.519 65.271 20.316 1.00 97.21 339 ASN B N 1
ATOM 5589 C CA . ASN B 1 323 ? 16.401 64.541 20.879 1.00 97.82 339 ASN B CA 1
ATOM 5590 C C . ASN B 1 323 ? 15.932 65.160 22.186 1.00 98.73 339 ASN B C 1
ATOM 5591 O O . ASN B 1 323 ? 14.728 65.304 22.410 1.00 99.30 339 ASN B O 1
ATOM 5596 N N . ASP B 1 324 ? 16.888 65.547 23.033 1.00 99.25 340 ASP B N 1
ATOM 5597 C CA . ASP B 1 324 ? 16.592 66.070 24.374 1.00 99.22 340 ASP B CA 1
ATOM 5598 C C . ASP B 1 324 ? 16.108 67.508 24.369 1.00 97.80 340 ASP B C 1
ATOM 5599 O O . ASP B 1 324 ? 15.016 67.790 24.854 1.00 98.22 340 ASP B O 1
ATOM 5604 N N . VAL B 1 325 ? 16.929 68.414 23.843 1.00 95.59 341 VAL B N 1
ATOM 5605 C CA . VAL B 1 325 ? 16.521 69.807 23.692 1.00 92.84 341 VAL B CA 1
ATOM 5606 C C . VAL B 1 325 ? 15.089 69.833 23.169 1.00 92.03 341 VAL B C 1
ATOM 5607 O O . VAL B 1 325 ? 14.216 70.506 23.724 1.00 91.44 341 VAL B O 1
ATOM 5611 N N . LEU B 1 326 ? 14.855 69.067 22.109 1.00 90.57 342 LEU B N 1
ATOM 5612 C CA . LEU B 1 326 ? 13.559 69.022 21.444 1.00 89.97 342 LEU B CA 1
ATOM 5613 C C . LEU B 1 326 ? 12.492 68.290 22.238 1.00 91.61 342 LEU B C 1
ATOM 5614 O O . LEU B 1 326 ? 11.315 68.622 22.166 1.00 92.27 342 LEU B O 1
ATOM 5619 N N . ASP B 1 327 ? 12.898 67.280 22.987 1.00 94.04 343 ASP B N 1
ATOM 5620 C CA . ASP B 1 327 ? 11.949 66.561 23.804 1.00 96.26 343 ASP B CA 1
ATOM 5621 C C . ASP B 1 327 ? 11.342 67.506 24.834 1.00 94.64 343 ASP B C 1
ATOM 5622 O O . ASP B 1 327 ? 10.149 67.801 24.799 1.00 93.61 343 ASP B O 1
ATOM 5627 N N . GLU B 1 328 ? 12.182 67.990 25.741 1.00 93.65 344 GLU B N 1
ATOM 5628 C CA . GLU B 1 328 ? 11.727 68.832 26.838 1.00 94.11 344 GLU B CA 1
ATOM 5629 C C . GLU B 1 328 ? 11.154 70.173 26.374 1.00 93.26 344 GLU B C 1
ATOM 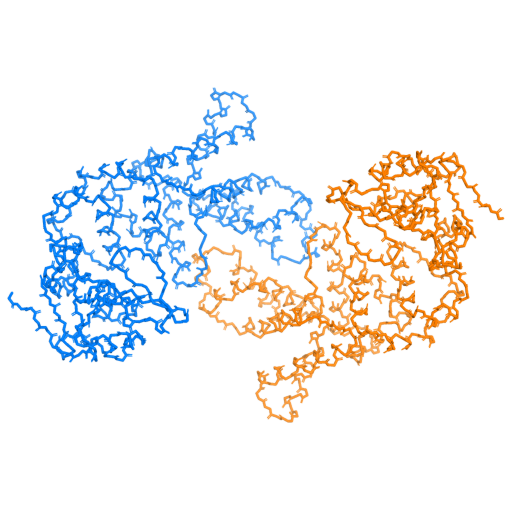5630 O O . GLU B 1 328 ? 10.350 70.787 27.068 1.00 93.45 344 GLU B O 1
ATOM 5636 N N . ALA B 1 329 ? 11.566 70.643 25.207 1.00 92.74 345 ALA B N 1
ATOM 5637 C CA . ALA B 1 329 ? 10.981 71.867 24.685 1.00 91.73 345 ALA B CA 1
ATOM 5638 C C . ALA B 1 329 ? 9.565 71.546 24.259 1.00 90.49 345 ALA B C 1
ATOM 5639 O O . ALA B 1 329 ? 8.624 72.291 24.532 1.00 90.27 345 ALA B O 1
ATOM 5641 N N . CYS B 1 330 ? 9.436 70.400 23.602 1.00 90.09 346 CYS B N 1
ATOM 5642 C CA . CYS B 1 330 ? 8.178 69.941 23.035 1.00 91.05 346 CYS B CA 1
ATOM 5643 C C . CYS B 1 330 ? 7.256 69.556 24.181 1.00 91.65 346 CYS B C 1
ATOM 5644 O O . CYS B 1 330 ? 6.188 68.984 23.973 1.00 93.51 346 CYS B O 1
ATOM 5647 N N . ARG B 1 331 ? 7.682 69.872 25.399 1.00 90.90 347 ARG B N 1
ATOM 5648 C CA . ARG B 1 331 ? 6.936 69.509 26.594 1.00 89.60 347 ARG B CA 1
ATOM 5649 C C . ARG B 1 331 ? 6.060 70.676 27.005 1.00 87.87 347 ARG B C 1
ATOM 5650 O O . ARG B 1 331 ? 5.067 70.503 27.707 1.00 87.11 347 ARG B O 1
ATOM 5658 N N . SER B 1 332 ? 6.401 71.870 26.528 1.00 86.52 348 SER B N 1
ATOM 5659 C CA . SER B 1 332 ? 5.579 73.048 26.781 1.00 86.60 348 SER B CA 1
ATOM 5660 C C . SER B 1 332 ? 4.769 73.354 25.534 1.00 86.69 348 SER B C 1
ATOM 5661 O O . SER B 1 332 ? 3.589 73.034 25.480 1.00 88.37 348 SER B O 1
ATOM 5664 N N . LEU B 1 333 ? 5.394 73.929 24.513 1.00 85.43 349 LEU B N 1
ATOM 5665 C CA . LEU B 1 333 ? 4.722 74.009 23.218 1.00 84.19 349 LEU B CA 1
ATOM 5666 C C . LEU B 1 333 ? 4.724 72.616 22.633 1.00 85.81 349 LEU B C 1
ATOM 5667 O O . LEU B 1 333 ? 5.720 71.900 22.729 1.00 86.96 349 LEU B O 1
ATOM 5672 N N . ALA B 1 334 ? 3.630 72.230 22.000 1.00 86.57 350 ALA B N 1
ATOM 5673 C CA . ALA B 1 334 ? 3.588 70.929 21.359 1.00 86.13 350 ALA B CA 1
ATOM 5674 C C . ALA B 1 334 ? 3.927 71.066 19.876 1.00 86.47 350 ALA B C 1
ATOM 5675 O O . ALA B 1 334 ? 3.043 71.036 19.022 1.00 86.76 350 ALA B O 1
ATOM 5677 N N . ILE B 1 335 ? 5.206 71.228 19.565 1.00 86.58 351 ILE B N 1
ATOM 5678 C CA . ILE B 1 335 ? 5.607 71.335 18.169 1.00 87.30 351 ILE B CA 1
ATOM 5679 C C . ILE B 1 335 ? 5.276 70.038 17.440 1.00 87.57 351 ILE B C 1
ATOM 5680 O O . ILE B 1 335 ? 5.631 68.949 17.902 1.00 87.45 351 ILE B O 1
ATOM 5685 N N . PRO B 1 336 ? 4.574 70.153 16.302 1.00 87.63 352 PRO B N 1
ATOM 5686 C CA . PRO B 1 336 ? 4.138 69.035 15.461 1.00 88.46 352 PRO B CA 1
ATOM 5687 C C . PRO B 1 336 ? 5.319 68.290 14.871 1.00 89.92 352 PRO B C 1
ATOM 5688 O O . PRO B 1 336 ? 6.354 68.896 14.616 1.00 88.85 352 PRO B O 1
ATOM 5692 N N . LYS B 1 337 ? 5.157 66.988 14.654 1.00 92.88 353 LYS B N 1
ATOM 5693 C CA . LYS B 1 337 ? 6.259 66.141 14.201 1.00 95.13 353 LYS B CA 1
ATOM 5694 C C . LYS B 1 337 ? 6.899 66.717 12.948 1.00 95.79 353 LYS B C 1
ATOM 5695 O O . LYS B 1 337 ? 8.102 66.566 12.715 1.00 94.02 353 LYS B O 1
ATOM 5701 N N . ARG B 1 338 ? 6.075 67.386 12.149 1.00 97.49 354 ARG B N 1
ATOM 5702 C CA . ARG B 1 338 ? 6.525 68.006 10.913 1.00 98.55 354 ARG B CA 1
ATOM 5703 C C . ARG B 1 338 ? 7.646 69.000 11.171 1.00 98.74 354 ARG B C 1
ATOM 5704 O O . ARG B 1 338 ? 8.739 68.871 10.627 1.00 100.43 354 ARG B O 1
ATOM 5712 N N . LEU B 1 339 ? 7.377 69.997 12.002 1.00 97.71 355 LEU B N 1
ATOM 5713 C CA . LEU B 1 339 ? 8.354 71.054 12.215 1.00 96.96 355 LEU B CA 1
ATOM 5714 C C . LEU B 1 339 ? 9.631 70.544 12.872 1.00 95.92 355 LEU B C 1
ATOM 5715 O O . LEU B 1 339 ? 10.731 70.836 12.404 1.00 96.44 355 LEU B O 1
ATOM 5720 N N . THR B 1 340 ? 9.483 69.786 13.951 1.00 94.29 356 THR B N 1
ATOM 5721 C CA . THR B 1 340 ? 10.635 69.226 14.638 1.00 91.56 356 THR B CA 1
ATOM 5722 C C . THR B 1 340 ? 11.569 68.598 13.610 1.00 91.03 356 THR B C 1
ATOM 5723 O O . THR B 1 340 ? 12.772 68.856 13.603 1.00 90.20 356 THR B O 1
ATOM 5727 N N . THR B 1 341 ? 10.995 67.797 12.721 1.00 90.17 357 THR B N 1
ATOM 5728 C CA . THR B 1 341 ? 11.764 67.073 11.717 1.00 89.85 357 THR B CA 1
ATOM 5729 C C . THR B 1 341 ? 12.501 67.952 10.709 1.00 89.32 357 THR B C 1
ATOM 5730 O O . THR B 1 341 ? 13.581 67.596 10.252 1.00 89.94 357 THR B O 1
ATOM 5734 N N . LEU B 1 342 ? 11.927 69.093 10.355 1.00 87.90 358 LEU B N 1
ATOM 5735 C CA . LEU B 1 342 ? 12.658 70.050 9.538 1.00 86.65 358 LEU B CA 1
ATOM 5736 C C . LEU B 1 342 ? 13.769 70.688 10.364 1.00 86.65 358 LEU B C 1
ATOM 5737 O O . LEU B 1 342 ? 14.890 70.838 9.900 1.00 85.74 358 LEU B O 1
ATOM 5742 N N . THR B 1 343 ? 13.453 71.057 11.602 1.00 87.67 359 THR B N 1
ATOM 5743 C CA . THR B 1 343 ? 14.450 71.604 12.521 1.00 87.67 359 THR B CA 1
ATOM 5744 C C . THR B 1 343 ? 15.630 70.643 12.6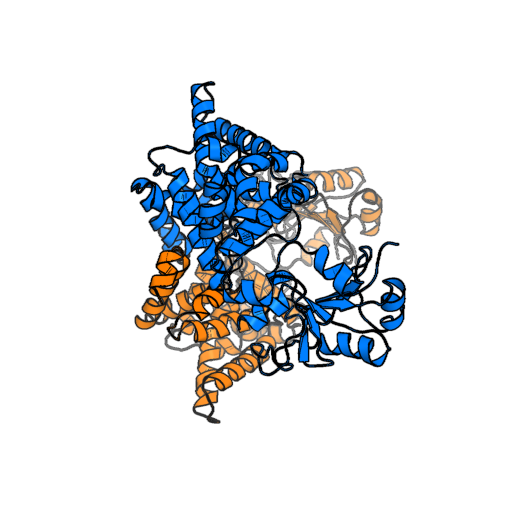16 1.00 89.11 359 THR B C 1
ATOM 5745 O O . THR B 1 343 ? 16.765 71.013 12.323 1.00 90.50 359 THR B O 1
ATOM 5749 N N . ARG B 1 344 ? 15.336 69.367 12.758 1.00 89.61 360 ARG B N 1
ATOM 5750 C CA . ARG B 1 344 ? 16.390 68.396 12.888 1.00 90.30 360 ARG B CA 1
ATOM 5751 C C . ARG B 1 344 ? 17.301 68.561 11.693 1.00 90.14 360 ARG B C 1
ATOM 5752 O O . ARG B 1 344 ? 18.513 68.460 11.818 1.00 90.04 360 ARG B O 1
ATOM 5760 N N . ASP B 1 345 ? 16.724 68.818 10.530 1.00 90.13 361 ASP B N 1
ATOM 5761 C CA . ASP B 1 345 ? 17.528 68.991 9.311 1.00 89.69 361 ASP B CA 1
ATOM 5762 C C . ASP B 1 345 ? 18.330 70.305 9.248 1.00 87.78 361 ASP B C 1
ATOM 5763 O O . ASP B 1 345 ? 19.466 70.320 8.758 1.00 87.93 361 ASP B O 1
ATOM 5768 N N . ILE B 1 346 ? 17.741 71.405 9.714 1.00 84.17 362 ILE B N 1
ATOM 5769 C CA . ILE B 1 346 ? 18.435 72.680 9.660 1.00 80.76 362 ILE B CA 1
ATOM 5770 C C . ILE B 1 346 ? 19.664 72.632 10.552 1.00 80.23 362 ILE B C 1
ATOM 5771 O O . ILE B 1 346 ? 20.642 73.335 10.312 1.00 81.19 362 ILE B O 1
ATOM 5776 N N . TRP B 1 347 ? 19.611 71.802 11.588 1.00 78.64 363 TRP B N 1
ATOM 5777 C CA . TRP B 1 347 ? 20.741 71.667 12.490 1.00 77.58 363 TRP B CA 1
ATOM 5778 C C . TRP B 1 347 ? 21.755 70.718 11.882 1.00 78.91 363 TRP B C 1
ATOM 5779 O O . TRP B 1 347 ? 22.943 71.032 11.807 1.00 80.11 363 TRP B O 1
ATOM 5790 N N . GLN B 1 348 ? 21.279 69.558 11.447 1.00 80.89 364 GLN B N 1
ATOM 5791 C CA . GLN B 1 348 ? 22.103 68.637 10.680 1.00 83.46 364 GLN B CA 1
ATOM 5792 C C . GLN B 1 348 ? 22.976 69.385 9.667 1.00 83.36 364 GLN B C 1
ATOM 5793 O O . GLN B 1 348 ? 24.193 69.201 9.634 1.00 84.34 364 GLN B O 1
ATOM 5799 N N . LEU B 1 349 ? 22.371 70.240 8.849 1.00 82.66 365 LEU B N 1
ATOM 5800 C CA . LEU B 1 349 ? 23.149 70.965 7.846 1.00 82.44 365 LEU B CA 1
ATOM 5801 C C . LEU B 1 349 ? 24.258 71.826 8.449 1.00 83.14 365 LEU B C 1
ATOM 5802 O O . LEU B 1 349 ? 25.332 71.938 7.874 1.00 84.26 365 LEU B O 1
ATOM 5807 N N . GLN B 1 350 ? 24.005 72.415 9.615 1.00 83.71 366 GLN B N 1
ATOM 5808 C CA . GLN B 1 350 ? 24.988 73.278 10.277 1.00 82.71 366 GLN B CA 1
ATOM 5809 C C . GLN B 1 350 ? 26.362 72.634 10.422 1.00 82.81 366 GLN B C 1
ATOM 5810 O O . GLN B 1 350 ? 27.394 73.288 10.236 1.00 82.48 366 GLN B O 1
ATOM 5816 N N . LEU B 1 351 ? 26.384 71.357 10.774 1.00 83.64 367 LEU B N 1
ATOM 5817 C CA . LEU B 1 351 ? 27.652 70.665 10.849 1.00 85.95 367 LEU B CA 1
ATOM 5818 C C . LEU B 1 351 ? 28.170 70.445 9.436 1.00 88.12 367 LEU B C 1
ATOM 5819 O O . LEU B 1 351 ? 29.282 70.856 9.116 1.00 88.10 367 LEU B O 1
ATOM 5824 N N . ARG B 1 352 ? 27.351 69.825 8.589 1.00 90.22 368 ARG B N 1
ATOM 5825 C CA . ARG B 1 352 ? 27.778 69.450 7.244 1.00 91.50 368 ARG B CA 1
ATOM 5826 C C . ARG B 1 352 ? 28.425 70.611 6.507 1.00 93.01 368 ARG B C 1
ATOM 5827 O O . ARG B 1 352 ? 29.544 70.485 6.022 1.00 94.05 368 ARG B O 1
ATOM 5835 N N . MET B 1 353 ? 27.729 71.740 6.439 1.00 94.93 369 MET B N 1
ATOM 5836 C CA . MET B 1 353 ? 28.267 72.948 5.821 1.00 98.95 369 MET B CA 1
ATOM 5837 C C . MET B 1 353 ? 29.582 73.411 6.433 1.00 102.18 369 MET B C 1
ATOM 5838 O O . MET B 1 353 ? 30.396 74.039 5.758 1.00 101.59 369 MET B O 1
ATOM 5843 N N . SER B 1 354 ? 29.776 73.138 7.720 1.00 106.49 370 SER B N 1
ATOM 5844 C CA . SER B 1 354 ? 31.023 73.509 8.389 1.00 110.31 370 SER B CA 1
ATOM 5845 C C . SER B 1 354 ? 32.242 72.882 7.692 1.00 112.77 370 SER B C 1
ATOM 5846 O O . SER B 1 354 ? 33.159 73.599 7.287 1.00 113.09 370 SER B O 1
ATOM 5849 N N . ARG B 1 355 ? 32.238 71.573 7.527 1.00 115.49 371 ARG B N 1
ATOM 5850 C CA . ARG B 1 355 ? 33.416 70.996 6.953 1.00 117.76 371 ARG B CA 1
ATOM 5851 C C . ARG B 1 355 ? 33.450 71.414 5.508 1.00 118.81 371 ARG B C 1
ATOM 5852 O O . ARG B 1 355 ? 32.599 71.043 4.711 1.00 118.31 371 ARG B O 1
ATOM 5860 N N . ARG B 1 356 ? 34.480 72.178 5.185 1.00 121.26 372 ARG B N 1
ATOM 5861 C CA . ARG B 1 356 ? 34.773 72.562 3.803 1.00 123.85 372 ARG B CA 1
ATOM 5862 C C . ARG B 1 356 ? 35.180 71.323 3.027 1.00 124.84 372 ARG B C 1
ATOM 5863 O O . ARG B 1 356 ? 35.940 70.478 3.514 1.00 124.23 372 ARG B O 1
ATOM 5871 N N . GLN B 1 357 ? 34.540 71.159 1.879 1.00 125.75 373 GLN B N 1
ATOM 5872 C CA . GLN B 1 357 ? 34.746 70.002 1.033 1.00 126.33 373 GLN B CA 1
ATOM 5873 C C . GLN B 1 357 ? 34.000 70.183 -0.276 1.00 125.16 373 GLN B C 1
ATOM 5874 O O . GLN B 1 357 ? 33.352 71.201 -0.496 1.00 124.24 373 GLN B O 1
ATOM 5880 N N . GLY B 1 358 ? 34.110 69.189 -1.144 1.00 124.32 374 GLY B N 1
ATOM 5881 C CA . GLY B 1 358 ? 33.527 69.230 -2.473 1.00 123.33 374 GLY B CA 1
ATOM 5882 C C . GLY B 1 358 ? 32.381 68.265 -2.733 1.00 122.50 374 GLY B C 1
ATOM 5883 O O . GLY B 1 358 ? 31.515 68.081 -1.883 1.00 123.03 374 GLY B O 1
ATOM 5884 N N . LYS B 1 359 ? 32.365 67.703 -3.936 1.00 121.38 375 LYS B N 1
ATOM 5885 C CA . LYS B 1 359 ? 31.360 66.750 -4.424 1.00 120.71 375 LYS B CA 1
ATOM 5886 C C . LYS B 1 359 ? 29.983 66.690 -3.744 1.00 120.82 375 LYS B C 1
ATOM 5887 O O . LYS B 1 359 ? 28.961 66.809 -4.411 1.00 121.16 375 LYS B O 1
ATOM 5893 N N . ARG B 1 360 ? 29.953 66.507 -2.431 1.00 120.45 376 ARG B N 1
ATOM 5894 C CA . ARG B 1 360 ? 28.695 66.462 -1.678 1.00 119.25 376 ARG B CA 1
ATOM 5895 C C . ARG B 1 360 ? 27.968 67.807 -1.711 1.00 116.67 376 ARG B C 1
ATOM 5896 O O . ARG B 1 360 ? 26.750 67.869 -1.567 1.00 115.69 376 ARG B O 1
ATOM 5904 N N . ALA B 1 361 ? 28.727 68.879 -1.895 1.00 113.65 377 ALA B N 1
ATOM 5905 C CA . ALA B 1 361 ? 28.164 70.219 -1.935 1.00 111.48 377 ALA B CA 1
ATOM 5906 C C . ALA B 1 361 ? 26.932 70.359 -2.845 1.00 110.86 377 ALA B C 1
ATOM 5907 O O . ALA B 1 361 ? 25.980 71.054 -2.486 1.00 111.75 377 ALA B O 1
ATOM 5909 N N . TRP B 1 362 ? 26.948 69.716 -4.016 1.00 109.79 378 TRP B N 1
ATOM 5910 C CA . TRP B 1 362 ? 25.803 69.760 -4.935 1.00 108.32 378 TRP B CA 1
ATOM 5911 C C . TRP B 1 362 ? 24.584 69.103 -4.295 1.00 107.44 378 TRP B C 1
ATOM 5912 O O . TRP B 1 362 ? 23.496 69.685 -4.245 1.00 107.15 378 TRP B O 1
ATOM 5923 N N . LYS B 1 363 ? 24.793 67.869 -3.838 1.00 105.90 379 LYS B N 1
ATOM 5924 C CA . LYS B 1 363 ? 23.858 67.112 -3.001 1.00 104.15 379 LYS B CA 1
ATOM 5925 C C . LYS B 1 363 ? 23.208 67.989 -1.916 1.00 101.27 379 LYS B C 1
ATOM 5926 O O . LYS B 1 363 ? 22.053 67.788 -1.527 1.00 100.03 379 LYS B O 1
ATOM 5932 N N . LEU B 1 364 ? 23.966 68.967 -1.435 1.00 97.78 380 LEU B N 1
ATOM 5933 C CA . LEU B 1 364 ? 23.555 69.790 -0.309 1.00 93.33 380 LEU B CA 1
ATOM 5934 C C . LEU B 1 364 ? 22.719 70.969 -0.762 1.00 91.36 380 LEU B C 1
ATOM 5935 O O . LEU B 1 364 ? 21.598 71.168 -0.304 1.00 90.99 380 LEU B O 1
ATOM 5940 N N . LEU B 1 365 ? 23.306 71.767 -1.646 1.00 89.49 381 LEU B N 1
ATOM 5941 C CA . LEU B 1 365 ? 22.647 72.901 -2.263 1.00 88.46 381 LEU B CA 1
ATOM 5942 C C . LEU B 1 365 ? 21.236 72.512 -2.668 1.00 90.21 381 LEU B C 1
ATOM 5943 O O . LEU B 1 365 ? 20.316 73.330 -2.695 1.00 88.64 381 LEU B O 1
ATOM 5948 N N . GLU B 1 366 ? 21.083 71.235 -2.984 1.00 93.40 382 GLU B N 1
ATOM 5949 C CA . GLU B 1 366 ? 19.831 70.703 -3.489 1.00 95.96 382 GLU B CA 1
ATOM 5950 C C . GLU B 1 366 ? 18.822 70.571 -2.351 1.00 95.88 382 GLU B C 1
ATOM 5951 O O . GLU B 1 366 ? 17.621 70.783 -2.555 1.00 96.14 382 GLU B O 1
ATOM 5957 N N . HIS B 1 367 ? 19.325 70.237 -1.157 1.00 95.50 383 HIS B N 1
ATOM 5958 C CA . HIS B 1 367 ? 18.497 70.045 0.039 1.00 93.28 383 HIS B CA 1
ATOM 5959 C C . HIS B 1 367 ? 17.450 71.140 0.174 1.00 92.12 383 HIS B C 1
ATOM 5960 O O . HIS B 1 367 ? 17.766 72.332 0.106 1.00 90.97 383 HIS B O 1
ATOM 5967 N N . PRO B 1 368 ? 16.191 70.726 0.369 1.00 91.14 384 PRO B N 1
ATOM 5968 C CA . PRO B 1 368 ? 14.985 71.557 0.479 1.00 91.11 384 PRO B CA 1
ATOM 5969 C C . PRO B 1 368 ? 15.063 72.527 1.653 1.00 91.09 384 PRO B C 1
ATOM 5970 O O . PRO B 1 368 ? 14.514 73.636 1.595 1.00 90.58 384 PRO B O 1
ATOM 5974 N N . LYS B 1 369 ? 15.736 72.103 2.718 1.00 89.75 385 LYS B N 1
ATOM 5975 C CA . LYS B 1 369 ? 15.909 72.967 3.870 1.00 89.13 385 LYS B CA 1
ATOM 5976 C C . LYS B 1 369 ? 17.240 73.728 3.860 1.00 90.63 385 LYS B C 1
ATOM 5977 O O . LYS B 1 369 ? 17.517 74.497 4.779 1.00 91.49 385 LYS B O 1
ATOM 5983 N N . PHE B 1 370 ? 18.040 73.537 2.808 1.00 90.56 386 PHE B N 1
ATOM 5984 C CA . PHE B 1 370 ? 19.297 74.280 2.643 1.00 88.75 386 PHE B CA 1
ATOM 5985 C C . PHE B 1 370 ? 19.108 75.785 2.813 1.00 88.52 386 PHE B C 1
ATOM 5986 O O . PHE B 1 370 ? 19.810 76.410 3.589 1.00 88.55 386 PHE B O 1
ATOM 5994 N N . ARG B 1 371 ? 18.171 76.365 2.076 1.00 89.03 387 ARG B N 1
ATOM 5995 C CA . ARG B 1 371 ? 17.968 77.807 2.126 1.00 90.22 387 ARG B CA 1
ATOM 5996 C C . ARG B 1 371 ? 17.863 78.295 3.568 1.00 89.09 387 ARG B C 1
ATOM 5997 O O . ARG B 1 371 ? 18.433 79.328 3.927 1.00 87.98 387 ARG B O 1
ATOM 6005 N N . ALA B 1 372 ? 17.135 77.542 4.394 1.00 87.24 388 ALA B N 1
ATOM 6006 C CA . ALA B 1 372 ? 17.011 77.859 5.817 1.00 84.01 388 ALA B CA 1
ATOM 6007 C C . ALA B 1 372 ? 18.362 77.710 6.489 1.00 81.88 388 ALA B C 1
ATOM 6008 O O . ALA B 1 372 ? 18.883 78.656 7.072 1.00 81.07 388 ALA B O 1
ATOM 6010 N N . ALA B 1 373 ? 18.928 76.515 6.396 1.00 79.15 389 ALA B N 1
ATOM 6011 C CA . ALA B 1 373 ? 20.226 76.239 6.987 1.00 76.77 389 ALA B CA 1
ATOM 6012 C C . ALA B 1 373 ? 21.253 77.326 6.682 1.00 76.03 389 ALA B C 1
ATOM 6013 O O . ALA B 1 373 ? 22.104 77.639 7.499 1.00 75.09 389 ALA B O 1
ATOM 6015 N N . TYR B 1 374 ? 21.192 77.901 5.496 1.00 77.28 390 TYR B N 1
ATOM 6016 C CA . TYR B 1 374 ? 22.128 78.961 5.172 1.00 78.96 390 TYR B CA 1
ATOM 6017 C C . TYR B 1 374 ? 21.810 80.181 6.025 1.00 80.57 390 TYR B C 1
ATOM 6018 O O . TYR B 1 374 ? 22.710 80.835 6.558 1.00 81.38 390 TYR B O 1
ATOM 6027 N N . ASP B 1 375 ? 20.522 80.479 6.155 1.00 80.55 391 ASP B N 1
ATOM 6028 C CA . ASP B 1 375 ? 20.100 81.660 6.890 1.00 79.01 391 ASP B CA 1
ATOM 6029 C C . ASP B 1 375 ? 20.422 81.572 8.411 1.00 77.18 391 ASP B C 1
ATOM 6030 O O . ASP B 1 375 ? 20.652 82.594 9.061 1.00 77.55 391 ASP B O 1
ATOM 6035 N N . LEU B 1 376 ? 20.470 80.356 8.956 1.00 74.24 392 LEU B N 1
ATOM 6036 C CA . LEU B 1 376 ? 20.961 80.131 10.317 1.00 71.77 392 LEU B CA 1
ATOM 6037 C C . LEU B 1 376 ? 22.452 80.436 10.426 1.00 73.01 392 LEU B C 1
ATOM 6038 O O . LEU B 1 376 ? 22.857 81.303 11.195 1.00 73.53 392 LEU B O 1
ATOM 6043 N N . LEU B 1 377 ? 23.270 79.701 9.678 1.00 73.81 393 LEU B N 1
ATOM 6044 C CA . LEU B 1 377 ? 24.690 80.022 9.549 1.00 74.54 393 LEU B CA 1
ATOM 6045 C C . LEU B 1 377 ? 24.870 81.531 9.394 1.00 76.02 393 LEU B C 1
ATOM 6046 O O . LEU B 1 377 ? 25.841 82.102 9.876 1.00 77.45 393 LEU B O 1
ATOM 6051 N N . ALA B 1 378 ? 23.930 82.175 8.717 1.00 76.49 394 ALA B N 1
ATOM 6052 C CA . ALA B 1 378 ? 23.960 83.622 8.563 1.00 77.28 394 ALA B CA 1
ATOM 6053 C C . ALA B 1 378 ? 23.949 84.296 9.929 1.00 78.55 394 ALA B C 1
ATOM 6054 O O . ALA B 1 378 ? 24.849 85.059 10.273 1.00 78.26 394 ALA B O 1
ATOM 6056 N N . LEU B 1 379 ? 22.907 84.012 10.700 1.00 80.07 395 LEU B N 1
ATOM 6057 C CA . LEU B 1 379 ? 22.794 84.504 12.066 1.00 81.02 395 LEU B CA 1
ATOM 6058 C C . LEU B 1 379 ? 23.978 84.062 12.917 1.00 82.90 395 LEU B C 1
ATOM 6059 O O . LEU B 1 379 ? 24.731 84.905 13.403 1.00 83.36 395 LEU B O 1
ATOM 6064 N N . ARG B 1 380 ? 24.145 82.751 13.093 1.00 84.69 396 ARG B N 1
ATOM 6065 C CA . ARG B 1 380 ? 25.288 82.228 13.833 1.00 87.07 396 ARG B CA 1
ATOM 6066 C C . ARG B 1 380 ? 26.543 83.090 13.655 1.00 87.38 396 ARG B C 1
ATOM 6067 O O . ARG B 1 380 ? 27.246 83.369 14.620 1.00 88.29 396 ARG B O 1
ATOM 6075 N N . ALA B 1 381 ? 26.808 83.536 12.432 1.00 86.58 397 ALA B N 1
ATOM 6076 C CA . ALA B 1 381 ? 28.008 84.319 12.163 1.00 85.84 397 ALA B CA 1
ATOM 6077 C C . ALA B 1 381 ? 27.843 85.821 12.431 1.00 86.81 397 ALA B C 1
ATOM 6078 O O . ALA B 1 381 ? 28.807 86.501 12.778 1.00 86.36 397 ALA B O 1
ATOM 6080 N N . GLU B 1 382 ? 26.630 86.340 12.272 1.00 88.74 398 GLU B N 1
ATOM 6081 C CA . GLU B 1 382 ? 26.358 87.735 12.617 1.00 90.78 398 GLU B CA 1
ATOM 6082 C C . GLU B 1 382 ? 26.508 87.975 14.118 1.00 90.10 398 GLU B C 1
ATOM 6083 O O . GLU B 1 382 ? 27.197 88.903 14.530 1.00 89.80 398 GLU B O 1
ATOM 6089 N N . VAL B 1 383 ? 25.865 87.130 14.925 1.00 90.06 399 VAL B N 1
ATOM 6090 C CA . VAL B 1 383 ? 25.801 87.340 16.370 1.00 89.70 399 VAL B CA 1
ATOM 6091 C C . VAL B 1 383 ? 27.130 87.073 17.076 1.00 90.35 399 VAL B C 1
ATOM 6092 O O . VAL B 1 383 ? 27.530 87.857 17.931 1.00 90.98 399 VAL B O 1
ATOM 6096 N N . GLU B 1 384 ? 27.803 85.976 16.726 1.00 91.12 400 GLU B N 1
ATOM 6097 C CA . GLU B 1 384 ? 29.107 85.646 17.312 1.00 93.74 400 GLU B CA 1
ATOM 6098 C C . GLU B 1 384 ? 30.240 86.511 16.734 1.00 96.68 400 GLU B C 1
ATOM 6099 O O . GLU B 1 384 ? 31.371 86.486 17.231 1.00 96.58 400 GLU B O 1
ATOM 6105 N N . ARG B 1 385 ? 29.980 87.128 15.596 1.00 100.21 401 ARG B N 1
ATOM 6106 C CA . ARG B 1 385 ? 30.958 88.008 14.994 1.00 102.64 401 ARG B CA 1
ATOM 6107 C C . ARG B 1 385 ? 32.256 87.240 14.832 1.00 103.65 401 ARG B C 1
ATOM 6108 O O . ARG B 1 385 ? 33.339 87.812 14.817 1.00 103.98 401 ARG B O 1
ATOM 6116 N N . ASN B 1 386 ? 32.114 85.932 14.682 1.00 104.84 402 ASN B N 1
ATOM 6117 C CA . ASN B 1 386 ? 33.231 85.016 14.433 1.00 105.79 402 ASN B CA 1
ATOM 6118 C C . ASN B 1 386 ? 33.594 84.983 12.962 1.00 107.07 402 ASN B C 1
ATOM 6119 O O . ASN B 1 386 ? 32.917 84.327 12.177 1.00 107.50 402 ASN B O 1
ATOM 6124 N N . ALA B 1 387 ? 34.679 85.659 12.590 1.00 108.52 403 ALA B N 1
ATOM 6125 C CA . ALA B 1 387 ? 34.964 85.909 11.173 1.00 109.41 403 ALA B CA 1
ATOM 6126 C C . ALA B 1 387 ? 35.323 84.664 10.359 1.00 109.31 403 ALA B C 1
ATOM 6127 O O . ALA B 1 387 ? 35.346 84.716 9.130 1.00 110.02 403 ALA B O 1
ATOM 6129 N N . GLU B 1 388 ? 35.591 83.548 11.029 1.00 108.76 404 GLU B N 1
ATOM 6130 C CA . GLU B 1 388 ? 35.813 82.302 10.307 1.00 109.14 404 GLU B CA 1
ATOM 6131 C C . GLU B 1 388 ? 34.485 81.648 9.891 1.00 108.57 404 GLU B C 1
ATOM 6132 O O . GLU B 1 388 ? 34.451 80.811 8.985 1.00 109.68 404 GLU B O 1
ATOM 6138 N N . LEU B 1 389 ? 33.396 82.033 10.554 1.00 106.40 405 LEU B N 1
ATOM 6139 C CA . LEU B 1 389 ? 32.051 81.696 10.084 1.00 103.06 405 LEU B CA 1
ATOM 6140 C C . LEU B 1 389 ? 31.661 82.605 8.931 1.00 103.04 405 LEU B C 1
ATOM 6141 O O . LEU B 1 389 ? 31.347 82.136 7.846 1.00 102.83 405 LEU B O 1
ATOM 6146 N N . GLN B 1 390 ? 31.675 83.911 9.178 1.00 103.94 406 GLN B N 1
ATOM 6147 C CA . GLN B 1 390 ? 31.385 84.889 8.140 1.00 106.23 406 GLN B CA 1
ATOM 6148 C C . GLN B 1 390 ? 32.191 84.523 6.890 1.00 106.22 406 GLN B C 1
ATOM 6149 O O . GLN B 1 390 ? 31.865 84.926 5.765 1.00 106.03 406 GLN B O 1
ATOM 6155 N N . ARG B 1 391 ? 33.240 83.734 7.118 1.00 106.24 407 ARG B N 1
ATOM 6156 C CA . ARG B 1 391 ? 34.060 83.137 6.072 1.00 106.05 407 ARG B CA 1
ATOM 6157 C C . ARG B 1 391 ? 33.255 82.091 5.301 1.00 102.59 407 ARG B C 1
ATOM 6158 O O . ARG B 1 391 ? 32.962 82.278 4.122 1.00 102.49 407 ARG B O 1
ATOM 6166 N N . LEU B 1 392 ? 32.918 80.991 5.973 1.00 98.40 408 LEU B N 1
ATOM 6167 C CA . LEU B 1 392 ? 31.966 80.005 5.460 1.00 94.69 408 LEU B CA 1
ATOM 6168 C C . LEU B 1 392 ? 30.725 80.658 4.860 1.00 93.84 408 LEU B C 1
ATOM 6169 O O . LEU B 1 392 ? 30.104 80.108 3.963 1.00 92.52 408 LEU B O 1
ATOM 6174 N N . VAL B 1 393 ? 30.353 81.828 5.363 1.00 94.21 409 VAL B N 1
ATOM 6175 C CA . VAL B 1 393 ? 29.145 82.505 4.892 1.00 93.86 409 VAL B CA 1
ATOM 6176 C C . VAL B 1 393 ? 29.320 83.145 3.521 1.00 94.69 409 VAL B C 1
ATOM 6177 O O . VAL B 1 393 ? 28.390 83.138 2.714 1.00 93.87 409 VAL B O 1
ATOM 6181 N N . LYS B 1 394 ? 30.498 83.709 3.266 1.00 95.83 410 LYS B N 1
ATOM 6182 C CA . LYS B 1 394 ? 30.786 84.271 1.954 1.00 96.40 410 LYS B CA 1
ATOM 6183 C C . LYS B 1 394 ? 30.926 83.150 0.927 1.00 96.25 410 LYS B C 1
ATOM 6184 O O . LYS B 1 394 ? 30.417 83.249 -0.187 1.00 96.91 410 LYS B O 1
ATOM 6190 N N . TRP B 1 395 ? 31.605 82.078 1.312 1.00 95.39 411 TRP B N 1
ATOM 6191 C CA . TRP B 1 395 ? 31.802 80.946 0.419 1.00 94.60 411 TRP B CA 1
ATOM 6192 C C . TRP B 1 395 ? 30.479 80.369 -0.089 1.00 93.21 411 TRP B C 1
ATOM 6193 O O . TRP B 1 395 ? 30.241 80.323 -1.293 1.00 93.65 411 TRP B O 1
ATOM 6204 N N . TRP B 1 396 ? 29.619 79.930 0.825 1.00 90.49 412 TRP B N 1
ATOM 6205 C CA . TRP B 1 396 ? 28.308 79.414 0.438 1.00 88.05 412 TRP B CA 1
ATOM 6206 C C . TRP B 1 396 ? 27.449 80.489 -0.219 1.00 89.93 412 TRP B C 1
ATOM 6207 O O . TRP B 1 396 ? 26.469 80.194 -0.904 1.00 90.26 412 TRP B O 1
ATOM 6218 N N . GLY B 1 397 ? 27.802 81.745 0.016 1.00 91.67 413 GLY B N 1
ATOM 6219 C CA . GLY B 1 397 ? 27.062 82.835 -0.575 1.00 93.60 413 GLY B CA 1
ATOM 6220 C C . GLY B 1 397 ? 27.269 82.752 -2.061 1.00 95.50 413 GLY B C 1
ATOM 6221 O O . GLY B 1 397 ? 26.311 82.766 -2.834 1.00 95.96 413 GLY B O 1
ATOM 6222 N N . GLU B 1 398 ? 28.538 82.616 -2.440 1.00 96.77 414 GLU B N 1
ATOM 6223 C CA . GLU B 1 398 ? 28.970 82.625 -3.834 1.00 98.53 414 GLU B CA 1
ATOM 6224 C C . GLU B 1 398 ? 28.707 81.307 -4.539 1.00 97.29 414 GLU B C 1
ATOM 6225 O O . GLU B 1 398 ? 28.327 81.287 -5.704 1.00 99.06 414 GLU B O 1
ATOM 6231 N N . PHE B 1 399 ? 28.835 80.217 -3.815 1.00 94.60 415 PHE B N 1
ATOM 6232 C CA . PHE B 1 399 ? 28.665 78.911 -4.405 1.00 93.41 415 PHE B CA 1
ATOM 6233 C C . PHE B 1 399 ? 27.245 78.688 -4.902 1.00 94.19 415 PHE B C 1
ATOM 6234 O O . PHE B 1 399 ? 26.993 77.758 -5.656 1.00 94.90 415 PHE B O 1
ATOM 6242 N N . GLN B 1 400 ? 26.303 79.502 -4.447 1.00 94.49 416 GLN B N 1
ATOM 6243 C CA . GLN B 1 400 ? 24.894 79.213 -4.724 1.00 95.41 416 GLN B CA 1
ATOM 6244 C C . GLN B 1 400 ? 24.280 80.127 -5.783 1.00 96.89 416 GLN B C 1
ATOM 6245 O O . GLN B 1 400 ? 23.211 79.835 -6.319 1.00 97.36 416 GLN B O 1
ATOM 6251 N N . VAL B 1 401 ? 24.963 81.230 -6.075 1.00 98.85 417 VAL B N 1
ATOM 6252 C CA . VAL B 1 401 ? 24.525 82.175 -7.103 1.00 101.28 417 VAL B CA 1
ATOM 6253 C C . VAL B 1 401 ? 25.424 82.022 -8.323 1.00 102.82 417 VAL B C 1
ATOM 6254 O O . VAL B 1 401 ? 25.080 82.437 -9.439 1.00 103.04 417 VAL B O 1
ATOM 6258 N N . SER B 1 402 ? 26.584 81.421 -8.080 1.00 103.83 418 SER B N 1
ATOM 6259 C CA . SER B 1 402 ? 27.534 81.089 -9.123 1.00 104.36 418 SER B CA 1
ATOM 6260 C C . SER B 1 402 ? 26.979 80.042 -10.113 1.00 104.78 418 SER B C 1
ATOM 6261 O O . SER B 1 402 ? 26.154 79.198 -9.751 1.00 104.11 418 SER B O 1
ATOM 6264 N N . ALA B 1 403 ? 27.430 80.111 -11.365 1.00 105.30 419 ALA B N 1
ATOM 6265 C CA . ALA B 1 403 ? 26.960 79.196 -12.403 1.00 105.73 419 ALA B CA 1
ATOM 6266 C C . ALA B 1 403 ? 27.881 77.980 -12.545 1.00 105.69 419 ALA B C 1
ATOM 6267 O O . ALA B 1 403 ? 29.090 78.095 -12.335 1.00 106.20 419 ALA B O 1
ATOM 6269 N N . PRO B 1 404 ? 27.363 76.879 -13.058 1.00 105.08 420 PRO B N 1
ATOM 6270 C CA . PRO B 1 404 ? 27.961 75.558 -12.885 1.00 105.06 420 PRO B CA 1
ATOM 6271 C C . PRO B 1 404 ? 29.426 75.454 -13.280 1.00 106.08 420 PRO B C 1
ATOM 6272 O O . PRO B 1 404 ? 30.148 74.758 -12.579 1.00 105.70 420 PRO B O 1
ATOM 6276 N N . PRO B 1 405 ? 29.881 76.104 -14.339 1.00 107.09 421 PRO B N 1
ATOM 6277 C CA . PRO B 1 405 ? 31.327 76.062 -14.613 1.00 107.09 421 PRO B CA 1
ATOM 6278 C C . PRO B 1 405 ? 32.194 76.603 -13.475 1.00 107.98 421 PRO B C 1
ATOM 6279 O O . PRO B 1 405 ? 33.305 76.101 -13.307 1.00 108.41 421 PRO B O 1
ATOM 6283 N N . ASP B 1 406 ? 31.716 77.606 -12.736 1.00 108.37 422 ASP B N 1
ATOM 6284 C CA . ASP B 1 406 ? 32.471 78.155 -11.606 1.00 107.90 422 ASP B CA 1
ATOM 6285 C C . ASP B 1 406 ? 32.197 77.371 -10.337 1.00 107.36 422 ASP B C 1
ATOM 6286 O O . ASP B 1 406 ? 33.075 77.251 -9.484 1.00 108.09 422 ASP B O 1
ATOM 6291 N N . GLN B 1 407 ? 30.970 76.875 -10.194 1.00 106.44 423 GLN B N 1
ATOM 6292 C CA . GLN B 1 407 ? 30.640 76.007 -9.068 1.00 107.51 423 GLN B CA 1
ATOM 6293 C C . GLN B 1 407 ? 31.647 74.842 -9.041 1.00 108.95 423 GLN B C 1
ATOM 6294 O O . GLN B 1 407 ? 32.132 74.439 -7.970 1.00 108.99 423 GLN B O 1
ATOM 6300 N N . LYS B 1 408 ? 31.975 74.334 -10.235 1.00 110.25 424 LYS B N 1
ATOM 6301 C CA . LYS B 1 408 ? 32.961 73.260 -10.420 1.00 111.04 424 LYS B CA 1
ATOM 6302 C C . LYS B 1 408 ? 34.339 73.710 -9.929 1.00 111.67 424 LYS B C 1
ATOM 6303 O O . LYS B 1 408 ? 35.062 72.948 -9.277 1.00 111.69 424 LYS B O 1
ATOM 6309 N N . GLY B 1 409 ? 34.691 74.957 -10.240 1.00 111.95 425 GLY B N 1
ATOM 6310 C CA . GLY B 1 409 ? 35.985 75.512 -9.877 1.00 112.15 425 GLY B CA 1
ATOM 6311 C C . GLY B 1 409 ? 36.209 75.783 -8.395 1.00 112.28 425 GLY B C 1
ATOM 6312 O O . GLY B 1 409 ? 37.345 76.043 -7.978 1.00 112.47 425 GLY B O 1
ATOM 6313 N N . MET B 1 410 ? 35.140 75.720 -7.601 1.00 111.96 426 MET B N 1
ATOM 6314 C CA . MET B 1 410 ? 35.226 76.073 -6.183 1.00 111.37 426 MET B CA 1
ATOM 6315 C C . MET B 1 410 ? 35.588 74.873 -5.301 1.00 111.40 426 MET B C 1
ATOM 6316 O O . MET B 1 410 ? 35.822 75.026 -4.099 1.00 110.97 426 MET B O 1
ATOM 6321 N N . LEU B 1 411 ? 35.647 73.688 -5.902 1.00 111.89 427 LEU B N 1
ATOM 6322 C CA . LEU B 1 411 ? 35.850 72.462 -5.137 1.00 113.13 427 LEU B CA 1
ATOM 6323 C C . LEU B 1 411 ? 37.206 71.804 -5.399 1.00 114.93 427 LEU B C 1
ATOM 6324 O O . LEU B 1 411 ? 37.711 71.042 -4.570 1.00 115.28 427 LEU B O 1
#

Solvent-accessible surface area: 38149 Å² total; per-residue (Å²): 219,119,55,75,21,46,112,128,113,1,59,59,8,121,80,119,79,12,89,81,1,10,131,4,0,67,87,0,43,171,44,70,61,74,0,10,3,5,3,31,1,4,10,6,14,19,71,58,93,181,20,155,75,15,32,2,3,0,61,0,41,19,78,59,6,141,112,57,4,164,142,34,136,73,78,46,215,178,125,74,36,22,52,8,74,59,56,144,22,86,1,59,5,23,11,5,61,31,190,82,83,27,77,23,100,88,2,0,85,93,49,27,3,0,0,18,2,0,2,9,4,8,74,55,62,20,1,65,11,51,43,29,0,40,133,1,15,183,54,16,8,0,68,1,29,42,83,13,54,79,26,0,134,126,37,16,10,19,0,0,62,0,2,42,25,6,16,36,6,89,24,147,28,4,108,83,0,19,106,7,1,57,129,8,5,89,37,0,89,124,21,65,54,45,96,3,14,100,12,2,40,91,1,2,20,52,1,56,0,44,82,2,20,98,27,0,47,113,17,120,0,2,91,8,1,2,40,5,0,30,139,50,62,54,190,133,37,78,22,56,5,17,88,0,0,58,44,1,0,82,10,6,20,24,41,47,123,42,135,21,197,42,33,39,0,23,1,8,0,0,0,7,4,21,0,0,47,96,25,0,113,87,12,28,133,118,58,82,76,81,100,113,66,0,1,39,86,0,5,77,67,6,23,67,46,6,50,170,13,1,38,24,33,182,158,7,19,72,52,7,58,49,0,1,61,5,3,41,70,0,50,170,120,30,26,170,167,0,15,144,1,40,53,47,117,37,8,100,10,0,4,21,0,1,12,10,27,4,124,11,64,207,38,77,120,5,104,182,18,32,154,47,2,3,77,0,8,22,19,26,13,60,83,17,125,64,72,75,224,100,57,71,16,40,132,135,140,4,53,80,7,114,109,101,42,6,104,61,0,17,142,5,0,99,93,0,44,175,52,68,52,77,0,4,1,1,7,26,2,4,9,14,6,17,64,51,115,177,22,183,82,16,29,1,2,0,71,0,44,40,114,71,4,108,145,45,4,165,151,51,131,60,72,52,202,134,135,87,38,22,32,9,62,87,14,160,49,91,1,56,4,22,4,6,57,40,178,105,80,23,52,18,93,81,2,1,81,102,48,27,1,1,0,22,1,0,2,7,0,12,63,66,46,24,1,53,12,53,24,34,0,54,142,6,16,174,64,12,11,0,81,7,33,39,88,22,64,81,29,0,135,126,35,10,13,14,0,0,59,0,0,50,29,5,16,75,5,91,23,152,17,2,102,99,1,20,104,6,0,58,128,6,4,87,34,0,94,122,27,64,54,51,109,4,14,77,14,1,41,103,3,2,24,51,4,73,0,42,86,2,16,95,38,1,49,116,27,113,0,4,103,11,1,1,47,4,0,28,138,56,63,56,191,121,37,69,21,58,5,12,91,0,0,46,45,0,1,87,15,1,19,20,43,49,128,46,122,32,167,33,33,32,1,10,0,6,0,0,0,3,3,20,0,0,48,96,32,0,115,126,31,23,141,70,82,65,75,73,101,113,69,0,0,34,77,0,14,77,79,5,11,96,44,2,45,168,19,1,34,14,38,182,154,11,20,69,48,4,59,44,0,0,65,2,1,45,85,1,50,129,128,75,18,183,139,5,7,130,8,31,63,47,117,38,9,88,10,0,9,20,0,0,23,13,26,6,92,14,70,172,51,65,86,11,87,92,1,32,129,47,12,6,79,0,6,28,22,24,4,65,82,5,138,69,70,86

Nearest PDB structures (foldseek):
  3aql-assembly1_B  TM=1.003E+00  e=7.566E-70  Escherichia coli DH1
  3aqm-assembly1_B  TM=1.000E+00  e=3.009E-63  Escherichia coli DH1
  3aqk-assembly1_A  TM=9.890E-01  e=1.197E-56  Escherichia coli DH1
  6tvz-assembly1_A  TM=7.023E-01  e=1.163E-17  Planococcus halocryophilus
  6qy6-assembly1_A  TM=6.863E-01  e=1.589E-17  Planococcus halocryophilus

Radius of gyration: 34.87 Å; Cα contacts (8 Å, |Δi|>4): 1133; chains: 2; bounding box: 73×86×86 Å

B-factor: mean 94.93, std 17.79, range [54.89, 159.63]

Foldseek 3Di:
DPWKAAQPPQLNLDPVLDDPVVVVQCLQVVVPKHKKWFAQQVLCSSVPHRGPATEMEIQAQLVRSCVSQVVFDKDDDDHFWTWGDDPPHIYTYGYAFAVGHDDPLSRLQVDFWQQRRWIAGPVGSMITHNACHVVCSVVFETETHDQLVVVCLVPVCSLLVSLQVCQVRVGDYDPSNQVCQLVCLLVLLVDDLAVLQVSVCSQQQVLRNLSSVVRCVVSVNVCLQCVLQVVVADPVQQDLLNVQLNVVSNVSNVCVVVPHDDDPLLNVLRNCVVVLVVQQVCQCVVPPDDSVVSSVVSLVVSVVVNCSRHVDDPVSSVLSVVLNVVLVVLLPPDDPCVVVLLVDPCNVSNLVNLVSVCVSVVDVSSVVSNVVCVDLNPDDCVVVVVVD/DDFKAALVRQACLPVVLQPPVVVVQVLQVVVPKFKKWFFQQSLQVSVVHRGPATEIEMQQFQVSSCVSDVVFDWDDDDPFWTWGDPDVHIYIYGAAFQVGGDDLLRSLQVDFWQQRRWIAGPPGSMIGHNFCHPVCSVVAETETHDQLVVVCLVPVCSLLVSLQSCQPGVGYYDPSNQVCQLVCLLVLQVPDLQVVLVSVCSQQQQQRNQSSVVSCVVSVNVCLQAVLQVVPDDPVGADLLNVQLNVLSNVSNVCVVVPHHDDPLLSVLRNCVVSLVVQLVCQDVPVHDDSVVSSVVSLCVSCVVSCSRRVDDPVSSVLSVVLVVVLVVLPDDDDDCVVVQLPDPSNVSNLVSLVSVCVRVVPVVSVVSNVLVVQLNVDDDVVVVVSD

CATH classification: 3.30.460.10 (+1 more: 1.10.3090.10)

Sequence (776 aa):
QVTVIPREQHAISRKDISENALKVMYRLNKAGYEAWLVGGGVRDLLLGKKPKDFDVTTNATPEQVRKLFRNCRLVGRRFRLAHVMFGPEIIEVATFRGNIFGSIEEDAQRRDFTINSLYYSVADFTVRDYVGGMKDLKDGVIRLIGNPETRYREDPVRMLRAVRFAAKLGMRISPETAEPIPRLATLLNDIPPAHLFEESLKLLQAGYGYETYKLLCEYHLFQPLFPTITRYFTENGDSPMERIIEQVLKNTDTRIHNDMRVNPAFLFAAMFWYPLLETAQKIAQESGLTYHDAFALAMNDVLDEACRSLAIPKRLTTLTRDIWQLQLRMSRRQGKRAWKLLEHPKFRAAYDLLALRAEVERNAELQRLVKWWGEFQVSAPPDQKGMLQVTVIPREQHAISRKDISENALKVMYRLNKAGYEAWLVGGGVRDLLLGKKPKDFDVTTNATPEQVRKLFRNCRLVGRRFRLAHVMFGPEIIEVATFRGNIFGSIEEDAQRRDFTINSLYYSVADFTVRDYVGGMKDLKDGVIRLIGNPETRYREDPVRMLRAVRFAAKLGMRISPETAEPIPRLATLLNDIPPAHLFEESLKLLQAGYGYETYKLLCEYHLFQPLFPTITRYFTENGDSPMERIIEQVLKNTDTRIHNDMRVNPAFLFAAMFWYPLLETAQKIAQESGLTYHDAFALAMNDVLDEACRSLAIPKRLTTLTRDIWQLQLRMSRRQGKRAWKLLEHPKFRAAYDLLALRAEVERNAELQRLVKWWGEFQVSAPPDQKGML